Protein AF-A0A956XTR1-F1 (afdb_monomer_lite)

Foldseek 3Di:
DDDPDFDKDKAWDQQDDDDFFAAVVVLVVLFCVNVLQCQSVQNLLVQKIKIWIAGPVPRHTDAQVVLVVVVVVVVVVCPVVVPPPLVQQQQKEKEWEFDPPDDDDPPDPPDTDSNRTGSMIMIGGFDHDDDQKWKKKKKKFFAAFFKKKKWKALAPWKKWKAKPVCLVVFIDIDDNVDGTDIDIDTQHNRRMIMMMMMGRFDEDELDPDDPRHMYIKMKGFAPDAWDPDDDPVCVVFWDWDPPPGTIIIGNDFLVPCPPVLVVRVVGGDPVRNRVSRMGIDDIDIDDCPDPVVVRDDDDLCLVVCLDPDDNVVVLVVVQCSQQVSDDPDDPRGYGRDNHSVSCSVCVVSVCSRSVSSVVQHDDDQDPDPDDPDRPSPRRDHYHYDDPDPDDDDDFDADPVRDTDDDDDDPDQWKDKDFDDDDDDDPCNVVVVVCCVPCPNVVDDDPDDDDDPDPDPPPGTDIDIDHGPDAFAFWAWPDWDFLWDDDDPVGDTATHQKIKIKTFARPLNVVCVVDVVCVNGRQWDDKDKDKDKDQPVVLVVVLCCLQAVDQADADEPPPDDPPDPPDDDPDDPPDDVPDDDDPSSVSVPPVCVVQPPRPPRMDMDMDGQDQLSMKMKMWIWTDGPPHIHDIDIDIDRDHRWAQADWDWDWDWDADPLRFIWIKIKTQAQFSLRGGDPVNCVVPVVQQLVPDPQPQRYAYNRQHGDQAHKDWDWDQDPNDTDTQKIKGFDPDRDDPPNDARIDIDGDHQQKDKDWDPHWADDPGSSGTIITIMTIWGFDWDQQPDDFDQDPVCCSQWDDDNSTIGGRHQDDPVSVVRVLVRLDDPDDDDPSSVVSSVVVVVVVVVSVPDDD

pLDDT: mean 74.66, std 13.95, range [27.33, 95.81]

Secondary structure (DSSP, 8-state):
----PPPEEEEEPPPPPPPP--HHHHHHHT-TTT-TT-HHHHHHTT-EEEEEEEETTT-PBPPHHHHHHHHHHHHHHHHHHSTT-GGGGGTEEEEEEEPTT-----SSSPPP-GGGEEEEEEEEE-PPP---SEEEEEEEE-STT-EEEEEEE---S-EEEEETT-GGG--EEEPTTSSSEEEEEE--TTSEEEEEEEESS-EEESS-S-TTSEEEEEEEE-SSPPPS---TTHHHHEEEE-SSS-EEEESS-GGG-GGGHHHHHTTS-TTTGGGGG-EEPPPEE--TTSGGGGGSPPP--HHHHHSSSHHHHHHHHHHHHHHTT--TT-SS------SHHHHHHHHHHHHHHHHHHHHTSPPPPP--TT-SS-------EEEEE------PPP----TTS---------S-S-EEEEE------TTHHHHHHHHH-TTT-TT---PPPPPSSPPTTS--EEEEE---SPPPPPPEEEEEE-PPPPBTTBPPPPPSEEEEEEPPPHHHHHHHH-HHHHHHH-EEEEEEEEEEE---HHHHHHHHHHH----EE--S-S-PPPPPSS--SS-TT--TTSPPPHHHHHHH--HHHHGGGGTT-EEEEEES--TTSEEEEEEEEEESS-BPPPEEEEE------PPPP--EEEEEE-TTS-EEEEEEEEPPBTTTTS-HHHHHH-GGG-GGGS-S-TTEE-GGGSB-TT--EEEEEEETTEEEEEEEEEE--S---TTT--SEEEEE--SSEEEEEEEEEEPPSSTTSPPEEEEEEEE--EEE-SSPPPPPGGGTTTEEEETTEEEE-BPPPHHHHHHHHHHHPPSS---HHHHHHHHHHHHHHHHHT----

Radius of gyration: 54.74 Å; chains: 1; bounding box: 142×69×147 Å

Structure (mmCIF, N/CA/C/O backbone):
data_AF-A0A956XTR1-F1
#
_entry.id   AF-A0A956XTR1-F1
#
loop_
_atom_site.group_PDB
_atom_site.id
_atom_site.type_symbol
_atom_site.label_atom_id
_atom_site.label_alt_id
_atom_site.label_comp_id
_atom_site.label_asym_id
_atom_site.label_entity_id
_atom_site.label_seq_id
_atom_site.pdbx_PDB_ins_code
_atom_site.Cartn_x
_atom_site.Cartn_y
_atom_site.Cartn_z
_atom_site.occupancy
_atom_site.B_iso_or_equiv
_atom_site.auth_seq_id
_atom_site.auth_comp_id
_atom_site.auth_asym_id
_atom_site.auth_atom_id
_atom_site.pdbx_PDB_model_num
ATOM 1 N N . GLN A 1 1 ? 3.628 -43.828 22.578 1.00 33.91 1 GLN A N 1
ATOM 2 C CA . GLN A 1 1 ? 2.651 -44.347 21.595 1.00 33.91 1 GLN A CA 1
ATOM 3 C C . GLN A 1 1 ? 2.052 -43.148 20.879 1.00 33.91 1 GLN A C 1
ATOM 5 O O . GLN A 1 1 ? 1.825 -42.143 21.535 1.00 33.91 1 GLN A O 1
ATOM 10 N N . ALA A 1 2 ? 1.985 -43.224 19.550 1.00 42.81 2 ALA A N 1
ATOM 11 C CA . ALA A 1 2 ? 1.982 -42.105 18.609 1.00 42.81 2 ALA A CA 1
ATOM 12 C C . ALA A 1 2 ? 0.939 -41.005 18.867 1.00 42.81 2 ALA A C 1
ATOM 14 O O . ALA A 1 2 ? -0.236 -41.290 19.067 1.00 42.81 2 ALA A O 1
ATOM 15 N N . SER A 1 3 ? 1.358 -39.753 18.706 1.00 37.66 3 SER A N 1
ATOM 16 C CA . SER A 1 3 ? 0.465 -38.677 18.276 1.00 37.66 3 SER A CA 1
ATOM 17 C C . SER A 1 3 ? 1.192 -37.892 17.191 1.00 37.66 3 SER A C 1
ATOM 19 O O . SER A 1 3 ? 2.025 -37.040 17.492 1.00 37.66 3 SER A O 1
ATOM 21 N N . GLY A 1 4 ? 0.920 -38.263 15.939 1.00 43.53 4 GLY A N 1
ATOM 22 C CA . GLY A 1 4 ? 1.381 -37.584 14.733 1.00 43.53 4 GLY A CA 1
ATOM 23 C C . GLY A 1 4 ? 0.676 -36.244 14.576 1.00 43.53 4 GLY A C 1
ATOM 24 O O . GLY A 1 4 ? -0.272 -36.124 13.809 1.00 43.53 4 GLY A O 1
ATOM 25 N N . LEU A 1 5 ? 1.105 -35.261 15.360 1.00 46.19 5 LEU A N 1
ATOM 26 C CA . LEU A 1 5 ? 0.818 -33.863 15.083 1.00 46.19 5 LEU A CA 1
ATOM 27 C C . LEU A 1 5 ? 2.065 -33.271 14.417 1.00 46.19 5 LEU A C 1
ATOM 29 O O . LEU A 1 5 ? 3.159 -33.524 14.933 1.00 46.19 5 LEU A O 1
ATOM 33 N N . PRO A 1 6 ? 1.927 -32.535 13.300 1.00 55.34 6 PRO A N 1
ATOM 34 C CA . PRO A 1 6 ? 3.061 -31.857 12.686 1.00 55.34 6 PRO A CA 1
ATOM 35 C C . PRO A 1 6 ? 3.721 -30.947 13.727 1.00 55.34 6 PRO A C 1
ATOM 37 O O . PRO A 1 6 ? 3.043 -30.336 14.563 1.00 55.34 6 PRO A O 1
ATOM 40 N N . ALA A 1 7 ? 5.053 -30.921 13.740 1.00 73.50 7 ALA A N 1
ATOM 41 C CA . ALA A 1 7 ? 5.779 -29.951 14.546 1.00 73.50 7 ALA A CA 1
ATOM 42 C C . ALA A 1 7 ? 5.450 -28.546 14.013 1.00 73.50 7 ALA A C 1
ATOM 44 O O . ALA A 1 7 ? 5.291 -28.370 12.810 1.00 73.50 7 ALA A O 1
ATOM 45 N N . PHE A 1 8 ? 5.321 -27.555 14.896 1.00 81.00 8 PHE A N 1
ATOM 46 C CA . PHE A 1 8 ? 5.095 -26.165 14.496 1.00 81.00 8 PHE A CA 1
ATOM 47 C C . PHE A 1 8 ? 6.263 -25.293 14.950 1.00 81.00 8 PHE A C 1
ATOM 49 O O . PHE A 1 8 ? 6.745 -25.434 16.077 1.00 81.00 8 PHE A O 1
ATOM 56 N N . HIS A 1 9 ? 6.674 -24.357 14.099 1.00 79.56 9 HIS A N 1
ATOM 57 C CA . HIS A 1 9 ? 7.508 -23.229 14.495 1.00 79.56 9 HIS A CA 1
ATOM 58 C C . HIS A 1 9 ? 6.617 -22.086 14.991 1.00 79.56 9 HIS A C 1
ATOM 60 O O . HIS A 1 9 ? 5.608 -21.755 14.366 1.00 79.56 9 HIS A O 1
ATOM 66 N N . VAL A 1 10 ? 6.969 -21.506 16.141 1.00 81.50 10 VAL A N 1
ATOM 67 C CA . VAL A 1 10 ? 6.244 -20.379 16.741 1.00 81.50 10 VAL A CA 1
ATOM 68 C C . VAL A 1 10 ? 7.021 -19.102 16.459 1.00 81.50 10 VAL A C 1
ATOM 70 O O . VAL A 1 10 ? 8.075 -18.875 17.054 1.00 81.50 10 VAL A O 1
ATOM 73 N N . ASP A 1 11 ? 6.481 -18.257 15.589 1.00 72.69 11 ASP A N 1
ATOM 74 C CA . ASP A 1 11 ? 7.054 -16.944 15.308 1.00 72.69 11 ASP A CA 1
ATOM 75 C C . ASP A 1 11 ? 6.421 -15.921 16.248 1.00 72.69 11 ASP A C 1
ATOM 77 O O . ASP A 1 11 ? 5.260 -15.539 16.078 1.00 72.69 11 ASP A O 1
ATOM 81 N N . ILE A 1 12 ? 7.180 -15.490 17.254 1.00 75.94 12 ILE A N 1
ATOM 82 C CA . ILE A 1 12 ? 6.739 -14.505 18.245 1.00 75.94 12 ILE A CA 1
ATOM 83 C C . ILE A 1 12 ? 7.006 -13.099 17.707 1.00 75.94 12 ILE A C 1
ATOM 85 O O . ILE A 1 12 ? 8.131 -12.762 17.335 1.00 75.94 12 ILE A O 1
ATOM 89 N N . GLN A 1 13 ? 5.982 -12.251 17.714 1.00 73.25 13 GLN A N 1
ATOM 90 C CA . GLN A 1 13 ? 6.128 -10.845 17.374 1.00 73.25 13 GLN A CA 1
ATOM 91 C C . GLN A 1 13 ? 6.900 -10.118 18.490 1.00 73.25 13 GLN A C 1
ATOM 93 O O . GLN A 1 13 ? 6.468 -10.134 19.649 1.00 73.25 13 GLN A O 1
ATOM 98 N N . PRO A 1 14 ? 8.020 -9.445 18.171 1.00 60.47 14 PRO A N 1
ATOM 99 C CA . PRO A 1 14 ? 8.789 -8.718 19.169 1.00 60.47 14 PRO A CA 1
ATOM 100 C C . PRO A 1 14 ? 7.990 -7.532 19.721 1.00 60.47 14 PRO A C 1
ATOM 102 O O . PRO A 1 14 ? 7.211 -6.894 19.006 1.00 60.47 14 PRO A O 1
ATOM 105 N N . SER A 1 15 ? 8.209 -7.226 21.001 1.00 62.97 15 SER A N 1
ATOM 106 C CA . SER A 1 15 ? 7.629 -6.044 21.643 1.00 62.97 15 SER A CA 1
ATOM 107 C C . SER A 1 15 ? 8.173 -4.760 20.999 1.00 62.97 15 SER A C 1
ATOM 109 O O . SER A 1 15 ? 9.366 -4.706 20.680 1.00 62.97 15 SER A O 1
ATOM 111 N N . PRO A 1 16 ? 7.342 -3.721 20.787 1.00 62.16 16 PRO A N 1
ATOM 112 C CA . PRO A 1 16 ? 7.801 -2.442 20.266 1.00 62.16 16 PRO A CA 1
ATOM 113 C C . PRO A 1 16 ? 8.944 -1.868 21.117 1.00 62.16 16 PRO A C 1
ATOM 115 O O . PRO A 1 16 ? 8.869 -1.929 22.348 1.00 62.16 16 PRO A O 1
ATOM 118 N N . PRO A 1 17 ? 9.975 -1.260 20.502 1.00 62.81 17 PRO A N 1
ATOM 119 C CA . PRO A 1 17 ? 11.095 -0.697 21.244 1.00 62.81 17 PRO A CA 1
ATOM 120 C C . PRO A 1 17 ? 10.611 0.377 22.228 1.00 62.81 17 PRO A C 1
ATOM 122 O O . PRO A 1 17 ? 9.826 1.264 21.878 1.00 62.81 17 PRO A O 1
ATOM 125 N N . TYR A 1 18 ? 11.078 0.286 23.473 1.00 68.19 18 TYR A N 1
ATOM 126 C CA . TYR A 1 18 ? 10.764 1.245 24.526 1.00 68.19 18 TYR A CA 1
ATOM 127 C C . TYR A 1 18 ? 11.758 2.413 24.510 1.00 68.19 18 TYR A C 1
ATOM 129 O O . TYR A 1 18 ? 12.971 2.208 24.448 1.00 68.19 18 TYR A O 1
ATOM 137 N N . MET A 1 19 ? 11.242 3.641 24.592 1.00 67.31 19 MET A N 1
ATOM 138 C CA . MET A 1 19 ? 12.048 4.845 24.799 1.00 67.31 19 MET A CA 1
ATOM 139 C C . MET A 1 19 ? 11.924 5.293 26.257 1.00 67.31 19 MET A C 1
ATOM 141 O O . MET A 1 19 ? 10.798 5.364 26.754 1.00 67.31 19 MET A O 1
ATOM 145 N N . PRO A 1 20 ? 13.031 5.636 26.939 1.00 71.69 20 PRO A N 1
ATOM 146 C CA . PRO A 1 20 ? 12.961 6.126 28.308 1.00 71.69 20 PRO A CA 1
ATOM 147 C C . PRO A 1 20 ? 12.135 7.409 28.436 1.00 71.69 20 PRO A C 1
ATOM 149 O O . PRO A 1 20 ? 12.340 8.361 27.682 1.00 71.69 20 PRO A O 1
ATOM 152 N N . MET A 1 21 ? 11.225 7.446 29.407 1.00 85.94 21 MET A N 1
ATOM 153 C CA . MET A 1 21 ? 10.311 8.565 29.644 1.00 85.94 21 MET A CA 1
ATOM 154 C C . MET A 1 21 ? 9.853 8.623 31.106 1.00 85.94 21 MET A C 1
ATOM 156 O O . MET A 1 21 ? 10.062 7.674 31.859 1.00 85.94 21 MET A O 1
ATOM 160 N N . ASP A 1 22 ? 9.267 9.752 31.508 1.00 89.56 22 ASP A N 1
ATOM 161 C CA . ASP A 1 22 ? 8.606 9.911 32.808 1.00 89.56 22 ASP A CA 1
ATOM 162 C C . ASP A 1 22 ? 7.163 9.363 32.790 1.00 89.56 22 ASP A C 1
ATOM 164 O O . ASP A 1 22 ? 6.641 8.968 31.744 1.00 89.56 22 ASP A O 1
ATOM 168 N N . LEU A 1 23 ? 6.514 9.315 33.959 1.00 89.88 23 LEU A N 1
ATOM 169 C CA . LEU A 1 23 ? 5.171 8.740 34.113 1.00 89.88 23 LEU A CA 1
ATOM 170 C C . LEU A 1 23 ? 4.089 9.511 33.327 1.00 89.88 23 LEU A C 1
ATOM 172 O O . LEU A 1 23 ? 3.211 8.899 32.721 1.00 89.88 23 LEU A O 1
ATOM 176 N N . VAL A 1 24 ? 4.166 10.843 33.280 1.00 88.56 24 VAL A N 1
ATOM 177 C CA . VAL A 1 24 ? 3.186 11.685 32.563 1.00 88.56 24 VAL A CA 1
ATOM 178 C C . VAL A 1 24 ? 3.297 11.473 31.050 1.00 88.56 24 VAL A C 1
ATOM 180 O O . VAL A 1 24 ? 2.300 11.284 30.341 1.00 88.56 24 VAL A O 1
ATOM 183 N N . THR A 1 25 ? 4.527 11.431 30.539 1.00 87.19 25 THR A N 1
ATOM 184 C CA . THR A 1 25 ? 4.815 11.112 29.140 1.00 87.19 25 THR A CA 1
ATOM 185 C C . THR A 1 25 ? 4.410 9.675 28.822 1.00 87.19 25 THR A C 1
ATOM 187 O O . THR A 1 25 ? 3.876 9.419 27.739 1.00 87.19 25 THR A O 1
ATOM 190 N N . PHE A 1 26 ? 4.589 8.739 29.758 1.00 88.19 26 PHE A N 1
ATOM 191 C CA . PHE A 1 26 ? 4.113 7.365 29.614 1.00 88.19 26 PHE A CA 1
ATOM 192 C C . PHE A 1 26 ? 2.596 7.319 29.403 1.00 88.19 26 PHE A C 1
ATOM 194 O O . PHE A 1 26 ? 2.155 6.772 28.389 1.00 88.19 26 PHE A O 1
ATOM 201 N N . PHE A 1 27 ? 1.796 7.970 30.254 1.00 89.25 27 PHE A N 1
ATOM 202 C CA . PHE A 1 27 ? 0.340 8.031 30.069 1.00 89.25 27 PHE A CA 1
ATOM 203 C C . PHE A 1 27 ? -0.063 8.700 28.750 1.00 89.25 27 PHE A C 1
ATOM 205 O O . PHE A 1 27 ? -0.927 8.193 28.037 1.00 89.25 27 PHE A O 1
ATOM 212 N N . THR A 1 28 ? 0.613 9.779 28.355 1.00 84.50 28 THR A N 1
ATOM 213 C CA . THR A 1 28 ? 0.287 10.534 27.131 1.00 84.50 28 THR A CA 1
ATOM 214 C C . THR A 1 28 ? 0.649 9.779 25.845 1.00 84.50 28 THR A C 1
ATOM 216 O O . THR A 1 28 ? -0.070 9.808 24.838 1.00 84.50 28 THR A O 1
ATOM 219 N N . THR A 1 29 ? 1.794 9.097 25.831 1.00 83.38 29 THR A N 1
ATOM 220 C CA . THR A 1 29 ? 2.248 8.323 24.664 1.00 83.38 29 THR A CA 1
ATOM 221 C C . THR A 1 29 ? 1.486 7.014 24.508 1.00 83.38 29 THR A C 1
ATOM 223 O O . THR A 1 29 ? 1.363 6.532 23.383 1.00 83.38 29 THR A O 1
ATOM 226 N N . THR A 1 30 ? 0.916 6.503 25.601 1.00 84.75 30 THR A N 1
ATOM 227 C CA . THR A 1 30 ? 0.128 5.265 25.653 1.00 84.75 30 THR A CA 1
ATOM 228 C C . THR A 1 30 ? -1.361 5.507 25.945 1.00 84.75 30 THR A C 1
ATOM 230 O O . THR A 1 30 ? -2.078 4.620 26.401 1.00 84.75 30 THR A O 1
ATOM 233 N N . ALA A 1 31 ? -1.854 6.718 25.676 1.00 82.00 31 ALA A N 1
ATOM 234 C CA . ALA A 1 31 ? -3.251 7.076 25.900 1.00 82.00 31 ALA A CA 1
ATOM 235 C C . ALA A 1 31 ? -4.206 6.175 25.096 1.00 82.00 31 ALA A C 1
ATOM 237 O O . ALA A 1 31 ? -3.874 5.751 23.986 1.00 82.00 31 ALA A O 1
ATOM 238 N N . ALA A 1 32 ? -5.427 5.959 25.600 1.00 74.94 32 ALA A N 1
ATOM 239 C CA . ALA A 1 32 ? -6.434 5.096 24.969 1.00 74.94 32 ALA A CA 1
ATOM 240 C C . ALA A 1 32 ? -6.716 5.451 23.494 1.00 74.94 32 ALA A C 1
ATOM 242 O O . ALA A 1 32 ? -6.960 4.579 22.673 1.00 74.94 32 ALA A O 1
ATOM 243 N N . LYS A 1 33 ? -6.587 6.722 23.090 1.00 71.50 33 LYS A N 1
ATOM 244 C CA . LYS A 1 33 ? -6.719 7.120 21.674 1.00 71.50 33 LYS A CA 1
ATOM 245 C C . LYS A 1 33 ? -5.673 6.470 20.750 1.00 71.50 33 LYS A C 1
ATOM 247 O O . LYS A 1 33 ? -5.945 6.276 19.569 1.00 71.50 33 LYS A O 1
ATOM 252 N N . LYS A 1 34 ? -4.469 6.196 21.262 1.00 71.81 34 LYS A N 1
ATOM 253 C CA . LYS A 1 34 ? -3.354 5.575 20.524 1.00 71.81 34 LYS A CA 1
ATOM 254 C C . LYS A 1 34 ? -3.324 4.058 20.695 1.00 71.81 34 LYS A C 1
ATOM 256 O O . LYS A 1 34 ? -2.944 3.364 19.760 1.00 71.81 34 LYS A O 1
ATOM 261 N N . ASP A 1 35 ? -3.723 3.569 21.865 1.00 73.69 35 ASP A N 1
ATOM 262 C CA . ASP A 1 35 ? -3.798 2.146 22.197 1.00 73.69 35 ASP A CA 1
ATOM 263 C C . ASP A 1 35 ? -5.158 1.824 22.849 1.00 73.69 35 ASP A C 1
ATOM 265 O O . ASP A 1 35 ? -5.244 1.697 24.071 1.00 73.69 35 ASP A O 1
ATOM 269 N N . PRO A 1 36 ? -6.248 1.753 22.061 1.00 71.69 36 PRO A N 1
ATOM 270 C CA . PRO A 1 36 ? -7.612 1.659 22.593 1.00 71.69 36 PRO A CA 1
ATOM 271 C C . PRO A 1 36 ? -7.920 0.319 23.251 1.00 71.69 36 PRO A C 1
ATOM 273 O O . PRO A 1 36 ? -8.807 0.253 24.089 1.00 71.69 36 PRO A O 1
ATOM 276 N N . TYR A 1 37 ? -7.190 -0.737 22.893 1.00 75.31 37 TYR A N 1
ATOM 277 C CA . TYR A 1 37 ? -7.360 -2.072 23.471 1.00 75.31 37 TYR A CA 1
ATOM 278 C C . TYR A 1 37 ? -6.277 -2.410 24.504 1.00 75.31 37 TYR A C 1
ATOM 280 O O . TYR A 1 37 ? -6.326 -3.485 25.104 1.00 75.31 37 TYR A O 1
ATOM 288 N N . GLY A 1 38 ? -5.301 -1.513 24.701 1.00 76.94 38 GLY A N 1
ATOM 289 C CA . GLY A 1 38 ? -4.197 -1.669 25.646 1.00 76.94 38 GLY A CA 1
ATOM 290 C C . GLY A 1 38 ? -3.119 -2.673 25.226 1.00 76.94 38 GLY A C 1
ATOM 291 O O . GLY A 1 38 ? -2.321 -3.090 26.062 1.00 76.94 38 GLY A O 1
ATOM 292 N N . TRP A 1 39 ? -3.086 -3.087 23.960 1.00 80.25 39 TRP A N 1
ATOM 293 C CA . TRP A 1 39 ? -2.198 -4.140 23.463 1.00 80.25 39 TRP A CA 1
ATOM 294 C C . TRP A 1 39 ? -0.728 -3.782 23.563 1.00 80.25 39 TRP A C 1
ATOM 296 O O . TRP A 1 39 ? 0.074 -4.578 24.048 1.00 80.25 39 TRP A O 1
ATOM 306 N N . GLY A 1 40 ? -0.371 -2.576 23.125 1.00 77.88 40 GLY A N 1
ATOM 307 C CA . GLY A 1 40 ? 1.016 -2.131 23.142 1.00 77.88 40 GLY A CA 1
ATOM 308 C C . GLY A 1 40 ? 1.552 -2.062 24.568 1.00 77.88 40 GLY A C 1
ATOM 309 O O . GLY A 1 40 ? 2.710 -2.388 24.819 1.00 77.88 40 GLY A O 1
ATOM 310 N N . ILE A 1 41 ? 0.702 -1.682 25.520 1.00 86.00 41 ILE A N 1
ATOM 311 C CA . ILE A 1 41 ? 1.061 -1.611 26.938 1.00 86.00 41 ILE A CA 1
ATOM 312 C C . ILE A 1 41 ? 1.187 -3.002 27.549 1.00 86.00 41 ILE A C 1
ATOM 314 O O . ILE A 1 41 ? 2.184 -3.269 28.216 1.00 86.00 41 ILE A O 1
ATOM 318 N N . LEU A 1 42 ? 0.230 -3.901 27.306 1.00 85.50 42 LEU A N 1
ATOM 319 C CA . LEU A 1 42 ? 0.306 -5.267 27.827 1.00 85.50 42 LEU A CA 1
ATOM 320 C C . LEU A 1 42 ? 1.528 -6.004 27.264 1.00 85.50 42 LEU A C 1
ATOM 322 O O . LEU A 1 42 ? 2.227 -6.688 28.009 1.00 85.50 42 LEU A O 1
ATOM 326 N N . GLN A 1 43 ? 1.860 -5.794 25.988 1.00 82.69 43 GLN A N 1
ATOM 327 C CA . GLN A 1 43 ? 3.067 -6.348 25.373 1.00 82.69 43 GLN A CA 1
ATOM 328 C C . GLN A 1 43 ? 4.354 -5.767 25.983 1.00 82.69 43 GLN A C 1
ATOM 330 O O . GLN A 1 43 ? 5.345 -6.481 26.134 1.00 82.69 43 GLN A O 1
ATOM 335 N N . ARG A 1 44 ? 4.357 -4.488 26.383 1.00 82.69 44 ARG A N 1
ATOM 336 C CA . ARG A 1 44 ? 5.479 -3.875 27.121 1.00 82.69 44 ARG A CA 1
ATOM 337 C C . ARG A 1 44 ? 5.605 -4.424 28.538 1.00 82.69 44 ARG A C 1
ATOM 339 O O . ARG A 1 44 ? 6.718 -4.663 28.988 1.00 82.69 44 ARG A O 1
ATOM 346 N N . PHE A 1 45 ? 4.489 -4.668 29.219 1.00 85.75 45 PHE A N 1
ATOM 347 C CA . PHE A 1 45 ? 4.471 -5.289 30.546 1.00 85.75 45 PHE A CA 1
ATOM 348 C C . PHE A 1 45 ? 4.787 -6.791 30.529 1.00 85.75 45 PHE A C 1
ATOM 350 O O . PHE A 1 45 ? 4.885 -7.397 31.592 1.00 85.75 45 PHE A O 1
ATOM 357 N N . GLY A 1 46 ? 4.953 -7.403 29.351 1.00 83.19 46 GLY A N 1
ATOM 358 C CA . GLY A 1 46 ? 5.153 -8.848 29.228 1.00 83.19 46 GLY A CA 1
ATOM 359 C C . GLY A 1 46 ? 3.894 -9.660 29.550 1.00 83.19 46 GLY A C 1
ATOM 360 O O . GLY A 1 46 ? 3.978 -10.858 29.794 1.00 83.19 46 GLY A O 1
ATOM 361 N N . LEU A 1 47 ? 2.727 -9.015 29.538 1.00 87.00 47 LEU A N 1
ATOM 362 C CA . LEU A 1 47 ? 1.413 -9.610 29.781 1.00 87.00 47 LEU A CA 1
ATOM 363 C C . LEU A 1 47 ? 0.732 -10.052 28.484 1.00 87.00 47 LEU A C 1
ATOM 365 O O . LEU A 1 47 ? -0.460 -10.341 28.466 1.00 87.00 47 LEU A O 1
ATOM 369 N N . THR A 1 48 ? 1.442 -10.034 27.360 1.00 86.25 48 THR A N 1
ATOM 370 C CA . THR A 1 48 ? 0.886 -10.391 26.059 1.00 86.25 48 THR A CA 1
ATOM 371 C C . THR A 1 48 ? 1.933 -11.042 25.180 1.00 86.25 48 THR A C 1
ATOM 373 O O . THR A 1 48 ? 3.083 -10.604 25.137 1.00 86.25 48 THR A O 1
ATOM 376 N N . LEU A 1 49 ? 1.503 -12.069 24.455 1.00 80.69 49 LEU A N 1
ATOM 377 C CA . LEU A 1 49 ? 2.283 -12.776 23.456 1.00 80.69 49 LEU A CA 1
ATOM 378 C C . LEU A 1 49 ? 1.489 -12.822 22.152 1.00 80.69 49 LEU A C 1
ATOM 380 O O . LEU A 1 49 ? 0.435 -13.452 22.084 1.00 80.69 49 LEU A O 1
ATOM 384 N N . THR A 1 50 ? 2.025 -12.200 21.110 1.00 82.88 50 THR A N 1
ATOM 385 C CA . THR A 1 50 ? 1.459 -12.261 19.759 1.00 82.88 50 THR A CA 1
ATOM 386 C C . THR A 1 50 ? 2.321 -13.176 18.919 1.00 82.88 50 THR A C 1
ATOM 388 O O . THR A 1 50 ? 3.542 -13.018 18.899 1.00 82.88 50 THR A O 1
ATOM 391 N N . PHE A 1 51 ? 1.713 -14.154 18.256 1.00 78.38 51 PHE A N 1
ATOM 392 C CA . PHE A 1 51 ? 2.463 -15.143 17.494 1.00 78.38 51 PHE A CA 1
ATOM 393 C C . PHE A 1 51 ? 1.706 -15.650 16.270 1.00 78.38 51 PHE A C 1
ATOM 395 O O . PHE A 1 51 ? 0.478 -15.562 16.172 1.00 78.38 51 PHE A O 1
ATOM 402 N N . THR A 1 52 ? 2.475 -16.214 15.342 1.00 81.56 52 THR A N 1
ATOM 403 C CA . THR A 1 52 ? 1.968 -17.065 14.261 1.00 81.56 52 THR A CA 1
ATOM 404 C C . THR A 1 52 ? 2.526 -18.470 14.420 1.00 81.56 52 THR A C 1
ATOM 406 O O . THR A 1 52 ? 3.600 -18.660 14.997 1.00 81.56 52 THR A O 1
ATOM 409 N N . LEU A 1 53 ? 1.781 -19.460 13.937 1.00 82.19 53 LEU A N 1
ATOM 410 C CA . LEU A 1 53 ? 2.270 -20.829 13.834 1.00 82.19 53 LEU A CA 1
ATOM 411 C C . LEU A 1 53 ? 2.627 -21.105 12.379 1.00 82.19 53 LEU A C 1
ATOM 413 O O . LEU A 1 53 ? 1.843 -20.787 11.484 1.00 82.19 53 LEU A O 1
ATOM 417 N N . ARG A 1 54 ? 3.787 -21.716 12.157 1.00 79.50 54 ARG A N 1
ATOM 418 C CA . ARG A 1 54 ? 4.188 -22.275 10.868 1.00 79.50 54 ARG A CA 1
ATOM 419 C C . ARG A 1 54 ? 4.304 -23.776 10.970 1.00 79.50 54 ARG A C 1
ATOM 421 O O . ARG A 1 54 ? 4.822 -24.275 11.966 1.00 79.50 54 ARG A O 1
ATOM 428 N N . ASP A 1 55 ? 3.837 -24.481 9.959 1.00 78.94 55 ASP A N 1
ATOM 429 C CA . ASP A 1 55 ? 4.071 -25.914 9.837 1.00 78.94 55 ASP A CA 1
ATOM 430 C C . ASP A 1 55 ? 5.581 -26.160 9.641 1.00 78.94 55 ASP A C 1
ATOM 432 O O . ASP A 1 55 ? 6.240 -25.478 8.855 1.00 78.94 55 ASP A O 1
ATOM 436 N N . ALA A 1 56 ? 6.168 -27.057 10.436 1.00 77.00 56 ALA A N 1
ATOM 437 C CA . ALA A 1 56 ? 7.609 -27.303 10.427 1.00 77.00 56 ALA A CA 1
ATOM 438 C C . ALA A 1 56 ? 8.088 -28.150 9.242 1.00 77.00 56 ALA A C 1
ATOM 440 O O . ALA A 1 56 ? 9.293 -28.202 9.003 1.00 77.00 56 ALA A O 1
ATOM 441 N N . GLU A 1 57 ? 7.192 -28.821 8.515 1.00 76.19 57 GLU A N 1
ATOM 442 C CA . GLU A 1 57 ? 7.567 -29.605 7.337 1.00 76.19 57 GLU A CA 1
ATOM 443 C C . GLU A 1 57 ? 7.704 -28.723 6.091 1.00 76.19 57 GLU A C 1
ATOM 445 O O . GLU A 1 57 ? 8.658 -28.892 5.331 1.00 76.19 57 GLU A O 1
ATOM 450 N N . ASN A 1 58 ? 6.788 -27.769 5.884 1.00 76.50 58 ASN A N 1
ATOM 451 C CA . ASN A 1 58 ? 6.755 -26.926 4.678 1.00 76.50 58 ASN A CA 1
ATOM 452 C C . ASN A 1 58 ? 7.023 -25.426 4.930 1.00 76.50 58 ASN A C 1
ATOM 454 O O . ASN A 1 58 ? 7.268 -24.691 3.977 1.00 76.50 58 ASN A O 1
ATOM 458 N N . GLY A 1 59 ? 7.022 -24.960 6.184 1.00 69.44 59 GLY A N 1
ATOM 459 C CA . GLY A 1 59 ? 7.241 -23.555 6.547 1.00 69.44 59 GLY A CA 1
ATOM 460 C C . GLY A 1 59 ? 6.030 -22.633 6.341 1.00 69.44 59 GLY A C 1
ATOM 461 O O . GLY A 1 59 ? 6.136 -21.421 6.589 1.00 69.44 59 GLY A O 1
ATOM 462 N N . ASP A 1 60 ? 4.886 -23.175 5.917 1.00 69.25 60 ASP A N 1
ATOM 463 C CA . ASP A 1 60 ? 3.673 -22.409 5.633 1.00 69.25 60 ASP A CA 1
ATOM 464 C C . ASP A 1 60 ? 3.005 -21.916 6.916 1.00 69.25 60 ASP A C 1
ATOM 466 O O . ASP A 1 60 ? 2.994 -22.591 7.945 1.00 69.25 60 ASP A O 1
ATOM 470 N N . VAL A 1 61 ? 2.410 -20.722 6.858 1.00 73.69 61 VAL A N 1
ATOM 471 C CA . VAL A 1 61 ? 1.674 -20.160 7.997 1.00 73.69 61 VAL A CA 1
ATOM 472 C C . VAL A 1 61 ? 0.337 -20.885 8.154 1.00 73.69 61 VAL A C 1
ATOM 474 O O . VAL A 1 61 ? -0.488 -20.912 7.239 1.00 73.69 61 VAL A O 1
ATOM 477 N N . VAL A 1 62 ? 0.090 -21.407 9.351 1.00 78.88 62 VAL A N 1
ATOM 478 C CA . VAL A 1 62 ? -1.153 -22.085 9.726 1.00 78.88 62 VAL A CA 1
ATOM 479 C C . VAL A 1 62 ? -2.325 -21.105 9.634 1.00 78.88 62 VAL A C 1
ATOM 481 O O . VAL A 1 62 ? -2.270 -19.995 10.160 1.00 78.88 62 VAL A O 1
ATOM 484 N N . ASN A 1 63 ? -3.407 -21.498 8.961 1.00 77.50 63 ASN A N 1
ATOM 485 C CA . ASN A 1 63 ? -4.587 -20.642 8.815 1.00 77.50 63 ASN A CA 1
ATOM 486 C C . ASN A 1 63 ? -5.286 -20.382 10.168 1.00 77.50 63 ASN A C 1
ATOM 488 O O . ASN A 1 63 ? -5.147 -21.153 11.116 1.00 77.50 63 ASN A O 1
ATOM 492 N N . GLY A 1 64 ? -6.090 -19.316 10.254 1.00 74.62 64 GLY A N 1
ATOM 493 C CA . GLY A 1 64 ? -6.720 -18.896 11.513 1.00 74.62 64 GLY A CA 1
ATOM 494 C C . GLY A 1 64 ? -7.613 -19.953 12.187 1.00 74.62 64 GLY A C 1
ATOM 495 O O . GLY A 1 64 ? -7.676 -20.006 13.414 1.00 74.62 64 GLY A O 1
ATOM 496 N N . SER A 1 65 ? -8.262 -20.835 11.416 1.00 77.62 65 SER A N 1
ATOM 497 C CA . SER A 1 65 ? -9.106 -21.905 11.970 1.00 77.62 65 SER A CA 1
ATOM 498 C C . SER A 1 65 ? -8.293 -23.005 12.651 1.00 77.62 65 SER A C 1
ATOM 500 O O . SER A 1 65 ? -8.631 -23.450 13.750 1.00 77.62 65 SER A O 1
ATOM 502 N N . GLU A 1 66 ? -7.190 -23.417 12.028 1.00 81.75 66 GLU A N 1
ATOM 503 C CA . GLU A 1 66 ? -6.292 -24.404 12.606 1.00 81.75 66 GLU A CA 1
ATOM 504 C C . GLU A 1 66 ? -5.509 -23.799 13.773 1.00 81.75 66 GLU A C 1
ATOM 506 O O . GLU A 1 66 ? -5.424 -24.430 14.824 1.00 81.75 66 GLU A O 1
ATOM 511 N N . LEU A 1 67 ? -5.039 -22.555 13.644 1.00 80.81 67 LEU A N 1
ATOM 512 C CA . LEU A 1 67 ? -4.379 -21.808 14.715 1.00 80.81 67 LEU A CA 1
ATOM 513 C C . LEU A 1 67 ? -5.232 -21.786 15.991 1.00 80.81 67 LEU A C 1
ATOM 515 O O . LEU A 1 67 ? -4.751 -22.178 17.054 1.00 80.81 67 LEU A O 1
ATOM 519 N N . LEU A 1 68 ? -6.513 -21.416 15.884 1.00 81.25 68 LEU A N 1
ATOM 520 C CA . LEU A 1 68 ? -7.436 -21.395 17.021 1.00 81.25 68 LEU A CA 1
ATOM 521 C C . LEU A 1 68 ? -7.613 -22.784 17.652 1.00 81.25 68 LEU A C 1
ATOM 523 O O . LEU A 1 68 ? -7.541 -22.922 18.874 1.00 81.25 68 LEU A O 1
ATOM 527 N N . ASN A 1 69 ? -7.773 -23.829 16.834 1.00 83.00 69 ASN A N 1
ATOM 528 C CA . ASN A 1 69 ? -7.861 -25.204 17.328 1.00 83.00 69 ASN A CA 1
ATOM 529 C C . ASN A 1 69 ? -6.597 -25.620 18.101 1.00 83.00 69 ASN A C 1
ATOM 531 O O . ASN A 1 69 ? -6.700 -26.284 19.135 1.00 83.00 69 ASN A O 1
ATOM 535 N N . ARG A 1 70 ? -5.404 -25.219 17.639 1.00 85.50 70 ARG A N 1
ATOM 536 C CA . ARG A 1 70 ? -4.137 -25.489 18.341 1.00 85.50 70 ARG A CA 1
ATOM 537 C C . ARG A 1 70 ? -4.036 -24.730 19.657 1.00 85.50 70 ARG A C 1
ATOM 539 O O . ARG A 1 70 ? -3.640 -25.324 20.658 1.00 85.50 70 ARG A O 1
ATOM 546 N N . VAL A 1 71 ? -4.432 -23.458 19.677 1.00 84.44 71 VAL A N 1
ATOM 547 C CA . VAL A 1 71 ? -4.467 -22.651 20.905 1.00 84.44 71 VAL A CA 1
ATOM 548 C C . VAL A 1 71 ? -5.418 -23.271 21.928 1.00 84.44 71 VAL A C 1
ATOM 550 O O . VAL A 1 71 ? -5.028 -23.461 23.077 1.00 84.44 71 VAL A O 1
ATOM 553 N N . GLN A 1 72 ? -6.614 -23.700 21.514 1.00 84.00 72 GLN A N 1
ATOM 554 C CA . GLN A 1 72 ? -7.566 -24.365 22.407 1.00 84.00 72 GLN A CA 1
ATOM 555 C C . GLN A 1 72 ? -7.006 -25.674 22.984 1.00 84.00 72 GLN A C 1
ATOM 557 O O . GLN A 1 72 ? -7.127 -25.935 24.181 1.00 84.00 72 GLN A O 1
ATOM 562 N N . GLN A 1 73 ? -6.355 -26.497 22.154 1.00 84.31 73 GLN A N 1
ATOM 563 C CA . GLN A 1 73 ? -5.692 -27.723 22.614 1.00 84.31 73 GLN A CA 1
ATOM 564 C C . GLN A 1 73 ? -4.582 -27.422 23.628 1.00 84.31 73 GLN A C 1
ATOM 566 O O . GLN A 1 73 ? -4.452 -28.139 24.623 1.00 84.31 73 GLN A O 1
ATOM 571 N N . ALA A 1 74 ? -3.802 -26.361 23.401 1.00 85.31 74 ALA A N 1
ATOM 572 C CA . ALA A 1 74 ? -2.754 -25.928 24.316 1.00 85.31 74 ALA A CA 1
ATOM 573 C C . ALA A 1 74 ? -3.332 -25.458 25.660 1.00 85.31 74 ALA A C 1
ATOM 575 O O . ALA A 1 74 ? -2.859 -25.909 26.701 1.00 85.31 74 ALA A O 1
ATOM 576 N N . ILE A 1 75 ? -4.392 -24.642 25.651 1.00 83.75 75 ILE A N 1
ATOM 577 C CA . ILE A 1 75 ? -5.076 -24.180 26.870 1.00 83.75 75 ILE A CA 1
ATOM 578 C C . ILE A 1 75 ? -5.617 -25.371 27.669 1.00 83.75 75 ILE A C 1
ATOM 580 O O . ILE A 1 75 ? -5.307 -25.497 28.853 1.00 83.75 75 ILE A O 1
ATOM 584 N N . ASN A 1 76 ? -6.332 -26.297 27.022 1.00 83.19 76 ASN A N 1
ATOM 585 C CA . ASN A 1 76 ? -6.879 -27.489 27.680 1.00 83.19 76 ASN A CA 1
ATOM 586 C C . ASN A 1 76 ? -5.767 -28.360 28.296 1.00 83.19 76 ASN A C 1
ATOM 588 O O . ASN A 1 76 ? -5.909 -28.912 29.391 1.00 83.19 76 ASN A O 1
ATOM 592 N N . ARG A 1 77 ? -4.619 -28.471 27.612 1.00 83.38 77 ARG A N 1
ATOM 593 C CA . ARG A 1 77 ? -3.447 -29.183 28.134 1.00 83.38 77 ARG A CA 1
ATOM 594 C C . ARG A 1 77 ? -2.852 -28.467 29.346 1.00 83.38 77 ARG A C 1
ATOM 596 O O . ARG A 1 77 ? -2.546 -29.138 30.334 1.00 83.38 77 ARG A O 1
ATOM 603 N N . CYS A 1 78 ? -2.718 -27.143 29.301 1.00 80.38 78 CYS A N 1
ATOM 604 C CA . CYS A 1 78 ? -2.248 -26.340 30.430 1.00 80.38 78 CYS A CA 1
ATOM 605 C C . CYS A 1 78 ? -3.162 -26.501 31.650 1.00 80.38 78 CYS A C 1
ATOM 607 O O . CYS A 1 78 ? -2.658 -26.834 32.718 1.00 80.38 78 CYS A O 1
ATOM 609 N N . GLN A 1 79 ? -4.485 -26.404 31.478 1.00 77.62 79 GLN A N 1
ATOM 610 C CA . GLN A 1 79 ? -5.471 -26.651 32.542 1.00 77.62 79 GLN A CA 1
ATOM 611 C C . GLN A 1 79 ? -5.288 -28.034 33.182 1.00 77.62 79 GLN A C 1
ATOM 613 O O . GLN A 1 79 ? -5.199 -28.168 34.399 1.00 77.62 79 GLN A O 1
ATOM 618 N N . SER A 1 80 ? -5.133 -29.082 32.366 1.00 76.62 80 SER A N 1
ATOM 619 C CA . SER A 1 80 ? -4.927 -30.442 32.886 1.00 76.62 80 SER A CA 1
ATOM 620 C C . SER A 1 80 ? -3.603 -30.631 33.646 1.00 76.62 80 SER A C 1
ATOM 622 O O . SER A 1 80 ? -3.493 -31.546 34.468 1.00 76.62 80 SER A O 1
ATOM 624 N N . THR A 1 81 ? -2.608 -29.779 33.373 1.00 77.06 81 THR A N 1
ATOM 625 C CA . THR A 1 81 ? -1.252 -29.846 33.942 1.00 77.06 81 THR A CA 1
ATOM 626 C C . THR A 1 81 ? -1.124 -29.002 35.213 1.00 77.06 81 THR A C 1
ATOM 628 O O . THR A 1 81 ? -0.462 -29.427 36.155 1.00 77.06 81 THR A O 1
ATOM 631 N N . LEU A 1 82 ? -1.786 -27.843 35.271 1.00 71.69 82 LEU A N 1
ATOM 632 C CA . LEU A 1 82 ? -1.695 -26.846 36.348 1.00 71.69 82 LEU A CA 1
ATOM 633 C C . LEU A 1 82 ? -2.714 -27.064 37.488 1.00 71.69 82 LEU A C 1
ATOM 635 O O . LEU A 1 82 ? -3.094 -26.116 38.168 1.00 71.69 82 LEU A O 1
ATOM 639 N N . LYS A 1 83 ? -3.160 -28.310 37.704 1.00 55.28 83 LYS A N 1
ATOM 640 C CA . LYS A 1 83 ? -4.230 -28.683 38.651 1.00 55.28 83 LYS A CA 1
ATOM 641 C C . LYS A 1 83 ? -4.173 -27.906 39.978 1.00 55.28 83 LYS A C 1
ATOM 643 O O . LYS A 1 83 ? -3.273 -28.140 40.781 1.00 55.28 83 LYS A O 1
ATOM 648 N N . GLY A 1 84 ? -5.195 -27.086 40.234 1.00 60.09 84 GLY A N 1
ATOM 649 C CA . GLY A 1 84 ? -5.416 -26.400 41.514 1.00 60.09 84 GLY A CA 1
ATOM 650 C C . GLY A 1 84 ? -5.208 -24.884 41.497 1.00 60.09 84 GLY A C 1
ATOM 651 O O . GLY A 1 84 ? -5.543 -24.241 42.486 1.00 60.09 84 GLY A O 1
ATOM 652 N N . ASP A 1 85 ? -4.714 -24.319 40.394 1.00 63.47 85 ASP A N 1
ATOM 653 C CA . ASP A 1 85 ? -4.534 -22.875 40.219 1.00 63.47 85 ASP A CA 1
ATOM 654 C C . ASP A 1 85 ? -5.214 -22.419 38.923 1.00 63.47 85 ASP A C 1
ATOM 656 O O . ASP A 1 85 ? -4.563 -22.030 37.966 1.00 63.47 85 ASP A O 1
ATOM 660 N N . ASP A 1 86 ? -6.541 -22.538 38.840 1.00 66.44 86 ASP A N 1
ATOM 661 C CA . ASP A 1 86 ? -7.309 -22.109 37.658 1.00 66.44 86 ASP A CA 1
ATOM 662 C C . ASP A 1 86 ? -7.539 -20.581 37.623 1.00 66.44 86 ASP A C 1
ATOM 664 O O . ASP A 1 86 ? -8.188 -20.065 36.713 1.00 66.44 86 ASP A O 1
ATOM 668 N N . GLN A 1 87 ? -6.973 -19.830 38.579 1.00 72.31 87 GLN A N 1
ATOM 669 C CA . GLN A 1 87 ? -7.169 -18.380 38.716 1.00 72.31 87 GLN A CA 1
ATOM 670 C C . GLN A 1 87 ? -6.624 -17.593 37.513 1.00 72.31 87 GLN A C 1
ATOM 672 O O . GLN A 1 87 ? -7.154 -16.541 37.165 1.00 72.31 87 GLN A O 1
ATOM 677 N N . TRP A 1 88 ? -5.610 -18.113 36.812 1.00 76.31 88 TRP A N 1
ATOM 678 C CA . TRP A 1 88 ? -5.073 -17.462 35.608 1.00 76.31 88 TRP A CA 1
ATOM 679 C C . TRP A 1 88 ? -6.063 -17.447 34.436 1.00 76.31 88 TRP A C 1
ATOM 681 O O . TRP A 1 88 ? -5.960 -16.568 33.580 1.00 76.31 88 TRP A O 1
ATOM 691 N N . LEU A 1 89 ? -7.031 -18.373 34.384 1.00 76.69 89 LEU A N 1
ATOM 692 C CA . LEU A 1 89 ? -8.037 -18.408 33.316 1.00 76.69 89 LEU A CA 1
ATOM 693 C C . LEU A 1 89 ? -8.956 -17.191 33.355 1.00 76.69 89 LEU A C 1
ATOM 695 O O . LEU A 1 89 ? -9.405 -16.736 32.307 1.00 76.69 89 LEU A O 1
ATOM 699 N N . GLU A 1 90 ? -9.202 -16.641 34.544 1.00 77.56 90 GLU A N 1
ATOM 700 C CA . GLU A 1 90 ? -10.014 -15.435 34.725 1.00 77.56 90 GLU A CA 1
ATOM 701 C C . GLU A 1 90 ? -9.372 -14.206 34.067 1.00 77.56 90 GLU A C 1
ATOM 703 O O . GLU A 1 90 ? -10.071 -13.283 33.653 1.00 77.56 90 GLU A O 1
ATOM 708 N N . HIS A 1 91 ? -8.043 -14.222 33.945 1.00 80.62 91 HIS A N 1
ATOM 709 C CA . HIS A 1 91 ? -7.238 -13.170 33.337 1.00 80.62 91 HIS A CA 1
ATOM 710 C C . HIS A 1 91 ? -6.899 -13.443 31.869 1.00 80.62 91 HIS A C 1
ATOM 712 O O . HIS A 1 91 ? -6.452 -12.526 31.183 1.00 80.62 91 HIS A O 1
ATOM 718 N N . LEU A 1 92 ? -7.075 -14.675 31.381 1.00 84.69 92 LEU A N 1
ATOM 719 C CA . LEU A 1 92 ? -6.637 -15.089 30.050 1.00 84.69 92 LEU A CA 1
ATOM 720 C C . LEU A 1 92 ? -7.610 -14.637 28.961 1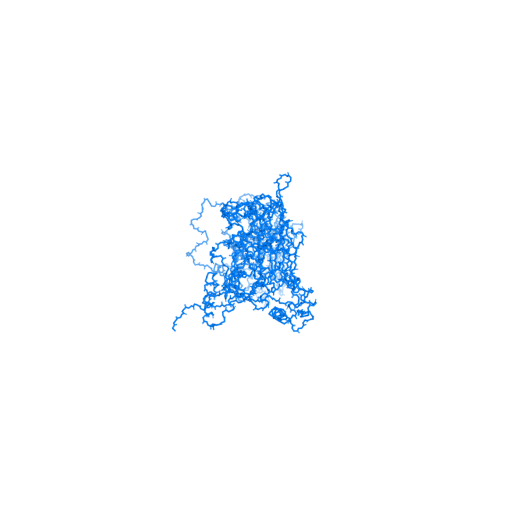.00 84.69 92 LEU A C 1
ATOM 722 O O . LEU A 1 92 ? -8.778 -15.025 28.945 1.00 84.69 92 LEU A O 1
ATOM 726 N N . PHE A 1 93 ? -7.080 -13.906 27.990 1.00 83.88 93 PHE A N 1
ATOM 727 C CA . PHE A 1 93 ? -7.766 -13.512 26.770 1.00 83.88 93 PHE A CA 1
ATOM 728 C C . PHE A 1 93 ? -7.081 -14.138 25.559 1.00 83.88 93 PHE A C 1
ATOM 730 O O . PHE A 1 93 ? -5.869 -14.013 25.372 1.00 83.88 93 PHE A O 1
ATOM 737 N N . VAL A 1 94 ? -7.875 -14.793 24.716 1.00 81.56 94 VAL A N 1
ATOM 738 C CA . VAL A 1 94 ? -7.485 -15.204 23.368 1.00 81.56 94 VAL A CA 1
ATOM 739 C C . VAL A 1 94 ? -8.018 -14.158 22.408 1.00 81.56 94 VAL A C 1
ATOM 741 O O . VAL A 1 94 ? -9.224 -14.016 22.198 1.00 81.56 94 VAL A O 1
ATOM 744 N N . GLU A 1 95 ? -7.102 -13.394 21.841 1.00 78.06 95 GLU A N 1
ATOM 745 C CA . GLU A 1 95 ? -7.421 -12.266 20.996 1.00 78.06 95 GLU A CA 1
ATOM 746 C C . GLU A 1 95 ? -7.321 -12.649 19.523 1.00 78.06 95 GLU A C 1
ATOM 748 O O . GLU A 1 95 ? -6.251 -12.950 18.979 1.00 78.06 95 GLU A O 1
ATOM 753 N N . LEU A 1 96 ? -8.485 -12.645 18.887 1.00 73.62 96 LEU A N 1
ATOM 754 C CA . LEU A 1 96 ? -8.684 -13.062 17.516 1.00 73.62 96 LEU A CA 1
ATOM 755 C C . LEU A 1 96 ? -8.644 -11.844 16.595 1.00 73.62 96 LEU A C 1
ATOM 757 O O . LEU A 1 96 ? -9.520 -10.975 16.631 1.00 73.62 96 LEU A O 1
ATOM 761 N N . LEU A 1 97 ? -7.617 -11.784 15.749 1.00 68.94 97 LEU A N 1
ATOM 762 C CA . LEU A 1 97 ? -7.468 -10.714 14.770 1.00 68.94 97 LEU A CA 1
ATOM 763 C C . LEU A 1 97 ? -8.227 -11.074 13.492 1.00 68.94 97 LEU A C 1
ATOM 765 O O . LEU A 1 97 ? -8.017 -12.139 12.916 1.00 68.94 97 LEU A O 1
ATOM 769 N N . VAL A 1 98 ? -9.111 -10.186 13.041 1.00 64.88 98 VAL A N 1
ATOM 770 C CA . VAL A 1 98 ? -9.960 -10.408 11.860 1.00 64.88 98 VAL A CA 1
ATOM 771 C C . VAL A 1 98 ? -9.334 -9.747 10.629 1.00 64.88 98 VAL A C 1
ATOM 773 O O . VAL A 1 98 ? -8.716 -8.684 10.720 1.00 64.88 98 VAL A O 1
ATOM 776 N N . GLN A 1 99 ? -9.488 -10.371 9.460 1.00 55.56 99 GLN A N 1
ATOM 777 C CA . GLN A 1 99 ? -9.018 -9.828 8.187 1.00 55.56 99 GLN A CA 1
ATOM 778 C C . GLN A 1 99 ? -9.674 -8.467 7.877 1.00 55.56 99 GLN A C 1
ATOM 780 O O . GLN A 1 99 ? -10.903 -8.350 7.941 1.00 55.56 99 GLN A O 1
ATOM 785 N N . PRO A 1 100 ? -8.898 -7.442 7.474 1.00 44.19 100 PRO A N 1
ATOM 786 C CA . PRO A 1 100 ? -9.458 -6.164 7.048 1.00 44.19 100 PRO A CA 1
ATOM 787 C C . PRO A 1 100 ? -10.426 -6.348 5.868 1.00 44.19 100 PRO A C 1
ATOM 789 O O . PRO A 1 100 ? -10.049 -6.895 4.835 1.00 44.19 100 PRO A O 1
ATOM 792 N N . GLY A 1 101 ? -11.665 -5.862 6.000 1.00 41.66 101 GLY A N 1
ATOM 793 C CA . GLY A 1 101 ? -12.659 -5.857 4.916 1.00 41.66 101 GLY A CA 1
ATOM 794 C C . GLY A 1 101 ? -13.716 -6.965 4.965 1.00 41.66 101 GLY A C 1
ATOM 795 O O . GLY A 1 101 ? -14.646 -6.923 4.163 1.00 41.66 101 GLY A O 1
ATOM 796 N N . LYS A 1 102 ? -13.639 -7.907 5.913 1.00 43.34 102 LYS A N 1
ATOM 797 C CA . LYS A 1 102 ? -14.787 -8.760 6.252 1.00 43.34 102 LYS A CA 1
ATOM 798 C C . LYS A 1 102 ? -15.595 -8.105 7.368 1.00 43.34 102 LYS A C 1
ATOM 800 O O . LYS A 1 102 ? -15.016 -7.656 8.347 1.00 43.34 102 LYS A O 1
ATOM 805 N N . SER A 1 103 ? -16.915 -8.022 7.197 1.00 42.34 103 SER A N 1
ATOM 806 C CA . SER A 1 103 ? -17.831 -7.629 8.272 1.00 42.34 103 SER A CA 1
ATOM 807 C C . SER A 1 103 ? -18.120 -8.859 9.129 1.00 42.34 103 SER A C 1
ATOM 809 O O . SER A 1 103 ? -18.559 -9.883 8.612 1.00 42.34 103 SER A O 1
ATOM 811 N N . VAL A 1 104 ? -17.841 -8.776 10.423 1.00 46.22 104 VAL A N 1
ATOM 812 C CA . VAL A 1 104 ? -18.128 -9.809 11.423 1.00 46.22 104 VAL A CA 1
ATOM 813 C C . VAL A 1 104 ? -18.913 -9.105 12.514 1.00 46.22 104 VAL A C 1
ATOM 815 O O . VAL A 1 104 ? -18.368 -8.234 13.191 1.00 46.22 104 VAL A O 1
ATOM 818 N N . SER A 1 105 ? -20.193 -9.452 12.630 1.00 41.41 105 SER A N 1
ATOM 819 C CA . SER A 1 105 ? -21.028 -9.037 13.752 1.00 41.41 105 SER A CA 1
ATOM 820 C C . SER A 1 105 ? -20.750 -9.958 14.932 1.00 41.41 105 SER A C 1
ATOM 822 O O . SER A 1 105 ? -20.680 -11.175 14.765 1.00 41.41 105 SER A O 1
ATOM 824 N N . LEU A 1 106 ? -20.561 -9.363 16.105 1.00 46.25 106 LEU A N 1
ATOM 825 C CA . LEU A 1 106 ? -20.413 -10.073 17.380 1.00 46.25 106 LEU A CA 1
ATOM 826 C C . LEU A 1 106 ? -21.648 -9.883 18.266 1.00 46.25 106 LEU A C 1
ATOM 828 O O . LEU A 1 106 ? -21.691 -10.413 19.372 1.00 46.25 106 LEU A O 1
ATOM 832 N N . GLU A 1 107 ? -22.626 -9.106 17.795 1.00 38.38 107 GLU A N 1
ATOM 833 C CA . GLU A 1 107 ? -23.919 -8.972 18.455 1.00 38.38 107 GLU A CA 1
ATOM 834 C C . GLU A 1 107 ? -24.704 -10.278 18.231 1.00 38.38 107 GLU A C 1
ATOM 836 O O . GLU A 1 107 ? -24.775 -10.768 17.105 1.00 38.38 107 GLU A O 1
ATOM 841 N N . ASP A 1 108 ? -25.236 -10.838 19.323 1.00 38.03 108 ASP A N 1
ATOM 842 C CA . ASP A 1 108 ? -26.063 -12.054 19.416 1.00 38.03 108 ASP A CA 1
ATOM 843 C C . ASP A 1 108 ? -25.402 -13.415 19.164 1.00 38.03 108 ASP A C 1
ATOM 845 O O . ASP A 1 108 ? -25.782 -14.111 18.233 1.00 38.03 108 ASP A O 1
ATOM 849 N N . GLN A 1 109 ? -24.489 -13.868 20.038 1.00 42.62 109 GLN A N 1
ATOM 850 C CA . GLN A 1 109 ? -24.053 -15.284 20.163 1.00 42.62 109 GLN A CA 1
ATOM 851 C C . GLN A 1 109 ? -23.664 -16.014 18.849 1.00 42.62 109 GLN A C 1
ATOM 853 O O . GLN A 1 109 ? -23.455 -17.230 18.845 1.00 42.62 109 GLN A O 1
ATOM 858 N N . THR A 1 110 ? -23.537 -15.313 17.721 1.00 43.19 110 THR A N 1
ATOM 859 C CA . THR A 1 110 ? -23.235 -15.904 16.426 1.00 43.19 110 THR A CA 1
ATOM 860 C C . THR A 1 110 ? -21.759 -16.234 16.405 1.00 43.19 110 THR A C 1
ATOM 862 O O . THR A 1 110 ? -20.906 -15.352 16.511 1.00 43.19 110 THR A O 1
ATOM 865 N N . ALA A 1 111 ? -21.457 -17.526 16.293 1.00 54.25 111 ALA A N 1
ATOM 866 C CA . ALA A 1 111 ? -20.093 -18.023 16.275 1.00 54.25 111 ALA A CA 1
ATOM 867 C C . ALA A 1 111 ? -19.275 -17.336 15.170 1.00 54.25 111 ALA A C 1
ATOM 869 O O . ALA A 1 111 ? -19.670 -17.298 14.001 1.00 54.25 111 ALA A O 1
ATOM 870 N N . LEU A 1 112 ? -18.112 -16.809 15.551 1.00 58.38 112 LEU A N 1
ATOM 871 C CA . LEU A 1 112 ? -17.194 -16.140 14.643 1.00 58.38 112 LEU A CA 1
ATOM 872 C C . LEU A 1 112 ? -16.756 -17.105 13.529 1.00 58.38 112 LEU A C 1
ATOM 874 O O . LEU A 1 112 ? -16.215 -18.178 13.802 1.00 58.38 112 LEU A O 1
ATOM 878 N N . GLN A 1 113 ? -16.969 -16.737 12.261 1.00 60.78 113 GLN A N 1
ATOM 879 C CA . GLN A 1 113 ? -16.523 -17.575 11.147 1.00 60.78 113 GLN A CA 1
ATOM 880 C C . GLN A 1 113 ? -14.993 -17.596 11.084 1.00 60.78 113 GLN A C 1
ATOM 882 O O . GLN A 1 113 ? -14.353 -16.596 10.754 1.00 60.78 113 GLN A O 1
ATOM 887 N N . THR A 1 114 ? -14.407 -18.762 11.350 1.00 63.81 114 THR A N 1
ATOM 888 C CA . THR A 1 114 ? -12.953 -18.973 11.437 1.00 63.81 114 THR A CA 1
ATOM 889 C C . THR A 1 114 ? -12.198 -18.654 10.140 1.00 63.81 114 THR A C 1
ATOM 891 O O . THR A 1 114 ? -11.013 -18.337 10.182 1.00 63.81 114 THR A O 1
ATOM 894 N N . SER A 1 115 ? -12.884 -18.639 8.991 1.00 61.53 115 SER A N 1
ATOM 895 C CA . SER A 1 115 ? -12.360 -18.199 7.684 1.00 61.53 115 SER A CA 1
ATOM 896 C C . SER A 1 115 ? -12.133 -16.682 7.571 1.00 61.53 115 SER A C 1
ATOM 898 O O . SER A 1 115 ? -11.653 -16.194 6.544 1.00 61.53 115 SER A O 1
ATOM 900 N N . SER A 1 116 ? -12.529 -15.915 8.587 1.00 61.00 116 SER A N 1
ATOM 901 C CA . SER A 1 116 ? -12.344 -14.461 8.659 1.00 61.00 116 SER A CA 1
ATOM 902 C C . SER A 1 116 ? -11.170 -14.059 9.549 1.00 61.00 116 SER A C 1
ATOM 904 O O . SER A 1 116 ? -10.840 -12.879 9.623 1.00 61.00 116 SER A O 1
ATOM 906 N N . LEU A 1 117 ? -10.524 -15.026 10.202 1.00 65.00 117 LEU A N 1
ATOM 907 C CA . LEU A 1 117 ? -9.375 -14.803 11.068 1.00 65.00 117 LEU A CA 1
ATOM 908 C C . LEU A 1 117 ? -8.093 -14.593 10.257 1.00 65.00 117 LEU A C 1
ATOM 910 O O . LEU A 1 117 ? -7.860 -15.236 9.230 1.00 65.00 117 LEU A O 1
ATOM 914 N N . LEU A 1 118 ? -7.241 -13.696 10.740 1.00 65.44 118 LEU A N 1
ATOM 915 C CA . LEU A 1 118 ? -5.838 -13.653 10.358 1.00 65.44 118 LEU A CA 1
ATOM 916 C C . LEU A 1 118 ? -5.121 -14.872 10.943 1.00 65.44 118 LEU A C 1
ATOM 918 O O . LEU A 1 118 ? -5.499 -15.404 11.984 1.00 65.44 118 LEU A O 1
ATOM 922 N N . SER A 1 119 ? -4.029 -15.278 10.304 1.00 72.94 119 SER A N 1
ATOM 923 C CA . SER A 1 119 ? -3.135 -16.325 10.813 1.00 72.94 119 SER A CA 1
ATOM 924 C C . SER A 1 119 ? -2.240 -15.859 11.976 1.00 72.94 119 SER A C 1
ATOM 926 O O . SER A 1 119 ? -1.151 -16.385 12.183 1.00 72.94 119 SER A O 1
ATOM 928 N N . VAL A 1 120 ? -2.684 -14.841 12.716 1.00 74.75 120 VAL A N 1
ATOM 929 C CA . VAL A 1 120 ? -2.035 -14.272 13.900 1.00 74.75 120 VAL A CA 1
ATOM 930 C C . VAL A 1 120 ? -3.027 -14.370 15.046 1.00 74.75 120 VAL A C 1
ATOM 932 O O . VAL A 1 120 ? -4.203 -14.039 14.892 1.00 74.75 120 VAL A O 1
ATOM 935 N N . THR A 1 121 ? -2.551 -14.790 16.210 1.00 77.94 121 THR A N 1
ATOM 936 C CA . THR A 1 121 ? -3.315 -14.741 17.457 1.00 77.94 121 THR A CA 1
ATOM 937 C C . THR A 1 121 ? -2.475 -14.059 18.517 1.00 77.94 121 THR A C 1
ATOM 939 O O . THR A 1 121 ? -1.249 -14.191 18.550 1.00 77.94 121 THR A O 1
ATOM 942 N N . GLN A 1 122 ? -3.149 -13.308 19.376 1.00 82.19 122 GLN A N 1
ATOM 943 C CA . GLN A 1 122 ? -2.543 -12.705 20.544 1.00 82.19 122 GLN A CA 1
ATOM 944 C C . GLN A 1 122 ? -3.155 -13.344 21.789 1.00 82.19 122 GLN A C 1
ATOM 946 O O . GLN A 1 122 ? -4.365 -13.497 21.884 1.00 82.19 122 GLN A O 1
ATOM 951 N N . ILE A 1 123 ? -2.322 -13.761 22.733 1.00 86.12 123 ILE A N 1
ATOM 952 C CA . ILE A 1 123 ? -2.764 -14.201 24.055 1.00 86.12 123 ILE A CA 1
ATOM 953 C C . ILE A 1 123 ? -2.380 -13.103 25.030 1.00 86.12 123 ILE A C 1
ATOM 955 O O . ILE A 1 123 ? -1.214 -12.708 25.068 1.00 86.12 123 ILE A O 1
ATOM 959 N N . SER A 1 124 ? -3.337 -12.608 25.804 1.00 87.00 124 SER A N 1
ATOM 960 C CA . SER A 1 124 ? -3.101 -11.549 26.780 1.00 87.00 124 SER A CA 1
ATOM 961 C C . SER A 1 124 ? -3.619 -11.922 28.165 1.00 87.00 124 SER A C 1
ATOM 963 O O . SER A 1 124 ? -4.552 -12.709 28.317 1.00 87.00 124 SER A O 1
ATOM 965 N N . LEU A 1 125 ? -2.971 -11.372 29.187 1.00 85.75 125 LEU A N 1
ATOM 966 C CA . LEU A 1 125 ? -3.424 -11.398 30.569 1.00 85.75 125 LEU A CA 1
ATOM 967 C C . LEU A 1 125 ? -3.953 -10.011 30.913 1.00 85.75 125 LEU A C 1
ATOM 969 O O . LEU A 1 125 ? -3.202 -9.033 30.892 1.00 85.75 125 LEU A O 1
ATOM 973 N N . ARG A 1 126 ? -5.250 -9.920 31.203 1.00 83.38 126 ARG A N 1
ATOM 974 C CA . ARG A 1 126 ? -5.931 -8.654 31.481 1.00 83.38 126 ARG A CA 1
ATOM 975 C C . ARG A 1 126 ? -6.371 -8.556 32.945 1.00 83.38 126 ARG A C 1
ATOM 977 O O . ARG A 1 126 ? -6.574 -9.581 33.602 1.00 83.38 126 ARG A O 1
ATOM 984 N N . PRO A 1 127 ? -6.528 -7.332 33.481 1.00 78.56 127 PRO A N 1
ATOM 985 C CA . PRO A 1 127 ? -7.117 -7.134 34.800 1.00 78.56 127 PRO A CA 1
ATOM 986 C C . PRO A 1 127 ? -8.523 -7.743 34.887 1.00 78.56 127 PRO A C 1
ATOM 988 O O . PRO A 1 127 ? -9.315 -7.630 33.953 1.00 78.56 127 PRO A O 1
ATOM 991 N N . LYS A 1 128 ? -8.833 -8.365 36.028 1.00 77.25 128 LYS A N 1
ATOM 992 C CA . LYS A 1 128 ? -10.191 -8.808 36.364 1.00 77.25 128 LYS A CA 1
ATOM 993 C C . LYS A 1 128 ? -10.969 -7.623 36.925 1.00 77.25 128 LYS A C 1
ATOM 995 O O . LYS A 1 128 ? -10.450 -6.896 37.773 1.00 77.25 128 LYS A O 1
ATOM 1000 N N . ILE A 1 129 ? -12.210 -7.449 36.480 1.00 75.62 129 ILE A N 1
ATOM 1001 C CA . ILE A 1 129 ? -13.102 -6.433 37.040 1.00 75.62 129 ILE A CA 1
ATOM 1002 C C . ILE A 1 129 ? -13.696 -6.980 38.339 1.00 75.62 129 ILE A C 1
ATOM 1004 O O . ILE A 1 129 ? -14.272 -8.067 38.354 1.00 75.62 129 ILE A O 1
ATOM 1008 N N . ILE A 1 130 ? -13.528 -6.237 39.432 1.00 73.56 130 ILE A N 1
ATOM 1009 C CA . ILE A 1 130 ? -14.105 -6.553 40.741 1.00 73.56 130 ILE A CA 1
ATOM 1010 C C . ILE A 1 130 ? -15.022 -5.397 41.120 1.00 73.56 130 ILE A C 1
ATOM 1012 O O . ILE A 1 130 ? -14.569 -4.260 41.262 1.00 73.56 130 ILE A O 1
ATOM 1016 N N . GLN A 1 131 ? -16.310 -5.689 41.268 1.00 74.31 131 GLN A N 1
ATOM 1017 C CA . GLN A 1 131 ? -17.284 -4.718 41.744 1.00 74.31 131 GLN A CA 1
ATOM 1018 C C . GLN A 1 131 ? -17.200 -4.626 43.273 1.00 74.31 131 GLN A C 1
ATOM 1020 O O . GLN A 1 131 ? -17.350 -5.627 43.966 1.00 74.31 131 GLN A O 1
ATOM 1025 N N . TYR A 1 132 ? -16.935 -3.422 43.785 1.00 73.94 132 TYR A N 1
ATOM 1026 C CA . TYR A 1 132 ? -16.859 -3.143 45.227 1.00 73.94 132 TYR A CA 1
ATOM 1027 C C . TYR A 1 132 ? -18.144 -2.541 45.799 1.00 73.94 132 TYR A C 1
ATOM 1029 O O . TYR A 1 132 ? -18.370 -2.625 47.001 1.00 73.94 132 TYR A O 1
ATOM 1037 N N . LEU A 1 133 ? -18.951 -1.894 44.956 1.00 78.00 133 LEU A N 1
ATOM 1038 C CA . LEU A 1 133 ? -20.174 -1.211 45.359 1.00 78.00 133 LEU A CA 1
ATOM 1039 C C . LEU A 1 133 ? -21.356 -1.804 44.604 1.00 78.00 133 LEU A C 1
ATOM 1041 O O . LEU A 1 133 ? -21.297 -1.973 43.386 1.00 78.00 133 LEU A O 1
ATOM 1045 N N . GLU A 1 134 ? -22.424 -2.091 45.326 1.00 79.81 134 GLU A N 1
ATOM 1046 C CA . GLU A 1 134 ? -23.703 -2.536 44.797 1.00 79.81 134 GLU A CA 1
ATOM 1047 C C . GLU A 1 134 ? -24.574 -1.334 44.452 1.00 79.81 134 GLU A C 1
ATOM 1049 O O . GLU A 1 134 ? -24.537 -0.301 45.127 1.00 79.81 134 GLU A O 1
ATOM 1054 N N . TYR A 1 135 ? -25.354 -1.483 43.386 1.00 83.19 135 TYR A N 1
ATOM 1055 C CA . TYR A 1 135 ? -26.270 -0.466 42.904 1.00 83.19 135 TYR A CA 1
ATOM 1056 C C . TYR A 1 135 ? -27.694 -0.998 42.973 1.00 83.19 135 TYR A C 1
ATOM 1058 O O . TYR A 1 135 ? -27.981 -2.107 42.518 1.00 83.19 135 TYR A O 1
ATOM 1066 N N . SER A 1 136 ? -28.592 -0.219 43.563 1.00 85.81 136 SER A N 1
ATOM 1067 C CA . SER A 1 136 ? -29.985 -0.620 43.750 1.00 85.81 136 SER A CA 1
ATOM 1068 C C . SER A 1 136 ? -30.932 0.536 43.486 1.00 85.81 136 SER A C 1
ATOM 1070 O O . SER A 1 136 ? -30.627 1.691 43.779 1.00 85.81 136 SER A O 1
ATOM 1072 N N . LEU A 1 137 ? -32.102 0.223 42.948 1.00 85.69 137 LEU A N 1
ATOM 1073 C CA . LEU A 1 137 ? -33.146 1.178 42.627 1.00 85.69 137 LEU A CA 1
ATOM 1074 C C . LEU A 1 137 ? -34.415 0.846 43.412 1.00 85.69 137 LEU A C 1
ATOM 1076 O O . LEU A 1 137 ? -34.932 -0.268 43.331 1.00 85.69 137 LEU A O 1
ATOM 1080 N N . LEU A 1 138 ? -34.949 1.840 44.122 1.00 86.94 138 LEU A N 1
ATOM 1081 C CA . LEU A 1 138 ? -36.254 1.771 44.773 1.00 86.94 138 LEU A CA 1
ATOM 1082 C C . LEU A 1 138 ? -37.226 2.721 44.082 1.00 86.94 138 LEU A C 1
ATOM 1084 O O . LEU A 1 138 ? -37.019 3.934 44.066 1.00 86.94 138 LEU A O 1
ATOM 1088 N N . LYS A 1 139 ? -38.317 2.173 43.545 1.00 88.69 139 LYS A N 1
ATOM 1089 C CA . LYS A 1 139 ? -39.393 2.960 42.936 1.00 88.69 139 LYS A CA 1
ATOM 1090 C C . LYS A 1 139 ? -40.560 3.111 43.907 1.00 88.69 139 LYS A C 1
ATOM 1092 O O . LYS A 1 139 ? -41.082 2.121 44.417 1.00 88.69 139 LYS A O 1
ATOM 1097 N N . ILE A 1 140 ? -40.991 4.347 44.124 1.00 87.69 140 ILE A N 1
ATOM 1098 C CA . ILE A 1 140 ? -42.121 4.710 44.978 1.00 87.69 140 ILE A CA 1
ATOM 1099 C C . ILE A 1 140 ? -43.115 5.496 44.124 1.00 87.69 140 ILE A C 1
ATOM 1101 O O . ILE A 1 140 ? -42.755 6.480 43.488 1.00 87.69 140 ILE A O 1
ATOM 1105 N N . THR A 1 141 ? -44.370 5.069 44.101 1.00 87.19 141 THR A N 1
ATOM 1106 C CA . THR A 1 141 ? -45.444 5.696 43.318 1.00 87.19 141 THR A CA 1
ATOM 1107 C C . THR A 1 141 ? -46.646 5.967 44.207 1.00 87.19 141 THR A C 1
ATOM 1109 O O . THR A 1 141 ? -46.957 5.147 45.054 1.00 87.19 141 THR A O 1
ATOM 1112 N N . GLY A 1 142 ? -47.326 7.093 44.048 1.00 87.12 142 GLY A N 1
ATOM 1113 C CA . GLY A 1 142 ? -48.455 7.484 44.883 1.00 87.12 142 GLY A CA 1
ATOM 1114 C C . GLY A 1 142 ? -49.102 8.775 44.400 1.00 87.12 142 GLY A C 1
ATOM 1115 O O . GLY A 1 142 ? -48.915 9.195 43.259 1.00 87.12 142 GLY A O 1
ATOM 1116 N N . LYS A 1 143 ? -49.881 9.427 45.264 1.00 86.75 143 LYS A N 1
ATOM 1117 C CA . LYS A 1 143 ? -50.531 10.694 44.916 1.00 86.75 143 LYS A CA 1
ATOM 1118 C C . LYS A 1 143 ? -49.489 11.814 44.717 1.00 86.75 143 LYS A C 1
ATOM 1120 O O . LYS A 1 143 ? -48.626 11.981 45.581 1.00 86.75 143 LYS A O 1
ATOM 1125 N N . PRO A 1 144 ? -49.590 12.631 43.652 1.00 86.94 144 PRO A N 1
ATOM 1126 C CA . PRO A 1 144 ? -48.733 13.801 43.474 1.00 86.94 144 PRO A CA 1
ATOM 1127 C C . PRO A 1 144 ? -48.735 14.724 44.700 1.00 86.94 144 PRO A C 1
ATOM 1129 O O . PRO A 1 144 ? -49.798 15.052 45.234 1.00 86.94 144 PRO A O 1
ATOM 1132 N N . GLY A 1 145 ? -47.549 15.135 45.152 1.00 84.81 145 GLY A N 1
ATOM 1133 C CA . GLY A 1 145 ? -47.362 15.971 46.340 1.00 84.81 145 GLY A CA 1
ATOM 1134 C C . GLY A 1 145 ? -47.466 15.242 47.686 1.00 84.81 145 GLY A C 1
ATOM 1135 O O . GLY A 1 145 ? -47.403 15.904 48.723 1.00 84.81 145 GLY A O 1
ATOM 1136 N N . ALA A 1 146 ? -47.626 13.913 47.705 1.00 86.19 146 ALA A N 1
ATOM 1137 C CA . ALA A 1 146 ? -47.602 13.137 48.946 1.00 86.19 146 ALA A CA 1
ATOM 1138 C C . ALA A 1 146 ? -46.245 13.264 49.654 1.00 86.19 146 ALA A C 1
ATOM 1140 O O . ALA A 1 146 ? -45.197 13.201 49.009 1.00 86.19 146 ALA A O 1
ATOM 1141 N N . GLN A 1 147 ? -46.277 13.422 50.978 1.00 88.88 147 GLN A N 1
ATOM 1142 C CA . GLN A 1 147 ? -45.083 13.455 51.822 1.00 88.88 147 GLN A CA 1
ATOM 1143 C C . GLN A 1 147 ? -44.806 12.061 52.373 1.00 88.88 147 GLN A C 1
ATOM 1145 O O . GLN A 1 147 ? -45.711 11.394 52.872 1.00 88.88 147 GLN A O 1
ATOM 1150 N N . ILE A 1 148 ? -43.561 11.617 52.253 1.00 89.88 148 ILE A N 1
ATOM 1151 C CA . ILE A 1 148 ? -43.120 10.280 52.635 1.00 89.88 148 ILE A CA 1
ATOM 1152 C C . ILE A 1 148 ? -41.731 10.407 53.251 1.00 89.88 148 ILE A C 1
ATOM 1154 O O . ILE A 1 148 ? -40.873 11.081 52.698 1.00 89.88 148 ILE A O 1
ATOM 1158 N N . ASP A 1 149 ? -41.483 9.715 54.351 1.00 89.25 149 ASP A N 1
ATOM 1159 C CA . ASP A 1 149 ? -40.162 9.595 54.952 1.00 89.25 149 ASP A CA 1
ATOM 1160 C C . ASP A 1 149 ? -39.571 8.224 54.607 1.00 89.25 149 ASP A C 1
ATOM 1162 O O . ASP A 1 149 ? -40.098 7.181 55.009 1.00 89.25 149 ASP A O 1
ATOM 1166 N N . VAL A 1 150 ? -38.459 8.213 53.873 1.00 88.62 150 VAL A N 1
ATOM 1167 C CA . VAL A 1 150 ? -37.675 6.997 53.627 1.00 88.62 150 VAL A CA 1
ATOM 1168 C C . VAL A 1 150 ? -36.621 6.891 54.721 1.00 88.62 150 VAL A C 1
ATOM 1170 O O . VAL A 1 150 ? -35.743 7.742 54.847 1.00 88.62 150 VAL A O 1
ATOM 1173 N N . VAL A 1 151 ? -36.740 5.864 55.555 1.00 87.44 151 VAL A N 1
ATOM 1174 C CA . VAL A 1 151 ? -35.919 5.673 56.748 1.00 87.44 151 VAL A CA 1
ATOM 1175 C C . VAL A 1 151 ? -34.917 4.557 56.506 1.00 87.44 151 VAL A C 1
ATOM 1177 O O . VAL A 1 151 ? -35.293 3.400 56.318 1.00 87.44 151 VAL A O 1
ATOM 1180 N N . PHE A 1 152 ? -33.639 4.907 56.561 1.00 85.88 152 PHE A N 1
ATOM 1181 C CA . PHE A 1 152 ? -32.518 3.984 56.450 1.00 85.88 152 PHE A CA 1
ATOM 1182 C C . PHE A 1 152 ? -32.017 3.647 57.850 1.00 85.88 152 PHE A C 1
ATOM 1184 O O . PHE A 1 152 ? -31.793 4.542 58.665 1.00 85.88 152 PHE A O 1
ATOM 1191 N N . SER A 1 153 ? -31.856 2.360 58.144 1.00 82.19 153 SER A N 1
ATOM 1192 C CA . SER A 1 153 ? -31.362 1.892 59.441 1.00 82.19 153 SER A CA 1
ATOM 1193 C C . SER A 1 153 ? -30.383 0.734 59.297 1.00 82.19 153 SER A C 1
ATOM 1195 O O . SER A 1 153 ? -30.412 0.025 58.289 1.00 82.19 153 SER A O 1
ATOM 1197 N N . ARG A 1 154 ? -29.529 0.514 60.306 1.00 76.25 154 ARG A N 1
ATOM 1198 C CA . ARG A 1 154 ? -28.490 -0.537 60.305 1.00 76.25 154 ARG A CA 1
ATOM 1199 C C . ARG A 1 154 ? -27.495 -0.419 59.144 1.00 76.25 154 ARG A C 1
ATOM 1201 O O . ARG A 1 154 ? -27.128 -1.418 58.523 1.00 76.25 154 ARG A O 1
ATOM 1208 N N . LEU A 1 155 ? -27.073 0.802 58.830 1.00 74.75 155 LEU A N 1
ATOM 1209 C CA . LEU A 1 155 ? -26.059 1.045 57.806 1.00 74.75 155 LEU A CA 1
ATOM 1210 C C . LEU A 1 155 ? -24.706 0.511 58.301 1.00 74.75 155 LEU A C 1
ATOM 1212 O O . LEU A 1 155 ? -24.252 0.877 59.378 1.00 74.75 155 LEU A O 1
ATOM 1216 N N . SER A 1 156 ? -24.077 -0.396 57.546 1.00 65.62 156 SER A N 1
ATOM 1217 C CA . SER A 1 156 ? -22.781 -1.001 57.918 1.00 65.62 156 SER A CA 1
ATOM 1218 C C . SER A 1 156 ? -21.582 -0.409 57.170 1.00 65.62 156 SER A C 1
ATOM 1220 O O . SER A 1 156 ? -20.460 -0.874 57.353 1.00 65.62 156 SER A O 1
ATOM 1222 N N . GLY A 1 157 ? -21.821 0.627 56.363 1.00 72.12 157 GLY A N 1
ATOM 1223 C CA . GLY A 1 157 ? -20.830 1.348 55.571 1.00 72.12 157 GLY A CA 1
ATOM 1224 C C . GLY A 1 157 ? -21.446 2.592 54.929 1.00 72.12 157 GLY A C 1
ATOM 1225 O O . GLY A 1 157 ? -22.634 2.871 55.110 1.00 72.12 157 GLY A O 1
ATOM 1226 N N . SER A 1 158 ? -20.636 3.337 54.180 1.00 74.69 158 SER A N 1
ATOM 1227 C CA . SER A 1 158 ? -21.071 4.555 53.490 1.00 74.69 158 SER A CA 1
ATOM 1228 C C . SER A 1 158 ? -22.135 4.245 52.436 1.00 74.69 158 SER A C 1
ATOM 1230 O O . SER A 1 158 ? -21.948 3.372 51.587 1.00 74.69 158 SER A O 1
ATOM 1232 N N . VAL A 1 159 ? -23.238 4.993 52.465 1.00 84.31 159 VAL A N 1
ATOM 1233 C CA . VAL A 1 159 ? -24.326 4.881 51.485 1.00 84.31 159 VAL A CA 1
ATOM 1234 C C . VAL A 1 159 ? -24.444 6.180 50.712 1.00 84.31 159 VAL A C 1
ATOM 1236 O O . VAL A 1 159 ? -24.553 7.253 51.301 1.00 84.31 159 VAL A O 1
ATOM 1239 N N . SER A 1 160 ? -24.462 6.088 49.387 1.00 88.75 160 SER A N 1
ATOM 1240 C CA . SER A 1 160 ? -24.780 7.213 48.513 1.00 88.75 160 SER A CA 1
ATOM 1241 C C . SER A 1 160 ? -26.204 7.076 47.982 1.00 88.75 160 SER A C 1
ATOM 1243 O O . SER A 1 160 ? -26.619 5.994 47.569 1.00 88.75 160 SER A O 1
ATOM 1245 N N . LEU A 1 161 ? -26.931 8.187 47.954 1.00 89.81 161 LEU A N 1
ATOM 1246 C CA . LEU A 1 161 ? -28.311 8.287 47.498 1.00 89.81 161 LEU A CA 1
ATOM 1247 C C . LEU A 1 161 ? -28.433 9.327 46.387 1.00 89.81 161 LEU A C 1
ATOM 1249 O O . LEU A 1 161 ? -27.835 10.402 46.472 1.00 89.81 161 LEU A O 1
ATOM 1253 N N . VAL A 1 162 ? -29.264 9.039 45.390 1.00 89.12 162 VAL A N 1
ATOM 1254 C CA . VAL A 1 162 ? -29.678 9.996 44.361 1.00 89.12 162 VAL A CA 1
ATOM 1255 C C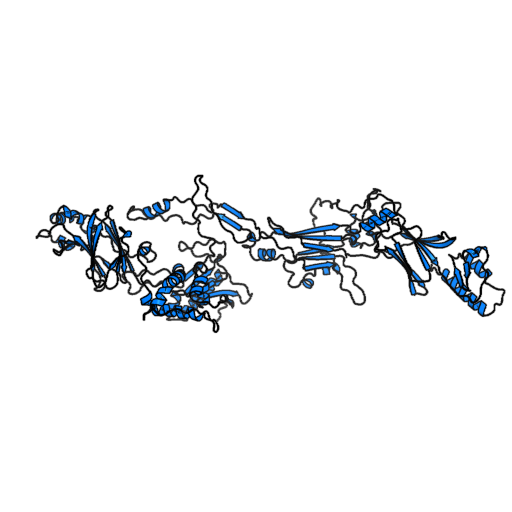 . VAL A 1 162 ? -31.188 9.899 44.177 1.00 89.12 162 VAL A C 1
ATOM 1257 O O . VAL A 1 162 ? -31.730 8.818 43.944 1.00 89.12 162 VAL A O 1
ATOM 1260 N N . ASN A 1 163 ? -31.874 11.039 44.254 1.00 87.81 163 ASN A N 1
ATOM 1261 C CA . ASN A 1 163 ? -33.270 11.135 43.842 1.00 87.81 163 ASN A CA 1
ATOM 1262 C C . ASN A 1 163 ? -33.321 11.418 42.337 1.00 87.81 163 ASN A C 1
ATOM 1264 O O . ASN A 1 163 ? -33.019 12.529 41.906 1.00 87.81 163 ASN A O 1
ATOM 1268 N N . LEU A 1 164 ? -33.730 10.435 41.537 1.00 84.06 164 LEU A N 1
ATOM 1269 C CA . LEU A 1 164 ? -33.795 10.583 40.080 1.00 84.06 164 LEU A CA 1
ATOM 1270 C C . LEU A 1 164 ? -34.901 11.549 39.626 1.00 84.06 164 LEU A C 1
ATOM 1272 O O . LEU A 1 164 ? -34.882 11.992 38.481 1.00 84.06 164 LEU A O 1
ATOM 1276 N N . ALA A 1 165 ? -35.846 11.897 40.507 1.00 78.75 165 ALA A N 1
ATOM 1277 C CA . ALA A 1 165 ? -36.852 12.923 40.231 1.00 78.75 165 ALA A CA 1
ATOM 1278 C C . ALA A 1 165 ? -36.330 14.362 40.417 1.00 78.75 165 ALA A C 1
ATOM 1280 O O . ALA A 1 165 ? -36.954 15.296 39.924 1.00 78.75 165 ALA A O 1
ATOM 1281 N N . GLU A 1 166 ? -35.204 14.543 41.115 1.00 79.50 166 GLU A N 1
ATOM 1282 C CA . GLU A 1 166 ? -34.577 15.845 41.392 1.00 79.50 166 GLU A CA 1
ATOM 1283 C C . GLU A 1 166 ? -33.049 15.748 41.194 1.00 79.50 166 GLU A C 1
ATOM 1285 O O . GLU A 1 166 ? -32.277 15.940 42.145 1.00 79.50 166 GLU A O 1
ATOM 1290 N N . PRO A 1 167 ? -32.570 15.407 39.982 1.00 69.06 167 PRO A N 1
ATOM 1291 C CA . PRO A 1 167 ? -31.151 15.152 39.738 1.00 69.06 167 PRO A CA 1
ATOM 1292 C C . PRO A 1 167 ? -30.266 16.372 40.039 1.00 69.06 167 PRO A C 1
ATOM 1294 O O . PRO A 1 167 ? -29.095 16.211 40.380 1.00 69.06 167 PRO A O 1
ATOM 1297 N N . GLU A 1 168 ? -30.809 17.594 39.987 1.00 74.25 168 GLU A N 1
ATOM 1298 C CA . GLU A 1 168 ? -30.102 18.826 40.354 1.00 74.25 168 GLU A CA 1
ATOM 1299 C C . GLU A 1 168 ? -29.676 18.905 41.827 1.00 74.25 168 GLU A C 1
ATOM 1301 O O . GLU A 1 168 ? -28.757 19.662 42.147 1.00 74.25 168 GLU A O 1
ATOM 1306 N N . ARG A 1 169 ? -30.294 18.128 42.730 1.00 77.69 169 ARG A N 1
ATOM 1307 C CA . ARG A 1 169 ? -29.838 18.029 44.128 1.00 77.69 169 ARG A CA 1
ATOM 1308 C C . ARG A 1 169 ? -28.547 17.221 44.270 1.00 77.69 169 ARG A C 1
ATOM 1310 O O . ARG A 1 169 ? -27.880 17.339 45.295 1.00 77.69 169 ARG A O 1
ATOM 1317 N N . GLY A 1 170 ? -28.173 16.465 43.238 1.00 81.06 170 GLY A N 1
ATOM 1318 C CA . GLY A 1 170 ? -26.959 15.659 43.204 1.00 81.06 170 GLY A CA 1
ATOM 1319 C C . GLY A 1 170 ? -26.969 14.490 44.191 1.00 81.06 170 GLY A C 1
ATOM 1320 O O . GLY A 1 170 ? -28.003 14.099 44.734 1.00 81.06 170 GLY A O 1
ATOM 1321 N N . GLN A 1 171 ? -25.786 13.913 44.401 1.00 88.19 171 GLN A N 1
ATOM 1322 C CA . GLN A 1 171 ? -25.572 12.808 45.331 1.00 88.19 171 GLN A CA 1
ATOM 1323 C C . GLN A 1 171 ? -25.587 13.286 46.787 1.00 88.19 171 GLN A C 1
ATOM 1325 O O . GLN A 1 171 ? -24.896 14.239 47.148 1.00 88.19 171 GLN A O 1
ATOM 1330 N N . ILE A 1 172 ? -26.285 12.539 47.640 1.00 87.88 172 ILE A N 1
ATOM 1331 C CA . ILE A 1 172 ? -26.235 12.668 49.098 1.00 87.88 172 ILE A CA 1
ATOM 1332 C C . ILE A 1 172 ? -25.455 11.476 49.653 1.00 87.88 172 ILE A C 1
ATOM 1334 O O . ILE A 1 172 ? -25.731 10.336 49.292 1.00 87.88 172 ILE A O 1
ATOM 1338 N N . ASN A 1 173 ? -24.486 11.724 50.533 1.00 85.94 173 ASN A N 1
ATOM 1339 C CA . ASN A 1 173 ? -23.794 10.668 51.271 1.00 85.94 173 ASN A CA 1
ATOM 1340 C C . ASN A 1 173 ? -24.357 10.590 52.686 1.00 85.94 173 ASN A C 1
ATOM 1342 O O . ASN A 1 173 ? -24.371 11.597 53.395 1.00 85.94 173 ASN A O 1
ATOM 1346 N N . ILE A 1 174 ? -24.821 9.408 53.082 1.00 84.62 174 ILE A N 1
ATOM 1347 C CA . ILE A 1 174 ? -25.257 9.134 54.446 1.00 84.62 174 ILE A CA 1
ATOM 1348 C C . ILE A 1 174 ? -24.032 8.769 55.276 1.00 84.62 174 ILE A C 1
ATOM 1350 O O . ILE A 1 174 ? -23.274 7.866 54.911 1.00 84.62 174 ILE A O 1
ATOM 1354 N N . ASP A 1 175 ? -23.869 9.464 56.396 1.00 78.12 175 ASP A N 1
ATOM 1355 C CA . ASP A 1 175 ? -22.911 9.086 57.425 1.00 78.12 175 ASP A CA 1
ATOM 1356 C C . ASP A 1 175 ? -23.434 7.834 58.159 1.00 78.12 175 ASP A C 1
ATOM 1358 O O . ASP A 1 175 ? -24.540 7.888 58.711 1.00 78.12 175 ASP A O 1
ATOM 1362 N N . PRO A 1 176 ? -22.696 6.707 58.159 1.00 73.31 176 PRO A N 1
ATOM 1363 C CA . PRO A 1 176 ? -23.125 5.486 58.838 1.00 73.31 176 PRO A CA 1
ATOM 1364 C C . PRO A 1 176 ? -23.318 5.662 60.354 1.00 73.31 176 PRO A C 1
ATOM 1366 O O . PRO A 1 176 ? -24.044 4.869 60.951 1.00 73.31 176 PRO A O 1
ATOM 1369 N N . ASP A 1 177 ? -22.743 6.702 60.972 1.00 77.69 177 ASP A N 1
ATOM 1370 C CA . ASP A 1 177 ? -22.941 7.006 62.396 1.00 77.69 177 ASP A CA 1
ATOM 1371 C C . ASP A 1 177 ? -24.345 7.578 62.703 1.00 77.69 177 ASP A C 1
ATOM 1373 O O . ASP A 1 177 ? -24.754 7.660 63.867 1.00 77.69 177 ASP A O 1
ATOM 1377 N N . ILE A 1 178 ? -25.116 7.958 61.675 1.00 77.88 178 ILE A N 1
ATOM 1378 C CA . ILE A 1 178 ? -26.484 8.475 61.804 1.00 77.88 178 ILE A CA 1
ATOM 1379 C C . ILE A 1 178 ? -27.491 7.340 61.542 1.00 77.88 178 ILE A C 1
ATOM 1381 O O . ILE A 1 178 ? -27.927 7.124 60.412 1.00 77.88 178 ILE A O 1
ATOM 1385 N N . ASP A 1 179 ? -27.901 6.638 62.606 1.00 79.06 179 ASP A N 1
ATOM 1386 C CA . ASP A 1 179 ? -28.901 5.555 62.561 1.00 79.06 179 ASP A CA 1
ATOM 1387 C C . ASP A 1 179 ? -30.067 5.813 63.550 1.00 79.06 179 ASP A C 1
ATOM 1389 O O . ASP A 1 179 ? -29.836 5.885 64.763 1.00 79.06 179 ASP A O 1
ATOM 1393 N N . PRO A 1 180 ? -31.330 5.937 63.092 1.00 83.56 180 PRO A N 1
ATOM 1394 C CA . PRO A 1 180 ? -31.776 5.893 61.700 1.00 83.56 180 PRO A CA 1
ATOM 1395 C C . PRO A 1 180 ? -31.609 7.237 60.976 1.00 83.56 180 PRO A C 1
ATOM 1397 O O . PRO A 1 180 ? -31.891 8.299 61.537 1.00 83.56 180 PRO A O 1
ATOM 1400 N N . TYR A 1 181 ? -31.251 7.188 59.693 1.00 86.56 181 TYR A N 1
ATOM 1401 C CA . TYR A 1 181 ? -31.281 8.350 58.805 1.00 86.56 181 TYR A CA 1
ATOM 1402 C C . TYR A 1 181 ? -32.667 8.483 58.167 1.00 86.56 181 TYR A C 1
ATOM 1404 O O . TYR A 1 181 ? -33.175 7.540 57.560 1.00 86.56 181 TYR A O 1
ATOM 1412 N N . VAL A 1 182 ? -33.290 9.655 58.301 1.00 87.50 182 VAL A N 1
ATOM 1413 C CA . VAL A 1 182 ? -34.628 9.937 57.762 1.00 87.50 182 VAL A CA 1
ATOM 1414 C C . VAL A 1 182 ? -34.504 10.876 56.571 1.00 87.50 182 VAL A C 1
ATOM 1416 O O . VAL A 1 182 ? -34.052 12.010 56.725 1.00 87.50 182 VAL A O 1
ATOM 1419 N N . TRP A 1 183 ? -34.941 10.418 55.398 1.00 88.19 183 TRP A N 1
ATOM 1420 C CA . TRP A 1 183 ? -34.977 11.227 54.187 1.00 88.19 183 TRP A CA 1
ATOM 1421 C C . TRP A 1 183 ? -36.417 11.621 53.830 1.00 88.19 183 TRP A C 1
ATOM 1423 O O . TRP A 1 183 ? -37.174 10.772 53.347 1.00 88.19 183 TRP A O 1
ATOM 1433 N N . PRO A 1 184 ? -36.812 12.891 54.043 1.00 88.31 184 PRO A N 1
ATOM 1434 C CA . PRO A 1 184 ? -38.118 13.371 53.615 1.00 88.31 184 PRO A CA 1
ATOM 1435 C C . PRO A 1 184 ? -38.169 13.494 52.088 1.00 88.31 184 PRO A C 1
ATOM 1437 O O . PRO A 1 184 ? -37.362 14.194 51.471 1.00 88.31 184 PRO A O 1
ATOM 1440 N N . LEU A 1 185 ? -39.153 12.836 51.487 1.00 88.44 185 LEU A N 1
ATOM 1441 C CA . LEU A 1 185 ? -39.427 12.786 50.058 1.00 88.44 185 LEU A CA 1
ATOM 1442 C C . LEU A 1 185 ? -40.827 13.345 49.787 1.00 88.44 185 LEU A C 1
ATOM 1444 O O . LEU A 1 185 ? -41.812 12.940 50.404 1.00 88.44 185 LEU A O 1
ATOM 1448 N N . VAL A 1 186 ? -40.925 14.264 48.828 1.00 88.25 186 VAL A N 1
ATOM 1449 C CA . VAL A 1 186 ? -42.210 14.738 48.301 1.00 88.25 186 VAL A CA 1
ATOM 1450 C C . VAL A 1 186 ? -42.382 14.146 46.914 1.00 88.25 186 VAL A C 1
ATOM 1452 O O . VAL A 1 186 ? -41.509 14.323 46.065 1.00 88.25 186 VAL A O 1
ATOM 1455 N N . LEU A 1 187 ? -43.489 13.439 46.675 1.00 85.56 187 LEU A N 1
ATOM 1456 C CA . LEU A 1 187 ? -43.732 12.868 45.355 1.00 85.56 187 LEU A CA 1
ATOM 1457 C C . LEU A 1 187 ? -43.943 13.985 44.315 1.00 85.56 187 LEU A C 1
ATOM 1459 O O . LEU A 1 187 ? -44.751 14.890 44.555 1.00 85.56 187 LEU A O 1
ATOM 1463 N N . PRO A 1 188 ? -43.255 13.926 43.161 1.00 84.62 188 PRO A N 1
ATOM 1464 C CA . PRO A 1 188 ? -43.399 14.899 42.077 1.00 84.62 188 PRO A CA 1
ATOM 1465 C C . PRO A 1 188 ? -44.806 14.891 41.449 1.00 84.62 188 PRO A C 1
ATOM 1467 O O . PRO A 1 188 ? -45.684 14.111 41.822 1.00 84.62 188 PRO A O 1
ATOM 1470 N N . ASN A 1 189 ? -45.049 15.795 40.493 1.00 83.25 189 ASN A N 1
ATOM 1471 C CA . ASN A 1 189 ? -46.376 16.013 39.891 1.00 83.25 189 ASN A CA 1
ATOM 1472 C C . ASN A 1 189 ? -46.959 14.787 39.163 1.00 83.25 189 ASN A C 1
ATOM 1474 O O . ASN A 1 189 ? -48.173 14.708 38.989 1.00 83.25 189 ASN A O 1
ATOM 1478 N N . ASP A 1 190 ? -46.118 13.852 38.728 1.00 83.00 190 ASP A N 1
ATOM 1479 C CA . ASP A 1 190 ? -46.516 12.579 38.116 1.00 83.00 190 ASP A CA 1
ATOM 1480 C C . ASP A 1 190 ? -46.773 11.471 39.156 1.00 83.00 190 ASP A C 1
ATOM 1482 O O . ASP A 1 190 ? -47.217 10.380 38.801 1.00 83.00 190 ASP A O 1
ATOM 1486 N N . GLY A 1 191 ? -46.521 11.752 40.438 1.00 83.25 191 GLY A N 1
ATOM 1487 C CA . GLY A 1 191 ? -46.720 10.822 41.538 1.00 83.25 191 GLY A CA 1
ATOM 1488 C C . GLY A 1 191 ? -45.668 9.717 41.623 1.00 83.25 191 GLY A C 1
ATOM 1489 O O . GLY A 1 191 ? -45.904 8.750 42.336 1.00 83.25 191 GLY A O 1
ATOM 1490 N N . SER A 1 192 ? -44.528 9.808 40.928 1.00 87.75 192 SER A N 1
ATOM 1491 C CA . SER A 1 192 ? -43.511 8.746 40.902 1.00 87.75 192 SER A CA 1
ATOM 1492 C C . SER A 1 192 ? -42.125 9.269 41.272 1.00 87.75 192 SER A C 1
ATOM 1494 O O . SER A 1 192 ? -41.591 10.153 40.619 1.00 87.75 192 SER A O 1
ATOM 1496 N N . ALA A 1 193 ? -41.484 8.654 42.260 1.00 87.19 193 ALA A N 1
ATOM 1497 C CA . ALA A 1 193 ? -40.092 8.904 42.613 1.00 87.19 193 ALA A CA 1
ATOM 1498 C C . ALA A 1 193 ? -39.269 7.618 42.478 1.00 87.19 193 ALA A C 1
ATOM 1500 O O . ALA A 1 193 ? -39.732 6.523 42.805 1.00 87.19 193 ALA A O 1
ATOM 1501 N N . ALA A 1 194 ? -38.037 7.750 41.996 1.00 89.00 194 ALA A N 1
ATOM 1502 C CA . ALA A 1 194 ? -37.088 6.650 41.909 1.00 89.00 194 ALA A CA 1
ATOM 1503 C C . ALA A 1 194 ? -35.802 7.048 42.631 1.00 89.00 194 ALA A C 1
ATOM 1505 O O . ALA A 1 194 ? -35.221 8.099 42.360 1.00 89.00 194 ALA A O 1
ATOM 1506 N N . ILE A 1 195 ? -35.392 6.213 43.578 1.00 89.31 195 ILE A N 1
ATOM 1507 C CA . ILE A 1 195 ? -34.231 6.441 44.425 1.00 89.31 195 ILE A CA 1
ATOM 1508 C C . ILE A 1 195 ? -33.156 5.455 44.000 1.00 89.31 195 ILE A C 1
ATOM 1510 O O . ILE A 1 195 ? -33.319 4.249 44.191 1.00 89.31 195 ILE A O 1
ATOM 1514 N N . ALA A 1 196 ? -32.072 5.968 43.428 1.00 89.06 196 ALA A N 1
ATOM 1515 C CA . ALA A 1 196 ? -30.882 5.180 43.158 1.00 89.06 196 ALA A CA 1
ATOM 1516 C C . ALA A 1 196 ? -29.982 5.190 44.397 1.00 89.06 196 ALA A C 1
ATOM 1518 O O . ALA A 1 196 ? -29.757 6.230 45.022 1.00 89.06 196 ALA A O 1
ATOM 1519 N N . MET A 1 197 ? -29.465 4.021 44.748 1.00 87.38 197 MET A N 1
ATOM 1520 C CA . MET A 1 197 ? -28.637 3.785 45.924 1.00 87.38 197 MET A CA 1
ATOM 1521 C C . MET A 1 197 ? -27.347 3.094 45.519 1.00 87.38 197 MET A C 1
ATOM 1523 O O . MET A 1 197 ? -27.350 2.245 44.629 1.00 87.38 197 MET A O 1
ATOM 1527 N N . ARG A 1 198 ? -26.260 3.456 46.201 1.00 88.06 198 ARG A N 1
ATOM 1528 C CA . ARG A 1 198 ? -24.951 2.822 46.064 1.00 88.06 198 ARG A CA 1
ATOM 1529 C C . ARG A 1 198 ? -24.359 2.545 47.442 1.00 88.06 198 ARG A C 1
ATOM 1531 O O . ARG A 1 198 ? -24.254 3.470 48.249 1.00 88.06 198 ARG A O 1
ATOM 1538 N N . SER A 1 199 ? -23.960 1.306 47.704 1.00 82.44 199 SER A N 1
ATOM 1539 C CA . SER A 1 199 ? -23.459 0.856 49.014 1.00 82.44 199 SER A CA 1
ATOM 1540 C C . SER A 1 199 ? -22.452 -0.290 48.883 1.00 82.44 199 SER A C 1
ATOM 1542 O O . SER A 1 199 ? -22.356 -0.927 47.844 1.00 82.44 199 SER A O 1
ATOM 1544 N N . GLU A 1 200 ? -21.696 -0.573 49.946 1.00 73.50 200 GLU A N 1
ATOM 1545 C CA . GLU A 1 200 ? -20.780 -1.732 50.001 1.00 73.50 200 GLU A CA 1
ATOM 1546 C C . GLU A 1 200 ? -21.502 -3.077 50.207 1.00 73.50 200 GLU A C 1
ATOM 1548 O O . GLU A 1 200 ? -20.913 -4.134 49.999 1.00 73.50 200 GLU A O 1
ATOM 1553 N N . LYS A 1 201 ? -22.762 -3.043 50.660 1.00 68.75 201 LYS A N 1
ATOM 1554 C CA . LYS A 1 201 ? -23.624 -4.213 50.877 1.00 68.75 201 LYS A CA 1
ATOM 1555 C C . LYS A 1 201 ? -25.061 -3.900 50.478 1.00 68.75 201 LYS A C 1
ATOM 1557 O O . LYS A 1 201 ? -25.499 -2.762 50.667 1.00 68.75 201 LYS A O 1
ATOM 1562 N N . GLY A 1 202 ? -25.792 -4.916 50.035 1.00 63.97 202 GLY A N 1
ATOM 1563 C CA . GLY A 1 202 ? -27.194 -4.809 49.642 1.00 63.97 202 GLY A CA 1
ATOM 1564 C C . GLY A 1 202 ? -28.143 -4.359 50.755 1.00 63.97 202 GLY A C 1
ATOM 1565 O O . GLY A 1 202 ? -27.826 -4.379 51.952 1.00 63.97 202 GLY A O 1
ATOM 1566 N N . PHE A 1 203 ? -29.337 -3.945 50.336 1.00 66.06 203 PHE A N 1
ATOM 1567 C CA . PHE A 1 203 ? -30.406 -3.449 51.200 1.00 66.06 203 PHE A CA 1
ATOM 1568 C C . PHE A 1 203 ? -31.609 -4.386 51.178 1.00 66.06 203 PHE A C 1
ATOM 1570 O O . PHE A 1 203 ? -32.056 -4.794 50.111 1.00 66.06 203 PHE A O 1
ATOM 1577 N N . ASP A 1 204 ? -32.220 -4.593 52.343 1.00 64.94 204 ASP A N 1
ATOM 1578 C CA . ASP A 1 204 ? -33.481 -5.321 52.455 1.00 64.94 204 ASP A CA 1
ATOM 1579 C C . ASP A 1 204 ? -34.674 -4.371 52.622 1.00 64.94 204 ASP A C 1
ATOM 1581 O O . ASP A 1 204 ? -34.714 -3.521 53.524 1.00 64.94 204 ASP A O 1
ATOM 1585 N N . LEU A 1 205 ? -35.708 -4.585 51.803 1.00 57.22 205 LEU A N 1
ATOM 1586 C CA . LEU A 1 205 ? -37.010 -3.927 51.923 1.00 57.22 205 LEU A CA 1
ATOM 1587 C C . LEU A 1 205 ? -37.933 -4.731 52.865 1.00 57.22 205 LEU A C 1
ATOM 1589 O O . LEU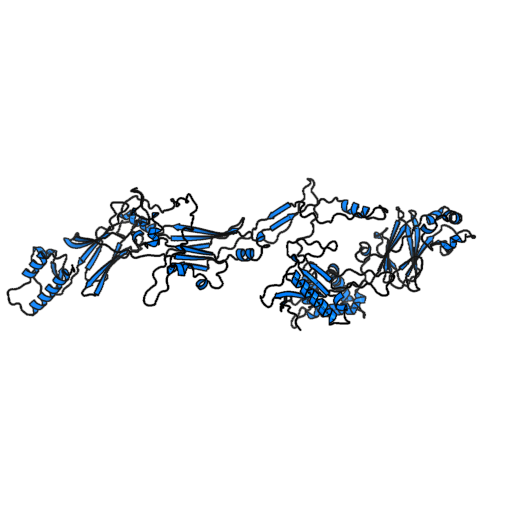 A 1 205 ? -38.103 -5.937 52.699 1.00 57.22 205 LEU A O 1
ATOM 1593 N N . PHE A 1 206 ? -38.558 -4.083 53.856 1.00 54.31 206 PHE A N 1
ATOM 1594 C CA . PHE A 1 206 ? -39.620 -4.644 54.728 1.00 54.31 206 PHE A CA 1
ATOM 1595 C C . PHE A 1 206 ? -39.299 -5.906 55.575 1.00 54.31 206 PHE A C 1
ATOM 1597 O O . PHE A 1 206 ? -40.150 -6.393 56.319 1.00 54.31 206 PHE A O 1
ATOM 1604 N N . THR A 1 207 ? -38.038 -6.343 55.627 1.00 52.41 207 THR A N 1
ATOM 1605 C CA . THR A 1 207 ? -37.476 -7.472 56.407 1.00 52.41 207 THR A CA 1
ATOM 1606 C C . THR A 1 207 ? -37.987 -8.887 56.087 1.00 52.41 207 THR A C 1
ATOM 1608 O O . THR A 1 207 ? -39.063 -9.302 56.515 1.00 52.41 207 THR A O 1
ATOM 1611 N N . LYS A 1 208 ? -37.062 -9.701 55.555 1.00 42.44 208 LYS A N 1
ATOM 1612 C CA . LYS A 1 208 ? -36.841 -11.109 55.944 1.00 42.44 208 LYS A CA 1
ATOM 1613 C C . LYS A 1 208 ? -35.346 -11.501 56.022 1.00 42.44 208 LYS A C 1
ATOM 1615 O O . LYS A 1 208 ? -35.042 -12.688 56.042 1.00 42.44 208 LYS A O 1
ATOM 1620 N N . GLY A 1 209 ? -34.427 -10.534 56.090 1.00 43.50 209 GLY A N 1
ATOM 1621 C CA . GLY A 1 209 ? -32.983 -10.784 56.140 1.00 43.50 209 GLY A CA 1
ATOM 1622 C C . GLY A 1 209 ? -32.401 -11.010 57.537 1.00 43.50 209 GLY A C 1
ATOM 1623 O O . GLY A 1 209 ? -33.002 -10.682 58.566 1.00 43.50 209 GLY A O 1
ATOM 1624 N N . THR A 1 210 ? -31.205 -11.599 57.550 1.00 47.75 210 THR A N 1
ATOM 1625 C CA . THR A 1 210 ? -30.375 -11.866 58.735 1.00 47.75 210 THR A CA 1
ATOM 1626 C C . THR A 1 210 ? -29.875 -10.563 59.384 1.00 47.75 210 THR A C 1
ATOM 1628 O O . THR A 1 210 ? -30.038 -9.473 58.849 1.00 47.75 210 THR A O 1
ATOM 1631 N N . SER A 1 211 ? -29.282 -10.628 60.581 1.00 49.88 211 SER A N 1
ATOM 1632 C CA . SER A 1 211 ? -28.967 -9.452 61.418 1.00 49.88 211 SER A CA 1
ATOM 1633 C C . SER A 1 211 ? -27.899 -8.479 60.870 1.00 49.88 211 SER A C 1
ATOM 1635 O O . SER A 1 211 ? -27.405 -7.667 61.649 1.00 49.88 211 SER A O 1
ATOM 1637 N N . GLN A 1 212 ? -27.496 -8.572 59.598 1.00 52.94 212 GLN A N 1
ATOM 1638 C CA . GLN A 1 212 ? -26.341 -7.858 59.028 1.00 52.94 212 GLN A CA 1
ATOM 1639 C C . GLN A 1 212 ? -26.634 -6.985 57.788 1.00 52.94 212 GLN A C 1
ATOM 1641 O O . GLN A 1 212 ? -25.714 -6.306 57.333 1.00 52.94 212 GLN A O 1
ATOM 1646 N N . THR A 1 213 ? -27.858 -6.967 57.250 1.00 60.84 213 THR A N 1
ATOM 1647 C CA . THR A 1 213 ? -28.236 -6.164 56.068 1.00 60.84 213 THR A CA 1
ATOM 1648 C C . THR A 1 213 ? -28.821 -4.799 56.453 1.00 60.84 213 THR A C 1
ATOM 1650 O O . THR A 1 213 ? -29.497 -4.657 57.480 1.00 60.84 213 THR A O 1
ATOM 1653 N N . ALA A 1 214 ? -28.545 -3.781 55.630 1.00 67.44 214 ALA A N 1
ATOM 1654 C CA . ALA A 1 214 ? -29.100 -2.440 55.792 1.00 67.44 214 ALA A CA 1
ATOM 1655 C C . ALA A 1 214 ? -30.611 -2.461 55.508 1.00 67.44 214 ALA A C 1
ATOM 1657 O O . ALA A 1 214 ? -31.062 -3.095 54.555 1.00 67.44 214 ALA A O 1
ATOM 1658 N N . LYS A 1 215 ? -31.406 -1.782 56.340 1.00 77.88 215 LYS A N 1
ATOM 1659 C CA . LYS A 1 215 ? -32.873 -1.844 56.303 1.00 77.88 215 LYS A CA 1
ATOM 1660 C C . LYS A 1 215 ? -33.478 -0.530 55.826 1.00 77.88 215 LYS A C 1
ATOM 1662 O O . LYS A 1 215 ? -33.165 0.524 56.381 1.00 77.88 215 LYS A O 1
ATOM 1667 N N . ILE A 1 216 ? -34.414 -0.625 54.882 1.00 80.94 216 ILE A N 1
ATOM 1668 C CA . ILE A 1 216 ? -35.205 0.510 54.397 1.00 80.94 216 ILE A CA 1
ATOM 1669 C C . ILE A 1 216 ? -36.660 0.352 54.840 1.00 80.94 216 ILE A C 1
ATOM 1671 O O . ILE A 1 216 ? -37.320 -0.641 54.530 1.00 80.94 216 ILE A O 1
ATOM 1675 N N . ASP A 1 217 ? -37.156 1.358 55.555 1.00 84.50 217 ASP A N 1
ATOM 1676 C CA . ASP A 1 217 ? -38.552 1.492 55.952 1.00 84.50 217 ASP A CA 1
ATOM 1677 C C . ASP A 1 217 ? -39.166 2.721 55.272 1.00 84.50 217 ASP A C 1
ATOM 1679 O O . ASP A 1 217 ? -38.563 3.790 55.245 1.00 84.50 217 ASP A O 1
ATOM 1683 N N . VAL A 1 218 ? -40.399 2.603 54.782 1.00 85.50 218 VAL A N 1
ATOM 1684 C CA . VAL A 1 218 ? -41.156 3.746 54.253 1.00 85.50 218 VAL A CA 1
ATOM 1685 C C . VAL A 1 218 ? -42.221 4.149 55.265 1.00 85.50 218 VAL A C 1
ATOM 1687 O O . VAL A 1 218 ? -43.064 3.332 55.653 1.00 85.50 218 VAL A O 1
ATOM 1690 N N . ARG A 1 219 ? -42.162 5.401 55.723 1.00 88.06 219 ARG A N 1
ATOM 1691 C CA . ARG A 1 219 ? -43.091 5.987 56.691 1.00 88.06 219 ARG A CA 1
ATOM 1692 C C . ARG A 1 219 ? -43.892 7.104 56.046 1.00 88.06 219 ARG A C 1
ATOM 1694 O O . ARG A 1 219 ? -43.359 7.908 55.295 1.00 88.06 219 ARG A O 1
ATOM 1701 N N . VAL A 1 220 ? -45.172 7.171 56.372 1.00 87.56 220 VAL A N 1
ATOM 1702 C CA . VAL A 1 220 ? -46.066 8.234 55.917 1.00 87.56 220 VAL A CA 1
ATOM 1703 C C . VAL A 1 220 ? -46.435 9.095 57.124 1.00 87.56 220 VAL A C 1
ATOM 1705 O O . VAL A 1 220 ? -47.072 8.576 58.051 1.00 87.56 220 VAL A O 1
ATOM 1708 N N . PRO A 1 221 ? -46.006 10.368 57.176 1.00 86.62 221 PRO A N 1
ATOM 1709 C CA . PRO A 1 221 ? -46.434 11.298 58.210 1.00 86.62 221 PRO A CA 1
ATOM 1710 C C . PRO A 1 221 ? -47.932 11.596 58.068 1.00 86.62 221 PRO A C 1
ATOM 1712 O O . PRO A 1 221 ? -48.440 11.849 56.976 1.00 86.62 221 PRO A O 1
ATOM 1715 N N . LEU A 1 222 ? -48.642 11.561 59.190 1.00 85.81 222 LEU A N 1
ATOM 1716 C CA . LEU A 1 222 ? -50.073 11.827 59.279 1.00 85.81 222 LEU A CA 1
ATOM 1717 C C . LEU A 1 222 ? -50.323 13.250 59.767 1.00 85.81 222 LEU A C 1
ATOM 1719 O O . LEU A 1 222 ? -49.581 13.780 60.598 1.00 85.81 222 LEU A O 1
ATOM 1723 N N . LYS A 1 223 ? -51.426 13.857 59.318 1.00 82.62 223 LYS A N 1
ATOM 1724 C CA . LYS A 1 223 ? -51.826 15.192 59.795 1.00 82.62 223 LYS A CA 1
ATOM 1725 C C . LYS A 1 223 ? -52.366 15.201 61.231 1.00 82.62 223 LYS A C 1
ATOM 1727 O O . LYS A 1 223 ? -52.459 16.268 61.837 1.00 82.62 223 LYS A O 1
ATOM 1732 N N . GLY A 1 224 ? -52.728 14.042 61.781 1.00 80.25 224 GLY A N 1
ATOM 1733 C CA . GLY A 1 224 ? -53.240 13.893 63.143 1.00 80.25 224 GLY A CA 1
ATOM 1734 C C . GLY A 1 224 ? -53.082 12.468 63.690 1.00 80.25 224 GLY A C 1
ATOM 1735 O O . GLY A 1 224 ? -52.710 11.560 62.948 1.00 80.25 224 GLY A O 1
ATOM 1736 N N . PRO A 1 225 ? -53.334 12.255 64.993 1.00 78.62 225 PRO A N 1
ATOM 1737 C CA . PRO A 1 225 ? -53.225 10.935 65.607 1.00 78.62 225 PRO A CA 1
ATOM 1738 C C . PRO A 1 225 ? -54.337 9.988 65.132 1.00 78.62 225 PRO A C 1
ATOM 1740 O O . PRO A 1 225 ? -55.476 10.408 64.924 1.00 78.62 225 PRO A O 1
ATOM 1743 N N . LEU A 1 226 ? -54.022 8.695 65.012 1.00 81.31 226 LEU A N 1
ATOM 1744 C CA . LEU A 1 226 ? -55.009 7.662 64.667 1.00 81.31 226 LEU A CA 1
ATOM 1745 C C . LEU A 1 226 ? -55.955 7.360 65.840 1.00 81.31 226 LEU A C 1
ATOM 1747 O O . LEU A 1 226 ? -55.585 7.487 67.009 1.00 81.31 226 LEU A O 1
ATOM 1751 N N . ALA A 1 227 ? -57.157 6.862 65.533 1.00 74.25 227 ALA A N 1
ATOM 1752 C CA . ALA A 1 227 ? -58.105 6.393 66.543 1.00 74.25 227 ALA A CA 1
ATOM 1753 C C . ALA A 1 227 ? -57.500 5.317 67.480 1.00 74.25 227 ALA A C 1
ATOM 1755 O O . ALA A 1 227 ? -56.695 4.467 67.082 1.00 74.25 227 ALA A O 1
ATOM 1756 N N . ASN A 1 228 ? -57.923 5.340 68.752 1.00 68.12 228 ASN A N 1
ATOM 1757 C CA . ASN A 1 228 ? -57.401 4.459 69.809 1.00 68.12 228 ASN A CA 1
ATOM 1758 C C . ASN A 1 228 ? -57.737 2.972 69.594 1.00 68.12 228 ASN A C 1
ATOM 1760 O O . ASN A 1 228 ? -56.996 2.103 70.052 1.00 68.12 228 ASN A O 1
ATOM 1764 N N . GLN A 1 229 ? -58.849 2.663 68.920 1.00 73.25 229 GLN A N 1
ATOM 1765 C CA . GLN A 1 229 ? -59.225 1.296 68.556 1.00 73.25 229 GLN A CA 1
ATOM 1766 C C . GLN A 1 229 ? -58.834 1.037 67.101 1.00 73.25 229 GLN A C 1
ATOM 1768 O O . GLN A 1 229 ? -59.353 1.683 66.197 1.00 73.25 229 GLN A O 1
ATOM 1773 N N . ARG A 1 230 ? -57.905 0.097 66.888 1.00 82.88 230 ARG A N 1
ATOM 1774 C CA . ARG A 1 230 ? -57.382 -0.273 65.565 1.00 82.88 230 ARG A CA 1
ATOM 1775 C C . ARG A 1 230 ? -57.748 -1.731 65.263 1.00 82.88 230 ARG A C 1
ATOM 1777 O O . ARG A 1 230 ? -57.501 -2.580 66.127 1.00 82.88 230 ARG A O 1
ATOM 1784 N N . PRO A 1 231 ? -58.303 -2.047 64.082 1.00 81.25 231 PRO A N 1
ATOM 1785 C CA . PRO A 1 231 ? -58.593 -3.411 63.662 1.00 81.25 231 PRO A CA 1
ATOM 1786 C C . PRO A 1 231 ? -57.344 -4.291 63.658 1.00 81.25 231 PRO A C 1
ATOM 1788 O O . PRO A 1 231 ? -56.223 -3.812 63.476 1.00 81.25 231 PRO A O 1
ATOM 1791 N N . ALA A 1 232 ? -57.529 -5.604 63.801 1.00 79.31 232 ALA A N 1
ATOM 1792 C CA . ALA A 1 232 ? -56.423 -6.564 63.770 1.00 79.31 232 ALA A CA 1
ATOM 1793 C C . ALA A 1 232 ? -55.641 -6.516 62.443 1.00 79.31 232 ALA A C 1
ATOM 1795 O O . ALA A 1 232 ? -54.424 -6.708 62.439 1.00 79.31 232 ALA A O 1
ATOM 1796 N N . VAL A 1 233 ? -56.332 -6.195 61.345 1.00 83.06 233 VAL A N 1
ATOM 1797 C CA . VAL A 1 233 ? -55.760 -6.032 60.003 1.00 83.06 233 VAL A CA 1
ATOM 1798 C C . VAL A 1 233 ? -54.744 -4.887 59.948 1.00 83.06 233 VAL A C 1
ATOM 1800 O O . VAL A 1 233 ? -53.742 -5.005 59.250 1.00 83.06 233 VAL A O 1
ATOM 1803 N N . PHE A 1 234 ? -54.908 -3.823 60.747 1.00 85.00 234 PHE A N 1
ATOM 1804 C CA . PHE A 1 234 ? -53.965 -2.697 60.774 1.00 85.00 234 PHE A CA 1
ATOM 1805 C C . PHE A 1 234 ? -52.530 -3.167 61.046 1.00 85.00 234 PHE A C 1
ATOM 1807 O O . PHE A 1 234 ? -51.616 -2.810 60.315 1.00 85.00 234 PHE A O 1
ATOM 1814 N N . LYS A 1 235 ? -52.337 -4.054 62.032 1.00 82.50 235 LYS A N 1
ATOM 1815 C CA . LYS A 1 235 ? -51.009 -4.575 62.408 1.00 82.50 235 LYS A CA 1
ATOM 1816 C C . LYS A 1 235 ? -50.363 -5.474 61.349 1.00 82.50 235 LYS A C 1
ATOM 1818 O O . LYS A 1 235 ? -49.199 -5.825 61.498 1.00 82.50 235 LYS A O 1
ATOM 1823 N N . GLN A 1 236 ? -51.105 -5.883 60.319 1.00 81.88 236 GLN A N 1
ATOM 1824 C CA . GLN A 1 236 ? -50.562 -6.665 59.207 1.00 81.88 236 GLN A CA 1
ATOM 1825 C C . GLN A 1 236 ? -49.871 -5.769 58.176 1.00 81.88 236 GLN A C 1
ATOM 1827 O O . GLN A 1 236 ? -48.911 -6.199 57.547 1.00 81.88 236 GLN A O 1
ATOM 1832 N N . PHE A 1 237 ? -50.341 -4.534 58.001 1.00 80.62 237 PHE A N 1
ATOM 1833 C CA . PHE A 1 237 ? -49.862 -3.624 56.955 1.00 80.62 237 PHE A CA 1
ATOM 1834 C C . PHE A 1 237 ? -49.102 -2.422 57.508 1.00 80.62 237 PHE A C 1
ATOM 1836 O O . PHE A 1 237 ? -48.284 -1.839 56.801 1.00 80.62 237 PHE A O 1
ATOM 1843 N N . PHE A 1 238 ? -49.342 -2.082 58.773 1.00 85.50 238 PHE A N 1
ATOM 1844 C CA . PHE A 1 238 ? -48.940 -0.818 59.352 1.00 85.50 238 PHE A CA 1
ATOM 1845 C C . PHE A 1 238 ? -48.382 -0.962 60.771 1.00 85.50 238 PHE A C 1
ATOM 1847 O O . PHE A 1 238 ? -48.934 -1.658 61.627 1.00 85.50 238 PHE A O 1
ATOM 1854 N N . GLU A 1 239 ? -47.322 -0.212 61.046 1.00 86.50 239 GLU A N 1
ATOM 1855 C CA . GLU A 1 239 ? -46.796 0.052 62.383 1.00 86.50 239 GLU A CA 1
ATOM 1856 C C . GLU A 1 239 ? -46.908 1.560 62.655 1.00 86.50 239 GLU A C 1
ATOM 1858 O O . GLU A 1 239 ? -46.452 2.375 61.862 1.00 86.50 239 GLU A O 1
ATOM 1863 N N . TYR A 1 240 ? -47.561 1.953 63.750 1.00 85.75 240 TYR A N 1
ATOM 1864 C CA . TYR A 1 240 ? -47.847 3.361 64.051 1.00 85.75 240 TYR A CA 1
ATOM 1865 C C . TYR A 1 240 ? -46.915 3.909 65.131 1.00 85.75 240 TYR A C 1
ATOM 1867 O O . TYR A 1 240 ? -46.744 3.262 66.167 1.00 85.75 240 TYR A O 1
ATOM 1875 N N . SER A 1 241 ? -46.400 5.122 64.922 1.00 83.56 241 SER A N 1
ATOM 1876 C CA . SER A 1 241 ? -45.615 5.878 65.901 1.00 83.56 241 SER A CA 1
ATOM 1877 C C . SER A 1 241 ? -46.255 7.238 66.181 1.00 83.56 241 SER A C 1
ATOM 1879 O O . SER A 1 241 ? -46.589 7.963 65.250 1.00 83.56 241 SER A O 1
ATOM 1881 N N . ASP A 1 242 ? -46.368 7.604 67.461 1.00 80.31 242 ASP A N 1
ATOM 1882 C CA . ASP A 1 242 ? -46.856 8.917 67.920 1.00 80.31 242 ASP A CA 1
ATOM 1883 C C . ASP A 1 242 ? -45.752 9.993 68.003 1.00 80.31 242 ASP A C 1
ATOM 1885 O O . ASP A 1 242 ? -46.042 11.153 68.283 1.00 80.31 242 ASP A O 1
ATOM 1889 N N . SER A 1 243 ? -44.480 9.630 67.808 1.00 68.50 243 SER A N 1
ATOM 1890 C CA . SER A 1 243 ? -43.334 10.527 68.020 1.00 68.50 243 SER A CA 1
ATOM 1891 C C . SER A 1 243 ? -42.257 10.334 66.946 1.00 68.50 243 SER A C 1
ATOM 1893 O O . SER A 1 243 ? -41.996 9.185 66.566 1.00 68.50 243 SER A O 1
ATOM 1895 N N . PRO A 1 244 ? -41.599 11.411 66.461 1.00 66.44 244 PRO A N 1
ATOM 1896 C CA . PRO A 1 244 ? -41.791 12.834 66.806 1.00 66.44 244 PRO A CA 1
ATOM 1897 C C . PRO A 1 244 ? -42.991 13.513 66.112 1.00 66.44 244 PRO A C 1
ATOM 1899 O O . PRO A 1 244 ? -43.434 14.570 66.553 1.00 66.44 244 PRO A O 1
ATOM 1902 N N . VAL A 1 245 ? -43.537 12.895 65.063 1.00 80.00 245 VAL A N 1
ATOM 1903 C CA . VAL A 1 245 ? -44.781 13.272 64.372 1.00 80.00 245 VAL A CA 1
ATOM 1904 C C . VAL A 1 245 ? -45.597 11.984 64.192 1.00 80.00 245 VAL A C 1
ATOM 1906 O O . VAL A 1 245 ? -44.982 10.948 63.902 1.00 80.00 245 VAL A O 1
ATOM 1909 N N . PRO A 1 246 ? -46.937 12.006 64.363 1.00 85.25 246 PRO A N 1
ATOM 1910 C CA . PRO A 1 246 ? -47.781 10.854 64.065 1.00 85.25 246 PRO A CA 1
ATOM 1911 C C . PRO A 1 246 ? -47.466 10.319 62.670 1.00 85.25 246 PRO A C 1
ATOM 1913 O O . PRO A 1 246 ? -47.541 11.054 61.692 1.00 85.25 246 PRO A O 1
ATOM 1916 N N . SER A 1 247 ? -47.054 9.062 62.570 1.00 86.50 247 SER A N 1
ATOM 1917 C CA . SER A 1 247 ? -46.665 8.460 61.295 1.00 86.50 247 SER A CA 1
ATOM 1918 C C . SER A 1 247 ? -46.988 6.979 61.265 1.00 86.50 247 SER A C 1
ATOM 1920 O O . SER A 1 247 ? -47.068 6.307 62.300 1.00 86.50 247 SER A O 1
ATOM 1922 N N . VAL A 1 248 ? -47.172 6.464 60.054 1.00 86.62 248 VAL A N 1
ATOM 1923 C CA . VAL A 1 248 ? -47.401 5.045 59.820 1.00 86.62 248 VAL A CA 1
ATOM 1924 C C . VAL A 1 248 ? -46.293 4.488 58.954 1.00 86.62 248 VAL A C 1
ATOM 1926 O O . VAL A 1 248 ? -46.071 4.935 57.834 1.00 86.62 248 VAL A O 1
ATOM 1929 N N . LYS A 1 249 ? -45.604 3.485 59.476 1.00 86.56 249 LYS A N 1
ATOM 1930 C CA . LYS A 1 249 ? -44.653 2.667 58.745 1.00 86.56 249 LYS A CA 1
ATOM 1931 C C . LYS A 1 249 ? -45.387 1.551 58.016 1.00 86.56 249 LYS A C 1
ATOM 1933 O O . LYS A 1 249 ? -46.187 0.838 58.619 1.00 86.56 249 LYS A O 1
ATOM 1938 N N . LEU A 1 250 ? -45.054 1.363 56.748 1.00 82.94 250 LEU A N 1
ATOM 1939 C CA . LEU A 1 250 ? -45.527 0.234 55.957 1.00 82.94 250 LEU A CA 1
ATOM 1940 C C . LEU A 1 250 ? -44.750 -1.036 56.320 1.00 82.94 250 LEU A C 1
ATOM 1942 O O . LEU A 1 250 ? -43.530 -1.007 56.468 1.00 82.94 250 LEU A O 1
ATOM 1946 N N . LEU A 1 251 ? -45.462 -2.150 56.483 1.00 81.19 251 LEU A N 1
ATOM 1947 C CA . LEU A 1 251 ? -44.876 -3.469 56.756 1.00 81.19 251 LEU A CA 1
ATOM 1948 C C . LEU A 1 251 ? -44.826 -4.362 55.511 1.00 81.19 251 LEU A C 1
ATOM 1950 O O . LEU A 1 251 ? -44.120 -5.365 55.503 1.00 81.19 251 LEU A O 1
ATOM 1954 N N . GLN A 1 252 ? -45.580 -4.011 54.473 1.00 74.12 252 GLN A N 1
ATOM 1955 C CA . GLN A 1 252 ? -45.625 -4.700 53.186 1.00 74.12 252 GLN A CA 1
ATOM 1956 C C . GLN A 1 252 ? -46.199 -3.756 52.112 1.00 74.12 252 GLN A C 1
ATOM 1958 O O . GLN A 1 252 ? -46.829 -2.754 52.469 1.00 74.12 252 GLN A O 1
ATOM 1963 N N . PRO A 1 253 ? -46.013 -4.049 50.812 1.00 72.25 253 PRO A N 1
ATOM 1964 C CA . PRO A 1 253 ? -46.568 -3.235 49.734 1.00 72.25 253 PRO A CA 1
ATOM 1965 C C . PRO A 1 253 ? -48.096 -3.104 49.828 1.00 72.25 253 PRO A C 1
ATOM 1967 O O . PRO A 1 253 ? -48.799 -4.096 50.035 1.00 72.25 253 PRO A O 1
ATOM 1970 N N . MET A 1 254 ? -48.626 -1.895 49.613 1.00 73.88 254 MET A N 1
ATOM 1971 C CA . MET A 1 254 ? -50.076 -1.630 49.669 1.00 73.88 254 MET A CA 1
ATOM 1972 C C . MET A 1 254 ? -50.876 -2.396 48.607 1.00 73.88 254 MET A C 1
ATOM 1974 O O . MET A 1 254 ? -52.072 -2.620 48.788 1.00 73.88 254 MET A O 1
ATOM 1978 N N . SER A 1 255 ? -50.226 -2.874 47.539 1.00 70.06 255 SER A N 1
ATOM 1979 C CA . SER A 1 255 ? -50.828 -3.772 46.545 1.00 70.06 255 SER A CA 1
ATOM 1980 C C . SER A 1 255 ? -51.397 -5.062 47.156 1.00 70.06 255 SER A C 1
ATOM 1982 O O . SER A 1 255 ? -52.298 -5.662 46.572 1.00 70.06 255 SER A O 1
ATOM 1984 N N . ASN A 1 256 ? -50.939 -5.462 48.348 1.00 73.38 256 ASN A N 1
ATOM 1985 C CA . ASN A 1 256 ? -51.394 -6.668 49.041 1.00 73.38 256 ASN A CA 1
ATOM 1986 C C . ASN A 1 256 ? -52.665 -6.469 49.892 1.00 73.38 256 ASN A C 1
ATOM 1988 O O . ASN A 1 256 ? -53.202 -7.452 50.402 1.00 73.38 256 ASN A O 1
ATOM 1992 N N . ILE A 1 257 ? -53.164 -5.236 50.065 1.00 75.31 257 ILE A N 1
ATOM 1993 C CA . ILE A 1 257 ? -54.321 -4.948 50.939 1.00 75.31 257 ILE A CA 1
ATOM 1994 C C . ILE A 1 257 ? -55.652 -5.457 50.355 1.00 75.31 257 ILE A C 1
ATOM 1996 O O . ILE A 1 257 ? -56.566 -5.812 51.104 1.00 75.31 257 ILE A O 1
ATOM 2000 N N . GLY A 1 258 ? -55.786 -5.528 49.026 1.00 74.00 258 GLY A N 1
ATOM 2001 C CA . GLY A 1 258 ? -56.971 -6.079 48.355 1.00 74.00 258 GLY A CA 1
ATOM 2002 C C . GLY A 1 258 ? -58.300 -5.495 48.866 1.00 74.00 258 GLY A C 1
ATOM 2003 O O . GLY A 1 258 ? -58.485 -4.284 48.921 1.00 74.00 258 GLY A O 1
ATOM 2004 N N . ASN A 1 259 ? -59.239 -6.357 49.269 1.00 75.19 259 ASN A N 1
ATOM 2005 C CA . ASN A 1 259 ? -60.575 -5.943 49.727 1.00 75.19 259 ASN A CA 1
ATOM 2006 C C . ASN A 1 259 ? -60.598 -5.337 51.147 1.00 75.19 259 ASN A C 1
ATOM 2008 O O . ASN A 1 259 ? -61.654 -4.910 51.605 1.00 75.19 259 ASN A O 1
ATOM 2012 N N . GLN A 1 260 ? -59.466 -5.306 51.859 1.00 78.38 260 GLN A N 1
ATOM 2013 C CA . GLN A 1 260 ? -59.384 -4.826 53.245 1.00 78.38 260 GLN A CA 1
ATOM 2014 C C . GLN A 1 260 ? -59.214 -3.297 53.353 1.00 78.38 260 GLN A C 1
ATOM 2016 O O . GLN A 1 260 ? -59.232 -2.754 54.457 1.00 78.38 260 GLN A O 1
ATOM 2021 N N . VAL A 1 261 ? -59.098 -2.582 52.221 1.00 80.38 261 VAL A N 1
ATOM 2022 C CA . VAL A 1 261 ? -58.956 -1.111 52.176 1.00 80.38 261 VAL A CA 1
ATOM 2023 C C . VAL A 1 261 ? -60.095 -0.408 52.920 1.00 80.38 261 VAL A C 1
ATOM 2025 O O . VAL A 1 261 ? -59.851 0.564 53.630 1.00 80.38 261 VAL A O 1
ATOM 2028 N N . THR A 1 262 ? -61.337 -0.883 52.774 1.00 79.12 262 THR A N 1
ATOM 2029 C CA . THR A 1 262 ? -62.519 -0.214 53.342 1.00 79.12 262 THR A CA 1
ATOM 2030 C C . THR A 1 262 ? -62.486 -0.172 54.870 1.00 79.12 262 THR A C 1
ATOM 2032 O O . THR A 1 262 ? -62.779 0.871 55.439 1.00 79.12 262 THR A O 1
ATOM 2035 N N . GLU A 1 263 ? -62.062 -1.259 55.526 1.00 79.50 263 GLU A N 1
ATOM 2036 C CA . GLU A 1 263 ? -61.943 -1.338 56.993 1.00 79.50 263 GLU A CA 1
ATOM 2037 C C . GLU A 1 263 ? -60.791 -0.465 57.522 1.00 79.50 263 GLU A C 1
ATOM 2039 O O . GLU A 1 263 ? -60.870 0.095 58.613 1.00 79.50 263 GLU A O 1
ATOM 2044 N N . LEU A 1 264 ? -59.719 -0.312 56.738 1.00 80.56 264 LEU A N 1
ATOM 2045 C CA . LEU A 1 264 ? -58.577 0.522 57.109 1.00 80.56 264 LEU A CA 1
ATOM 2046 C C . LEU A 1 264 ? -58.880 2.019 56.945 1.00 80.56 264 LEU A C 1
ATOM 2048 O O . LEU A 1 264 ? -58.477 2.799 57.805 1.00 80.56 264 LEU A O 1
ATOM 2052 N N . LYS A 1 265 ? -59.622 2.421 55.901 1.00 82.00 265 LYS A N 1
ATOM 2053 C CA . LYS A 1 265 ? -59.991 3.827 55.635 1.00 82.00 265 LYS A CA 1
ATOM 2054 C C . LYS A 1 265 ? -60.785 4.486 56.762 1.00 82.00 265 LYS A C 1
ATOM 2056 O O . LYS A 1 265 ? -60.647 5.682 56.969 1.00 82.00 265 LYS A O 1
ATOM 2061 N N . GLU A 1 266 ? -61.563 3.727 57.533 1.00 80.19 266 GLU A N 1
ATOM 2062 C CA . GLU A 1 266 ? -62.345 4.269 58.658 1.00 80.19 266 GLU A CA 1
ATOM 2063 C C . GLU A 1 266 ? -61.480 4.821 59.810 1.00 80.19 266 GLU A C 1
ATOM 2065 O O . GLU A 1 266 ? -61.981 5.546 60.669 1.00 80.19 266 GLU A O 1
ATOM 2070 N N . ILE A 1 267 ? -60.184 4.491 59.841 1.00 82.75 267 ILE A N 1
ATOM 2071 C CA . ILE A 1 267 ? -59.243 4.870 60.909 1.00 82.75 267 ILE A CA 1
ATOM 2072 C C . ILE A 1 267 ? -58.410 6.101 60.517 1.00 82.75 267 ILE A C 1
ATOM 2074 O O . ILE A 1 267 ? -57.912 6.808 61.396 1.00 82.75 267 ILE A O 1
ATOM 2078 N N . PHE A 1 268 ? -58.229 6.338 59.216 1.00 82.44 268 PHE A N 1
ATOM 2079 C CA . PHE A 1 268 ? -57.455 7.459 58.685 1.00 82.44 268 PHE A CA 1
ATOM 2080 C C . PHE A 1 268 ? -58.355 8.682 58.460 1.00 82.44 268 PHE A C 1
ATOM 2082 O O . PHE A 1 268 ? -59.557 8.568 58.224 1.00 82.44 268 PHE A O 1
ATOM 2089 N N . SER A 1 269 ? -57.776 9.880 58.549 1.00 80.75 269 SER A N 1
ATOM 2090 C CA . SER A 1 269 ? -58.461 11.102 58.119 1.00 80.75 269 SER A CA 1
ATOM 2091 C C . SER A 1 269 ? -58.622 11.092 56.591 1.00 80.75 269 SER A C 1
ATOM 2093 O O . SER A 1 269 ? -57.707 10.623 55.915 1.00 80.75 269 SER A O 1
ATOM 2095 N N . PRO A 1 270 ? -59.685 11.689 56.011 1.00 79.38 270 PRO A N 1
ATOM 2096 C CA . PRO A 1 270 ? -59.807 11.847 54.555 1.00 79.38 270 PRO A CA 1
ATOM 2097 C C . PRO A 1 270 ? -58.595 12.534 53.903 1.00 79.38 270 PRO A C 1
ATOM 2099 O O . PRO A 1 270 ? -58.297 12.324 52.730 1.00 79.38 270 PRO A O 1
ATOM 2102 N N . ASP A 1 271 ? -57.882 13.358 54.672 1.00 78.44 271 ASP A N 1
ATOM 2103 C CA . ASP A 1 271 ? -56.655 14.026 54.238 1.00 78.44 271 ASP A CA 1
ATOM 2104 C C . ASP A 1 271 ? -55.437 13.090 54.143 1.00 78.44 271 ASP A C 1
ATOM 2106 O O . ASP A 1 271 ? -54.486 13.428 53.439 1.00 78.44 271 ASP A O 1
ATOM 2110 N N . ASP A 1 272 ? -55.468 11.944 54.828 1.00 82.94 272 ASP A N 1
ATOM 2111 C CA . ASP A 1 272 ? -54.405 10.932 54.879 1.00 82.94 272 ASP A CA 1
ATOM 2112 C C . ASP A 1 272 ? -54.714 9.712 53.981 1.00 82.94 272 ASP A C 1
ATOM 2114 O O . ASP A 1 272 ? -53.889 8.808 53.850 1.00 82.94 272 ASP A O 1
ATOM 2118 N N . ASP A 1 273 ? -55.864 9.702 53.288 1.00 80.88 273 ASP A N 1
ATOM 2119 C CA . ASP A 1 273 ? -56.292 8.623 52.377 1.00 80.88 273 ASP A CA 1
ATOM 2120 C C . ASP A 1 273 ? -55.299 8.352 51.232 1.00 80.88 273 ASP A C 1
ATOM 2122 O O . ASP A 1 273 ? -55.311 7.269 50.644 1.00 80.88 273 ASP A O 1
ATOM 2126 N N . TYR A 1 274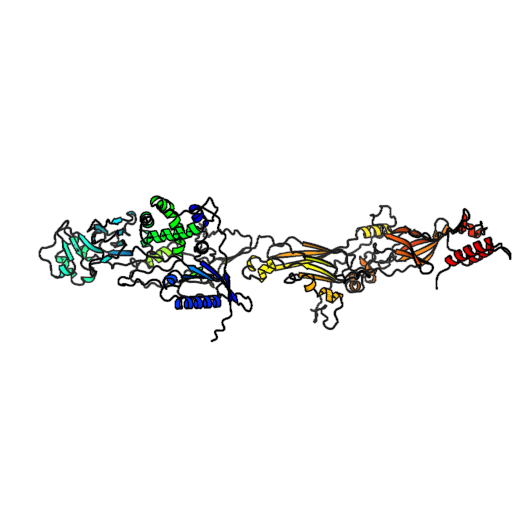 ? -54.409 9.305 50.933 1.00 82.00 274 TYR A N 1
ATOM 2127 C CA . TYR A 1 274 ? -53.362 9.143 49.921 1.00 82.00 274 TYR A CA 1
ATOM 2128 C C . TYR A 1 274 ? -52.380 8.008 50.247 1.00 82.00 274 TYR A C 1
ATOM 2130 O O . TYR A 1 274 ? -51.690 7.529 49.348 1.00 82.00 274 TYR A O 1
ATOM 2138 N N . ILE A 1 275 ? -52.330 7.542 51.503 1.00 83.25 275 ILE A N 1
ATOM 2139 C CA . ILE A 1 275 ? -51.539 6.372 51.899 1.00 83.25 275 ILE A CA 1
ATOM 2140 C C . ILE A 1 275 ? -51.957 5.113 51.131 1.00 83.25 275 ILE A C 1
ATOM 2142 O O . ILE A 1 275 ? -51.118 4.268 50.835 1.00 83.25 275 ILE A O 1
ATOM 2146 N N . PHE A 1 276 ? -53.238 4.997 50.761 1.00 82.56 276 PHE A N 1
ATOM 2147 C CA . PHE A 1 276 ? -53.765 3.845 50.024 1.00 82.56 276 PHE A CA 1
ATOM 2148 C C . PHE A 1 276 ? -53.414 3.861 48.536 1.00 82.56 276 PHE A C 1
ATOM 2150 O O . PHE A 1 276 ? -53.482 2.815 47.895 1.00 82.56 276 PHE A O 1
ATOM 2157 N N . ASP A 1 277 ? -52.989 5.012 48.014 1.00 81.75 277 ASP A N 1
ATOM 2158 C CA . ASP A 1 277 ? -52.498 5.150 46.643 1.00 81.75 277 ASP A CA 1
ATOM 2159 C C . ASP A 1 277 ? -50.992 4.831 46.541 1.00 81.75 277 ASP A C 1
ATOM 2161 O O . ASP A 1 277 ? -50.448 4.765 45.439 1.00 81.75 277 ASP A O 1
ATOM 2165 N N . LEU A 1 278 ? -50.305 4.638 47.676 1.00 82.56 278 LEU A N 1
ATOM 2166 C CA . LEU A 1 278 ? -48.857 4.460 47.743 1.00 82.56 278 LEU A CA 1
ATOM 2167 C C . LEU A 1 278 ? -48.430 3.028 47.379 1.00 82.56 278 LEU A C 1
ATOM 2169 O O . LEU A 1 278 ? -48.577 2.093 48.159 1.00 82.56 278 LEU A O 1
ATOM 2173 N N . LEU A 1 279 ? -47.823 2.860 46.213 1.00 82.00 279 LEU A N 1
ATOM 2174 C CA . LEU A 1 279 ? -47.238 1.622 45.713 1.00 82.00 279 LEU A CA 1
ATOM 2175 C C . LEU A 1 279 ? -45.709 1.688 45.779 1.00 82.00 279 LEU A C 1
ATOM 2177 O O . LEU A 1 279 ? -45.086 2.590 45.217 1.00 82.00 279 LEU A O 1
ATOM 2181 N N . ILE A 1 280 ? -45.108 0.698 46.435 1.00 80.25 280 ILE A N 1
ATOM 2182 C CA . ILE A 1 280 ? -43.657 0.567 46.583 1.00 80.25 280 ILE A CA 1
ATOM 2183 C C . ILE A 1 280 ? -43.216 -0.646 45.771 1.00 80.25 280 ILE A C 1
ATOM 2185 O O . ILE A 1 280 ? -43.678 -1.761 46.020 1.00 80.25 280 ILE A O 1
ATOM 2189 N N . GLY A 1 281 ? -42.373 -0.405 44.769 1.00 74.25 281 GLY A N 1
ATOM 2190 C CA . GLY A 1 281 ? -41.794 -1.451 43.934 1.00 74.25 281 GLY A CA 1
ATOM 2191 C C . GLY A 1 281 ? -40.761 -2.290 44.695 1.00 74.25 281 GLY A C 1
ATOM 2192 O O . GLY A 1 281 ? -40.282 -1.865 45.749 1.00 74.25 281 GLY A O 1
ATOM 2193 N N . PRO A 1 282 ? -40.406 -3.479 44.176 1.00 74.44 282 PRO A N 1
ATOM 2194 C CA . PRO A 1 282 ? -39.294 -4.244 44.724 1.00 74.44 282 PRO A CA 1
ATOM 2195 C C . PRO A 1 282 ? -37.992 -3.444 44.611 1.00 74.44 282 PRO A C 1
ATOM 2197 O O . PRO A 1 282 ? -37.862 -2.569 43.751 1.00 74.44 282 PRO A O 1
ATOM 2200 N N . MET A 1 283 ? -37.028 -3.772 45.468 1.00 77.62 283 MET A N 1
ATOM 2201 C CA . MET A 1 283 ? -35.660 -3.314 45.271 1.00 77.62 283 MET A CA 1
ATOM 2202 C C . MET A 1 283 ? -35.102 -3.996 44.022 1.00 77.62 283 MET A C 1
ATOM 2204 O O . MET A 1 283 ? -35.169 -5.218 43.915 1.00 77.62 283 MET A O 1
ATOM 2208 N N . VAL A 1 284 ? -34.593 -3.220 43.068 1.00 79.38 284 VAL A N 1
ATOM 2209 C CA . VAL A 1 284 ? -34.025 -3.760 41.826 1.00 79.38 284 VAL A CA 1
ATOM 2210 C C . VAL A 1 284 ? -32.534 -3.468 41.807 1.00 79.38 284 VAL A C 1
ATOM 2212 O O . VAL A 1 284 ? -32.140 -2.303 41.771 1.00 79.38 284 VAL A O 1
ATOM 2215 N N . ALA A 1 285 ? -31.706 -4.510 41.841 1.00 77.12 285 ALA A N 1
ATOM 2216 C CA . ALA A 1 285 ? -30.279 -4.371 41.579 1.00 77.12 285 ALA A CA 1
ATOM 2217 C C . ALA A 1 285 ? -30.051 -4.026 40.100 1.00 77.12 285 ALA A C 1
ATOM 2219 O O . ALA A 1 285 ? -30.749 -4.545 39.227 1.00 77.12 285 ALA A O 1
ATOM 2220 N N . PHE A 1 286 ? -29.085 -3.156 39.817 1.00 75.50 286 PHE A N 1
ATOM 2221 C CA . PHE A 1 286 ? -28.705 -2.804 38.449 1.00 75.50 286 PHE A CA 1
ATOM 2222 C C . PHE A 1 286 ? -27.182 -2.813 38.273 1.00 75.50 286 PHE A C 1
ATOM 2224 O O . PHE A 1 286 ? -26.426 -2.780 39.245 1.00 75.50 286 PHE A O 1
ATOM 2231 N N . GLU A 1 287 ? -26.723 -2.914 37.026 1.00 71.38 287 GLU A N 1
ATOM 2232 C CA . GLU A 1 287 ? -25.297 -3.038 36.712 1.00 71.38 287 GLU A CA 1
ATOM 2233 C C . GLU A 1 287 ? -24.544 -1.713 36.891 1.00 71.38 287 GLU A C 1
ATOM 2235 O O . GLU A 1 287 ? -25.081 -0.632 36.669 1.00 71.38 287 GLU A O 1
ATOM 2240 N N . ALA A 1 288 ? -23.245 -1.775 37.195 1.00 70.69 288 ALA A N 1
ATOM 2241 C CA . ALA A 1 288 ? -22.402 -0.576 37.209 1.00 70.69 288 ALA A CA 1
ATOM 2242 C C . ALA A 1 288 ? -22.316 0.118 35.827 1.00 70.69 288 ALA A C 1
ATOM 2244 O O . ALA A 1 288 ? -22.029 1.312 35.756 1.00 70.69 288 ALA A O 1
ATOM 2245 N N . SER A 1 289 ? -22.579 -0.616 34.741 1.00 68.69 289 SER A N 1
ATOM 2246 C CA . SER A 1 289 ? -22.700 -0.126 33.358 1.00 68.69 289 SER A CA 1
ATOM 2247 C C . SER A 1 289 ? -24.029 0.570 33.048 1.00 68.69 289 SER A C 1
ATOM 2249 O O . SER A 1 289 ? -24.146 1.176 31.983 1.00 68.69 289 SER A O 1
ATOM 2251 N N . ASP A 1 290 ? -25.024 0.477 33.932 1.00 76.75 290 ASP A N 1
ATOM 2252 C CA . ASP A 1 290 ? -26.334 1.095 33.738 1.00 76.75 290 ASP A CA 1
ATOM 2253 C C . ASP A 1 290 ? -26.237 2.631 33.764 1.00 76.75 290 ASP A C 1
ATOM 2255 O O . ASP A 1 290 ? -25.410 3.211 34.471 1.00 76.75 290 ASP A O 1
ATOM 2259 N N . GLU A 1 291 ? -27.112 3.313 33.024 1.00 77.25 291 GLU A N 1
ATOM 2260 C CA . GLU A 1 291 ? -27.155 4.776 32.975 1.00 77.25 291 GLU A CA 1
ATOM 2261 C C . GLU A 1 291 ? -27.362 5.413 34.357 1.00 77.25 291 GLU A C 1
ATOM 2263 O O . GLU A 1 291 ? -26.813 6.487 34.627 1.00 77.25 291 GLU A O 1
ATOM 2268 N N . PHE A 1 292 ? -28.074 4.741 35.271 1.00 76.94 292 PHE A N 1
ATOM 2269 C CA . PHE A 1 292 ? -28.302 5.245 36.625 1.00 76.94 292 PHE A CA 1
ATOM 2270 C C . PHE A 1 292 ? -27.019 5.349 37.460 1.00 76.94 292 PHE A C 1
ATOM 2272 O O . PHE A 1 292 ? -26.963 6.148 38.399 1.00 76.94 292 PHE A O 1
ATOM 2279 N N . SER A 1 293 ? -25.962 4.603 37.120 1.00 75.75 293 SER A N 1
ATOM 2280 C CA . SER A 1 293 ? -24.685 4.677 37.835 1.00 75.75 293 SER A CA 1
ATOM 2281 C C . SER A 1 293 ? -23.968 6.019 37.613 1.00 75.75 293 SER A C 1
ATOM 2283 O O . SER A 1 293 ? -23.216 6.471 38.479 1.00 75.75 293 SER A O 1
ATOM 2285 N N . THR A 1 294 ? -24.255 6.699 36.494 1.00 81.31 294 THR A N 1
ATOM 2286 C CA . THR A 1 294 ? -23.611 7.965 36.096 1.00 81.31 294 THR A CA 1
ATOM 2287 C C . THR A 1 294 ? -23.988 9.155 36.978 1.00 81.31 294 THR A C 1
ATOM 2289 O O . THR A 1 294 ? -23.270 10.154 37.005 1.00 81.31 294 THR A O 1
ATOM 2292 N N . TYR A 1 295 ? -25.082 9.053 37.740 1.00 80.94 295 TYR A N 1
ATOM 2293 C CA . TYR A 1 295 ? -25.498 10.087 38.688 1.00 80.94 295 TYR A CA 1
ATOM 2294 C C . TYR A 1 295 ? -24.665 10.100 39.977 1.00 80.94 295 TYR A C 1
ATOM 2296 O O . TYR A 1 295 ? -24.737 11.062 40.747 1.00 80.94 295 TYR A O 1
ATOM 2304 N N . PHE A 1 296 ? -23.876 9.053 40.230 1.00 83.94 296 PHE A N 1
ATOM 2305 C CA . PHE A 1 296 ? -23.001 8.991 41.392 1.00 83.94 296 PHE A CA 1
ATOM 2306 C C . PHE A 1 296 ? -21.631 9.608 41.095 1.00 83.94 296 PHE A C 1
ATOM 2308 O O . PHE A 1 296 ? -20.996 9.343 40.079 1.00 83.94 296 PHE A O 1
ATOM 2315 N N . GLN A 1 297 ? -21.128 10.387 42.045 1.00 83.12 297 GLN A N 1
ATOM 2316 C CA . GLN A 1 297 ? -19.764 10.892 42.069 1.00 83.12 297 GLN A CA 1
ATOM 2317 C C . GLN A 1 297 ? -18.770 9.751 42.309 1.00 83.12 297 GLN A C 1
ATOM 2319 O O . GLN A 1 297 ? -18.995 8.862 43.145 1.00 83.12 297 GLN A O 1
ATOM 2324 N N . THR A 1 298 ? -17.643 9.804 41.602 1.00 74.62 298 THR A N 1
ATOM 2325 C CA . THR A 1 298 ? -16.521 8.879 41.782 1.00 74.62 298 THR A CA 1
ATOM 2326 C C . THR A 1 298 ? -15.950 9.016 43.199 1.00 74.62 298 THR A C 1
ATOM 2328 O O . THR A 1 298 ? -15.642 10.136 43.610 1.00 74.62 298 THR A O 1
ATOM 2331 N N . PRO A 1 299 ? -15.812 7.920 43.968 1.00 73.44 299 PRO A N 1
ATOM 2332 C CA . PRO A 1 299 ? -15.192 7.972 45.289 1.00 73.44 299 PRO A CA 1
ATOM 2333 C C . PRO A 1 299 ? -13.703 8.346 45.190 1.00 73.44 299 PRO A C 1
ATOM 2335 O O . PRO A 1 299 ? -13.032 7.981 44.224 1.00 73.44 299 PRO A O 1
ATOM 2338 N N . ASP A 1 300 ? -13.174 9.047 46.198 1.00 78.94 300 ASP A N 1
ATOM 2339 C CA . ASP A 1 300 ? -11.733 9.304 46.306 1.00 78.94 300 ASP A CA 1
ATOM 2340 C C . ASP A 1 300 ? -10.998 8.003 46.665 1.00 78.94 300 ASP A C 1
ATOM 2342 O O . ASP A 1 300 ? -11.110 7.486 47.779 1.00 78.94 300 ASP A O 1
ATOM 2346 N N . LEU A 1 301 ? -10.254 7.460 45.699 1.00 84.81 301 LEU A N 1
ATOM 2347 C CA . LEU A 1 301 ? -9.501 6.211 45.844 1.00 84.81 301 LEU A CA 1
ATOM 2348 C C . LEU A 1 301 ? -8.078 6.428 46.379 1.00 84.81 301 LEU A C 1
ATOM 2350 O O . LEU A 1 301 ? -7.404 5.456 46.730 1.00 84.81 301 LEU A O 1
ATOM 2354 N N . SER A 1 302 ? -7.609 7.678 46.470 1.00 86.38 302 SER A N 1
ATOM 2355 C CA . SER A 1 302 ? -6.248 7.987 46.922 1.00 86.38 302 SER A CA 1
ATOM 2356 C C . SER A 1 302 ? -5.917 7.429 48.319 1.00 86.38 302 SER A C 1
ATOM 2358 O O . SER A 1 302 ? -4.819 6.881 48.477 1.00 86.38 302 SER A O 1
ATOM 2360 N N . PRO A 1 303 ? -6.826 7.437 49.327 1.00 86.31 303 PRO A N 1
ATOM 2361 C CA . PRO A 1 303 ? -6.523 6.870 50.638 1.00 86.31 303 PRO A CA 1
ATOM 2362 C C . PRO A 1 303 ? -6.399 5.347 50.579 1.00 86.31 303 PRO A C 1
ATOM 2364 O O . PRO A 1 303 ? -5.538 4.775 51.244 1.00 86.31 303 PRO A O 1
ATOM 2367 N N . ALA A 1 304 ? -7.226 4.687 49.763 1.00 84.81 304 ALA A N 1
ATOM 2368 C CA . ALA A 1 304 ? -7.230 3.235 49.641 1.00 84.81 304 ALA A CA 1
ATOM 2369 C C . ALA A 1 304 ? -5.936 2.724 48.986 1.00 84.81 304 ALA A C 1
ATOM 2371 O O . ALA A 1 304 ? -5.335 1.772 49.490 1.00 84.81 304 ALA A O 1
ATOM 2372 N N . PHE A 1 305 ? -5.448 3.395 47.937 1.00 89.31 305 PHE A N 1
ATOM 2373 C CA . PHE A 1 305 ? -4.182 3.047 47.278 1.00 89.31 305 PHE A CA 1
ATOM 2374 C C . PHE A 1 305 ? -2.938 3.354 48.120 1.00 89.31 305 PHE A C 1
ATOM 2376 O O . PHE A 1 305 ? -1.949 2.633 48.013 1.00 89.31 305 PHE A O 1
ATOM 2383 N N . ALA A 1 306 ? -2.985 4.371 48.985 1.00 89.56 306 ALA A N 1
ATOM 2384 C CA . ALA A 1 306 ? -1.888 4.697 49.902 1.00 89.56 306 ALA A CA 1
ATOM 2385 C C . ALA A 1 306 ? -1.859 3.828 51.181 1.00 89.56 306 ALA A C 1
ATOM 2387 O O . ALA A 1 306 ? -0.886 3.871 51.935 1.00 89.56 306 ALA A O 1
ATOM 2388 N N . SER A 1 307 ? -2.930 3.077 51.461 1.00 89.00 307 SER A N 1
ATOM 2389 C CA . SER A 1 307 ? -3.094 2.288 52.692 1.00 89.00 307 SER A CA 1
ATOM 2390 C C . SER A 1 307 ? -2.417 0.907 52.634 1.00 89.00 307 SER A C 1
ATOM 2392 O O . SER A 1 307 ? -1.657 0.602 51.718 1.00 89.00 307 SER A O 1
ATOM 2394 N N . THR A 1 308 ? -2.687 0.042 53.617 1.00 78.38 308 THR A N 1
ATOM 2395 C CA . THR A 1 308 ? -2.334 -1.386 53.583 1.00 78.38 308 THR A CA 1
ATOM 2396 C C . THR A 1 308 ? -3.593 -2.211 53.335 1.00 78.38 308 THR A C 1
ATOM 2398 O O . THR A 1 308 ? -4.490 -2.226 54.175 1.00 78.38 308 THR A O 1
ATOM 2401 N N . GLY A 1 309 ? -3.670 -2.892 52.193 1.00 82.12 309 GLY A N 1
ATOM 2402 C CA . GLY A 1 309 ? -4.841 -3.672 51.792 1.00 82.12 309 GLY A CA 1
ATOM 2403 C C . GLY A 1 309 ? -4.781 -4.096 50.325 1.00 82.12 309 GLY A C 1
ATOM 2404 O O . GLY A 1 309 ? -3.826 -3.776 49.619 1.00 82.12 309 GLY A O 1
ATOM 2405 N N . THR A 1 310 ? -5.821 -4.779 49.849 1.00 80.56 310 THR A N 1
ATOM 2406 C CA . THR A 1 310 ? -5.882 -5.347 48.487 1.00 80.56 310 THR A CA 1
ATOM 2407 C C . THR A 1 310 ? -5.758 -4.291 47.382 1.00 80.56 310 THR A C 1
ATOM 2409 O O . THR A 1 310 ? -5.044 -4.504 46.407 1.00 80.56 310 THR A O 1
ATOM 2412 N N . MET A 1 311 ? -6.380 -3.116 47.542 1.00 83.12 311 MET A N 1
ATOM 2413 C CA . MET A 1 311 ? -6.254 -2.009 46.578 1.00 83.12 311 MET A CA 1
ATOM 2414 C C . MET A 1 311 ? -4.823 -1.447 46.516 1.00 83.12 311 MET A C 1
ATOM 2416 O O . MET A 1 311 ? -4.321 -1.131 45.439 1.00 83.12 311 MET A O 1
ATOM 2420 N N . SER A 1 312 ? -4.131 -1.372 47.655 1.00 88.00 312 SER A N 1
ATOM 2421 C CA . SER A 1 312 ? -2.722 -0.958 47.714 1.00 88.00 312 SER A CA 1
ATOM 2422 C C . SER A 1 312 ? -1.800 -1.985 47.052 1.00 88.00 312 SER A C 1
ATOM 2424 O O . SER A 1 312 ? -0.907 -1.622 46.289 1.00 88.00 312 SER A O 1
ATOM 2426 N N . GLU A 1 313 ? -2.058 -3.283 47.237 1.00 88.00 313 GLU A N 1
ATOM 2427 C CA . GLU A 1 313 ? -1.321 -4.345 46.539 1.00 88.00 313 GLU A CA 1
ATOM 2428 C C . GLU A 1 313 ? -1.473 -4.250 45.013 1.00 88.00 313 GLU A C 1
ATOM 2430 O O . GLU A 1 313 ? -0.485 -4.402 44.290 1.00 88.00 313 GLU A O 1
ATOM 2435 N N . GLN A 1 314 ? -2.673 -3.930 44.516 1.00 86.31 314 GLN A N 1
ATOM 2436 C CA . GLN A 1 314 ? -2.925 -3.699 43.088 1.00 86.31 314 GLN A CA 1
ATOM 2437 C C . GLN A 1 314 ? -2.166 -2.472 42.561 1.00 86.31 314 GLN A C 1
ATOM 2439 O O . GLN A 1 314 ? -1.535 -2.540 41.502 1.00 86.31 314 GLN A O 1
ATOM 2444 N N . TRP A 1 315 ? -2.155 -1.370 43.317 1.00 91.31 315 TRP A N 1
ATOM 2445 C CA . TRP A 1 315 ? -1.380 -0.175 42.975 1.00 91.31 315 TRP A CA 1
ATOM 2446 C C . TRP A 1 315 ? 0.130 -0.461 42.929 1.00 91.31 315 TRP A C 1
ATOM 2448 O O . TRP A 1 315 ? 0.831 -0.072 41.991 1.00 91.31 315 TRP A O 1
ATOM 2458 N N . LEU A 1 316 ? 0.638 -1.229 43.897 1.00 91.50 316 LEU A N 1
ATOM 2459 C CA . LEU A 1 316 ? 2.031 -1.672 43.934 1.00 91.50 316 LEU A CA 1
ATOM 2460 C C . LEU A 1 316 ? 2.373 -2.643 42.794 1.00 91.50 316 LEU A C 1
ATOM 2462 O O . LEU A 1 316 ? 3.506 -2.633 42.308 1.00 91.50 316 LEU A O 1
ATOM 2466 N N . ALA A 1 317 ? 1.426 -3.463 42.336 1.00 88.75 317 ALA A N 1
ATOM 2467 C CA . ALA A 1 317 ? 1.613 -4.300 41.155 1.00 88.75 317 ALA A CA 1
ATOM 2468 C C . ALA A 1 317 ? 1.766 -3.443 39.889 1.00 88.75 317 ALA A C 1
ATOM 2470 O O . ALA A 1 317 ? 2.725 -3.641 39.139 1.00 88.75 317 ALA A O 1
ATOM 2471 N N . PHE A 1 318 ? 0.899 -2.440 39.693 1.00 90.94 318 PHE A N 1
ATOM 2472 C CA . PHE A 1 318 ? 1.050 -1.467 38.606 1.00 90.94 318 PHE A CA 1
ATOM 2473 C C . PHE A 1 318 ? 2.411 -0.762 38.670 1.00 90.94 318 PHE A C 1
ATOM 2475 O O . PHE A 1 318 ? 3.127 -0.730 37.668 1.00 90.94 318 PHE A O 1
ATOM 2482 N N . LYS A 1 319 ? 2.817 -0.293 39.858 1.00 93.75 319 LYS A N 1
ATOM 2483 C CA . LYS A 1 319 ? 4.145 0.289 40.089 1.00 93.75 319 LYS A CA 1
ATOM 2484 C C . LYS A 1 319 ? 5.269 -0.625 39.604 1.00 93.75 319 LYS A C 1
ATOM 2486 O O . LYS A 1 319 ? 6.132 -0.173 38.860 1.00 93.75 319 LYS A O 1
ATOM 2491 N N . ARG A 1 320 ? 5.251 -1.911 39.968 1.00 91.06 320 ARG A N 1
ATOM 2492 C CA . ARG A 1 320 ? 6.283 -2.874 39.541 1.00 91.06 320 ARG A CA 1
ATOM 2493 C C . ARG A 1 320 ? 6.344 -3.016 38.021 1.00 91.06 320 ARG A C 1
ATOM 2495 O O . ARG A 1 320 ? 7.438 -2.961 37.472 1.00 91.06 320 ARG A O 1
ATOM 2502 N N . TYR A 1 321 ? 5.203 -3.162 37.347 1.00 90.25 321 TYR A N 1
ATOM 2503 C CA . TYR A 1 321 ? 5.168 -3.287 35.884 1.00 90.25 321 TYR A CA 1
ATOM 2504 C C . TYR A 1 321 ? 5.628 -2.011 35.175 1.00 90.25 321 TYR A C 1
ATOM 2506 O O . TYR A 1 321 ? 6.413 -2.081 34.232 1.00 90.25 321 TYR A O 1
ATOM 2514 N N . ALA A 1 322 ? 5.177 -0.846 35.640 1.00 89.81 322 ALA A N 1
ATOM 2515 C CA . ALA A 1 322 ? 5.519 0.436 35.039 1.00 89.81 322 ALA A CA 1
ATOM 2516 C C . ALA A 1 322 ? 7.002 0.788 35.247 1.00 89.81 322 ALA A C 1
ATOM 2518 O O . ALA A 1 322 ? 7.688 1.175 34.302 1.00 89.81 322 ALA A O 1
ATOM 2519 N N . GLU A 1 323 ? 7.529 0.597 36.459 1.00 91.44 323 GLU A N 1
ATOM 2520 C CA . GLU A 1 323 ? 8.928 0.901 36.774 1.00 91.44 323 GLU A CA 1
ATOM 2521 C C . GLU A 1 323 ? 9.910 -0.135 36.202 1.00 91.44 323 GLU A C 1
ATOM 2523 O O . GLU A 1 323 ? 11.063 0.215 35.943 1.00 91.44 323 GLU A O 1
ATOM 2528 N N . ALA A 1 324 ? 9.474 -1.374 35.930 1.00 87.44 324 ALA A N 1
ATOM 2529 C CA . ALA A 1 324 ? 10.290 -2.392 35.256 1.00 87.44 324 ALA A CA 1
ATOM 2530 C C . ALA A 1 324 ? 10.662 -2.018 33.811 1.00 87.44 324 ALA A C 1
ATOM 2532 O O . ALA A 1 324 ? 11.636 -2.544 33.274 1.00 87.44 324 ALA A O 1
ATOM 2533 N N . LEU A 1 325 ? 9.933 -1.084 33.188 1.00 86.19 325 LEU A N 1
ATOM 2534 C CA . LEU A 1 325 ? 10.271 -0.557 31.863 1.00 86.19 325 LEU A CA 1
ATOM 2535 C C . LEU A 1 325 ? 11.493 0.373 31.887 1.00 86.19 325 LEU A C 1
ATOM 2537 O O . LEU A 1 325 ? 12.046 0.697 30.836 1.00 86.19 325 LEU A O 1
ATOM 2541 N N . ASN A 1 326 ? 11.932 0.829 33.062 1.00 85.75 326 ASN A N 1
ATOM 2542 C CA . ASN A 1 326 ? 13.066 1.735 33.161 1.00 85.75 326 ASN A CA 1
ATOM 2543 C C . ASN A 1 326 ? 14.376 1.048 32.752 1.00 85.75 326 ASN A C 1
ATOM 2545 O O . ASN A 1 326 ? 14.808 0.064 33.350 1.00 85.75 326 ASN A O 1
ATOM 2549 N N . GLY A 1 327 ? 15.058 1.628 31.763 1.00 74.75 327 GLY A N 1
ATOM 2550 C CA . GLY A 1 327 ? 16.410 1.225 31.392 1.00 74.75 327 GLY A CA 1
ATOM 2551 C C . GLY A 1 327 ? 17.446 1.613 32.455 1.00 74.75 327 GLY A C 1
ATOM 2552 O O . GLY A 1 327 ? 17.259 2.545 33.242 1.00 74.75 327 GLY A O 1
ATOM 2553 N N . SER A 1 328 ? 18.597 0.940 32.442 1.00 66.69 328 SER A N 1
ATOM 2554 C CA . SER A 1 328 ? 19.657 1.138 33.440 1.00 66.69 328 SER A CA 1
ATOM 2555 C C . SER A 1 328 ? 20.313 2.531 33.414 1.00 66.69 328 SER A C 1
ATOM 2557 O O . SER A 1 328 ? 20.917 2.913 34.414 1.00 66.69 328 SER A O 1
ATOM 2559 N N . GLN A 1 329 ? 20.165 3.320 32.336 1.00 59.88 329 GLN A N 1
ATOM 2560 C CA . GLN A 1 329 ? 20.931 4.564 32.115 1.00 59.88 329 GLN A CA 1
ATOM 2561 C C . GLN A 1 329 ? 20.125 5.839 31.779 1.00 59.88 329 GLN A C 1
ATOM 2563 O O . GLN A 1 329 ? 20.720 6.830 31.362 1.00 59.88 329 GLN A O 1
ATOM 2568 N N . SER A 1 330 ? 18.798 5.879 31.946 1.00 64.19 330 SER A N 1
ATOM 2569 C CA . SER A 1 330 ? 18.029 7.103 31.653 1.00 64.19 330 SER A CA 1
ATOM 2570 C C . SER A 1 330 ? 17.839 8.018 32.868 1.00 64.19 330 SER A C 1
ATOM 2572 O O . SER A 1 330 ? 17.527 7.546 33.962 1.00 64.19 330 SER A O 1
ATOM 2574 N N . ASN A 1 331 ? 17.967 9.335 32.648 1.00 70.00 331 ASN A N 1
ATOM 2575 C CA . ASN A 1 331 ? 17.586 10.372 33.620 1.00 70.00 331 ASN A CA 1
ATOM 2576 C C . ASN A 1 331 ? 16.060 10.549 33.712 1.00 70.00 331 ASN A C 1
ATOM 2578 O O . ASN A 1 331 ? 15.554 10.927 34.763 1.00 70.00 331 ASN A O 1
ATOM 2582 N N . ASN A 1 332 ? 15.329 10.226 32.640 1.00 79.19 332 ASN A N 1
ATOM 2583 C CA . ASN A 1 332 ? 13.868 10.181 32.639 1.00 79.19 332 ASN A CA 1
ATOM 2584 C C . ASN A 1 332 ? 13.430 8.750 32.950 1.00 79.19 332 ASN A C 1
ATOM 2586 O O . ASN A 1 332 ? 13.695 7.832 32.164 1.00 79.19 332 ASN A O 1
ATOM 2590 N N . ARG A 1 333 ? 12.824 8.566 34.123 1.00 87.44 333 ARG A N 1
ATOM 2591 C CA . ARG A 1 333 ? 12.333 7.281 34.618 1.00 87.44 333 ARG A CA 1
ATOM 2592 C C . ARG A 1 333 ? 10.875 7.410 35.012 1.00 87.44 333 ARG A C 1
ATOM 2594 O O . ARG A 1 333 ? 10.457 8.428 35.560 1.00 87.44 333 ARG A O 1
ATOM 2601 N N . ILE A 1 334 ? 10.128 6.345 34.781 1.00 90.44 334 ILE A N 1
ATOM 2602 C CA . ILE A 1 334 ? 8.800 6.172 35.343 1.00 90.44 334 ILE A CA 1
ATOM 2603 C C . ILE A 1 334 ? 8.978 5.965 36.847 1.00 90.44 334 ILE A C 1
ATOM 2605 O O . ILE A 1 334 ? 9.727 5.080 37.257 1.00 90.44 334 ILE A O 1
ATOM 2609 N N . VAL A 1 335 ? 8.314 6.789 37.652 1.00 92.44 335 VAL A N 1
ATOM 2610 C CA . VAL A 1 335 ? 8.247 6.645 39.108 1.00 92.44 335 VAL A CA 1
ATOM 2611 C C . VAL A 1 335 ? 6.779 6.716 39.483 1.00 92.44 335 VAL A C 1
ATOM 2613 O O . VAL A 1 335 ? 6.142 7.742 39.257 1.00 92.44 335 VAL A O 1
ATOM 2616 N N . VAL A 1 336 ? 6.236 5.622 40.014 1.00 93.81 336 VAL A N 1
ATOM 2617 C CA . VAL A 1 336 ? 4.838 5.575 40.452 1.00 93.81 336 VAL A CA 1
ATOM 2618 C C . VAL A 1 336 ? 4.782 5.956 41.936 1.00 93.81 336 VAL A C 1
ATOM 2620 O O . VAL A 1 336 ? 5.462 5.310 42.751 1.00 93.81 336 VAL A O 1
ATOM 2623 N N . PRO A 1 337 ? 4.018 7.002 42.306 1.00 94.56 337 PRO A N 1
ATOM 2624 C CA . PRO A 1 337 ? 3.957 7.495 43.676 1.00 94.56 337 PRO A CA 1
ATOM 2625 C C . PRO A 1 337 ? 3.276 6.491 44.606 1.00 94.56 337 PRO A C 1
ATOM 2627 O O . PRO A 1 337 ? 2.482 5.656 44.178 1.00 94.56 337 PRO A O 1
ATOM 2630 N N . THR A 1 338 ? 3.593 6.570 45.895 1.00 92.75 338 THR A N 1
ATOM 2631 C CA . THR A 1 338 ? 2.990 5.723 46.945 1.00 92.75 338 THR A CA 1
ATOM 2632 C C . THR A 1 338 ? 2.411 6.534 48.101 1.00 92.75 338 THR A C 1
ATOM 2634 O O . THR A 1 338 ? 1.774 5.967 48.982 1.00 92.75 338 THR A O 1
ATOM 2637 N N . LEU A 1 339 ? 2.648 7.848 48.129 1.00 93.12 339 LEU A N 1
ATOM 2638 C CA . LEU A 1 339 ? 2.084 8.754 49.126 1.00 93.12 339 LEU A CA 1
ATOM 2639 C C . LEU A 1 339 ? 0.710 9.242 48.664 1.00 93.12 339 LEU A C 1
ATOM 2641 O O . LEU A 1 339 ? 0.524 9.500 47.478 1.00 93.12 339 LEU A O 1
ATOM 2645 N N . LYS A 1 340 ? -0.233 9.398 49.603 1.00 93.19 340 LYS A N 1
ATOM 2646 C CA . LYS A 1 340 ? -1.627 9.772 49.313 1.00 93.19 340 LYS A CA 1
ATOM 2647 C C . LYS A 1 340 ? -1.730 10.999 48.399 1.00 93.19 340 LYS A C 1
ATOM 2649 O O . LYS A 1 340 ? -2.306 10.887 47.323 1.00 93.19 340 LYS A O 1
ATOM 2654 N N . ASP A 1 341 ? -1.135 12.119 48.802 1.00 92.38 341 ASP A N 1
ATOM 2655 C CA . ASP A 1 341 ? -1.260 13.397 48.084 1.00 92.38 341 ASP A CA 1
ATOM 2656 C C . ASP A 1 341 ? -0.651 13.329 46.668 1.00 92.38 341 ASP A C 1
ATOM 2658 O O . ASP A 1 341 ? -1.138 13.952 45.727 1.00 92.38 341 ASP A O 1
ATOM 2662 N N . GLU A 1 342 ? 0.403 12.526 46.488 1.00 91.81 342 GLU A N 1
ATOM 2663 C CA . GLU A 1 342 ? 1.035 12.311 45.183 1.00 91.81 342 GLU A CA 1
ATOM 2664 C C . GLU A 1 342 ? 0.205 11.383 44.282 1.00 91.81 342 GLU A C 1
ATOM 2666 O O . GLU A 1 342 ? 0.168 11.579 43.068 1.00 91.81 342 GLU A O 1
ATOM 2671 N N . ILE A 1 343 ? -0.464 10.377 44.861 1.00 92.50 343 ILE A N 1
ATOM 2672 C CA . ILE A 1 343 ? -1.410 9.514 44.141 1.00 92.50 343 ILE A CA 1
ATOM 2673 C C . ILE A 1 343 ? -2.614 10.340 43.694 1.00 92.50 343 ILE A C 1
ATOM 2675 O O . ILE A 1 343 ? -2.994 10.257 42.530 1.00 92.50 343 ILE A O 1
ATOM 2679 N N . GLU A 1 344 ? -3.181 11.158 44.584 1.00 91.75 344 GLU A N 1
ATOM 2680 C CA . GLU A 1 344 ? -4.321 12.034 44.292 1.00 91.75 344 GLU A CA 1
ATOM 2681 C C . GLU A 1 344 ? -4.048 12.928 43.072 1.00 91.75 344 GLU A C 1
ATOM 2683 O O . GLU A 1 344 ? -4.895 13.043 42.186 1.00 91.75 344 GLU A O 1
ATOM 2688 N N . ALA A 1 345 ? -2.828 13.466 42.957 1.00 89.81 345 ALA A N 1
ATOM 2689 C CA . ALA A 1 345 ? -2.424 14.314 41.838 1.00 89.81 345 ALA A CA 1
ATOM 2690 C C . ALA A 1 345 ? -2.422 13.607 40.468 1.00 89.81 345 ALA A C 1
ATOM 2692 O O . ALA A 1 345 ? -2.667 14.259 39.455 1.00 89.81 345 ALA A O 1
ATOM 2693 N N . ILE A 1 346 ? -2.147 12.297 40.413 1.00 91.19 346 ILE A N 1
ATOM 2694 C CA . ILE A 1 346 ? -2.067 11.534 39.150 1.00 91.19 346 ILE A CA 1
ATOM 2695 C C . ILE A 1 346 ? -3.270 10.619 38.907 1.00 91.19 346 ILE A C 1
ATOM 2697 O O . ILE A 1 346 ? -3.399 10.032 37.830 1.00 91.19 346 ILE A O 1
ATOM 2701 N N . LEU A 1 347 ? -4.133 10.451 39.908 1.00 89.31 347 LEU A N 1
ATOM 2702 C CA . LEU A 1 347 ? -5.244 9.510 39.876 1.00 89.31 347 LEU A CA 1
ATOM 2703 C C . LEU A 1 347 ? -6.202 9.754 38.694 1.00 89.31 347 LEU A C 1
ATOM 2705 O O . LEU A 1 347 ? -6.552 8.771 38.041 1.00 89.31 347 LEU A O 1
ATOM 2709 N N . PRO A 1 348 ? -6.583 11.000 38.334 1.00 87.62 348 PRO A N 1
ATOM 2710 C CA . PRO A 1 348 ? -7.435 11.239 37.167 1.00 87.62 348 PRO A CA 1
ATOM 2711 C C . PRO A 1 348 ? -6.812 10.744 35.854 1.00 87.62 348 PRO A C 1
ATOM 2713 O O . PRO A 1 348 ? -7.491 10.099 35.049 1.00 87.62 348 PRO A O 1
ATOM 2716 N N . ASP A 1 349 ? -5.513 10.989 35.661 1.00 87.44 349 ASP A N 1
ATOM 2717 C CA . ASP A 1 349 ? -4.777 10.542 34.476 1.00 87.44 349 ASP A CA 1
ATOM 2718 C C . ASP A 1 349 ? -4.664 9.016 34.445 1.00 87.44 349 ASP A C 1
ATOM 2720 O O . ASP A 1 349 ? -4.886 8.402 33.400 1.00 87.44 349 ASP A O 1
ATOM 2724 N N . TYR A 1 350 ? -4.383 8.392 35.595 1.00 89.56 350 TYR A N 1
ATOM 2725 C CA . TYR A 1 350 ? -4.338 6.938 35.722 1.00 89.56 350 TYR A CA 1
ATOM 2726 C C . TYR A 1 350 ? -5.695 6.292 35.429 1.00 89.56 350 TYR A C 1
ATOM 2728 O O . TYR A 1 350 ? -5.737 5.326 34.674 1.00 89.56 350 TYR A O 1
ATOM 2736 N N . LEU A 1 351 ? -6.797 6.808 35.985 1.00 87.12 351 LEU A N 1
ATOM 2737 C CA . LEU A 1 351 ? -8.138 6.253 35.772 1.00 87.12 351 LEU A CA 1
ATOM 2738 C C . LEU A 1 351 ? -8.547 6.359 34.300 1.00 87.12 351 LEU A C 1
ATOM 2740 O O . LEU A 1 351 ? -8.949 5.364 33.701 1.00 87.12 351 LEU A O 1
ATOM 2744 N N . SER A 1 352 ? -8.347 7.531 33.691 1.00 84.31 352 SER A N 1
ATOM 2745 C CA . SER A 1 352 ? -8.577 7.746 32.257 1.00 84.31 352 SER A CA 1
ATOM 2746 C C . SER A 1 352 ? -7.723 6.811 31.390 1.00 84.31 352 SER A C 1
ATOM 2748 O O . SER A 1 352 ? -8.190 6.237 30.405 1.00 84.31 352 SER A O 1
ATOM 2750 N N . TRP A 1 353 ? -6.464 6.599 31.780 1.00 88.31 353 TRP A N 1
ATOM 2751 C CA . TRP A 1 353 ? -5.557 5.676 31.108 1.00 88.31 353 TRP A CA 1
ATOM 2752 C C . TRP A 1 353 ? -5.976 4.208 31.295 1.00 88.31 353 TRP A C 1
ATOM 2754 O O . TRP A 1 353 ? -5.967 3.450 30.329 1.00 88.31 353 TRP A O 1
ATOM 2764 N N . ALA A 1 354 ? -6.361 3.781 32.496 1.00 86.56 354 ALA A N 1
ATOM 2765 C CA . ALA A 1 354 ? -6.693 2.392 32.809 1.00 86.56 354 ALA A CA 1
ATOM 2766 C C . ALA A 1 354 ? -8.067 1.959 32.271 1.00 86.56 354 ALA A C 1
ATOM 2768 O O . ALA A 1 354 ? -8.253 0.768 32.020 1.00 86.56 354 ALA A O 1
ATOM 2769 N N . GLN A 1 355 ? -8.987 2.904 32.033 1.00 82.00 355 GLN A N 1
ATOM 2770 C CA . GLN A 1 355 ? -10.360 2.658 31.572 1.00 82.00 355 GLN A CA 1
ATOM 2771 C C . GLN A 1 355 ? -10.445 1.686 30.383 1.00 82.00 355 GLN A C 1
ATOM 2773 O O . GLN A 1 355 ? -11.271 0.780 30.379 1.00 82.00 355 GLN A O 1
ATOM 2778 N N . ARG A 1 356 ? -9.518 1.778 29.422 1.00 79.44 356 ARG A N 1
ATOM 2779 C CA . ARG A 1 356 ? -9.473 0.898 28.237 1.00 79.44 356 ARG A CA 1
ATOM 2780 C C . ARG A 1 356 ? -9.395 -0.603 28.554 1.00 79.44 356 ARG A C 1
ATOM 2782 O O . ARG A 1 356 ? -9.796 -1.430 27.741 1.00 79.44 356 ARG A O 1
ATOM 2789 N N . PHE A 1 357 ? -8.824 -0.969 29.704 1.00 80.00 357 PHE A N 1
ATOM 2790 C CA . PHE A 1 357 ? -8.736 -2.367 30.126 1.00 80.00 357 PHE A CA 1
ATOM 2791 C C . PHE A 1 357 ? -10.073 -2.879 30.668 1.00 80.00 357 PHE A C 1
ATOM 2793 O O . PHE A 1 357 ? -10.313 -4.081 30.609 1.00 80.00 357 PHE A O 1
ATOM 2800 N N . PHE A 1 358 ? -10.934 -1.976 31.145 1.00 74.81 358 PHE A N 1
ATOM 2801 C CA . PHE A 1 358 ? -12.301 -2.267 31.570 1.00 74.81 358 PHE A CA 1
ATOM 2802 C C . PHE A 1 358 ? -13.259 -2.271 30.374 1.00 74.81 358 PHE A C 1
ATOM 2804 O O . PHE A 1 358 ? -14.040 -3.205 30.236 1.00 74.81 358 PHE A O 1
ATOM 2811 N N . ASP A 1 359 ? -13.127 -1.308 29.453 1.00 71.81 359 ASP A N 1
ATOM 2812 C CA . ASP A 1 359 ? -13.961 -1.217 28.239 1.00 71.81 359 ASP A CA 1
ATOM 2813 C C . ASP A 1 359 ? -13.834 -2.453 27.328 1.00 71.81 359 ASP A C 1
ATOM 2815 O O . ASP A 1 359 ? -14.757 -2.801 26.594 1.00 71.81 359 ASP A O 1
ATOM 2819 N N . ALA A 1 360 ? -12.670 -3.107 27.357 1.00 69.56 360 ALA A N 1
ATOM 2820 C CA . ALA A 1 360 ? -12.373 -4.341 26.631 1.00 69.56 360 ALA A CA 1
ATOM 2821 C C . ALA A 1 360 ? -12.061 -5.507 27.592 1.00 69.56 360 ALA A C 1
ATOM 2823 O O . ALA A 1 360 ? -11.216 -6.358 27.287 1.00 69.56 360 ALA A O 1
ATOM 2824 N N . GLY A 1 361 ? -12.668 -5.478 28.782 1.00 67.88 361 GLY A N 1
ATOM 2825 C CA . GLY A 1 361 ? -12.535 -6.482 29.833 1.00 67.88 361 GLY A CA 1
ATOM 2826 C C . GLY A 1 361 ? -13.651 -7.535 29.810 1.00 67.88 361 GLY A C 1
ATOM 2827 O O . GLY A 1 361 ? -14.521 -7.510 28.937 1.00 67.88 361 GLY A O 1
ATOM 2828 N N . PRO A 1 362 ? -13.622 -8.494 30.749 1.00 66.12 362 PRO A N 1
ATOM 2829 C CA . PRO A 1 362 ? -14.683 -9.485 30.890 1.00 66.12 362 PRO A CA 1
ATOM 2830 C C . PRO A 1 362 ? -15.969 -8.836 31.437 1.00 66.12 362 PRO A C 1
ATOM 2832 O O . PRO A 1 362 ? -15.881 -7.798 32.096 1.00 66.12 362 PRO A O 1
ATOM 2835 N N . PRO A 1 363 ? -17.157 -9.430 31.207 1.00 64.12 363 PRO A N 1
ATOM 2836 C CA . PRO A 1 363 ? -18.401 -8.921 31.779 1.00 64.12 363 PRO A CA 1
ATOM 2837 C C . PRO A 1 363 ? -18.331 -8.887 33.312 1.00 64.12 363 PRO A C 1
ATOM 2839 O O . PRO A 1 363 ? -17.729 -9.763 33.942 1.00 64.12 363 PRO A O 1
ATOM 2842 N N . VAL A 1 364 ? -18.958 -7.874 33.913 1.00 62.75 364 VAL A N 1
ATOM 2843 C CA . VAL A 1 364 ? -19.052 -7.743 35.371 1.00 62.75 364 VAL A CA 1
ATOM 2844 C C . VAL A 1 364 ? -20.074 -8.757 35.877 1.00 62.75 364 VAL A C 1
ATOM 2846 O O . VAL A 1 364 ? -21.232 -8.726 35.475 1.00 62.75 364 VAL A O 1
ATOM 2849 N N . ALA A 1 365 ? -19.652 -9.685 36.736 1.00 57.25 365 ALA A N 1
ATOM 2850 C CA . ALA A 1 365 ? -20.575 -10.616 37.374 1.00 57.25 365 ALA A CA 1
ATOM 2851 C C . ALA A 1 365 ? -21.455 -9.863 38.384 1.00 57.25 365 ALA A C 1
ATOM 2853 O O . ALA A 1 365 ? -20.925 -9.245 39.308 1.00 57.25 365 ALA A O 1
ATOM 2854 N N . LEU A 1 366 ? -22.779 -9.934 38.222 1.00 52.94 366 LEU A N 1
ATOM 2855 C CA . LEU A 1 366 ? -23.725 -9.451 39.227 1.00 52.94 366 LEU A CA 1
ATOM 2856 C C . LEU A 1 366 ? -23.549 -10.249 40.528 1.00 52.94 366 LEU A C 1
ATOM 2858 O O . LEU A 1 366 ? -23.385 -11.471 40.510 1.00 52.94 366 LEU A O 1
ATOM 2862 N N . ILE A 1 367 ? -23.584 -9.552 41.663 1.00 52.59 367 ILE A N 1
ATOM 2863 C CA . ILE A 1 367 ? -23.642 -10.178 42.985 1.00 52.59 367 ILE A CA 1
ATOM 2864 C C . ILE A 1 367 ? -25.096 -10.636 43.177 1.00 52.59 367 ILE A C 1
ATOM 2866 O O . ILE A 1 367 ? -25.963 -9.823 43.482 1.00 52.59 367 ILE A O 1
ATOM 2870 N N . GLU A 1 368 ? -25.398 -11.908 42.905 1.00 45.00 368 GLU A N 1
ATOM 2871 C CA . GLU A 1 368 ? -26.741 -12.457 43.146 1.00 45.00 368 GLU A CA 1
ATOM 2872 C C . GLU A 1 368 ? -27.036 -12.600 44.652 1.00 45.00 368 GLU A C 1
ATOM 2874 O O . GLU A 1 368 ? -26.161 -12.956 45.444 1.00 45.00 368 GLU A O 1
ATOM 2879 N N . GLU A 1 369 ? -28.303 -12.369 45.016 1.00 38.84 369 GLU A N 1
ATOM 2880 C CA . GLU A 1 369 ? -28.848 -12.231 46.381 1.00 38.84 369 GLU A CA 1
ATOM 2881 C C . GLU A 1 369 ? -28.665 -13.451 47.312 1.00 38.84 369 GLU A C 1
ATOM 2883 O O . GLU A 1 369 ? -28.904 -13.327 48.510 1.00 38.84 369 GLU A O 1
ATOM 2888 N N . ASP A 1 370 ? -28.225 -14.618 46.818 1.00 36.28 370 ASP A N 1
ATOM 2889 C CA . ASP A 1 370 ? -28.260 -15.873 47.595 1.00 36.28 370 ASP A CA 1
ATOM 2890 C C . ASP A 1 370 ? -27.011 -16.771 47.487 1.00 36.28 370 ASP A C 1
ATOM 2892 O O . ASP A 1 370 ? -27.036 -17.945 47.870 1.00 36.28 370 ASP A O 1
ATOM 2896 N N . ALA A 1 371 ? -25.877 -16.262 47.001 1.00 32.50 371 ALA A N 1
ATOM 2897 C CA . ALA A 1 371 ? -24.728 -17.119 46.733 1.00 32.50 371 ALA A CA 1
ATOM 2898 C C . ALA A 1 371 ? -23.538 -16.869 47.676 1.00 32.50 371 ALA A C 1
ATOM 2900 O O . ALA A 1 371 ? -22.740 -15.953 47.502 1.00 32.50 371 ALA A O 1
ATOM 2901 N N . THR A 1 372 ? -23.279 -17.837 48.560 1.00 32.16 372 THR A N 1
ATOM 2902 C CA . THR A 1 372 ? -21.937 -18.129 49.117 1.00 32.16 372 THR A CA 1
ATOM 2903 C C . THR A 1 372 ? -20.878 -18.442 48.041 1.00 32.16 372 THR A C 1
ATOM 2905 O O . THR A 1 372 ? -19.744 -18.797 48.355 1.00 32.16 372 THR A O 1
ATOM 2908 N N . SER A 1 373 ? -21.238 -18.321 46.766 1.00 33.88 373 SER A N 1
ATOM 2909 C CA . SER A 1 373 ? -20.375 -18.372 45.602 1.00 33.88 373 SER A CA 1
ATOM 2910 C C . SER A 1 373 ? -20.841 -17.295 44.626 1.00 33.88 373 SER A C 1
ATOM 2912 O O . SER A 1 373 ? -21.736 -17.548 43.824 1.00 33.88 373 SER A O 1
ATOM 2914 N N . SER A 1 374 ? -20.228 -16.108 44.666 1.00 36.81 374 SER A N 1
ATOM 2915 C CA . SER A 1 374 ? -20.236 -15.192 43.520 1.00 36.81 374 SER A CA 1
ATOM 2916 C C . SER A 1 374 ? -20.087 -16.034 42.252 1.00 36.81 374 SER A C 1
ATOM 2918 O O . SER A 1 374 ? -19.110 -16.786 42.162 1.00 36.81 374 SER A O 1
ATOM 2920 N N . THR A 1 375 ? -21.031 -15.981 41.315 1.00 40.72 375 THR A N 1
ATOM 2921 C CA . THR A 1 375 ? -20.878 -16.607 39.998 1.00 40.72 375 THR A CA 1
ATOM 2922 C C . THR A 1 375 ? -19.763 -15.869 39.270 1.00 40.72 375 THR A C 1
ATOM 2924 O O . THR A 1 375 ? -19.995 -14.942 38.502 1.00 40.72 375 THR A O 1
ATOM 2927 N N . GLN A 1 376 ? -18.519 -16.217 39.604 1.00 51.47 376 GLN A N 1
ATOM 2928 C CA . GLN A 1 376 ? -17.324 -15.654 39.006 1.00 51.47 376 GLN A CA 1
ATOM 2929 C C . GLN A 1 376 ? -17.395 -15.946 37.516 1.00 51.47 376 GLN A C 1
ATOM 2931 O O . GLN A 1 376 ? -17.567 -17.089 37.101 1.00 51.47 376 GLN A O 1
ATOM 2936 N N . ALA A 1 377 ? -17.295 -14.891 36.722 1.00 53.22 377 ALA A N 1
ATOM 2937 C CA . ALA A 1 377 ? -17.176 -14.979 35.284 1.00 53.22 377 ALA A CA 1
ATOM 2938 C C . ALA A 1 377 ? -15.977 -15.908 34.964 1.00 53.22 377 ALA A C 1
ATOM 2940 O O . ALA A 1 377 ? -14.830 -15.559 35.247 1.00 53.22 377 ALA A O 1
ATOM 2941 N N . THR A 1 378 ? -16.230 -17.125 34.468 1.00 59.22 378 THR A N 1
ATOM 2942 C CA . THR A 1 378 ? -15.177 -18.119 34.197 1.00 59.22 378 THR A CA 1
ATOM 2943 C C . THR A 1 378 ? -14.648 -17.944 32.774 1.00 59.22 378 THR A C 1
ATOM 2945 O O . THR A 1 378 ? -15.378 -18.203 31.817 1.00 59.22 378 THR A O 1
ATOM 2948 N N . GLY A 1 379 ? -13.389 -17.515 32.634 1.00 56.62 379 GLY A N 1
ATOM 2949 C CA . GLY A 1 379 ? -12.678 -17.475 31.349 1.00 56.62 379 GLY A CA 1
ATOM 2950 C C . GLY A 1 379 ? -12.319 -18.877 30.811 1.00 56.62 379 GLY A C 1
ATOM 2951 O O . GLY A 1 379 ? -12.697 -19.889 31.408 1.00 56.62 379 GLY A O 1
ATOM 2952 N N . PRO A 1 380 ? -11.564 -18.984 29.698 1.00 56.31 380 PRO A N 1
ATOM 2953 C CA . PRO A 1 380 ? -10.862 -17.911 28.996 1.00 56.31 380 PRO A CA 1
ATOM 2954 C C . PRO A 1 380 ? -11.785 -17.047 28.131 1.00 56.31 380 PRO A C 1
ATOM 2956 O O . PRO A 1 380 ? -12.784 -17.517 27.588 1.00 56.31 380 PRO A O 1
ATOM 2959 N N . TRP A 1 381 ? -11.415 -15.781 27.975 1.00 70.44 381 TRP A N 1
ATOM 2960 C CA . TRP A 1 381 ? -12.192 -14.790 27.236 1.00 70.44 381 TRP A CA 1
ATOM 2961 C C . TRP A 1 381 ? -11.764 -14.722 25.775 1.00 70.44 381 TRP A C 1
ATOM 2963 O O . TRP A 1 381 ? -10.580 -14.841 25.460 1.00 70.44 381 TRP A O 1
ATOM 2973 N N . ILE A 1 382 ? -12.715 -14.483 24.874 1.00 62.91 382 ILE A N 1
ATOM 2974 C CA . ILE A 1 382 ? -12.421 -14.190 23.470 1.00 62.91 382 ILE A CA 1
ATOM 2975 C C . ILE A 1 382 ? -12.624 -12.696 23.256 1.00 62.91 382 ILE A C 1
ATOM 2977 O O . ILE A 1 382 ? -13.727 -12.188 23.440 1.00 62.91 382 ILE A O 1
ATOM 2981 N N . ALA A 1 383 ? -11.568 -12.003 22.837 1.00 57.62 383 ALA A N 1
ATOM 2982 C CA . ALA A 1 383 ? -11.674 -10.634 22.353 1.00 57.62 383 ALA A CA 1
ATOM 2983 C C . ALA A 1 383 ? -11.377 -10.612 20.858 1.00 57.62 383 ALA A C 1
ATOM 2985 O O . ALA A 1 383 ? -10.411 -11.204 20.386 1.00 57.62 383 ALA A O 1
ATOM 2986 N N . SER A 1 384 ? -12.198 -9.915 20.091 1.00 55.53 384 SER A N 1
ATOM 2987 C CA . SER A 1 384 ? -11.936 -9.673 18.675 1.00 55.53 384 SER A CA 1
ATOM 2988 C C . SER A 1 384 ? -11.706 -8.194 18.465 1.00 55.53 384 SER A C 1
ATOM 2990 O O . SER A 1 384 ? -12.477 -7.365 18.950 1.00 55.53 384 SER A O 1
ATOM 2992 N N . ALA A 1 385 ? -10.678 -7.861 17.704 1.00 49.41 385 ALA A N 1
ATOM 2993 C CA . ALA A 1 385 ? -10.345 -6.479 17.439 1.00 49.41 385 ALA A CA 1
ATOM 2994 C C . ALA A 1 385 ? -10.397 -6.183 15.949 1.00 49.41 385 ALA A C 1
ATOM 2996 O O . ALA A 1 385 ? -9.771 -6.849 15.123 1.00 49.41 385 ALA A O 1
ATOM 2997 N N . TYR A 1 386 ? -11.134 -5.122 15.639 1.00 47.41 386 TYR A N 1
ATOM 2998 C CA . TYR A 1 386 ? -11.122 -4.482 14.339 1.00 47.41 386 TYR A CA 1
ATOM 2999 C C . TYR A 1 386 ? -10.150 -3.305 14.343 1.00 47.41 386 TYR A C 1
ATOM 3001 O O . TYR A 1 386 ? -10.225 -2.458 15.245 1.00 47.41 386 TYR A O 1
ATOM 3009 N N . PRO A 1 387 ? -9.336 -3.136 13.290 1.00 36.06 387 PRO A N 1
ATOM 3010 C CA . PRO A 1 387 ? -8.889 -1.806 12.918 1.00 36.06 387 PRO A CA 1
ATOM 3011 C C . PRO A 1 387 ? -10.128 -1.020 12.455 1.00 36.06 387 PRO A C 1
ATOM 3013 O O . PRO A 1 387 ? -10.632 -1.229 11.351 1.00 36.06 387 PRO A O 1
ATOM 3016 N N . ARG A 1 388 ? -10.689 -0.158 13.318 1.00 39.22 388 ARG A N 1
ATOM 3017 C CA . ARG A 1 388 ? -11.891 0.616 12.965 1.00 39.22 388 ARG A CA 1
ATOM 3018 C C . ARG A 1 388 ? -11.576 1.592 11.832 1.00 39.22 388 ARG A C 1
ATOM 3020 O O . ARG A 1 388 ? -10.890 2.591 12.034 1.00 39.22 388 ARG A O 1
ATOM 3027 N N . ALA A 1 389 ? -12.205 1.385 10.680 1.00 40.06 389 ALA A N 1
ATOM 3028 C CA . ALA A 1 389 ? -12.546 2.471 9.773 1.00 40.06 389 ALA A CA 1
ATOM 3029 C C . ALA A 1 389 ? -13.815 3.161 10.313 1.00 40.06 389 ALA A C 1
ATOM 3031 O O . ALA A 1 389 ? -14.898 2.907 9.816 1.00 40.06 389 ALA A O 1
ATOM 3032 N N . SER A 1 390 ? -13.660 3.960 11.379 1.00 38.97 390 SER A N 1
ATOM 3033 C CA . SER A 1 390 ? -14.620 4.943 11.929 1.00 38.97 390 SER A CA 1
ATOM 3034 C C . SER A 1 390 ? -16.120 4.564 11.963 1.00 38.97 390 SER A C 1
ATOM 3036 O O . SER A 1 390 ? -16.798 4.588 10.940 1.00 38.97 390 SER A O 1
ATOM 3038 N N . SER A 1 391 ? -16.630 4.339 13.182 1.00 43.53 391 SER A N 1
ATOM 3039 C CA . SER A 1 391 ? -18.049 4.340 13.600 1.00 43.53 391 SER A CA 1
ATOM 3040 C C . SER A 1 391 ? -18.949 5.370 12.886 1.00 43.53 391 SER A C 1
ATOM 3042 O O . SER A 1 391 ? -18.441 6.396 12.431 1.00 43.53 391 SER A O 1
ATOM 3044 N N . PRO A 1 392 ? -20.282 5.138 12.839 1.00 52.06 392 PRO A N 1
ATOM 3045 C CA . PRO A 1 392 ? -21.228 5.970 12.092 1.00 52.06 392 PRO A CA 1
ATOM 3046 C C . PRO A 1 392 ? -21.092 7.461 12.425 1.00 52.06 392 PRO A C 1
ATOM 3048 O O . PRO A 1 392 ? -21.075 7.852 13.592 1.00 52.06 392 PRO A O 1
ATOM 3051 N N . ALA A 1 393 ? -21.002 8.290 11.383 1.00 53.72 393 ALA A N 1
ATOM 3052 C CA . ALA A 1 393 ? -20.957 9.740 11.501 1.00 53.72 393 ALA A CA 1
ATOM 3053 C C . ALA A 1 393 ? -22.380 10.312 11.460 1.00 53.72 393 ALA A C 1
ATOM 3055 O O . ALA A 1 393 ? -23.098 10.139 10.476 1.00 53.72 393 ALA A O 1
ATOM 3056 N N . TYR A 1 394 ? -22.785 10.993 12.531 1.00 56.03 394 TYR A N 1
ATOM 3057 C CA . TYR A 1 394 ? -24.063 11.697 12.589 1.00 56.03 394 TYR A CA 1
ATOM 3058 C C . TYR A 1 394 ? -23.964 13.024 11.832 1.00 56.03 394 TYR A C 1
ATOM 3060 O O . TYR A 1 394 ? -23.075 13.829 12.108 1.00 56.03 394 TYR A O 1
ATOM 3068 N N . ALA A 1 395 ? -24.883 13.266 10.897 1.00 59.78 395 ALA A N 1
ATOM 3069 C CA . ALA A 1 395 ? -24.956 14.510 10.140 1.00 59.78 395 ALA A CA 1
ATOM 3070 C C . ALA A 1 395 ? -26.418 14.959 10.006 1.00 59.78 395 ALA A C 1
ATOM 3072 O O . ALA A 1 395 ? -27.312 14.139 9.800 1.00 59.78 395 ALA A O 1
ATOM 3073 N N . SER A 1 396 ? -26.661 16.262 10.166 1.00 61.16 396 SER A N 1
ATOM 3074 C CA . SER A 1 396 ? -27.989 16.869 10.008 1.00 61.16 396 SER A CA 1
ATOM 3075 C C . SER A 1 396 ? -28.080 17.579 8.656 1.00 61.16 396 SER A C 1
ATOM 3077 O O . SER A 1 396 ? -27.098 18.208 8.259 1.00 61.16 396 SER A O 1
ATOM 3079 N N . PRO A 1 397 ? -29.219 17.494 7.949 1.00 70.06 397 PRO A N 1
ATOM 3080 C CA . PRO A 1 397 ? -29.410 18.225 6.706 1.00 70.06 397 PRO A CA 1
ATOM 3081 C C . PRO A 1 397 ? -29.474 19.743 6.940 1.00 70.06 397 PRO A C 1
ATOM 3083 O O . PRO A 1 397 ? -29.954 20.194 7.982 1.00 70.06 397 PRO A O 1
ATOM 3086 N N . ASP A 1 398 ? -29.004 20.519 5.964 1.00 69.94 398 ASP A N 1
ATOM 3087 C CA . ASP A 1 398 ? -29.122 21.979 5.930 1.00 69.94 398 ASP A CA 1
ATOM 3088 C C . ASP A 1 398 ? -30.561 22.450 5.621 1.00 69.94 398 ASP A C 1
ATOM 3090 O O . ASP A 1 398 ? -31.485 21.651 5.446 1.00 69.94 398 ASP A O 1
ATOM 3094 N N . GLU A 1 399 ? -30.760 23.769 5.530 1.00 68.19 399 GLU A N 1
ATOM 3095 C CA . GLU A 1 399 ? -32.051 24.396 5.190 1.00 68.19 399 GLU A CA 1
ATOM 3096 C C . GLU A 1 399 ? -32.618 23.973 3.820 1.00 68.19 399 GLU A C 1
ATOM 3098 O O . GLU A 1 399 ? -33.815 24.117 3.575 1.00 68.19 399 GLU A O 1
ATOM 3103 N N . ASN A 1 400 ? -31.784 23.393 2.953 1.00 77.75 400 ASN A N 1
ATOM 3104 C CA . ASN A 1 400 ? -32.149 22.869 1.639 1.00 77.75 400 ASN A CA 1
ATOM 3105 C C . ASN A 1 400 ? -32.225 21.329 1.610 1.00 77.75 400 ASN A C 1
ATOM 3107 O O . ASN A 1 400 ? -32.386 20.747 0.534 1.00 77.75 400 ASN A O 1
ATOM 3111 N N . GLY A 1 401 ? -32.100 20.651 2.756 1.00 69.62 401 GLY A N 1
ATOM 3112 C CA . GLY A 1 401 ? -32.165 19.192 2.856 1.00 69.62 401 GLY A CA 1
ATOM 3113 C C . GLY A 1 401 ? -30.869 18.455 2.493 1.00 69.62 401 GLY A C 1
ATOM 3114 O O . GLY A 1 401 ? -30.904 17.242 2.286 1.00 69.62 401 GLY A O 1
ATOM 3115 N N . ARG A 1 402 ? -29.728 19.144 2.382 1.00 71.50 402 ARG A N 1
ATOM 3116 C CA . ARG A 1 402 ? -28.440 18.551 1.987 1.00 71.50 402 ARG A CA 1
ATOM 3117 C C . ARG A 1 402 ? -27.622 18.152 3.204 1.00 71.50 402 ARG A C 1
ATOM 3119 O O . ARG A 1 402 ? -27.508 18.912 4.157 1.00 71.50 402 ARG A O 1
ATOM 3126 N N . ILE A 1 403 ? -27.011 16.974 3.149 1.00 67.12 403 ILE A N 1
ATOM 3127 C CA . ILE A 1 403 ? -26.115 16.471 4.193 1.00 67.12 403 ILE A CA 1
ATOM 3128 C C . ILE A 1 403 ? -24.676 16.630 3.703 1.00 67.12 403 ILE A C 1
ATOM 3130 O O . ILE A 1 403 ? -24.327 16.104 2.647 1.00 67.12 403 ILE A O 1
ATOM 3134 N N . GLN A 1 404 ? -23.847 17.332 4.475 1.00 67.75 404 GLN A N 1
ATOM 3135 C CA . GLN A 1 404 ? -22.412 17.448 4.222 1.00 67.75 404 GLN A CA 1
ATOM 3136 C C . GLN A 1 404 ? -21.634 16.619 5.250 1.00 67.75 404 GLN A C 1
ATOM 3138 O O . GLN A 1 404 ? -21.877 16.715 6.452 1.00 67.75 404 GLN A O 1
ATOM 3143 N N . TYR A 1 405 ? -20.706 15.795 4.766 1.00 68.19 405 TYR A N 1
ATOM 3144 C CA . TYR A 1 405 ? -19.806 14.988 5.584 1.00 68.19 405 TYR A CA 1
ATOM 3145 C C . TYR A 1 405 ? -18.390 15.109 5.030 1.00 68.19 405 TYR A C 1
ATOM 3147 O O . TYR A 1 405 ? -18.111 14.655 3.920 1.00 68.19 405 TYR A O 1
ATOM 3155 N N . ASP A 1 406 ? -17.503 15.701 5.824 1.00 64.56 406 ASP A N 1
ATOM 3156 C CA . ASP A 1 406 ? -16.114 15.910 5.440 1.00 64.56 406 ASP A CA 1
ATOM 3157 C C . ASP A 1 406 ? -15.236 14.838 6.092 1.00 64.56 406 ASP A C 1
ATOM 3159 O O . ASP A 1 406 ? -15.106 14.758 7.317 1.00 64.56 406 ASP A O 1
ATOM 3163 N N . ARG A 1 407 ? -14.611 14.000 5.260 1.00 64.88 407 ARG A N 1
ATOM 3164 C CA . ARG A 1 407 ? -13.651 12.983 5.695 1.00 64.88 407 ARG A CA 1
ATOM 3165 C C . ARG A 1 407 ? -12.256 13.355 5.222 1.00 64.88 407 ARG A C 1
ATOM 3167 O O . ARG A 1 407 ? -11.970 13.331 4.029 1.00 64.88 407 ARG A O 1
ATOM 3174 N N . LEU A 1 408 ? -11.371 13.640 6.172 1.00 61.88 408 LEU A N 1
ATOM 3175 C CA . LEU A 1 408 ? -9.949 13.811 5.892 1.00 61.88 408 LEU A CA 1
ATOM 3176 C C . LEU A 1 408 ? -9.311 12.450 5.605 1.00 61.88 408 LEU A C 1
ATOM 3178 O O . LEU A 1 408 ? -9.332 11.549 6.445 1.00 61.88 408 LEU A O 1
ATOM 3182 N N . ILE A 1 409 ? -8.735 12.324 4.415 1.00 69.12 409 ILE A N 1
ATOM 3183 C CA . ILE A 1 409 ? -7.955 11.165 3.987 1.00 69.12 409 ILE A CA 1
ATOM 3184 C C . ILE A 1 409 ? -6.504 11.626 3.950 1.00 69.12 409 ILE A C 1
ATOM 3186 O O . ILE A 1 409 ? -6.157 12.553 3.221 1.00 69.12 409 ILE A O 1
ATOM 3190 N N . SER A 1 410 ? -5.681 11.052 4.823 1.00 67.00 410 SER A N 1
ATOM 3191 C CA . SER A 1 410 ? -4.288 11.466 4.995 1.00 67.00 410 SER A CA 1
ATOM 3192 C C . SER A 1 410 ? -3.336 10.793 4.011 1.00 67.00 410 SER A C 1
ATOM 3194 O O . SER A 1 410 ? -2.228 11.288 3.805 1.00 67.00 410 SER A O 1
ATOM 3196 N N . ASP A 1 411 ? -3.737 9.668 3.423 1.00 73.50 411 ASP A N 1
ATOM 3197 C CA . ASP A 1 411 ? -2.945 8.963 2.431 1.00 73.50 411 ASP A CA 1
ATOM 3198 C C . ASP A 1 411 ? -3.339 9.364 1.000 1.00 73.50 411 ASP A C 1
ATOM 3200 O O . ASP A 1 411 ? -4.344 10.022 0.742 1.00 73.50 411 ASP A O 1
ATOM 3204 N N . LYS A 1 412 ? -2.460 9.040 0.053 1.00 81.44 412 LYS A N 1
ATOM 3205 C CA . LYS A 1 412 ? -2.557 9.480 -1.346 1.00 81.44 412 LYS A CA 1
ATOM 3206 C C . LYS A 1 412 ? -2.986 8.348 -2.289 1.00 81.44 412 LYS A C 1
ATOM 3208 O O . LYS A 1 412 ? -2.836 8.461 -3.507 1.00 81.44 412 LYS A O 1
ATOM 3213 N N . TRP A 1 413 ? -3.473 7.245 -1.726 1.00 82.81 413 TRP A N 1
ATOM 3214 C CA . TRP A 1 413 ? -3.811 6.010 -2.437 1.00 82.81 413 TRP A CA 1
ATOM 3215 C C . TRP A 1 413 ? -5.286 5.972 -2.840 1.00 82.81 413 TRP A C 1
ATOM 3217 O O . TRP A 1 413 ? -6.100 6.725 -2.303 1.00 82.81 413 TRP A O 1
ATOM 3227 N N . ALA A 1 414 ? -5.640 5.087 -3.774 1.00 82.12 414 ALA A N 1
ATOM 3228 C CA . ALA A 1 414 ? -7.032 4.929 -4.173 1.00 82.12 414 ALA A CA 1
ATOM 3229 C C . ALA A 1 414 ? -7.855 4.338 -3.022 1.00 82.12 414 ALA A C 1
ATOM 3231 O O . ALA A 1 414 ? -7.397 3.456 -2.290 1.00 82.12 414 ALA A O 1
ATOM 3232 N N . HIS A 1 415 ? -9.085 4.816 -2.879 1.00 78.06 415 HIS A N 1
ATOM 3233 C CA . HIS A 1 415 ? -10.017 4.368 -1.857 1.00 78.06 415 HIS A CA 1
ATOM 3234 C C . HIS A 1 415 ? -11.376 4.080 -2.472 1.00 78.06 415 HIS A C 1
ATOM 3236 O O . HIS A 1 415 ? -11.868 4.814 -3.320 1.00 78.06 415 HIS A O 1
ATOM 3242 N N . THR A 1 416 ? -12.018 3.019 -2.002 1.00 75.94 416 THR A N 1
ATOM 3243 C CA . THR A 1 416 ? -13.425 2.761 -2.299 1.00 75.94 416 THR A CA 1
ATOM 3244 C C . THR A 1 416 ? -14.162 2.707 -0.979 1.00 75.94 416 THR A C 1
ATOM 3246 O O . THR A 1 416 ? -13.900 1.831 -0.152 1.00 75.94 416 THR A O 1
ATOM 3249 N N . TYR A 1 417 ? -15.054 3.666 -0.768 1.00 75.62 417 TYR A N 1
ATOM 3250 C CA . TYR A 1 417 ? -15.918 3.712 0.399 1.00 75.62 417 TYR A CA 1
ATOM 3251 C C . TYR A 1 417 ? -17.342 3.417 -0.033 1.00 75.62 417 TYR A C 1
ATOM 3253 O O . TYR A 1 417 ? -17.854 4.065 -0.938 1.00 75.62 417 TYR A O 1
ATOM 3261 N N . ARG A 1 418 ? -17.991 2.478 0.650 1.00 73.81 418 ARG A N 1
ATOM 3262 C CA . ARG A 1 418 ? -19.435 2.301 0.551 1.00 73.81 418 ARG A CA 1
ATOM 3263 C C . ARG A 1 418 ? -20.083 2.990 1.743 1.00 73.81 418 ARG A C 1
ATOM 3265 O O . ARG A 1 418 ? -19.851 2.589 2.883 1.00 73.81 418 ARG A O 1
ATOM 3272 N N . TYR A 1 419 ? -20.853 4.037 1.483 1.00 74.44 419 TYR A N 1
ATOM 3273 C CA . TYR A 1 419 ? -21.605 4.764 2.496 1.00 74.44 419 TYR A CA 1
ATOM 3274 C C . TYR A 1 419 ? -23.033 4.234 2.576 1.00 74.44 419 TYR A C 1
ATOM 3276 O O . TYR A 1 419 ? -23.718 4.089 1.565 1.00 74.44 419 TYR A O 1
ATOM 3284 N N . TYR A 1 420 ? -23.490 4.000 3.801 1.00 73.50 420 TYR A N 1
ATOM 3285 C CA . TYR A 1 420 ? -24.885 3.713 4.103 1.00 73.50 420 TYR A CA 1
ATOM 3286 C C . TYR A 1 420 ? -25.463 4.916 4.838 1.00 73.50 420 TYR A C 1
ATOM 3288 O O . TYR A 1 420 ? -24.913 5.350 5.852 1.00 73.50 420 TYR A O 1
ATOM 3296 N N . VAL A 1 421 ? -26.558 5.466 4.318 1.00 71.69 421 VAL A N 1
ATOM 3297 C CA . VAL A 1 421 ? -27.272 6.574 4.956 1.00 71.69 421 VAL A CA 1
ATOM 3298 C C . VAL A 1 421 ? -28.525 6.010 5.599 1.00 71.69 421 VAL A C 1
ATOM 3300 O O . VAL A 1 421 ? -29.420 5.528 4.911 1.00 71.69 421 VAL A O 1
ATOM 3303 N N . ARG A 1 422 ? -28.593 6.086 6.928 1.00 68.06 422 ARG A N 1
ATOM 3304 C CA . ARG A 1 422 ? -29.797 5.747 7.684 1.00 68.06 422 ARG A CA 1
ATOM 3305 C C . ARG A 1 422 ? -30.415 7.038 8.218 1.00 68.06 422 ARG A C 1
ATOM 3307 O O . ARG A 1 422 ? -29.817 7.649 9.105 1.00 68.06 422 ARG A O 1
ATOM 3314 N N . PRO A 1 423 ? -31.585 7.471 7.718 1.00 65.69 423 PRO A N 1
ATOM 3315 C CA . PRO A 1 423 ? -32.308 8.548 8.369 1.00 65.69 423 PRO A CA 1
ATOM 3316 C C . PRO A 1 423 ? -32.730 8.074 9.761 1.00 65.69 423 PRO A C 1
ATOM 3318 O O . PRO A 1 423 ? -33.230 6.961 9.930 1.00 65.69 423 PRO A O 1
ATOM 3321 N N . TYR A 1 424 ? -32.513 8.918 10.759 1.00 60.69 424 TYR A N 1
ATOM 3322 C CA . TYR A 1 424 ? -33.050 8.731 12.098 1.00 60.69 424 TYR A CA 1
ATOM 3323 C C . TYR A 1 424 ? -33.729 10.035 12.509 1.00 60.69 424 TYR A C 1
ATOM 3325 O O . TYR A 1 424 ? -33.192 11.128 12.317 1.00 60.69 424 TYR A O 1
ATOM 3333 N N . GLY A 1 425 ? -34.947 9.939 13.022 1.00 58.06 425 GLY A N 1
ATOM 3334 C CA . GLY A 1 425 ? -35.662 11.084 13.556 1.00 58.06 425 GLY A CA 1
ATOM 3335 C C . GLY A 1 425 ? -34.978 11.602 14.819 1.00 58.06 425 GLY A C 1
ATOM 3336 O O . GLY A 1 425 ? -34.516 10.824 15.654 1.00 58.06 425 GLY A O 1
ATOM 3337 N N . ARG A 1 426 ? -34.985 12.928 15.019 1.00 49.53 426 ARG A N 1
ATOM 3338 C CA . ARG A 1 426 ? -34.530 13.566 16.274 1.00 49.53 426 ARG A CA 1
ATOM 3339 C C . ARG A 1 426 ? -35.208 12.953 17.506 1.00 49.53 426 ARG A C 1
ATOM 3341 O O . ARG A 1 426 ? -34.609 12.882 18.572 1.00 49.53 426 ARG A O 1
ATOM 3348 N N . TYR A 1 427 ? -36.449 12.506 17.336 1.00 55.19 427 TYR A N 1
ATOM 3349 C CA . TYR A 1 427 ? -37.244 11.879 18.379 1.00 55.19 427 TYR A CA 1
ATOM 3350 C C . TYR A 1 427 ? -37.259 10.359 18.293 1.00 55.19 427 TYR A C 1
ATOM 3352 O O . TYR A 1 427 ? -37.936 9.763 19.107 1.00 55.19 427 TYR A O 1
ATOM 3360 N N . ASP A 1 428 ? -36.555 9.703 17.370 1.00 57.66 428 ASP A N 1
ATOM 3361 C CA . ASP A 1 428 ? -36.600 8.237 17.286 1.00 57.66 428 ASP A CA 1
ATOM 3362 C C . ASP A 1 428 ? -35.884 7.594 18.471 1.00 57.66 428 ASP A C 1
ATOM 3364 O O . ASP A 1 428 ? -36.370 6.608 19.010 1.00 57.66 428 ASP A O 1
ATOM 3368 N N . LEU A 1 429 ? -34.772 8.175 18.931 1.00 52.84 429 LEU A N 1
ATOM 3369 C CA . LEU A 1 429 ? -34.101 7.745 20.163 1.00 52.84 429 LEU A CA 1
ATOM 3370 C C . LEU A 1 429 ? -34.944 8.054 21.406 1.00 52.84 429 LEU A C 1
ATOM 3372 O O . LEU A 1 429 ? -35.016 7.226 22.305 1.00 52.84 429 LEU A O 1
ATOM 3376 N N . LEU A 1 430 ? -35.645 9.194 21.414 1.00 52.03 430 LEU A N 1
ATOM 3377 C CA . LEU A 1 430 ? -36.602 9.541 22.466 1.00 52.03 430 LEU A CA 1
ATOM 3378 C C . LEU A 1 430 ? -37.814 8.597 22.446 1.00 52.03 430 LEU A C 1
ATOM 3380 O O . LEU A 1 430 ? -38.250 8.134 23.480 1.00 52.03 430 LEU A O 1
ATOM 3384 N N . TRP A 1 431 ? -38.365 8.264 21.282 1.00 55.84 431 TRP A N 1
ATOM 3385 C CA . TRP A 1 431 ? -39.471 7.318 21.139 1.00 55.84 431 TRP A CA 1
ATOM 3386 C C . TRP A 1 431 ? -39.036 5.896 21.478 1.00 55.84 431 TRP A C 1
ATOM 3388 O O . TRP A 1 431 ? -39.843 5.146 22.020 1.00 55.84 431 TRP A O 1
ATOM 3398 N N . ARG A 1 432 ? -37.778 5.529 21.199 1.00 58.31 432 ARG A N 1
ATOM 3399 C CA . ARG A 1 432 ? -37.164 4.278 21.663 1.00 58.31 432 ARG A CA 1
ATOM 3400 C C . ARG A 1 432 ? -37.084 4.250 23.186 1.00 58.31 432 ARG A C 1
ATOM 3402 O O . ARG A 1 432 ? -37.621 3.315 23.767 1.00 58.31 432 ARG A O 1
ATOM 3409 N N . SER A 1 433 ? -36.526 5.283 23.820 1.00 51.12 433 SER A N 1
ATOM 3410 C CA . SER A 1 433 ? -36.433 5.346 25.284 1.00 51.12 433 SER A CA 1
ATOM 3411 C C . SER A 1 433 ? -37.810 5.444 25.947 1.00 51.12 433 SER A C 1
ATOM 3413 O O . SER A 1 433 ? -38.064 4.780 26.945 1.00 51.12 433 SER A O 1
ATOM 3415 N N . LEU A 1 434 ? -38.753 6.178 25.347 1.00 55.94 434 LEU A N 1
ATOM 3416 C CA . LEU A 1 434 ? -40.139 6.263 25.803 1.00 55.94 434 LEU A CA 1
ATOM 3417 C C . LEU A 1 434 ? -40.843 4.908 25.685 1.00 55.94 434 LEU A C 1
ATOM 3419 O O . LEU A 1 434 ? -41.494 4.522 26.639 1.00 55.94 434 LEU A O 1
ATOM 3423 N N . ARG A 1 435 ? -40.708 4.161 24.578 1.00 53.91 435 ARG A N 1
ATOM 3424 C CA . ARG A 1 435 ? -41.320 2.821 24.415 1.00 53.91 435 ARG A CA 1
ATOM 3425 C C . ARG A 1 435 ? -40.672 1.741 25.279 1.00 53.91 435 ARG A C 1
ATOM 3427 O O . ARG A 1 435 ? -41.339 0.772 25.619 1.00 53.91 435 ARG A O 1
ATOM 3434 N N . GLN A 1 436 ? -39.397 1.906 25.619 1.00 50.62 436 GLN A N 1
ATOM 3435 C CA . GLN A 1 436 ? -38.690 1.078 26.599 1.00 50.62 436 GLN A CA 1
ATOM 3436 C C . GLN A 1 436 ? -39.004 1.501 28.042 1.00 50.62 436 GLN A C 1
ATOM 3438 O O . GLN A 1 436 ? -38.776 0.729 28.971 1.00 50.62 436 GLN A O 1
ATOM 3443 N N . SER A 1 437 ? -39.570 2.698 28.239 1.00 47.06 437 SER A N 1
ATOM 3444 C CA . SER A 1 437 ? -40.020 3.168 29.542 1.00 47.06 437 SER A CA 1
ATOM 3445 C C . SER A 1 437 ? -41.210 2.340 30.011 1.00 47.06 437 SER A C 1
ATOM 3447 O O . SER A 1 437 ? -42.363 2.566 29.630 1.00 47.06 437 SER A O 1
ATOM 3449 N N . SER A 1 438 ? -40.925 1.422 30.930 1.00 47.47 438 SER A N 1
ATOM 3450 C CA . SER A 1 438 ? -41.928 0.657 31.673 1.00 47.47 438 SER A CA 1
ATOM 3451 C C . SER A 1 438 ? -42.896 1.555 32.456 1.00 47.47 438 SER A C 1
ATOM 3453 O O . SER A 1 438 ? -43.993 1.126 32.802 1.00 47.47 438 SER A O 1
ATOM 3455 N N . THR A 1 439 ? -42.521 2.817 32.704 1.00 47.72 439 THR A N 1
ATOM 3456 C CA . THR A 1 439 ? -43.357 3.816 33.382 1.00 47.72 439 THR A CA 1
ATOM 3457 C C . THR A 1 439 ? -44.451 4.387 32.475 1.00 47.72 439 THR A C 1
ATOM 3459 O O . THR A 1 439 ? -45.553 4.640 32.951 1.00 47.72 439 THR A O 1
ATOM 3462 N N . LEU A 1 440 ? -44.179 4.570 31.179 1.00 44.44 440 LEU A N 1
ATOM 3463 C CA . LEU A 1 440 ? -45.144 5.135 30.225 1.00 44.44 440 LEU A CA 1
ATOM 3464 C C . LEU A 1 440 ? -45.915 4.060 29.442 1.00 44.44 440 LEU A C 1
ATOM 3466 O O . LEU A 1 440 ? -47.058 4.302 29.056 1.00 44.44 440 LEU A O 1
ATOM 3470 N N . PHE A 1 441 ? -45.332 2.869 29.243 1.00 60.56 441 PHE A N 1
ATOM 3471 C CA . PHE A 1 441 ? -45.969 1.747 28.535 1.00 60.56 441 PHE A CA 1
ATOM 3472 C C . PHE A 1 441 ? -45.806 0.413 29.294 1.00 60.56 441 PHE A C 1
ATOM 3474 O O . PHE A 1 441 ? -45.083 -0.476 28.848 1.00 60.56 441 PHE A O 1
ATOM 3481 N N . PRO A 1 442 ? -46.512 0.220 30.422 1.00 48.47 442 PRO A N 1
ATOM 3482 C CA . PRO A 1 442 ? -46.282 -0.898 31.347 1.00 48.47 442 PRO A CA 1
ATOM 3483 C C . PRO A 1 442 ? -46.629 -2.308 30.822 1.00 48.47 442 PRO A C 1
ATOM 3485 O O . PRO A 1 442 ? -46.339 -3.280 31.508 1.00 48.47 442 PRO A O 1
ATOM 3488 N N . ASN A 1 443 ? -47.226 -2.451 29.628 1.00 46.84 443 ASN A N 1
ATOM 3489 C CA . ASN A 1 443 ? -47.777 -3.726 29.127 1.00 46.84 443 ASN A CA 1
ATOM 3490 C C . ASN A 1 443 ? -47.366 -4.103 27.685 1.00 46.84 443 ASN A C 1
ATOM 3492 O O . ASN A 1 443 ? -47.995 -4.978 27.087 1.00 46.84 443 ASN A O 1
ATOM 3496 N N . GLN A 1 444 ? -46.366 -3.454 27.077 1.00 48.16 444 GLN A N 1
ATOM 3497 C CA . GLN A 1 444 ? -45.909 -3.842 25.733 1.00 48.16 444 GLN A CA 1
ATOM 3498 C C . GLN A 1 444 ? -44.735 -4.825 25.798 1.00 48.16 444 GLN A C 1
ATOM 3500 O O . GLN A 1 444 ? -43.716 -4.559 26.424 1.00 48.16 444 GLN A O 1
ATOM 3505 N N . ILE A 1 445 ? -44.890 -5.964 25.114 1.00 46.34 445 ILE A N 1
ATOM 3506 C CA . ILE A 1 445 ? -43.818 -6.929 24.854 1.00 46.34 445 ILE A CA 1
ATOM 3507 C C . ILE A 1 445 ? -42.735 -6.200 24.052 1.00 46.34 445 ILE A C 1
ATOM 3509 O O . ILE A 1 445 ? -43.031 -5.642 22.993 1.00 46.34 445 ILE A O 1
ATOM 3513 N N . LEU A 1 446 ? -41.503 -6.197 24.564 1.00 45.62 446 LEU A N 1
ATOM 3514 C CA . LEU A 1 446 ? -40.320 -5.702 23.862 1.00 45.62 446 LEU A CA 1
ATOM 3515 C C . LEU A 1 446 ? -40.161 -6.500 22.560 1.00 45.62 446 LEU A C 1
ATOM 3517 O O . LEU A 1 446 ? -39.653 -7.618 22.567 1.00 45.62 446 LEU A O 1
ATOM 3521 N N . ILE A 1 447 ? -40.641 -5.955 21.443 1.00 44.38 447 ILE A N 1
ATOM 3522 C CA . ILE A 1 447 ? -40.317 -6.493 20.121 1.00 44.38 447 ILE A CA 1
ATOM 3523 C C . ILE A 1 447 ? -38.827 -6.182 19.905 1.00 44.38 447 ILE A C 1
ATOM 3525 O O . ILE A 1 447 ? -38.470 -4.999 19.963 1.00 44.38 447 ILE A O 1
ATOM 3529 N N . PRO A 1 448 ? -37.955 -7.188 19.690 1.00 42.31 448 PRO A N 1
ATOM 3530 C CA . PRO A 1 448 ? -36.558 -6.945 19.353 1.00 42.31 448 PRO A CA 1
ATOM 3531 C C . PRO A 1 448 ? -36.528 -6.090 18.088 1.00 42.31 448 PRO A C 1
ATOM 3533 O O . PRO A 1 448 ? -37.155 -6.438 17.087 1.00 42.31 448 PRO A O 1
ATOM 3536 N N . PHE A 1 449 ? -35.878 -4.930 18.148 1.00 52.28 449 PHE A N 1
ATOM 3537 C CA . PHE A 1 449 ? -35.705 -4.108 16.957 1.00 52.28 449 PHE A CA 1
ATOM 3538 C C . PHE A 1 449 ? -34.721 -4.786 16.007 1.00 52.28 449 PHE A C 1
ATOM 3540 O O . PHE A 1 449 ? -33.729 -5.356 16.458 1.00 52.28 449 PHE A O 1
ATOM 3547 N N . ASP A 1 450 ? -34.977 -4.653 14.702 1.00 47.72 450 ASP A N 1
ATOM 3548 C CA . ASP A 1 450 ? -34.015 -5.017 13.665 1.00 47.72 450 ASP A CA 1
ATOM 3549 C C . ASP A 1 450 ? -32.640 -4.400 13.977 1.00 47.72 450 ASP A C 1
ATOM 3551 O O . ASP A 1 450 ? -32.574 -3.213 14.347 1.00 47.72 450 ASP A O 1
ATOM 3555 N N . PRO A 1 451 ? -31.551 -5.177 13.833 1.00 46.91 451 PRO A N 1
ATOM 3556 C CA . PRO A 1 451 ? -30.209 -4.756 14.202 1.00 46.91 451 PRO A CA 1
ATOM 3557 C C . PRO A 1 451 ? -29.840 -3.396 13.593 1.00 46.91 451 PRO A C 1
ATOM 3559 O O . PRO A 1 451 ? -30.263 -3.003 12.502 1.00 46.91 451 PRO A O 1
ATOM 3562 N N . LEU A 1 452 ? -29.027 -2.628 14.325 1.00 51.09 452 LEU A N 1
ATOM 3563 C CA . LEU A 1 452 ? -28.563 -1.300 13.903 1.00 51.09 452 LEU A CA 1
ATOM 3564 C C . LEU A 1 452 ? -27.720 -1.335 12.617 1.00 51.09 452 LEU A C 1
ATOM 3566 O O . LEU A 1 452 ? -27.556 -0.296 11.969 1.00 51.09 452 LEU A O 1
ATOM 3570 N N . SER A 1 453 ? -27.232 -2.516 12.244 1.00 52.81 453 SER A N 1
ATOM 3571 C CA . SER A 1 453 ? -26.453 -2.762 11.038 1.00 52.81 453 SER A CA 1
ATOM 3572 C C . SER A 1 453 ? -27.345 -2.730 9.790 1.00 52.81 453 SER A C 1
ATOM 3574 O O . SER A 1 453 ? -28.309 -3.490 9.721 1.00 52.81 453 SER A O 1
ATOM 3576 N N . PRO A 1 454 ? -27.059 -1.870 8.793 1.00 54.94 454 PRO A N 1
ATOM 3577 C CA . PRO A 1 454 ? -27.775 -1.912 7.522 1.00 54.94 454 PRO A CA 1
ATOM 3578 C C . PRO A 1 454 ? -27.588 -3.283 6.856 1.00 54.94 454 PRO A C 1
ATOM 3580 O O . PRO A 1 454 ? -26.493 -3.848 6.904 1.00 54.94 454 PRO A O 1
ATOM 3583 N N . GLU A 1 455 ? -28.638 -3.802 6.213 1.00 55.31 455 GLU A N 1
ATOM 3584 C CA . GLU A 1 455 ? -28.520 -4.989 5.362 1.00 55.31 455 GLU A CA 1
ATOM 3585 C C . GLU A 1 455 ? -27.478 -4.717 4.268 1.00 55.31 455 GLU A C 1
ATOM 3587 O O . GLU A 1 455 ? -27.598 -3.765 3.494 1.00 55.31 455 GLU A O 1
ATOM 3592 N N . ILE A 1 456 ? -26.435 -5.550 4.215 1.00 52.12 456 ILE A N 1
ATOM 3593 C CA . ILE A 1 456 ? -25.285 -5.396 3.303 1.00 52.12 456 ILE A CA 1
ATOM 3594 C C . ILE A 1 456 ? -25.738 -5.377 1.829 1.00 52.12 456 ILE A C 1
ATOM 3596 O O . ILE A 1 456 ? -25.106 -4.734 0.985 1.00 52.12 456 ILE A O 1
ATOM 3600 N N . ASP A 1 457 ? -26.876 -6.014 1.549 1.00 55.44 457 ASP A N 1
ATOM 3601 C CA . ASP A 1 457 ? -27.438 -6.200 0.214 1.00 55.44 457 ASP A CA 1
ATOM 3602 C C . ASP A 1 457 ? -28.447 -5.105 -0.182 1.00 55.44 457 ASP A C 1
ATOM 3604 O O . ASP A 1 457 ? -28.856 -5.042 -1.341 1.00 55.44 457 ASP A O 1
ATOM 3608 N N . ALA A 1 458 ? -28.807 -4.190 0.730 1.00 61.50 458 ALA A N 1
ATOM 3609 C CA . ALA A 1 458 ? -29.798 -3.133 0.478 1.00 61.50 458 ALA A CA 1
ATOM 3610 C C . ALA A 1 458 ? -29.308 -2.019 -0.474 1.00 61.50 458 ALA A C 1
ATOM 3612 O O . ALA A 1 458 ? -30.076 -1.128 -0.836 1.00 61.50 458 ALA A O 1
ATOM 3613 N N . GLY A 1 459 ? -28.041 -2.075 -0.901 1.00 59.62 459 GLY A N 1
ATOM 3614 C CA . GLY A 1 459 ? -27.417 -1.088 -1.781 1.00 59.62 459 GLY A CA 1
ATOM 3615 C C . GLY A 1 459 ? -26.902 0.130 -1.009 1.00 59.62 459 GLY A C 1
ATOM 3616 O O . GLY A 1 459 ? -27.659 0.872 -0.390 1.00 59.62 459 GLY A O 1
ATOM 3617 N N . GLY A 1 460 ? -25.585 0.342 -1.042 1.00 71.56 460 GLY A N 1
ATOM 3618 C CA . GLY A 1 460 ? -24.926 1.529 -0.488 1.00 71.56 460 GLY A CA 1
ATOM 3619 C C . GLY A 1 460 ? -24.437 2.468 -1.590 1.00 71.56 460 GLY A C 1
ATOM 3620 O O . GLY A 1 460 ? -24.299 2.066 -2.745 1.00 71.56 460 GLY A O 1
ATOM 3621 N N . LEU A 1 461 ? -24.149 3.720 -1.233 1.00 77.12 461 LEU A N 1
ATOM 3622 C CA . LEU A 1 461 ? -23.512 4.671 -2.139 1.00 77.12 461 LEU A CA 1
ATOM 3623 C C . LEU A 1 461 ? -22.014 4.376 -2.211 1.00 77.12 461 LEU A C 1
ATOM 3625 O O . LEU A 1 461 ? -21.292 4.580 -1.234 1.00 77.12 461 LEU A O 1
ATOM 3629 N N . ASP A 1 462 ? -21.545 3.943 -3.375 1.00 78.38 462 ASP A N 1
ATOM 3630 C CA . ASP A 1 462 ? -20.121 3.750 -3.624 1.00 78.38 462 ASP A CA 1
ATOM 3631 C C . ASP A 1 462 ? -19.462 5.066 -4.036 1.00 78.38 462 ASP A C 1
ATOM 3633 O O . ASP A 1 462 ? -19.786 5.662 -5.061 1.00 78.38 462 ASP A O 1
ATOM 3637 N N . VAL A 1 463 ? -18.503 5.506 -3.229 1.00 78.25 463 VAL A N 1
ATOM 3638 C CA . VAL A 1 463 ? -17.609 6.619 -3.531 1.00 78.25 463 VAL A CA 1
ATOM 3639 C C . VAL A 1 463 ? -16.239 6.034 -3.836 1.00 78.25 463 VAL A C 1
ATOM 3641 O O . VAL A 1 463 ? -15.558 5.495 -2.957 1.00 78.25 463 VAL A O 1
ATOM 3644 N N . VAL A 1 464 ? -15.848 6.136 -5.102 1.00 80.19 464 VAL A N 1
ATOM 3645 C CA . VAL A 1 464 ? -14.516 5.767 -5.575 1.00 80.19 464 VAL A CA 1
ATOM 3646 C C . VAL A 1 464 ? -13.672 7.031 -5.617 1.00 80.19 464 VAL A C 1
ATOM 3648 O O . VAL A 1 464 ? -14.036 8.012 -6.260 1.00 80.19 464 VAL A O 1
ATOM 3651 N N . LEU A 1 465 ? -12.560 7.008 -4.896 1.00 81.31 465 LEU A N 1
ATOM 3652 C CA . LEU A 1 465 ? -11.546 8.044 -4.916 1.00 81.31 465 LEU A CA 1
ATOM 3653 C C . LEU A 1 465 ? -10.313 7.481 -5.592 1.00 81.31 465 LEU A C 1
ATOM 3655 O O . LEU A 1 465 ? -9.749 6.475 -5.150 1.00 81.31 465 LEU A O 1
ATOM 3659 N N . ASP A 1 466 ? -9.897 8.151 -6.652 1.00 80.31 466 ASP A N 1
ATOM 3660 C CA . ASP A 1 466 ? -8.701 7.768 -7.367 1.00 80.31 466 ASP A CA 1
ATOM 3661 C C . ASP A 1 466 ? -7.447 8.153 -6.590 1.00 80.31 466 ASP A C 1
ATOM 3663 O O . ASP A 1 466 ? -7.398 9.095 -5.795 1.00 80.31 466 ASP A O 1
ATOM 3667 N N . ARG A 1 467 ? -6.398 7.383 -6.846 1.00 85.12 467 ARG A N 1
ATOM 3668 C CA . ARG A 1 467 ? -5.063 7.644 -6.334 1.00 85.12 467 ARG A CA 1
ATOM 3669 C C . ARG A 1 467 ? -4.548 8.990 -6.855 1.00 85.12 467 ARG A C 1
ATOM 3671 O O . ARG A 1 467 ? -4.626 9.273 -8.048 1.00 85.12 467 ARG A O 1
ATOM 3678 N N . ILE A 1 468 ? -3.898 9.750 -5.975 1.00 85.94 468 ILE A N 1
ATOM 3679 C CA . ILE A 1 468 ? -3.150 10.972 -6.326 1.00 85.94 468 ILE A CA 1
ATOM 3680 C C . ILE A 1 468 ? -1.634 10.808 -6.159 1.00 85.94 468 ILE A C 1
ATOM 3682 O O . ILE A 1 468 ? -0.863 11.650 -6.611 1.00 85.94 468 ILE A O 1
ATOM 3686 N N . GLN A 1 469 ? -1.188 9.734 -5.503 1.00 84.25 469 GLN A N 1
ATOM 3687 C CA . GLN A 1 469 ? 0.226 9.396 -5.400 1.00 84.25 469 GLN A CA 1
ATOM 3688 C C . GLN A 1 469 ? 0.791 9.122 -6.808 1.00 84.25 469 GLN A C 1
ATOM 3690 O O . GLN A 1 469 ? 0.192 8.336 -7.545 1.00 84.25 469 GLN A O 1
ATOM 3695 N N . PRO A 1 470 ? 1.935 9.706 -7.199 1.00 84.94 470 PRO A N 1
ATOM 3696 C CA . PRO A 1 470 ? 2.608 9.348 -8.446 1.00 84.94 470 PRO A CA 1
ATOM 3697 C C . PRO A 1 470 ? 3.028 7.879 -8.450 1.00 84.94 470 PRO A C 1
ATOM 3699 O O . PRO A 1 470 ? 3.338 7.325 -7.393 1.00 84.94 470 PRO A O 1
ATOM 3702 N N . VAL A 1 471 ? 3.014 7.254 -9.623 1.00 90.88 471 VAL A N 1
ATOM 3703 C CA . VAL A 1 471 ? 3.497 5.881 -9.823 1.00 90.88 471 VAL A CA 1
ATOM 3704 C C . VAL A 1 471 ? 5.000 5.926 -10.031 1.00 90.88 471 VAL A C 1
ATOM 3706 O O . VAL A 1 471 ? 5.500 6.813 -10.728 1.00 90.88 471 VAL A O 1
ATOM 3709 N N . GLU A 1 472 ? 5.719 4.989 -9.424 1.00 90.81 472 GLU A N 1
ATOM 3710 C CA . GLU A 1 472 ? 7.159 4.884 -9.632 1.00 90.81 472 GLU A CA 1
ATOM 3711 C C . GLU A 1 472 ? 7.481 4.541 -11.092 1.00 90.81 472 GLU A C 1
ATOM 3713 O O . GLU A 1 472 ? 6.699 3.919 -11.811 1.00 90.81 472 GLU A O 1
ATOM 3718 N N . LYS A 1 473 ? 8.631 5.017 -11.574 1.00 94.19 473 LYS A N 1
ATOM 3719 C CA . LYS A 1 473 ? 9.076 4.711 -12.936 1.00 94.19 473 LYS A CA 1
ATOM 3720 C C . LYS A 1 473 ? 9.543 3.250 -13.022 1.00 94.19 473 LYS A C 1
ATOM 3722 O O . LYS A 1 473 ? 10.213 2.789 -12.096 1.00 94.19 473 LYS A O 1
ATOM 3727 N N . PRO A 1 474 ? 9.282 2.533 -14.131 1.00 94.75 474 PRO A N 1
ATOM 3728 C CA . PRO A 1 474 ? 9.835 1.198 -14.346 1.00 94.75 474 PRO A CA 1
ATOM 3729 C C . PRO A 1 474 ? 11.362 1.201 -14.251 1.00 94.75 474 PRO A C 1
ATOM 3731 O O . PRO A 1 474 ? 12.014 2.112 -14.769 1.00 94.75 474 PRO A O 1
ATOM 3734 N N . PHE A 1 475 ? 11.943 0.182 -13.621 1.00 93.38 475 PHE A N 1
ATOM 3735 C CA . PHE A 1 475 ? 13.390 0.071 -13.453 1.00 93.38 475 PHE A CA 1
ATOM 3736 C C . PHE A 1 475 ? 13.988 -0.887 -14.485 1.00 93.38 475 PHE A C 1
ATOM 3738 O O . PHE A 1 475 ? 13.584 -2.043 -14.568 1.00 93.38 475 PHE A O 1
ATOM 3745 N N . VAL A 1 476 ? 14.950 -0.406 -15.272 1.00 93.50 476 VAL A N 1
ATOM 3746 C CA . VAL A 1 476 ? 15.684 -1.227 -16.245 1.00 93.50 476 VAL A CA 1
ATOM 3747 C C . VAL A 1 476 ? 16.902 -1.813 -15.544 1.00 93.50 476 VAL A C 1
ATOM 3749 O O . VAL A 1 476 ? 17.765 -1.063 -15.095 1.00 93.50 476 VAL A O 1
ATOM 3752 N N . LEU A 1 477 ? 16.959 -3.140 -15.452 1.00 90.12 477 LEU A N 1
ATOM 3753 C CA . LEU A 1 477 ? 18.087 -3.875 -14.876 1.00 90.12 477 LEU A CA 1
ATOM 3754 C C . LEU A 1 477 ? 19.251 -3.944 -15.856 1.00 90.12 477 LEU A C 1
ATOM 3756 O O . LEU A 1 477 ? 20.403 -3.738 -15.479 1.00 90.12 477 LEU A O 1
ATOM 3760 N N . SER A 1 478 ? 18.948 -4.230 -17.119 1.00 90.38 478 SER A N 1
ATOM 3761 C CA . SER A 1 478 ? 19.954 -4.352 -18.163 1.00 90.38 478 SER A CA 1
ATOM 3762 C C . SER A 1 478 ? 19.380 -3.983 -19.525 1.00 90.38 478 SER A C 1
ATOM 3764 O O . SER A 1 478 ? 18.197 -4.168 -19.804 1.00 90.38 478 SER A O 1
ATOM 3766 N N . SER A 1 479 ? 20.248 -3.446 -20.376 1.00 92.88 479 SER A N 1
ATOM 3767 C CA . SER A 1 479 ? 20.028 -3.318 -21.811 1.00 92.88 479 SER A CA 1
ATOM 3768 C C . SER A 1 479 ? 21.315 -3.717 -22.498 1.00 92.88 479 SER A C 1
ATOM 3770 O O . SER A 1 479 ? 22.350 -3.096 -22.249 1.00 92.88 479 SER A O 1
ATOM 3772 N N . ARG A 1 480 ? 21.271 -4.755 -23.328 1.00 89.06 480 ARG A N 1
ATOM 3773 C CA . ARG A 1 480 ? 22.451 -5.221 -24.053 1.00 89.06 480 ARG A CA 1
ATOM 3774 C C . ARG A 1 480 ? 22.093 -6.010 -25.297 1.00 89.06 480 ARG A C 1
ATOM 3776 O O . ARG A 1 480 ? 21.027 -6.613 -25.387 1.00 89.06 480 ARG A O 1
ATOM 3783 N N . ARG A 1 481 ? 23.035 -6.057 -26.230 1.00 88.94 481 ARG A N 1
ATOM 3784 C CA . ARG A 1 481 ? 23.040 -7.043 -27.308 1.00 88.94 481 ARG A CA 1
ATOM 3785 C C . ARG A 1 481 ? 23.501 -8.392 -26.744 1.00 88.94 481 ARG A C 1
ATOM 3787 O O . ARG A 1 481 ? 24.444 -8.442 -25.951 1.00 88.94 481 ARG A O 1
ATOM 3794 N N . LEU A 1 482 ? 22.803 -9.470 -27.087 1.00 87.12 482 LEU A N 1
ATOM 3795 C CA . LEU A 1 482 ? 23.139 -10.827 -26.652 1.00 87.12 482 LEU A CA 1
ATOM 3796 C C . LEU A 1 482 ? 24.205 -11.421 -27.570 1.00 87.12 482 LEU A C 1
ATOM 3798 O O . LEU A 1 482 ? 23.897 -12.132 -28.525 1.00 87.12 482 LEU A O 1
ATOM 3802 N N . ASP A 1 483 ? 25.459 -11.105 -27.267 1.00 83.69 483 ASP A N 1
ATOM 3803 C CA . ASP A 1 483 ? 26.622 -11.625 -27.983 1.00 83.69 483 ASP A CA 1
ATOM 3804 C C . ASP A 1 483 ? 26.972 -13.038 -27.485 1.00 83.69 483 ASP A C 1
ATOM 3806 O O . ASP A 1 483 ? 26.815 -13.359 -26.304 1.00 83.69 483 ASP A O 1
ATOM 3810 N N . GLN A 1 484 ? 27.457 -13.896 -28.386 1.00 77.31 484 GLN A N 1
ATOM 3811 C CA . GLN A 1 484 ? 27.928 -15.234 -28.015 1.00 77.31 484 GLN A CA 1
ATOM 3812 C C . GLN A 1 484 ? 29.185 -15.155 -27.129 1.00 77.31 484 GLN A C 1
ATOM 3814 O O . GLN A 1 484 ? 29.900 -14.152 -27.125 1.00 77.31 484 GLN A O 1
ATOM 3819 N N . GLY A 1 485 ? 29.488 -16.212 -26.372 1.00 66.38 485 GLY A N 1
ATOM 3820 C CA . GLY A 1 485 ? 30.706 -16.279 -25.559 1.00 66.38 485 GLY A CA 1
ATOM 3821 C C . GLY A 1 485 ? 31.972 -16.288 -26.423 1.00 66.38 485 GLY A C 1
ATOM 3822 O O . GLY A 1 485 ? 32.135 -17.153 -27.280 1.00 66.38 485 GLY A O 1
ATOM 3823 N N . GLY A 1 486 ? 32.867 -15.326 -26.200 1.00 65.50 486 GLY A N 1
ATOM 3824 C CA . GLY A 1 486 ? 34.116 -15.195 -26.955 1.00 65.50 486 GLY A CA 1
ATOM 3825 C C . GLY A 1 486 ? 35.242 -15.999 -26.326 1.00 65.50 486 GLY A C 1
ATOM 3826 O O . GLY A 1 486 ? 35.274 -16.201 -25.112 1.00 65.50 486 GLY A O 1
ATOM 3827 N N . THR A 1 487 ? 36.208 -16.426 -27.135 1.00 62.88 487 THR A N 1
ATOM 3828 C CA . THR A 1 487 ? 37.467 -16.992 -26.624 1.00 62.88 487 THR A CA 1
ATOM 3829 C C . THR A 1 487 ? 38.583 -15.967 -26.787 1.00 62.88 487 THR A C 1
ATOM 3831 O O . THR A 1 487 ? 38.503 -15.084 -27.634 1.00 62.88 487 THR A O 1
ATOM 3834 N N . SER A 1 488 ? 39.680 -16.082 -26.033 1.00 62.28 488 SER A N 1
ATOM 3835 C CA . SER A 1 488 ? 40.829 -15.168 -26.183 1.00 62.28 488 SER A CA 1
ATOM 3836 C C . SER A 1 488 ? 41.473 -15.184 -27.582 1.00 62.28 488 SER A C 1
ATOM 3838 O O . SER A 1 488 ? 42.330 -14.350 -27.852 1.00 62.28 488 SER A O 1
ATOM 3840 N N . GLN A 1 489 ? 41.100 -16.131 -28.452 1.00 62.34 489 GLN A N 1
ATOM 3841 C CA . GLN A 1 489 ? 41.620 -16.268 -29.815 1.00 62.34 489 GLN A CA 1
ATOM 3842 C C . GLN A 1 489 ? 40.662 -15.747 -30.895 1.00 62.34 489 GLN A C 1
ATOM 3844 O O . GLN A 1 489 ? 41.127 -15.433 -31.988 1.00 62.34 489 GLN A O 1
ATOM 3849 N N . LEU A 1 490 ? 39.360 -15.629 -30.608 1.00 66.88 490 LEU A N 1
ATOM 3850 C CA . LEU A 1 490 ? 38.367 -15.107 -31.547 1.00 66.88 490 LEU A CA 1
ATOM 3851 C C . LEU A 1 490 ? 37.374 -14.188 -30.814 1.00 66.88 490 LEU A C 1
ATOM 3853 O O . LEU A 1 490 ? 36.692 -14.664 -29.898 1.00 66.88 490 LEU A O 1
ATOM 3857 N N . PRO A 1 491 ? 37.257 -12.904 -31.207 1.00 68.75 491 PRO A N 1
ATOM 3858 C CA . PRO A 1 491 ? 36.198 -12.045 -30.696 1.00 68.75 491 PRO A CA 1
ATOM 3859 C C . PRO A 1 491 ? 34.835 -12.610 -31.104 1.00 68.75 491 PRO A C 1
ATOM 3861 O O . PRO A 1 491 ? 34.674 -13.132 -32.209 1.00 68.75 491 PRO A O 1
ATOM 3864 N N . SER A 1 492 ? 33.858 -12.517 -30.204 1.00 70.31 492 SER A N 1
ATOM 3865 C CA . SER A 1 492 ? 32.497 -12.963 -30.484 1.00 70.31 492 SER A CA 1
ATOM 3866 C C . SER A 1 492 ? 31.888 -12.168 -31.630 1.00 70.31 492 SER A C 1
ATOM 3868 O O . SER A 1 492 ? 32.018 -10.938 -31.639 1.00 70.31 492 SER A O 1
ATOM 3870 N N . PRO A 1 493 ? 31.178 -12.821 -32.563 1.00 72.75 493 PRO A N 1
ATOM 3871 C CA . PRO A 1 493 ? 30.367 -12.090 -33.516 1.00 72.75 493 PRO A CA 1
ATOM 3872 C C . PRO A 1 493 ? 29.280 -11.291 -32.772 1.00 72.75 493 PRO A C 1
ATOM 3874 O O . PRO A 1 493 ? 28.769 -11.759 -31.745 1.00 72.75 493 PRO A O 1
ATOM 3877 N N . PRO A 1 494 ? 28.914 -10.101 -33.281 1.00 81.00 494 PRO A N 1
ATOM 3878 C CA . PRO A 1 494 ? 27.752 -9.358 -32.817 1.00 81.00 494 PRO A CA 1
ATOM 3879 C C . PRO A 1 494 ? 26.507 -10.243 -32.743 1.00 81.00 494 PRO A C 1
ATOM 3881 O O . PRO A 1 494 ? 26.166 -10.935 -33.698 1.00 81.00 494 PRO A O 1
ATOM 3884 N N . GLY A 1 495 ? 25.811 -10.213 -31.615 1.00 82.12 495 GLY A N 1
ATOM 3885 C CA . GLY A 1 495 ? 24.550 -10.904 -31.430 1.00 82.12 495 GLY A CA 1
ATOM 3886 C C . GLY A 1 495 ? 23.415 -10.272 -32.226 1.00 82.12 495 GLY A C 1
ATOM 3887 O O . GLY A 1 495 ? 23.317 -9.053 -32.346 1.00 82.12 495 GLY A O 1
ATOM 3888 N N . ARG A 1 496 ? 22.486 -11.098 -32.707 1.00 86.88 496 ARG A N 1
ATOM 3889 C CA . ARG A 1 496 ? 21.307 -10.626 -33.454 1.00 86.88 496 ARG A CA 1
ATOM 3890 C C . ARG A 1 496 ? 20.172 -10.085 -32.579 1.00 86.88 496 ARG A C 1
ATOM 3892 O O . ARG A 1 496 ? 19.206 -9.541 -33.112 1.00 86.88 496 ARG A O 1
ATOM 3899 N N . ILE A 1 497 ? 20.243 -10.281 -31.258 1.00 89.62 497 ILE A N 1
ATOM 3900 C CA . ILE A 1 497 ? 19.161 -9.972 -30.311 1.00 89.62 497 ILE A CA 1
ATOM 3901 C C . ILE A 1 497 ? 19.571 -8.804 -29.421 1.00 89.62 497 ILE A C 1
ATOM 3903 O O . ILE A 1 497 ? 20.607 -8.855 -28.760 1.00 89.62 497 ILE A O 1
ATOM 3907 N N . TRP A 1 498 ? 18.730 -7.776 -29.361 1.00 92.50 498 TRP A N 1
ATOM 3908 C CA . TRP A 1 498 ? 18.778 -6.757 -28.321 1.00 92.50 498 TRP A CA 1
ATOM 3909 C C . TRP A 1 498 ? 17.802 -7.129 -27.206 1.00 92.50 498 TRP A C 1
ATOM 3911 O O . TRP A 1 498 ? 16.606 -7.286 -27.451 1.00 92.50 498 TRP A O 1
ATOM 3921 N N . GLU A 1 499 ? 18.327 -7.279 -25.993 1.00 91.94 499 GLU A N 1
ATOM 3922 C CA . GLU A 1 499 ? 17.581 -7.611 -24.785 1.00 91.94 499 GLU A CA 1
ATOM 3923 C C . GLU A 1 499 ? 17.536 -6.408 -23.841 1.00 91.94 499 GLU A C 1
ATOM 3925 O O . GLU A 1 499 ? 18.568 -5.814 -23.512 1.00 91.94 499 GLU A O 1
ATOM 3930 N N . VAL A 1 500 ? 16.334 -6.092 -23.362 1.00 93.75 500 VAL A N 1
ATOM 3931 C CA . VAL A 1 500 ? 16.114 -5.174 -22.246 1.00 93.75 500 VAL A CA 1
ATOM 3932 C C . VAL A 1 500 ? 15.352 -5.904 -21.151 1.00 93.75 500 VAL A C 1
ATOM 3934 O O . VAL A 1 500 ? 14.228 -6.362 -21.362 1.00 93.75 500 VAL A O 1
ATOM 3937 N N . ILE A 1 501 ? 15.954 -5.983 -19.967 1.00 92.19 501 ILE A N 1
ATOM 3938 C CA . ILE A 1 501 ? 15.338 -6.578 -18.784 1.00 92.19 501 ILE A CA 1
ATOM 3939 C C . ILE A 1 501 ? 14.825 -5.458 -17.889 1.00 92.19 501 ILE A C 1
ATOM 3941 O O . ILE A 1 501 ? 15.587 -4.616 -17.408 1.00 92.19 501 ILE A O 1
ATOM 3945 N N . VAL A 1 502 ? 13.522 -5.471 -17.637 1.00 92.69 502 VAL A N 1
ATOM 3946 C CA . VAL A 1 502 ? 12.840 -4.552 -16.729 1.00 92.69 502 VAL A CA 1
ATOM 3947 C C . VAL A 1 502 ? 12.488 -5.314 -15.455 1.00 92.69 502 VAL A C 1
ATOM 3949 O O . VAL A 1 502 ? 11.883 -6.384 -15.511 1.00 92.69 502 VAL A O 1
ATOM 3952 N N . ALA A 1 503 ? 12.880 -4.776 -14.300 1.00 91.25 503 ALA A N 1
ATOM 3953 C CA . ALA A 1 503 ? 12.557 -5.365 -13.006 1.00 91.25 503 ALA A CA 1
ATOM 3954 C C . ALA A 1 503 ? 11.041 -5.412 -12.784 1.00 91.25 503 ALA A C 1
ATOM 3956 O O . ALA A 1 503 ? 10.307 -4.550 -13.281 1.00 91.25 503 ALA A O 1
ATOM 3957 N N . GLN A 1 504 ? 10.588 -6.366 -11.965 1.00 90.69 504 GLN A N 1
ATOM 3958 C CA . GLN A 1 504 ? 9.212 -6.360 -11.484 1.00 90.69 504 GLN A CA 1
ATOM 3959 C C . GLN A 1 504 ? 8.920 -5.022 -10.798 1.00 90.69 504 GLN A C 1
ATOM 3961 O O . GLN A 1 504 ? 9.662 -4.578 -9.917 1.00 90.69 504 GLN A O 1
ATOM 3966 N N . HIS A 1 505 ? 7.831 -4.369 -11.199 1.00 91.94 505 HIS A N 1
ATOM 3967 C CA . HIS A 1 505 ? 7.453 -3.104 -10.589 1.00 91.94 505 HIS A CA 1
ATOM 3968 C C . HIS A 1 505 ? 7.071 -3.335 -9.112 1.00 91.94 505 HIS A C 1
ATOM 3970 O O . HIS A 1 505 ? 6.307 -4.263 -8.827 1.00 91.94 505 HIS A O 1
ATOM 3976 N N . PRO A 1 506 ? 7.529 -2.507 -8.155 1.00 88.44 506 PRO A N 1
ATOM 3977 C CA . PRO A 1 506 ? 7.290 -2.750 -6.729 1.00 88.44 506 PRO A CA 1
ATOM 3978 C C . PRO A 1 506 ? 5.796 -2.817 -6.388 1.00 88.44 506 PRO A C 1
ATOM 3980 O O . PRO A 1 506 ? 5.359 -3.658 -5.605 1.00 88.44 506 PRO A O 1
ATOM 3983 N N . GLU A 1 507 ? 4.978 -1.987 -7.034 1.00 88.94 507 GLU A N 1
ATOM 3984 C CA . GLU A 1 507 ? 3.523 -2.024 -6.846 1.00 88.94 507 GLU A CA 1
ATOM 3985 C C . GLU A 1 507 ? 2.855 -3.247 -7.482 1.00 88.94 507 GLU A C 1
ATOM 3987 O O . GLU A 1 507 ? 1.836 -3.704 -6.969 1.00 88.94 507 GLU A O 1
ATOM 3992 N N . GLN A 1 508 ? 3.436 -3.815 -8.545 1.00 87.56 508 GLN A N 1
ATOM 3993 C CA . GLN A 1 508 ? 2.958 -5.070 -9.125 1.00 87.56 508 GLN A CA 1
ATOM 3994 C C . GLN A 1 508 ? 3.165 -6.217 -8.129 1.00 87.56 508 GLN A C 1
ATOM 3996 O O . GLN A 1 508 ? 2.224 -6.948 -7.825 1.00 87.56 508 GLN A O 1
ATOM 4001 N N . ALA A 1 509 ? 4.365 -6.311 -7.547 1.00 85.00 509 ALA A N 1
ATOM 4002 C CA . ALA A 1 509 ? 4.687 -7.319 -6.538 1.00 85.00 509 ALA A CA 1
ATOM 4003 C C . ALA A 1 509 ? 3.766 -7.213 -5.307 1.00 85.00 509 ALA A C 1
ATOM 4005 O O . ALA A 1 509 ? 3.296 -8.217 -4.767 1.00 85.00 509 ALA A O 1
ATOM 4006 N N . LEU A 1 510 ? 3.471 -5.984 -4.869 1.00 85.00 510 LEU A N 1
ATOM 4007 C CA . LEU A 1 510 ? 2.553 -5.720 -3.760 1.00 85.00 510 LEU A CA 1
ATOM 4008 C C . LEU A 1 510 ? 1.096 -6.067 -4.098 1.00 85.00 510 LEU A C 1
ATOM 4010 O O . LEU A 1 510 ? 0.384 -6.599 -3.246 1.00 85.00 510 LEU A O 1
ATOM 4014 N N . GLN A 1 511 ? 0.651 -5.790 -5.324 1.00 84.56 511 GLN A N 1
ATOM 4015 C CA . GLN A 1 511 ? -0.689 -6.123 -5.803 1.00 84.56 511 GLN A CA 1
ATOM 4016 C C . GLN A 1 511 ? -0.913 -7.636 -5.890 1.00 84.56 511 GLN A C 1
ATOM 4018 O O . GLN A 1 511 ? -1.947 -8.124 -5.434 1.00 84.56 511 GLN A O 1
ATOM 4023 N N . GLU A 1 512 ? 0.048 -8.378 -6.442 1.00 81.44 512 GLU A N 1
ATOM 4024 C CA . GLU A 1 512 ? -0.028 -9.838 -6.588 1.00 81.44 512 GLU A CA 1
ATOM 4025 C C . GLU A 1 512 ? -0.071 -10.545 -5.225 1.00 81.44 512 GLU A C 1
ATOM 4027 O O . GLU A 1 512 ? -0.801 -11.520 -5.047 1.00 81.44 512 GLU A O 1
ATOM 4032 N N . ARG A 1 513 ? 0.657 -10.018 -4.232 1.00 81.06 513 ARG A N 1
ATOM 4033 C CA . ARG A 1 513 ? 0.731 -10.592 -2.878 1.00 81.06 513 ARG A CA 1
ATOM 4034 C C . ARG A 1 513 ? -0.390 -10.127 -1.945 1.00 81.06 513 ARG A C 1
ATOM 4036 O O . ARG A 1 513 ? -0.575 -10.720 -0.883 1.00 81.06 513 ARG A O 1
ATOM 4043 N N . ASN A 1 514 ? -1.137 -9.076 -2.298 1.00 78.56 514 ASN A N 1
ATOM 4044 C CA . ASN A 1 514 ? -2.181 -8.514 -1.441 1.00 78.56 514 ASN A CA 1
ATOM 4045 C C . ASN A 1 514 ? -3.385 -7.994 -2.247 1.00 78.56 514 ASN A C 1
ATOM 4047 O O . ASN A 1 514 ? -3.444 -6.831 -2.653 1.00 78.56 514 ASN A O 1
ATOM 4051 N N . GLN A 1 515 ? -4.412 -8.840 -2.387 1.00 70.00 515 GLN A N 1
ATOM 4052 C CA . GLN A 1 515 ? -5.661 -8.500 -3.085 1.00 70.00 515 GLN A CA 1
ATOM 4053 C C . GLN A 1 515 ? -6.395 -7.284 -2.490 1.00 70.00 515 GLN A C 1
ATOM 4055 O O . GLN A 1 515 ? -7.069 -6.553 -3.217 1.00 70.00 515 GLN A O 1
ATOM 4060 N N . GLY A 1 516 ? -6.269 -7.036 -1.181 1.00 69.12 516 GLY A N 1
ATOM 4061 C CA . GLY A 1 516 ? -6.857 -5.856 -0.539 1.00 69.12 516 GLY A CA 1
ATOM 4062 C C . GLY A 1 516 ? -6.145 -4.562 -0.941 1.00 69.12 516 GLY A C 1
ATOM 4063 O O . GLY A 1 516 ? -6.781 -3.523 -1.126 1.00 69.12 516 GLY A O 1
ATOM 4064 N N . LEU A 1 517 ? -4.827 -4.639 -1.129 1.00 74.69 517 LEU A N 1
ATOM 4065 C CA . LEU A 1 517 ? -3.983 -3.532 -1.567 1.00 74.69 517 LEU A CA 1
ATOM 4066 C C . LEU A 1 517 ? -4.071 -3.296 -3.082 1.00 74.69 517 LEU A C 1
ATOM 4068 O O . LEU A 1 517 ? -3.976 -2.149 -3.512 1.00 74.69 517 LEU A O 1
ATOM 4072 N N . ALA A 1 518 ? -4.344 -4.338 -3.874 1.00 75.94 518 ALA A N 1
ATOM 4073 C CA . ALA A 1 518 ? -4.538 -4.259 -5.325 1.00 75.94 518 ALA A CA 1
ATOM 4074 C C . ALA A 1 518 ? -5.498 -3.128 -5.733 1.00 75.94 518 ALA A C 1
ATOM 4076 O O . ALA A 1 518 ? -5.209 -2.332 -6.626 1.00 75.94 518 ALA A O 1
ATOM 4077 N N . ARG A 1 519 ? -6.623 -3.006 -5.016 1.00 74.38 519 ARG A N 1
ATOM 4078 C CA . ARG A 1 519 ? -7.623 -1.956 -5.262 1.00 74.38 519 ARG A CA 1
ATOM 4079 C C . ARG A 1 519 ? -7.118 -0.552 -4.918 1.00 74.38 519 ARG A C 1
ATOM 4081 O O . ARG A 1 519 ? -7.527 0.401 -5.569 1.00 74.38 519 ARG A O 1
ATOM 4088 N N . ARG A 1 520 ? -6.232 -0.420 -3.924 1.00 80.25 520 ARG A N 1
ATOM 4089 C CA . ARG A 1 520 ? -5.672 0.871 -3.483 1.00 80.25 520 ARG A CA 1
ATOM 4090 C C . ARG A 1 520 ? -4.520 1.360 -4.357 1.00 80.25 520 ARG A C 1
ATOM 4092 O O . ARG A 1 520 ? -4.359 2.565 -4.542 1.00 80.25 520 ARG A O 1
ATOM 4099 N N . LEU A 1 521 ? -3.714 0.434 -4.872 1.00 84.44 521 LEU A N 1
ATOM 4100 C CA . LEU A 1 521 ? -2.598 0.754 -5.764 1.00 84.44 521 LEU A CA 1
ATOM 4101 C C . LEU A 1 521 ? -3.085 1.162 -7.153 1.00 84.44 521 LEU A C 1
ATOM 4103 O O . LEU A 1 521 ? -2.439 2.000 -7.781 1.00 84.44 521 LEU A O 1
ATOM 4107 N N . SER A 1 522 ? -4.207 0.570 -7.596 1.00 84.44 522 SER A N 1
ATOM 4108 C CA . SER A 1 522 ? -4.808 0.740 -8.927 1.00 84.44 522 SER A CA 1
ATOM 4109 C C . SER A 1 522 ? -3.826 0.530 -10.087 1.00 84.44 522 SER A C 1
ATOM 4111 O O . SER A 1 522 ? -4.044 1.026 -11.196 1.00 84.44 522 SER A O 1
ATOM 4113 N N . PHE A 1 523 ? -2.752 -0.220 -9.825 1.00 87.62 523 PHE A N 1
ATOM 4114 C CA . PHE A 1 523 ? -1.721 -0.567 -10.787 1.00 87.62 523 PHE A CA 1
ATOM 4115 C C . PHE A 1 523 ? -2.298 -1.513 -11.846 1.00 87.62 523 PHE A C 1
ATOM 4117 O O . PHE A 1 523 ? -3.091 -2.412 -11.548 1.00 87.62 523 PHE A O 1
ATOM 4124 N N . ARG A 1 524 ? -1.962 -1.250 -13.112 1.00 87.50 524 ARG A N 1
ATOM 4125 C CA . ARG A 1 524 ? -2.441 -2.036 -14.253 1.00 87.50 524 ARG A CA 1
ATOM 4126 C C . ARG A 1 524 ? -1.314 -2.842 -14.861 1.00 87.50 524 ARG A C 1
ATOM 4128 O O . ARG A 1 524 ? -1.330 -4.065 -14.797 1.00 87.50 524 ARG A O 1
ATOM 4135 N N . ASN A 1 525 ? -0.363 -2.153 -15.472 1.00 90.00 525 ASN A N 1
ATOM 4136 C CA . ASN A 1 525 ? 0.731 -2.769 -16.199 1.00 90.00 525 ASN A CA 1
ATOM 4137 C C . ASN A 1 525 ? 1.868 -1.772 -16.431 1.00 90.00 525 ASN A C 1
ATOM 4139 O O . ASN A 1 525 ? 1.710 -0.554 -16.319 1.00 90.00 525 ASN A O 1
ATOM 4143 N N . VAL A 1 526 ? 3.021 -2.320 -16.807 1.00 92.25 526 VAL A N 1
ATOM 4144 C CA . VAL A 1 526 ? 4.077 -1.566 -17.476 1.00 92.25 526 VAL A CA 1
ATOM 4145 C C . VAL A 1 526 ? 3.764 -1.573 -18.969 1.00 92.25 526 VAL A C 1
ATOM 4147 O O . VAL A 1 526 ? 3.666 -2.635 -19.582 1.00 92.25 526 VAL A O 1
ATOM 4150 N N . ALA A 1 527 ? 3.574 -0.392 -19.545 1.00 91.81 527 ALA A N 1
ATOM 4151 C CA . ALA A 1 527 ? 3.429 -0.216 -20.979 1.00 91.81 527 ALA A CA 1
ATOM 4152 C C . ALA A 1 527 ? 4.770 0.203 -21.579 1.00 91.81 527 ALA A C 1
ATOM 4154 O O . ALA A 1 527 ? 5.540 0.958 -20.977 1.00 91.81 527 ALA A O 1
ATOM 4155 N N . PHE A 1 528 ? 5.033 -0.277 -22.787 1.00 93.69 528 PHE A N 1
ATOM 4156 C CA . PHE A 1 528 ? 6.249 0.035 -23.510 1.00 93.69 528 PHE A CA 1
ATOM 4157 C C . PHE A 1 528 ? 5.945 0.389 -24.958 1.00 93.69 528 PHE A C 1
ATOM 4159 O O . PHE A 1 528 ? 4.951 -0.053 -25.532 1.00 93.69 528 PHE A O 1
ATOM 4166 N N . SER A 1 529 ? 6.806 1.210 -25.545 1.00 91.75 529 SER A N 1
ATOM 4167 C CA . SER A 1 529 ? 6.757 1.539 -26.964 1.00 91.75 529 SER A CA 1
ATOM 4168 C C . SER A 1 529 ? 8.171 1.635 -27.502 1.00 91.75 529 SER A C 1
ATOM 4170 O O . SER A 1 529 ? 9.053 2.183 -26.839 1.00 91.75 529 SER A O 1
ATOM 4172 N N . LEU A 1 530 ? 8.383 1.097 -28.699 1.00 90.38 530 LEU A N 1
ATOM 4173 C CA . LEU A 1 530 ? 9.660 1.174 -29.382 1.00 90.38 530 LEU A CA 1
ATOM 4174 C C . LEU A 1 530 ? 9.582 2.233 -30.477 1.00 90.38 530 LEU A C 1
ATOM 4176 O O . LEU A 1 530 ? 8.820 2.100 -31.433 1.00 90.38 530 LEU A O 1
ATOM 4180 N N . LEU A 1 531 ? 10.392 3.275 -30.339 1.00 89.38 531 LEU A N 1
ATOM 4181 C CA . LEU A 1 531 ? 10.578 4.285 -31.368 1.00 89.38 531 LEU A CA 1
ATOM 4182 C C . LEU A 1 531 ? 11.846 3.971 -32.156 1.00 89.38 531 LEU A C 1
ATOM 4184 O O . LEU A 1 531 ? 12.846 3.540 -31.587 1.00 89.38 531 LEU A O 1
ATOM 4188 N N . ARG A 1 532 ? 11.810 4.231 -33.460 1.00 87.25 532 ARG A N 1
ATOM 4189 C CA . ARG A 1 532 ? 12.990 4.204 -34.328 1.00 87.25 532 ARG A CA 1
ATOM 4190 C C . ARG A 1 532 ? 13.198 5.577 -34.946 1.00 87.25 532 ARG A C 1
ATOM 4192 O O . ARG A 1 532 ? 12.222 6.222 -35.334 1.00 87.25 532 ARG A O 1
ATOM 4199 N N . ARG A 1 533 ? 14.450 6.005 -35.069 1.00 87.38 533 ARG A N 1
ATOM 4200 C CA . ARG A 1 533 ? 14.840 7.172 -35.870 1.00 87.38 533 ARG A CA 1
ATOM 4201 C C . ARG A 1 533 ? 16.058 6.844 -36.714 1.00 87.38 533 ARG A C 1
ATOM 4203 O O . ARG A 1 533 ? 16.884 6.034 -36.305 1.00 87.38 533 ARG A O 1
ATOM 4210 N N . PHE A 1 534 ? 16.172 7.482 -37.871 1.00 87.44 534 PHE A N 1
ATOM 4211 C CA . PHE A 1 534 ? 17.374 7.413 -38.692 1.00 87.44 534 PHE A CA 1
ATOM 4212 C C . PHE A 1 534 ? 18.377 8.460 -38.178 1.00 87.44 534 PHE A C 1
ATOM 4214 O O . PHE A 1 534 ? 18.074 9.646 -38.270 1.00 87.44 534 PHE A O 1
ATOM 4221 N N . PRO A 1 535 ? 19.519 8.072 -37.580 1.00 84.62 535 PRO A N 1
ATOM 4222 C CA . PRO A 1 535 ? 20.431 9.016 -36.935 1.00 84.62 535 PRO A CA 1
ATOM 4223 C C . PRO A 1 535 ? 21.354 9.744 -37.930 1.00 84.62 535 PRO A C 1
ATOM 4225 O O . PRO A 1 535 ? 21.945 10.764 -37.583 1.00 84.62 535 PRO A O 1
ATOM 4228 N N . CYS A 1 536 ? 21.473 9.260 -39.170 1.00 80.25 536 CYS A N 1
ATOM 4229 C CA . CYS A 1 536 ? 22.432 9.751 -40.165 1.00 80.25 536 CYS A CA 1
ATOM 4230 C C . CYS A 1 536 ? 21.888 10.909 -41.034 1.00 80.25 536 CYS A C 1
ATOM 4232 O O . CYS A 1 536 ? 22.137 10.957 -42.238 1.00 80.25 536 CYS A O 1
ATOM 4234 N N . GLU A 1 537 ? 21.158 11.863 -40.447 1.00 76.62 537 GLU A N 1
ATOM 4235 C CA . GLU A 1 537 ? 20.625 13.035 -41.175 1.00 76.62 537 GLU A CA 1
ATOM 4236 C C . GLU A 1 537 ? 21.741 13.920 -41.757 1.00 76.62 537 GLU A C 1
ATOM 4238 O O . GLU A 1 537 ? 21.631 14.434 -42.869 1.00 76.62 537 GLU A O 1
ATOM 4243 N N . SER A 1 538 ? 22.859 14.063 -41.040 1.00 79.12 538 SER A N 1
ATOM 4244 C CA . SER A 1 538 ? 24.032 14.797 -41.533 1.00 79.12 538 SER A CA 1
ATOM 4245 C C . SER A 1 538 ? 24.636 14.150 -42.779 1.00 79.12 538 SER A C 1
ATOM 4247 O O . SER A 1 538 ? 25.047 14.858 -43.695 1.00 79.12 538 SER A O 1
ATOM 4249 N N . TRP A 1 539 ? 24.646 12.817 -42.844 1.00 83.44 539 TRP A N 1
ATOM 4250 C CA . TRP A 1 539 ? 25.141 12.073 -44.000 1.00 83.44 539 TRP A CA 1
ATOM 4251 C C . TRP A 1 539 ? 24.242 12.258 -45.221 1.00 83.44 539 TRP A C 1
ATOM 4253 O O . TRP A 1 539 ? 24.736 12.492 -46.321 1.00 83.44 539 TRP A O 1
ATOM 4263 N N . GLN A 1 540 ? 22.923 12.263 -45.014 1.00 80.38 540 GLN A N 1
ATOM 4264 C CA . GLN A 1 540 ? 21.966 12.613 -46.060 1.00 80.38 540 GLN A CA 1
ATOM 4265 C C . GLN A 1 540 ? 22.250 14.009 -46.641 1.00 80.38 540 GLN A C 1
ATOM 4267 O O . GLN A 1 540 ? 22.285 14.169 -47.859 1.00 80.38 540 GLN A O 1
ATOM 4272 N N . ILE A 1 541 ? 22.475 15.016 -45.789 1.00 79.06 541 ILE A N 1
ATOM 4273 C CA . ILE A 1 541 ? 22.784 16.384 -46.240 1.00 79.06 541 ILE A CA 1
ATOM 4274 C C . ILE A 1 541 ? 24.070 16.406 -47.077 1.00 79.06 541 ILE A C 1
ATOM 4276 O O . ILE A 1 541 ? 24.097 17.046 -48.128 1.00 79.06 541 ILE A O 1
ATOM 4280 N N . THR A 1 542 ? 25.112 15.686 -46.651 1.00 79.56 542 THR A N 1
ATOM 4281 C CA . THR A 1 542 ? 26.371 15.566 -47.401 1.00 79.56 542 THR A CA 1
ATOM 4282 C C . THR A 1 542 ? 26.150 14.950 -48.783 1.00 79.56 542 THR A C 1
ATOM 4284 O O . THR A 1 542 ? 26.647 15.480 -49.773 1.00 79.56 542 THR A O 1
ATOM 4287 N N . LEU A 1 543 ? 25.366 13.873 -48.880 1.00 80.31 543 LEU A N 1
ATOM 4288 C CA . LEU A 1 543 ? 25.062 13.237 -50.164 1.00 80.31 543 LEU A CA 1
ATOM 4289 C C . LEU A 1 543 ? 24.271 14.168 -51.092 1.00 80.31 543 LEU A C 1
ATOM 4291 O O . LEU A 1 543 ? 24.617 14.266 -52.265 1.00 80.31 543 LEU A O 1
ATOM 4295 N N . HIS A 1 544 ? 23.291 14.920 -50.576 1.00 78.81 544 HIS A N 1
ATOM 4296 C CA . HIS A 1 544 ? 22.556 15.915 -51.372 1.00 78.81 544 HIS A CA 1
ATOM 4297 C C . HIS A 1 544 ? 23.456 17.009 -51.948 1.00 78.81 544 HIS A C 1
ATOM 4299 O O . HIS A 1 544 ? 23.250 17.439 -53.081 1.00 78.81 544 HIS A O 1
ATOM 4305 N N . GLN A 1 545 ? 24.455 17.462 -51.188 1.00 76.69 545 GLN A N 1
ATOM 4306 C CA . GLN A 1 545 ? 25.398 18.480 -51.658 1.00 76.69 545 GLN A CA 1
ATOM 4307 C C . GLN A 1 545 ? 26.291 17.976 -52.797 1.00 76.69 545 GLN A C 1
ATOM 4309 O O . GLN A 1 545 ? 26.687 18.775 -53.642 1.00 76.69 545 GLN A O 1
ATOM 4314 N N . VAL A 1 546 ? 26.602 16.677 -52.821 1.00 74.56 546 VAL A N 1
ATOM 4315 C CA . VAL A 1 546 ? 27.468 16.068 -53.841 1.00 74.56 546 VAL A CA 1
ATOM 4316 C C . VAL A 1 546 ? 26.686 15.636 -55.084 1.00 74.56 546 VAL A C 1
ATOM 4318 O O . VAL A 1 546 ? 27.144 15.833 -56.204 1.00 74.56 546 VAL A O 1
ATOM 4321 N N . ASP A 1 547 ? 25.503 15.061 -54.892 1.00 73.75 547 ASP A N 1
ATOM 4322 C CA . ASP A 1 547 ? 24.633 14.541 -55.952 1.00 73.75 547 ASP A CA 1
ATOM 4323 C C . ASP A 1 547 ? 23.879 15.665 -56.690 1.00 73.75 547 ASP A C 1
ATOM 4325 O O . ASP A 1 547 ? 23.635 15.601 -57.893 1.00 73.75 547 ASP A O 1
ATOM 4329 N N . GLY A 1 548 ? 23.521 16.741 -55.977 1.00 68.12 548 GLY A N 1
ATOM 4330 C CA . GLY A 1 548 ? 22.696 17.829 -56.514 1.00 68.12 548 GLY A CA 1
ATOM 4331 C C . GLY A 1 548 ? 21.226 17.447 -56.740 1.00 68.12 548 GLY A C 1
ATOM 4332 O O . GLY A 1 548 ? 20.470 18.225 -57.324 1.00 68.12 548 GLY A O 1
ATOM 4333 N N . SER A 1 549 ? 20.812 16.264 -56.283 1.00 67.06 549 SER A N 1
ATOM 4334 C CA . SER A 1 549 ? 19.467 15.711 -56.432 1.00 67.06 549 SER A CA 1
ATOM 4335 C C . SER A 1 549 ? 18.521 16.123 -55.284 1.00 67.06 549 SER A C 1
ATOM 4337 O O . SER A 1 549 ? 18.910 16.175 -54.115 1.00 67.06 549 SER A O 1
ATOM 4339 N N . GLU A 1 550 ? 17.244 16.388 -55.605 1.00 65.50 550 GLU A N 1
ATOM 4340 C CA . GLU A 1 550 ? 16.167 16.741 -54.651 1.00 65.50 550 GLU A CA 1
ATOM 4341 C C . GLU A 1 550 ? 15.410 15.512 -54.098 1.00 65.50 550 GLU A C 1
ATOM 4343 O O . GLU A 1 550 ? 14.203 15.556 -53.851 1.00 65.50 550 GLU A O 1
ATOM 4348 N N . TRP A 1 551 ? 16.068 14.363 -53.950 1.00 69.88 551 TRP A N 1
ATOM 4349 C CA . TRP A 1 551 ? 15.374 13.164 -53.469 1.00 69.88 551 TRP A CA 1
ATOM 4350 C C . TRP A 1 551 ? 15.074 13.255 -51.970 1.00 69.88 551 TRP A C 1
ATOM 4352 O O . TRP A 1 551 ? 15.839 13.823 -51.202 1.00 69.88 551 TRP A O 1
ATOM 4362 N N . THR A 1 552 ? 13.965 12.679 -51.511 1.00 71.88 552 THR A N 1
ATOM 4363 C CA . THR A 1 552 ? 13.617 12.686 -50.082 1.00 71.88 552 THR A CA 1
ATOM 4364 C C . THR A 1 552 ? 13.812 11.297 -49.491 1.00 71.88 552 THR A C 1
ATOM 4366 O O . THR A 1 552 ? 13.170 10.336 -49.929 1.00 71.88 552 THR A O 1
ATOM 4369 N N . ILE A 1 553 ? 14.658 11.176 -48.463 1.00 75.38 553 ILE A N 1
ATOM 4370 C CA . ILE A 1 553 ? 14.729 9.942 -47.677 1.00 75.38 553 ILE A CA 1
ATOM 4371 C C . ILE A 1 553 ? 13.451 9.837 -46.862 1.00 75.38 553 ILE A C 1
ATOM 4373 O O . ILE A 1 553 ? 13.166 10.684 -46.018 1.00 75.38 553 ILE A O 1
ATOM 4377 N N . THR A 1 554 ? 12.667 8.799 -47.131 1.00 73.75 554 THR A N 1
ATOM 4378 C CA . THR A 1 554 ? 11.421 8.553 -46.405 1.00 73.75 554 THR A CA 1
ATOM 4379 C C . THR A 1 554 ? 11.645 7.355 -45.495 1.00 73.75 554 THR A C 1
ATOM 4381 O O . THR A 1 554 ? 11.689 6.229 -45.993 1.00 73.75 554 THR A O 1
ATOM 4384 N N . PRO A 1 555 ? 11.814 7.557 -44.173 1.00 68.62 555 PRO A N 1
ATOM 4385 C CA . PRO A 1 555 ? 11.875 6.443 -43.243 1.00 68.62 555 PRO A CA 1
ATOM 4386 C C . PRO A 1 555 ? 10.613 5.605 -43.394 1.00 68.62 555 PRO A C 1
ATOM 4388 O O . PRO A 1 555 ? 9.517 6.151 -43.557 1.00 68.62 555 PRO A O 1
ATOM 4391 N N . VAL A 1 556 ? 10.739 4.284 -43.294 1.00 68.19 556 VAL A N 1
ATOM 4392 C CA . VAL A 1 556 ? 9.573 3.410 -43.248 1.00 68.19 556 VAL A CA 1
ATOM 4393 C C . VAL A 1 556 ? 8.849 3.724 -41.938 1.00 68.19 556 VAL A C 1
ATOM 4395 O O . VAL A 1 556 ? 9.204 3.224 -40.883 1.00 68.19 556 VAL A O 1
ATOM 4398 N N . SER A 1 557 ? 7.888 4.639 -41.930 1.00 57.94 557 SER A N 1
ATOM 4399 C CA . SER A 1 557 ? 7.086 4.985 -40.741 1.00 57.94 557 SER A CA 1
ATOM 4400 C C . SER A 1 557 ? 5.585 4.914 -41.021 1.00 57.94 557 SER A C 1
ATOM 4402 O O . SER A 1 557 ? 4.789 4.871 -40.090 1.00 57.94 557 SER A O 1
ATOM 4404 N N . THR A 1 558 ? 5.196 4.821 -42.296 1.00 49.56 558 THR A N 1
ATOM 4405 C CA . THR A 1 558 ? 3.804 4.919 -42.764 1.00 49.56 558 THR A CA 1
ATOM 4406 C C . THR A 1 558 ? 3.210 3.614 -43.297 1.00 49.56 558 THR A C 1
ATOM 4408 O O . THR A 1 558 ? 2.011 3.566 -43.564 1.00 49.56 558 THR A O 1
ATOM 4411 N N . LYS A 1 559 ? 3.997 2.536 -43.422 1.00 53.25 559 LYS A N 1
ATOM 4412 C CA . LYS A 1 559 ? 3.496 1.201 -43.791 1.00 53.25 559 LYS A CA 1
ATOM 4413 C C . LYS A 1 559 ? 3.475 0.294 -42.567 1.00 53.25 559 LYS A C 1
ATOM 4415 O O . LYS A 1 559 ? 4.482 -0.322 -42.224 1.00 53.25 559 LYS A O 1
ATOM 4420 N N . TYR A 1 560 ? 2.324 0.227 -41.906 1.00 48.75 560 TYR A N 1
ATOM 4421 C CA . TYR A 1 560 ? 2.051 -0.860 -40.972 1.00 48.75 560 TYR A CA 1
ATOM 4422 C C . TYR A 1 560 ? 1.910 -2.160 -41.774 1.00 48.75 560 TYR A C 1
ATOM 4424 O O . TYR A 1 560 ? 1.308 -2.120 -42.852 1.00 48.75 560 TYR A O 1
ATOM 4432 N N . PRO A 1 561 ? 2.456 -3.296 -41.302 1.00 54.22 561 PRO A N 1
ATOM 4433 C CA . PRO A 1 561 ? 2.090 -4.581 -41.881 1.00 54.22 561 PRO A CA 1
ATOM 4434 C C . PRO A 1 561 ? 0.565 -4.704 -41.827 1.00 54.22 561 PRO A C 1
ATOM 4436 O O . PRO A 1 561 ? -0.054 -4.321 -40.829 1.00 54.22 561 PRO A O 1
ATOM 4439 N N . GLU A 1 562 ? -0.047 -5.173 -42.914 1.00 55.78 562 GLU A N 1
ATOM 4440 C CA . GLU A 1 562 ? -1.485 -5.426 -42.920 1.00 55.78 562 GLU A CA 1
ATOM 4441 C C . GLU A 1 562 ? -1.813 -6.366 -41.758 1.00 55.78 562 GLU A C 1
ATOM 4443 O O . GLU A 1 562 ? -1.161 -7.398 -41.581 1.00 55.78 562 GLU A O 1
ATOM 4448 N N . ILE A 1 563 ? -2.791 -5.984 -40.929 1.00 55.22 563 ILE A N 1
ATOM 4449 C CA . ILE A 1 563 ? -3.263 -6.853 -39.853 1.00 55.22 563 ILE A CA 1
ATOM 4450 C C . ILE A 1 563 ? -3.763 -8.132 -40.534 1.00 55.22 563 ILE A C 1
ATOM 4452 O O . ILE A 1 563 ? -4.631 -8.028 -41.407 1.00 55.22 563 ILE A O 1
ATOM 4456 N N . PRO A 1 564 ? -3.239 -9.319 -40.175 1.00 57.28 564 PRO A N 1
ATOM 4457 C CA . PRO A 1 564 ? -3.675 -10.564 -40.781 1.00 57.28 564 PRO A CA 1
ATOM 4458 C C . PRO A 1 564 ? -5.200 -10.671 -40.705 1.00 57.28 564 PRO A C 1
ATOM 4460 O O . PRO A 1 564 ? -5.782 -10.551 -39.627 1.00 57.28 564 PRO A O 1
ATOM 4463 N N . ALA A 1 565 ? -5.858 -10.898 -41.845 1.00 65.12 565 ALA A N 1
ATOM 4464 C CA . ALA A 1 565 ? -7.319 -11.017 -41.908 1.00 65.12 565 ALA A CA 1
ATOM 4465 C C . ALA A 1 565 ? -7.857 -12.188 -41.059 1.00 65.12 565 ALA A C 1
ATOM 4467 O O . ALA A 1 565 ? -9.042 -12.239 -40.730 1.00 65.12 565 ALA A O 1
ATOM 4468 N N . THR A 1 566 ? -6.981 -13.123 -40.694 1.00 65.69 566 THR A N 1
ATOM 4469 C CA . THR A 1 566 ? -7.254 -14.267 -39.830 1.00 65.69 566 THR A CA 1
ATOM 4470 C C . THR A 1 566 ? -6.139 -14.421 -38.810 1.00 65.69 566 THR A C 1
ATOM 4472 O O . THR A 1 566 ? -4.963 -14.336 -39.165 1.00 65.69 566 THR A O 1
ATOM 4475 N N . VAL A 1 567 ? -6.511 -14.708 -37.562 1.00 62.56 567 VAL A N 1
ATOM 4476 C CA . VAL A 1 567 ? -5.559 -15.120 -36.524 1.00 62.56 567 VAL A CA 1
ATOM 4477 C C . VAL A 1 567 ? -4.836 -16.384 -37.018 1.00 62.56 567 VAL A C 1
ATOM 4479 O O . VAL A 1 567 ? -5.522 -17.335 -37.407 1.00 62.56 567 VAL A O 1
ATOM 4482 N N . PRO A 1 568 ? -3.491 -16.408 -37.049 1.00 62.47 568 PRO A N 1
ATOM 4483 C CA . PRO A 1 568 ? -2.732 -17.591 -37.439 1.00 62.47 568 PRO A CA 1
ATOM 4484 C C . PRO A 1 568 ? -3.156 -18.814 -36.615 1.00 62.47 568 PRO A C 1
ATOM 4486 O O . PRO A 1 568 ? -3.340 -18.722 -35.402 1.00 62.47 568 PRO A O 1
ATOM 4489 N N . ALA A 1 569 ? -3.317 -19.970 -37.265 1.00 65.31 569 ALA A N 1
ATOM 4490 C CA . ALA A 1 569 ? -3.702 -21.216 -36.589 1.00 65.31 569 ALA A CA 1
ATOM 4491 C C . ALA A 1 569 ? -2.597 -21.764 -35.661 1.00 65.31 569 ALA A C 1
ATOM 4493 O O . ALA A 1 569 ? -2.865 -22.603 -34.803 1.00 65.31 569 ALA A O 1
ATOM 4494 N N . LEU A 1 570 ? -1.366 -21.286 -35.841 1.00 56.69 570 LEU A N 1
ATOM 4495 C CA . LEU A 1 570 ? -0.183 -21.587 -35.046 1.00 56.69 570 LEU A CA 1
ATOM 4496 C C . LEU A 1 570 ? 0.529 -20.261 -34.741 1.00 56.69 570 LEU A C 1
ATOM 4498 O O . LEU A 1 570 ? 0.538 -19.391 -35.610 1.00 56.69 570 LEU A O 1
ATOM 4502 N N . PRO A 1 571 ? 1.123 -20.075 -33.551 1.00 58.09 571 PRO A N 1
ATOM 4503 C CA . PRO A 1 571 ? 1.917 -18.884 -33.265 1.00 58.09 571 PRO A CA 1
ATOM 4504 C C . PRO A 1 571 ? 3.091 -18.776 -34.251 1.00 58.09 571 PRO A C 1
ATOM 4506 O O . PRO A 1 571 ? 3.909 -19.690 -34.320 1.00 58.09 571 PRO A O 1
ATOM 4509 N N . ASP A 1 572 ? 3.206 -17.655 -34.972 1.00 56.38 572 ASP A N 1
ATOM 4510 C CA . ASP A 1 572 ? 4.169 -17.449 -36.077 1.00 56.38 572 ASP A CA 1
ATOM 4511 C C . ASP A 1 572 ? 5.659 -17.645 -35.707 1.00 56.38 572 ASP A C 1
ATOM 4513 O O . ASP A 1 572 ? 6.518 -17.704 -36.583 1.00 56.38 572 ASP A O 1
ATOM 4517 N N . HIS A 1 573 ? 5.984 -17.727 -34.414 1.00 55.59 573 HIS A N 1
ATOM 4518 C CA . HIS A 1 573 ? 7.347 -17.742 -33.876 1.00 55.59 573 HIS A CA 1
ATOM 4519 C C . HIS A 1 573 ? 7.692 -19.000 -33.061 1.00 55.59 573 HIS A C 1
ATOM 4521 O O . HIS A 1 573 ? 8.816 -19.103 -32.577 1.00 55.59 573 HIS A O 1
ATOM 4527 N N . LEU A 1 574 ? 6.763 -19.950 -32.888 1.00 52.41 574 LEU A N 1
ATOM 4528 C CA . LEU A 1 574 ? 6.982 -21.136 -32.051 1.00 52.41 574 LEU A CA 1
ATOM 4529 C C . LEU A 1 574 ? 7.012 -22.408 -32.913 1.00 52.41 574 LEU A C 1
ATOM 4531 O O . LEU A 1 574 ? 6.019 -23.122 -33.039 1.00 52.41 574 LEU A O 1
ATOM 4535 N N . ASN A 1 575 ? 8.163 -22.682 -33.532 1.00 63.03 575 ASN A N 1
ATOM 4536 C CA . ASN A 1 575 ? 8.419 -23.948 -34.218 1.00 63.03 575 ASN A CA 1
ATOM 4537 C C . ASN A 1 575 ? 9.140 -24.912 -33.264 1.00 63.03 575 ASN A C 1
ATOM 4539 O O . ASN A 1 575 ? 10.358 -24.853 -33.126 1.00 63.03 575 ASN A O 1
ATOM 4543 N N . LEU A 1 576 ? 8.379 -25.779 -32.590 1.00 65.44 576 LEU A N 1
ATOM 4544 C CA . LEU A 1 576 ? 8.907 -26.741 -31.611 1.00 65.44 576 LEU A CA 1
ATOM 4545 C C . LEU A 1 576 ? 9.632 -27.940 -32.252 1.00 65.44 576 LEU A C 1
ATOM 4547 O O . LEU A 1 576 ? 10.212 -28.748 -31.531 1.00 65.44 576 LEU A O 1
ATOM 4551 N N . ASP A 1 577 ? 9.605 -28.053 -33.584 1.00 68.31 577 ASP A N 1
ATOM 4552 C CA . ASP A 1 577 ? 10.172 -29.182 -34.331 1.00 68.31 577 ASP A CA 1
ATOM 4553 C C . ASP A 1 577 ? 11.612 -28.925 -34.825 1.00 68.31 577 ASP A C 1
ATOM 4555 O O . ASP A 1 577 ? 12.231 -29.810 -35.418 1.00 68.31 577 ASP A O 1
ATOM 4559 N N . GLN A 1 578 ? 12.159 -27.721 -34.611 1.00 68.00 578 GLN A N 1
ATOM 4560 C CA . GLN A 1 578 ? 13.549 -27.380 -34.936 1.00 68.00 578 GLN A CA 1
ATOM 4561 C C . GLN A 1 578 ? 14.431 -27.382 -33.685 1.00 68.00 578 GLN A C 1
ATOM 4563 O O . GLN A 1 578 ? 14.037 -26.867 -32.640 1.00 68.00 578 GLN A O 1
ATOM 4568 N N . GLU A 1 579 ? 15.652 -27.916 -33.807 1.00 69.69 579 GLU A N 1
ATOM 4569 C CA . GLU A 1 579 ? 16.688 -27.685 -32.796 1.00 69.69 579 GLU A CA 1
ATOM 4570 C C . GLU A 1 579 ? 16.948 -26.177 -32.675 1.00 69.69 579 GLU A C 1
ATOM 4572 O O . GLU A 1 579 ? 17.117 -25.479 -33.679 1.00 69.69 579 GLU A O 1
ATOM 4577 N N . LEU A 1 580 ? 16.939 -25.679 -31.437 1.00 68.38 580 LEU A N 1
ATOM 4578 C CA . LEU A 1 580 ? 17.233 -24.284 -31.128 1.00 68.38 580 LEU A CA 1
ATOM 4579 C C . LEU A 1 580 ? 18.688 -23.991 -31.497 1.00 68.38 580 LEU A C 1
ATOM 4581 O O . LEU A 1 580 ? 19.591 -24.710 -31.074 1.00 68.38 580 LEU A O 1
ATOM 4585 N N . ASP A 1 581 ? 18.916 -22.927 -32.265 1.00 74.81 581 ASP A N 1
ATOM 4586 C CA . ASP A 1 581 ? 20.273 -22.444 -32.501 1.00 74.81 581 ASP A CA 1
ATOM 4587 C C . ASP A 1 581 ? 20.863 -21.816 -31.226 1.00 74.81 581 ASP A C 1
ATOM 4589 O O . ASP A 1 581 ? 20.132 -21.392 -30.327 1.00 74.81 581 ASP A O 1
ATOM 4593 N N . ASP A 1 582 ? 22.194 -21.736 -31.144 1.00 73.19 582 ASP A N 1
ATOM 4594 C CA . ASP A 1 582 ? 22.898 -21.235 -29.953 1.00 73.19 582 ASP A CA 1
ATOM 4595 C C . ASP A 1 582 ? 22.404 -19.848 -29.509 1.00 73.19 582 ASP A C 1
ATOM 4597 O O . ASP A 1 582 ? 22.359 -19.532 -28.322 1.00 73.19 582 ASP A O 1
ATOM 4601 N N . THR A 1 583 ? 21.987 -19.006 -30.458 1.00 71.56 583 THR A N 1
ATOM 4602 C CA . THR A 1 583 ? 21.453 -17.673 -30.170 1.00 71.56 583 THR A CA 1
ATOM 4603 C C . THR A 1 583 ? 20.038 -17.709 -29.584 1.00 71.56 583 THR A C 1
ATOM 4605 O O . THR A 1 583 ? 19.721 -16.890 -28.722 1.00 71.56 583 THR A O 1
ATOM 4608 N N . SER A 1 584 ? 19.197 -18.658 -30.000 1.00 74.19 584 SER A N 1
ATOM 4609 C CA . SER A 1 584 ? 17.880 -18.888 -29.393 1.00 74.19 584 SER A CA 1
ATOM 4610 C C . SER A 1 584 ? 17.989 -19.587 -28.039 1.00 74.19 584 SER A C 1
ATOM 4612 O O . SER A 1 584 ? 17.186 -19.323 -27.153 1.00 74.19 584 SER A O 1
ATOM 4614 N N . LEU A 1 585 ? 19.003 -20.431 -27.824 1.00 76.81 585 LEU A N 1
ATOM 4615 C CA . LEU A 1 585 ? 19.303 -20.966 -26.490 1.00 76.81 585 LEU A CA 1
ATOM 4616 C C . LEU A 1 585 ? 19.679 -19.835 -25.527 1.00 76.81 585 LEU A C 1
ATOM 4618 O O . LEU A 1 585 ? 19.109 -19.731 -24.441 1.00 76.81 585 LEU A O 1
ATOM 4622 N N . LEU A 1 586 ? 20.554 -18.922 -25.965 1.00 76.25 586 LEU A N 1
ATOM 4623 C CA . LEU A 1 586 ? 20.911 -17.730 -25.196 1.00 76.25 586 LEU A CA 1
ATOM 4624 C C . LEU A 1 586 ? 19.698 -16.843 -24.896 1.00 76.25 586 LEU A C 1
ATOM 4626 O O . LEU A 1 586 ? 19.635 -16.269 -23.816 1.00 76.25 586 LEU A O 1
ATOM 4630 N N . SER A 1 587 ? 18.716 -16.714 -25.789 1.00 78.12 587 SER A N 1
ATOM 4631 C CA . SER A 1 587 ? 17.540 -15.878 -25.509 1.00 78.12 587 SER A CA 1
ATOM 4632 C C . SER A 1 587 ? 16.655 -16.452 -24.394 1.00 78.12 587 SER A C 1
ATOM 4634 O O . SER A 1 587 ? 16.106 -15.679 -23.605 1.00 78.12 587 SER A O 1
ATOM 4636 N N . ILE A 1 588 ? 16.594 -17.781 -24.272 1.00 78.88 588 ILE A N 1
ATOM 4637 C CA . ILE A 1 588 ? 15.757 -18.516 -23.310 1.00 78.88 588 ILE A CA 1
ATOM 4638 C C . ILE A 1 588 ? 16.422 -18.649 -21.932 1.00 78.88 588 ILE A C 1
ATOM 4640 O O . ILE A 1 588 ? 15.715 -18.718 -20.926 1.00 78.88 588 ILE A O 1
ATOM 4644 N N . ASP A 1 589 ? 17.756 -18.642 -21.867 1.00 78.12 589 ASP A N 1
ATOM 4645 C CA . ASP A 1 589 ? 18.540 -18.890 -20.645 1.00 78.12 589 ASP A CA 1
ATOM 4646 C C . ASP A 1 589 ? 18.576 -17.699 -19.660 1.00 78.12 589 ASP A C 1
ATOM 4648 O O . ASP A 1 589 ? 19.616 -17.170 -19.259 1.00 78.12 589 ASP A O 1
ATOM 4652 N N . ILE A 1 590 ? 17.391 -17.184 -19.345 1.00 78.69 590 ILE A N 1
ATOM 4653 C CA . ILE A 1 590 ? 17.162 -16.043 -18.462 1.00 78.69 590 ILE A CA 1
ATOM 4654 C C . ILE A 1 590 ? 17.643 -16.320 -17.023 1.00 78.69 590 ILE A C 1
ATOM 4656 O O . ILE A 1 590 ? 18.274 -15.418 -16.466 1.00 78.69 590 ILE A O 1
ATOM 4660 N N . PRO A 1 591 ? 17.406 -17.502 -16.409 1.00 77.50 591 PRO A N 1
ATOM 4661 C CA . PRO A 1 591 ? 17.793 -17.758 -15.018 1.00 77.50 591 PRO A CA 1
ATOM 4662 C C . PRO A 1 591 ? 19.280 -17.507 -14.743 1.00 77.50 591 PRO A C 1
ATOM 4664 O O . PRO A 1 591 ? 19.607 -16.800 -13.792 1.00 77.50 591 PRO A O 1
ATOM 4667 N N . ASP A 1 592 ? 20.166 -17.952 -15.638 1.00 75.38 592 ASP A N 1
ATOM 4668 C CA . ASP A 1 592 ? 21.618 -17.776 -15.506 1.00 75.38 592 ASP A CA 1
ATOM 4669 C C . ASP A 1 592 ? 22.061 -16.300 -15.582 1.00 75.38 592 ASP A C 1
ATOM 4671 O O . ASP A 1 592 ? 23.169 -15.945 -15.171 1.00 75.38 592 ASP A O 1
ATOM 4675 N N . ARG A 1 593 ? 21.199 -15.402 -16.087 1.00 78.62 593 ARG A N 1
ATOM 4676 C CA . ARG A 1 593 ? 21.492 -13.966 -16.233 1.00 78.62 593 ARG A CA 1
ATOM 4677 C C . ARG A 1 593 ? 20.985 -13.093 -15.094 1.00 78.62 593 ARG A C 1
ATOM 4679 O O . ARG A 1 593 ? 21.567 -12.031 -14.872 1.00 78.62 593 ARG A O 1
ATOM 4686 N N . ILE A 1 594 ? 19.879 -13.465 -14.449 1.00 76.88 594 ILE A N 1
ATOM 4687 C CA . ILE A 1 594 ? 19.197 -12.606 -13.464 1.00 76.88 594 ILE A CA 1
ATOM 4688 C C . ILE A 1 594 ? 18.930 -13.272 -12.113 1.00 76.88 594 ILE A C 1
ATOM 4690 O O . ILE A 1 594 ? 18.455 -12.582 -11.211 1.00 76.88 594 ILE A O 1
ATOM 4694 N N . ASP A 1 595 ? 19.287 -14.548 -11.951 1.00 76.94 595 ASP A N 1
ATOM 4695 C CA . ASP A 1 595 ? 19.259 -15.286 -10.682 1.00 76.94 595 ASP A CA 1
ATOM 4696 C C . ASP A 1 595 ? 17.918 -15.091 -9.934 1.00 76.94 595 ASP A C 1
ATOM 4698 O O . ASP A 1 595 ? 16.842 -15.326 -10.500 1.00 76.94 595 ASP A O 1
ATOM 4702 N N . ASP A 1 596 ? 17.941 -14.579 -8.700 1.00 70.06 596 ASP A N 1
ATOM 4703 C CA . ASP A 1 596 ? 16.755 -14.322 -7.872 1.00 70.06 596 ASP A CA 1
ATOM 4704 C C . ASP A 1 596 ? 15.780 -13.265 -8.441 1.00 70.06 596 ASP A C 1
ATOM 4706 O O . ASP A 1 596 ? 14.605 -13.235 -8.062 1.00 70.06 596 ASP A O 1
ATOM 4710 N N . PHE A 1 597 ? 16.211 -12.404 -9.375 1.00 68.12 597 PHE A N 1
ATOM 4711 C CA . PHE A 1 597 ? 15.368 -11.353 -9.972 1.00 68.12 597 PHE A CA 1
ATOM 4712 C C . PHE A 1 597 ? 14.473 -11.850 -11.116 1.00 68.12 597 PHE A C 1
ATOM 4714 O O . PHE A 1 597 ? 13.755 -11.055 -11.722 1.00 68.12 597 PHE A O 1
ATOM 4721 N N . GLN A 1 598 ? 14.480 -13.151 -11.413 1.00 73.31 598 GLN A N 1
ATOM 4722 C CA . GLN A 1 598 ? 13.656 -13.740 -12.473 1.00 73.31 598 GLN A CA 1
ATOM 4723 C C . GLN A 1 598 ? 12.145 -13.650 -12.225 1.00 73.31 598 GLN A C 1
ATOM 4725 O O . GLN A 1 598 ? 11.358 -13.618 -13.172 1.00 73.31 598 GLN A O 1
ATOM 4730 N N . GLN A 1 599 ? 11.711 -13.596 -10.964 1.00 76.25 599 GLN A N 1
ATOM 4731 C CA . GLN A 1 599 ? 10.287 -13.570 -10.644 1.00 76.25 599 GLN A CA 1
ATOM 4732 C C . GLN A 1 599 ? 9.672 -12.208 -10.985 1.00 76.25 599 GLN A C 1
ATOM 4734 O O . GLN A 1 599 ? 9.989 -11.191 -10.374 1.00 76.25 599 GLN A O 1
ATOM 4739 N N . GLY A 1 600 ? 8.766 -12.201 -11.966 1.00 77.06 600 GLY A N 1
ATOM 4740 C CA . GLY A 1 600 ? 8.006 -11.014 -12.360 1.00 77.06 600 GLY A CA 1
ATOM 4741 C C . GLY A 1 600 ? 8.781 -9.990 -13.196 1.00 77.06 600 GLY A C 1
ATOM 4742 O O . GLY A 1 600 ? 8.249 -8.908 -13.449 1.00 77.06 600 GLY A O 1
ATOM 4743 N N . ALA A 1 601 ? 10.007 -10.302 -13.632 1.00 86.75 601 ALA A N 1
ATOM 4744 C CA . ALA A 1 601 ? 10.745 -9.468 -14.575 1.00 86.75 601 ALA A CA 1
ATOM 4745 C C . ALA A 1 601 ? 10.081 -9.476 -15.961 1.00 86.75 601 ALA A C 1
ATOM 4747 O O . ALA A 1 601 ? 9.629 -10.511 -16.453 1.00 86.75 601 ALA A O 1
ATOM 4748 N N . LEU A 1 602 ? 10.055 -8.313 -16.610 1.00 89.81 602 LEU A N 1
ATOM 4749 C CA . LEU A 1 602 ? 9.622 -8.166 -17.995 1.00 89.81 602 LEU A CA 1
ATOM 4750 C C . LEU A 1 602 ? 10.864 -8.150 -18.890 1.00 89.81 602 LEU A C 1
ATOM 4752 O O . LEU A 1 602 ? 11.622 -7.180 -18.895 1.00 89.81 602 LEU A O 1
ATOM 4756 N N . VAL A 1 603 ? 11.062 -9.228 -19.646 1.00 90.44 603 VAL A N 1
ATOM 4757 C CA . VAL A 1 603 ? 12.162 -9.361 -20.608 1.00 90.44 603 VAL A CA 1
ATOM 4758 C C . VAL A 1 603 ? 11.635 -9.040 -22.000 1.00 90.44 603 VAL A C 1
ATOM 4760 O O . VAL A 1 603 ? 10.749 -9.720 -22.513 1.00 90.44 603 VAL A O 1
ATOM 4763 N N . LEU A 1 604 ? 12.166 -7.978 -22.600 1.00 91.75 604 LEU A N 1
ATOM 4764 C CA . LEU A 1 604 ? 11.832 -7.560 -23.955 1.00 91.75 604 LEU A CA 1
ATOM 4765 C C . LEU A 1 604 ? 13.015 -7.863 -24.866 1.00 91.75 604 LEU A C 1
ATOM 4767 O O . LEU A 1 604 ? 14.134 -7.422 -24.603 1.00 91.75 604 LEU A O 1
ATOM 4771 N N . GLN A 1 605 ? 12.762 -8.617 -25.930 1.0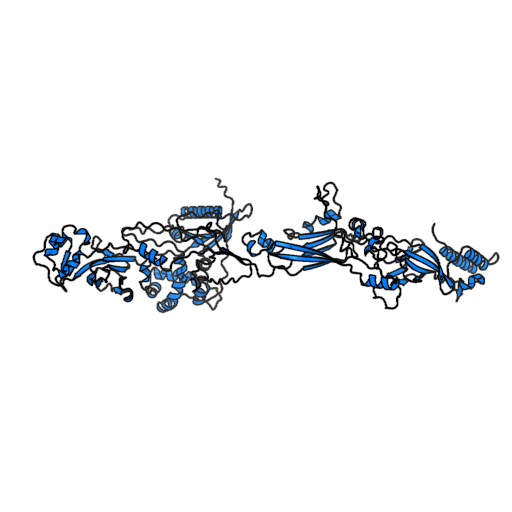0 91.00 605 GLN A N 1
ATOM 4772 C CA . GLN A 1 605 ? 13.779 -9.017 -26.894 1.00 91.00 605 GLN A CA 1
ATOM 4773 C C . GLN A 1 605 ? 13.330 -8.637 -28.302 1.00 91.00 605 GLN A C 1
ATOM 4775 O O . GLN A 1 605 ? 12.230 -8.984 -28.734 1.00 91.00 605 GLN A O 1
ATOM 4780 N N . TRP A 1 606 ? 14.201 -7.938 -29.022 1.00 90.50 606 TRP A N 1
ATOM 4781 C CA . TRP A 1 606 ? 14.026 -7.644 -30.439 1.00 90.50 606 TRP A CA 1
ATOM 4782 C C . TRP A 1 606 ? 15.161 -8.271 -31.222 1.00 90.50 606 TRP A C 1
ATOM 4784 O O . TRP A 1 606 ? 16.329 -8.131 -30.870 1.00 90.50 606 TRP A O 1
ATOM 4794 N N . GLU A 1 607 ? 14.815 -8.949 -32.304 1.00 87.69 607 GLU A N 1
ATOM 4795 C CA . GLU A 1 607 ? 15.766 -9.733 -33.074 1.00 87.69 607 GLU A CA 1
ATOM 4796 C C . GLU A 1 607 ? 15.866 -9.219 -34.510 1.00 87.69 607 GLU A C 1
ATOM 4798 O O . GLU A 1 607 ? 14.853 -8.974 -35.177 1.00 87.69 607 GLU A O 1
ATOM 4803 N N . SER A 1 608 ? 17.111 -9.122 -34.976 1.00 88.88 608 SER A N 1
ATOM 4804 C CA . SER A 1 608 ? 17.499 -8.700 -36.321 1.00 88.88 608 SER A CA 1
ATOM 4805 C C . SER A 1 608 ? 16.985 -7.302 -36.678 1.00 88.88 608 SER A C 1
ATOM 4807 O O . SER A 1 608 ? 16.367 -7.087 -37.724 1.00 88.88 608 SER A O 1
ATOM 4809 N N . LEU A 1 609 ? 17.226 -6.350 -35.776 1.00 91.06 609 LEU A N 1
ATOM 4810 C CA . LEU A 1 609 ? 16.998 -4.928 -36.010 1.00 91.06 609 LEU A CA 1
ATOM 4811 C C . LEU A 1 609 ? 18.110 -4.344 -36.912 1.00 91.06 609 LEU A C 1
ATOM 4813 O O . LEU A 1 609 ? 19.281 -4.635 -36.669 1.00 91.06 609 LEU A O 1
ATOM 4817 N N . PRO A 1 610 ? 17.783 -3.518 -37.926 1.00 91.69 610 PRO A N 1
ATOM 4818 C CA . PRO A 1 610 ? 18.784 -2.839 -38.745 1.00 91.69 610 PRO A CA 1
ATOM 4819 C C . PRO A 1 610 ? 19.692 -1.897 -37.949 1.00 91.69 610 PRO A C 1
ATOM 4821 O O . PRO A 1 610 ? 19.176 -1.034 -37.243 1.00 91.69 610 PRO A O 1
ATOM 4824 N N . PHE A 1 611 ? 21.015 -2.012 -38.111 1.00 91.06 611 PHE A N 1
ATOM 4825 C CA . PHE A 1 611 ? 22.016 -1.225 -37.364 1.00 91.06 611 PHE A CA 1
ATOM 4826 C C . PHE A 1 611 ? 21.993 0.278 -37.661 1.00 91.06 611 PHE A C 1
ATOM 4828 O O . PHE A 1 611 ? 22.333 1.089 -36.807 1.00 91.06 611 PHE A O 1
ATOM 4835 N N . PHE A 1 612 ? 21.556 0.668 -38.856 1.00 89.88 612 PHE A N 1
ATOM 4836 C CA . PHE A 1 612 ? 21.503 2.068 -39.277 1.00 89.88 612 PHE A CA 1
ATOM 4837 C C . PHE A 1 612 ? 20.309 2.845 -38.708 1.00 89.88 612 PHE A C 1
ATOM 4839 O O . PHE A 1 612 ? 20.072 3.992 -39.084 1.00 89.88 612 PHE A O 1
ATOM 4846 N N . TYR A 1 613 ? 19.534 2.234 -37.814 1.00 90.50 613 TYR A N 1
ATOM 4847 C CA . TYR A 1 613 ? 18.511 2.910 -37.033 1.00 90.50 613 TYR A CA 1
ATOM 4848 C C . TYR A 1 613 ? 18.940 3.020 -35.577 1.00 90.50 613 TYR A C 1
ATOM 4850 O O . TYR A 1 613 ? 19.488 2.091 -34.993 1.00 90.50 613 TYR A O 1
ATOM 4858 N N . GLU A 1 614 ? 18.599 4.148 -34.968 1.00 92.00 614 GLU A N 1
ATOM 4859 C CA . GLU A 1 614 ? 18.638 4.288 -33.523 1.00 92.00 614 GLU A CA 1
ATOM 4860 C C . GLU A 1 614 ? 17.273 3.905 -32.955 1.00 92.00 614 GLU A C 1
ATOM 4862 O O . GLU A 1 614 ? 16.233 4.462 -33.335 1.00 92.00 614 GLU A O 1
ATOM 4867 N N . TYR A 1 615 ? 17.287 2.965 -32.017 1.00 92.88 615 TYR A N 1
ATOM 4868 C CA . TYR A 1 615 ? 16.100 2.455 -31.356 1.00 92.88 615 TYR A CA 1
ATOM 4869 C C . TYR A 1 615 ? 16.000 3.032 -29.958 1.00 92.88 615 TYR A C 1
ATOM 4871 O O . TYR A 1 615 ? 16.920 2.906 -29.156 1.00 92.88 615 TYR A O 1
ATOM 4879 N N . LYS A 1 616 ? 14.859 3.639 -29.645 1.00 94.44 616 LYS A N 1
ATOM 4880 C CA . LYS A 1 616 ? 14.552 4.170 -28.323 1.00 94.44 616 LYS A CA 1
ATOM 4881 C C . LYS A 1 616 ? 13.346 3.447 -27.748 1.00 94.44 616 LYS A C 1
ATOM 4883 O O . LYS A 1 616 ? 12.213 3.673 -28.171 1.00 94.44 616 LYS A O 1
ATOM 4888 N N . LEU A 1 617 ? 13.591 2.602 -26.757 1.00 95.38 617 LEU A N 1
ATOM 4889 C CA . LEU A 1 617 ? 12.547 1.988 -25.953 1.00 95.38 617 LEU A CA 1
ATOM 4890 C C . LEU A 1 617 ? 12.069 2.993 -24.906 1.00 95.38 617 LEU A C 1
ATOM 4892 O O . LEU A 1 617 ? 12.876 3.547 -24.164 1.00 95.38 617 LEU A O 1
ATOM 4896 N N . LEU A 1 618 ? 10.760 3.215 -24.841 1.00 95.75 618 LEU A N 1
ATOM 4897 C CA . LEU A 1 618 ? 10.091 3.994 -23.806 1.00 95.75 618 LEU A CA 1
ATOM 4898 C C . LEU A 1 618 ? 9.303 3.051 -22.901 1.00 95.75 618 LEU A C 1
ATOM 4900 O O . LEU A 1 618 ? 8.570 2.199 -23.396 1.00 95.75 618 LEU A O 1
ATOM 4904 N N . LEU A 1 619 ? 9.430 3.234 -21.591 1.00 95.69 619 LEU A N 1
ATOM 4905 C CA . LEU A 1 619 ? 8.785 2.439 -20.553 1.00 95.69 619 LEU A CA 1
ATOM 4906 C C . LEU A 1 619 ? 8.023 3.367 -19.608 1.00 95.69 619 LEU A C 1
ATOM 4908 O O . LEU A 1 619 ? 8.591 4.330 -19.089 1.00 95.69 619 LEU A O 1
ATOM 4912 N N . ILE A 1 620 ? 6.756 3.051 -19.355 1.00 95.44 620 ILE A N 1
ATOM 4913 C CA . ILE A 1 620 ? 5.913 3.742 -18.374 1.00 95.44 620 ILE A CA 1
ATOM 4914 C C . ILE A 1 620 ? 5.136 2.727 -17.541 1.00 95.44 620 ILE A C 1
ATOM 4916 O O . ILE A 1 620 ? 4.683 1.707 -18.053 1.00 95.44 620 ILE A O 1
ATOM 4920 N N . ALA A 1 621 ? 4.944 3.012 -16.260 1.00 94.00 621 ALA A N 1
ATOM 4921 C CA . ALA A 1 621 ? 3.995 2.294 -15.424 1.00 94.00 621 ALA A CA 1
ATOM 4922 C C . ALA A 1 621 ? 2.644 3.015 -15.460 1.00 94.00 621 ALA A C 1
ATOM 4924 O O . ALA A 1 621 ? 2.576 4.245 -15.370 1.00 94.00 621 ALA A O 1
ATOM 4925 N N . GLN A 1 622 ? 1.566 2.248 -15.614 1.00 91.31 622 GLN A N 1
ATOM 4926 C CA . GLN A 1 622 ? 0.212 2.770 -15.743 1.00 91.31 622 GLN A CA 1
ATOM 4927 C C . GLN A 1 622 ? -0.654 2.352 -14.554 1.00 91.31 622 GLN A C 1
ATOM 4929 O O . GLN A 1 622 ? -0.689 1.187 -14.148 1.00 91.31 622 GLN A O 1
ATOM 4934 N N . THR A 1 623 ? -1.409 3.317 -14.038 1.00 87.50 623 THR A N 1
ATOM 4935 C CA . THR A 1 623 ? -2.568 3.078 -13.169 1.00 87.50 623 THR A CA 1
ATOM 4936 C C . THR A 1 623 ? -3.846 3.477 -13.901 1.00 87.50 623 THR A C 1
ATOM 4938 O O . THR A 1 623 ? -3.813 3.866 -15.066 1.00 87.50 623 THR A O 1
ATOM 4941 N N . THR A 1 624 ? -4.996 3.387 -13.234 1.00 80.44 624 THR A N 1
ATOM 4942 C CA . THR A 1 624 ? -6.278 3.809 -13.821 1.00 80.44 624 THR A CA 1
ATOM 4943 C C . THR A 1 624 ? -6.319 5.294 -14.215 1.00 80.44 624 THR A C 1
ATOM 4945 O O . THR A 1 624 ? -6.953 5.613 -15.216 1.00 80.44 624 THR A O 1
ATOM 4948 N N . THR A 1 625 ? -5.653 6.187 -13.476 1.00 81.12 625 THR A N 1
ATOM 4949 C CA . THR A 1 625 ? -5.725 7.648 -13.698 1.00 81.12 625 THR A CA 1
ATOM 4950 C C . THR A 1 625 ? -4.373 8.329 -13.892 1.00 81.12 625 THR A C 1
ATOM 4952 O O . THR A 1 625 ? -4.314 9.366 -14.547 1.00 81.12 625 THR A O 1
ATOM 4955 N N . ASN A 1 626 ? -3.288 7.750 -13.370 1.00 84.62 626 ASN A N 1
ATOM 4956 C CA . ASN A 1 626 ? -1.948 8.336 -13.417 1.00 84.62 626 ASN A CA 1
ATOM 4957 C C . ASN A 1 626 ? -0.972 7.447 -14.195 1.00 84.62 626 ASN A C 1
ATOM 4959 O O . ASN A 1 626 ? -1.114 6.221 -14.253 1.00 84.62 626 ASN A O 1
ATOM 4963 N N . VAL A 1 627 ? 0.074 8.077 -14.723 1.00 91.06 627 VAL A N 1
ATOM 4964 C CA . VAL A 1 627 ? 1.220 7.414 -15.351 1.00 91.06 627 VAL A CA 1
ATOM 4965 C C . VAL A 1 627 ? 2.504 7.821 -14.640 1.00 91.06 627 VAL A C 1
ATOM 4967 O O . VAL A 1 627 ? 2.584 8.913 -14.073 1.00 91.06 627 VAL A O 1
ATOM 4970 N N . SER A 1 628 ? 3.495 6.937 -14.640 1.00 93.69 628 SER A N 1
ATOM 4971 C CA . SER A 1 628 ? 4.824 7.258 -14.126 1.00 93.69 628 SER A CA 1
ATOM 4972 C C . SER A 1 628 ? 5.574 8.228 -15.040 1.00 93.69 628 SER A C 1
ATOM 4974 O O . SER A 1 628 ? 5.198 8.458 -16.192 1.00 93.69 628 SER A O 1
ATOM 4976 N N . GLU A 1 629 ? 6.718 8.715 -14.562 1.00 94.25 629 GLU A N 1
ATOM 4977 C CA . GLU A 1 629 ? 7.742 9.265 -15.451 1.00 94.25 629 GLU A CA 1
ATOM 4978 C C . GLU A 1 629 ? 8.198 8.214 -16.477 1.00 94.25 629 GLU A C 1
ATOM 4980 O O . GLU A 1 629 ? 8.174 7.006 -16.211 1.00 94.25 629 GLU A O 1
ATOM 4985 N N . ILE A 1 630 ? 8.621 8.687 -17.650 1.00 93.62 630 ILE A N 1
ATOM 4986 C CA . ILE A 1 630 ? 9.130 7.838 -18.728 1.00 93.62 630 ILE A CA 1
ATOM 4987 C C . ILE A 1 630 ? 10.553 7.404 -18.381 1.00 93.62 630 ILE A C 1
ATOM 4989 O O . ILE A 1 630 ? 11.432 8.246 -18.198 1.00 93.62 630 ILE A O 1
ATOM 4993 N N . ASN A 1 631 ? 10.796 6.095 -18.353 1.00 95.81 631 ASN A N 1
ATOM 4994 C CA . ASN A 1 631 ? 12.148 5.556 -18.443 1.00 95.81 631 ASN A CA 1
ATOM 4995 C C . ASN A 1 631 ? 12.447 5.212 -19.907 1.00 95.81 631 ASN A C 1
ATOM 4997 O O . ASN A 1 631 ? 11.554 4.781 -20.636 1.00 95.81 631 ASN A O 1
ATOM 5001 N N . SER A 1 632 ? 13.677 5.430 -20.367 1.00 94.75 632 SER A N 1
ATOM 5002 C CA . SER A 1 632 ? 14.030 5.144 -21.755 1.00 94.75 632 SER A CA 1
ATOM 5003 C C . SER A 1 632 ? 15.422 4.577 -21.912 1.00 94.75 632 SER A C 1
ATOM 5005 O O . SER A 1 632 ? 16.350 5.011 -21.234 1.00 94.75 632 SER A O 1
ATOM 5007 N N . VAL A 1 633 ? 15.556 3.680 -22.879 1.00 95.50 633 VAL A N 1
ATOM 5008 C CA . VAL A 1 633 ? 16.808 3.033 -23.259 1.00 95.50 633 VAL A CA 1
ATOM 5009 C C . VAL A 1 633 ? 17.021 3.264 -24.744 1.00 95.50 633 VAL A C 1
ATOM 5011 O O . VAL A 1 633 ? 16.080 3.125 -25.524 1.00 95.50 633 VAL A O 1
ATOM 5014 N N . VAL A 1 634 ? 18.240 3.630 -25.126 1.00 94.19 634 VAL A N 1
ATOM 5015 C CA . VAL A 1 634 ? 18.629 3.818 -26.524 1.00 94.19 634 VAL A CA 1
ATOM 5016 C C . VAL A 1 634 ? 19.625 2.729 -26.908 1.00 94.19 634 VAL A C 1
ATOM 5018 O O . VAL A 1 634 ? 20.561 2.482 -26.153 1.00 94.19 634 VAL A O 1
ATOM 5021 N N . GLN A 1 635 ? 19.419 2.103 -28.065 1.00 92.62 635 GLN A N 1
ATOM 5022 C CA . GLN A 1 635 ? 20.320 1.119 -28.656 1.00 92.62 635 GLN A CA 1
ATOM 5023 C C . GLN A 1 635 ? 20.601 1.485 -30.114 1.00 92.62 635 GLN A C 1
ATOM 5025 O O . GLN A 1 635 ? 19.676 1.733 -30.891 1.00 92.62 635 GLN A O 1
ATOM 5030 N N . GLN A 1 636 ? 21.883 1.491 -30.472 1.00 87.75 636 GLN A N 1
ATOM 5031 C CA . GLN A 1 636 ? 22.368 1.735 -31.834 1.00 87.75 636 GLN A CA 1
ATOM 5032 C C . GLN A 1 636 ? 23.337 0.631 -32.288 1.00 87.75 636 GLN A C 1
ATOM 5034 O O . GLN A 1 636 ? 23.340 0.251 -33.453 1.00 87.75 636 GLN A O 1
ATOM 5039 N N . ASP A 1 637 ? 24.084 0.038 -31.352 1.00 85.81 637 ASP A N 1
ATOM 5040 C CA . ASP A 1 637 ? 25.024 -1.043 -31.648 1.00 85.81 637 ASP A CA 1
ATOM 5041 C C . ASP A 1 637 ? 24.281 -2.368 -31.859 1.00 85.81 637 ASP A C 1
ATOM 5043 O O . ASP A 1 637 ? 23.924 -3.073 -30.911 1.00 85.81 637 ASP A O 1
ATOM 5047 N N . LEU A 1 638 ? 24.014 -2.707 -33.116 1.00 89.75 638 LEU A N 1
ATOM 5048 C CA . LEU A 1 638 ? 23.310 -3.928 -33.512 1.00 89.75 638 LEU A CA 1
ATOM 5049 C C . LEU A 1 638 ? 24.221 -4.833 -34.342 1.00 89.75 638 LEU A C 1
ATOM 5051 O O . LEU A 1 638 ? 25.428 -4.612 -34.425 1.00 89.75 638 LEU A O 1
ATOM 5055 N N . GLU A 1 639 ? 23.670 -5.923 -34.862 1.00 89.69 639 GLU A N 1
ATOM 5056 C CA . GLU A 1 639 ? 24.420 -6.848 -35.703 1.00 89.69 639 GLU A CA 1
ATOM 5057 C C . GLU A 1 639 ? 24.793 -6.170 -37.030 1.00 89.69 639 GLU A C 1
ATOM 5059 O O . GLU A 1 639 ? 23.930 -5.672 -37.756 1.00 89.69 639 GLU A O 1
ATOM 5064 N N . TYR A 1 640 ? 26.090 -6.158 -37.325 1.00 88.81 640 TYR A N 1
ATOM 5065 C CA . TYR A 1 640 ? 26.677 -5.560 -38.517 1.00 88.81 640 TYR A CA 1
ATOM 5066 C C . TYR A 1 640 ? 27.590 -6.585 -39.184 1.00 88.81 640 TYR A C 1
ATOM 5068 O O . TYR A 1 640 ? 28.380 -7.246 -38.503 1.00 88.81 640 TYR A O 1
ATOM 5076 N N . ILE A 1 641 ? 27.502 -6.705 -40.508 1.00 88.06 641 ILE A N 1
ATOM 5077 C CA . ILE A 1 641 ? 28.386 -7.561 -41.299 1.00 88.06 641 ILE A CA 1
ATOM 5078 C C . ILE A 1 641 ? 29.121 -6.690 -42.305 1.00 88.06 641 ILE A C 1
ATOM 5080 O O . ILE A 1 641 ? 28.508 -5.916 -43.030 1.00 88.06 641 ILE A O 1
ATOM 5084 N N . SER A 1 642 ? 30.444 -6.849 -42.376 1.00 84.69 642 SER A N 1
ATOM 5085 C CA . SER A 1 642 ? 31.233 -6.191 -43.415 1.00 84.69 642 SER A CA 1
ATOM 5086 C C . SER A 1 642 ? 30.803 -6.715 -44.796 1.00 84.69 642 SER A C 1
ATOM 5088 O O . SER A 1 642 ? 30.878 -7.928 -45.033 1.00 84.69 642 SER A O 1
ATOM 5090 N N . PRO A 1 643 ? 30.332 -5.843 -45.703 1.00 86.62 643 PRO A N 1
ATOM 5091 C CA . PRO A 1 643 ? 29.829 -6.272 -46.997 1.00 86.62 643 PRO A CA 1
ATOM 5092 C C . PRO A 1 643 ? 30.978 -6.738 -47.910 1.00 86.62 643 PRO A C 1
ATOM 5094 O O . PRO A 1 643 ? 32.075 -6.175 -47.877 1.00 86.62 643 PRO A O 1
ATOM 5097 N N . PRO A 1 644 ? 30.754 -7.737 -48.785 1.00 81.94 644 PRO A N 1
ATOM 5098 C CA . PRO A 1 644 ? 31.782 -8.190 -49.719 1.00 81.94 644 PRO A CA 1
ATOM 5099 C C . PRO A 1 644 ? 32.130 -7.070 -50.705 1.00 81.94 644 PRO A C 1
ATOM 5101 O O . PRO A 1 644 ? 31.237 -6.490 -51.308 1.00 81.94 644 PRO A O 1
ATOM 5104 N N . VAL A 1 645 ? 33.404 -6.754 -50.931 1.00 80.06 645 VAL A N 1
ATOM 5105 C CA . VAL A 1 645 ? 33.798 -5.643 -51.822 1.00 80.06 645 VAL A CA 1
ATOM 5106 C C . VAL A 1 645 ? 33.898 -6.106 -53.280 1.00 80.06 645 VAL A C 1
ATOM 5108 O O . VAL A 1 645 ? 34.401 -7.187 -53.573 1.00 80.06 645 VAL A O 1
ATOM 5111 N N . THR A 1 646 ? 33.439 -5.271 -54.213 1.00 84.00 646 THR A N 1
ATOM 5112 C CA . THR A 1 646 ? 33.698 -5.414 -55.656 1.00 84.00 646 THR A CA 1
ATOM 5113 C C . THR A 1 646 ? 34.277 -4.109 -56.175 1.00 84.00 646 THR A C 1
ATOM 5115 O O . THR A 1 646 ? 33.787 -3.052 -55.797 1.00 84.00 646 THR A O 1
ATOM 5118 N N . ALA A 1 647 ? 35.280 -4.168 -57.047 1.00 84.88 647 ALA A N 1
ATOM 5119 C CA . ALA A 1 647 ? 35.855 -2.996 -57.700 1.00 84.88 647 ALA A CA 1
ATOM 5120 C C . ALA A 1 647 ? 36.156 -3.320 -59.165 1.00 84.88 647 ALA A C 1
ATOM 5122 O O . ALA A 1 647 ? 36.510 -4.454 -59.494 1.00 84.88 647 ALA A O 1
ATOM 5123 N N . SER A 1 648 ? 36.026 -2.327 -60.040 1.00 84.81 648 SER A N 1
ATOM 5124 C CA . SER A 1 648 ? 36.475 -2.421 -61.431 1.00 84.81 648 SER A CA 1
ATOM 5125 C C . SER A 1 648 ? 37.682 -1.516 -61.651 1.00 84.81 648 SER A C 1
ATOM 5127 O O . SER A 1 648 ? 37.845 -0.507 -60.967 1.00 84.81 648 SER A O 1
ATOM 5129 N N . ILE A 1 649 ? 38.567 -1.915 -62.564 1.00 82.00 649 ILE A N 1
ATOM 5130 C CA . ILE A 1 649 ? 39.835 -1.226 -62.808 1.00 82.00 649 ILE A CA 1
ATOM 5131 C C . ILE A 1 649 ? 39.897 -0.828 -64.274 1.00 82.00 649 ILE A C 1
ATOM 5133 O O . ILE A 1 649 ? 39.760 -1.681 -65.152 1.00 82.00 649 ILE A O 1
ATOM 5137 N N . GLN A 1 650 ? 40.180 0.443 -64.537 1.00 81.50 650 GLN A N 1
ATOM 5138 C CA . GLN A 1 650 ? 40.471 0.932 -65.879 1.00 81.50 650 GLN A CA 1
ATOM 5139 C C . GLN A 1 650 ? 41.725 1.808 -65.907 1.00 81.50 650 GLN A C 1
ATOM 5141 O O . GLN A 1 650 ? 42.206 2.290 -64.884 1.00 81.50 650 GLN A O 1
ATOM 5146 N N . GLY A 1 651 ? 42.321 1.965 -67.089 1.00 75.69 651 GLY A N 1
ATOM 5147 C CA . GLY A 1 651 ? 43.445 2.880 -67.271 1.00 75.69 651 GLY A CA 1
ATOM 5148 C C . GLY A 1 651 ? 42.938 4.314 -67.373 1.00 75.69 651 GLY A C 1
ATOM 5149 O O . GLY A 1 651 ? 42.076 4.583 -68.205 1.00 75.69 651 GLY A O 1
ATOM 5150 N N . ALA A 1 652 ? 43.501 5.223 -66.582 1.00 71.50 652 ALA A N 1
ATOM 5151 C CA . ALA A 1 652 ? 43.164 6.643 -66.615 1.00 71.50 652 ALA A CA 1
ATOM 5152 C C . ALA A 1 652 ? 44.413 7.500 -66.837 1.00 71.50 652 ALA A C 1
ATOM 5154 O O . ALA A 1 652 ? 45.545 7.049 -66.644 1.00 71.50 652 ALA A O 1
ATOM 5155 N N . VAL A 1 653 ? 44.200 8.735 -67.278 1.00 67.31 653 VAL A N 1
ATOM 5156 C CA . VAL A 1 653 ? 45.238 9.758 -67.414 1.00 67.31 653 VAL A CA 1
ATOM 5157 C C . VAL A 1 653 ? 44.798 10.937 -66.558 1.00 67.31 653 VAL A C 1
ATOM 5159 O O . VAL A 1 653 ? 43.653 11.356 -66.688 1.00 67.31 653 VAL A O 1
ATOM 5162 N N . ASP A 1 654 ? 45.657 11.414 -65.662 1.00 67.00 654 ASP A N 1
ATOM 5163 C CA . ASP A 1 654 ? 45.343 12.576 -64.826 1.00 67.00 654 ASP A CA 1
ATOM 5164 C C . ASP A 1 654 ? 45.504 13.900 -65.599 1.00 67.00 654 ASP A C 1
ATOM 5166 O O . ASP A 1 654 ? 46.004 13.921 -66.729 1.00 67.00 654 ASP A O 1
ATOM 5170 N N . ASP A 1 655 ? 45.135 15.019 -64.971 1.00 64.19 655 ASP A N 1
ATOM 5171 C CA . ASP A 1 655 ? 45.235 16.366 -65.559 1.00 64.19 655 ASP A CA 1
ATOM 5172 C C . ASP A 1 655 ? 46.669 16.773 -65.951 1.00 64.19 655 ASP A C 1
ATOM 5174 O O . ASP A 1 655 ? 46.866 17.659 -66.785 1.00 64.19 655 ASP A O 1
ATOM 5178 N N . ASN A 1 656 ? 47.684 16.111 -65.385 1.00 65.94 656 ASN A N 1
ATOM 5179 C CA . ASN A 1 656 ? 49.097 16.337 -65.688 1.00 65.94 656 ASN A CA 1
ATOM 5180 C C . ASN A 1 656 ? 49.628 15.423 -66.811 1.00 65.94 656 ASN A C 1
ATOM 5182 O O . ASN A 1 656 ? 50.782 15.564 -67.222 1.00 65.94 656 ASN A O 1
ATOM 5186 N N . GLY A 1 657 ? 48.805 14.510 -67.338 1.00 63.12 657 GLY A N 1
ATOM 5187 C CA . GLY A 1 657 ? 49.183 13.554 -68.380 1.00 63.12 657 GLY A CA 1
ATOM 5188 C C . GLY A 1 657 ? 49.811 12.249 -67.866 1.00 63.12 657 GLY A C 1
ATOM 5189 O O . GLY A 1 657 ? 50.218 11.412 -68.682 1.00 63.12 657 GLY A O 1
ATOM 5190 N N . ASP A 1 658 ? 49.877 12.047 -66.549 1.00 64.38 658 ASP A N 1
ATOM 5191 C CA . ASP A 1 658 ? 50.371 10.827 -65.910 1.00 64.38 658 ASP A CA 1
ATOM 5192 C C . ASP A 1 658 ? 49.341 9.700 -66.051 1.00 64.38 658 ASP A C 1
ATOM 5194 O O . ASP A 1 658 ? 48.140 9.902 -65.874 1.00 64.38 658 ASP A O 1
ATOM 5198 N N . ARG A 1 659 ? 49.792 8.468 -66.320 1.00 64.81 659 ARG A N 1
ATOM 5199 C CA . ARG A 1 659 ? 48.873 7.326 -66.487 1.00 64.81 659 ARG A CA 1
ATOM 5200 C C . ARG A 1 659 ? 48.661 6.568 -65.183 1.00 64.81 659 ARG A C 1
ATOM 5202 O O . ARG A 1 659 ? 49.556 5.860 -64.744 1.00 64.81 659 ARG A O 1
ATOM 5209 N N . GLY A 1 660 ? 47.471 6.613 -64.605 1.00 73.12 660 GLY A N 1
ATOM 5210 C CA . GLY A 1 660 ? 47.119 5.835 -63.415 1.00 73.12 660 GLY A CA 1
ATOM 5211 C C . GLY A 1 660 ? 46.229 4.629 -63.711 1.00 73.12 660 GLY A C 1
ATOM 5212 O O . GLY A 1 660 ? 45.796 4.395 -64.844 1.00 73.12 660 GLY A O 1
ATOM 5213 N N . ARG A 1 661 ? 45.943 3.860 -62.659 1.00 79.12 661 ARG A N 1
ATOM 5214 C CA . ARG A 1 661 ? 44.804 2.940 -62.625 1.00 79.12 661 ARG A CA 1
ATOM 5215 C C . ARG A 1 661 ? 43.675 3.633 -61.886 1.00 79.12 661 ARG A C 1
ATOM 5217 O O . ARG A 1 661 ? 43.848 4.013 -60.733 1.00 79.12 661 ARG A O 1
ATOM 5224 N N . GLU A 1 662 ? 42.546 3.796 -62.545 1.00 84.31 662 GLU A N 1
ATOM 5225 C CA . GLU A 1 662 ? 41.323 4.235 -61.898 1.00 84.31 662 GLU A CA 1
ATOM 5226 C C . GLU A 1 662 ? 40.581 3.009 -61.375 1.00 84.31 662 GLU A C 1
ATOM 5228 O O . GLU A 1 662 ? 40.245 2.091 -62.126 1.00 84.31 662 GLU A O 1
ATOM 5233 N N . LEU A 1 663 ? 40.390 2.984 -60.063 1.00 85.88 663 LEU A N 1
ATOM 5234 C CA . LEU A 1 663 ? 39.581 2.020 -59.343 1.00 85.88 663 LEU A CA 1
ATOM 5235 C C . LEU A 1 663 ? 38.189 2.632 -59.190 1.00 85.88 663 LEU A C 1
ATOM 5237 O O . LEU A 1 663 ? 38.038 3.667 -58.542 1.00 85.88 663 LEU A O 1
ATOM 5241 N N . ILE A 1 664 ? 37.184 2.000 -59.786 1.00 87.94 664 ILE A N 1
ATOM 5242 C CA . ILE A 1 664 ? 35.780 2.371 -59.617 1.00 87.94 664 ILE A CA 1
ATOM 5243 C C . ILE A 1 664 ? 35.176 1.387 -58.622 1.00 87.94 664 ILE A C 1
ATOM 5245 O O . ILE A 1 664 ? 35.015 0.197 -58.925 1.00 87.94 664 ILE A O 1
ATOM 5249 N N . ILE A 1 665 ? 34.865 1.888 -57.432 1.00 88.81 665 ILE A N 1
ATOM 5250 C CA . ILE A 1 665 ? 34.301 1.110 -56.333 1.00 88.81 665 ILE A CA 1
ATOM 5251 C C . ILE A 1 665 ? 32.814 1.464 -56.202 1.00 88.81 665 ILE A C 1
ATOM 5253 O O . ILE A 1 665 ? 32.509 2.587 -55.803 1.00 88.81 665 ILE A O 1
ATOM 5257 N N . PRO A 1 666 ? 31.871 0.557 -56.517 1.00 90.50 666 PRO A N 1
ATOM 5258 C CA . PRO A 1 666 ? 30.488 0.709 -56.078 1.00 90.50 666 PRO A CA 1
ATOM 5259 C C . PRO A 1 666 ? 30.446 0.698 -54.547 1.00 90.50 666 PRO A C 1
ATOM 5261 O O . PRO A 1 666 ? 30.791 -0.301 -53.911 1.00 90.50 666 PRO A O 1
ATOM 5264 N N . LEU A 1 667 ? 30.050 1.825 -53.963 1.00 89.56 667 LEU A N 1
ATOM 5265 C CA . LEU A 1 667 ? 29.933 1.984 -52.525 1.00 89.56 667 LEU A CA 1
ATOM 5266 C C . LEU A 1 667 ? 28.815 1.105 -52.002 1.00 89.56 667 LEU A C 1
ATOM 5268 O O . LEU A 1 667 ? 27.688 1.165 -52.491 1.00 89.56 667 LEU A O 1
ATOM 5272 N 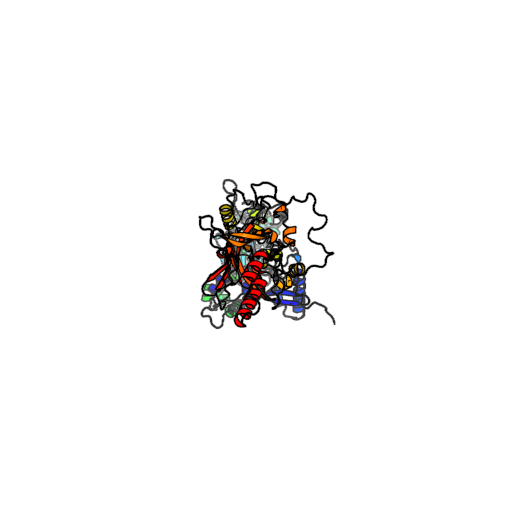N . ARG A 1 668 ? 29.136 0.305 -50.991 1.00 90.88 668 ARG A N 1
ATOM 5273 C CA . ARG A 1 668 ? 28.179 -0.599 -50.368 1.00 90.88 668 ARG A CA 1
ATOM 5274 C C . ARG A 1 668 ? 27.102 0.170 -49.635 1.00 90.88 668 ARG A C 1
ATOM 5276 O O . ARG A 1 668 ? 27.383 1.152 -48.953 1.00 90.88 668 ARG A O 1
ATOM 5283 N N . GLN A 1 669 ? 25.868 -0.268 -49.848 1.00 90.75 669 GLN A N 1
ATOM 5284 C CA . GLN A 1 669 ? 24.703 0.346 -49.241 1.00 90.75 669 GLN A CA 1
ATOM 5285 C C . GLN A 1 669 ? 24.555 -0.138 -47.794 1.00 90.75 669 GLN A C 1
ATOM 5287 O O . GLN A 1 669 ? 24.989 -1.239 -47.459 1.00 90.75 669 GLN A O 1
ATOM 5292 N N . LEU A 1 670 ? 23.863 0.630 -46.955 1.00 90.56 670 LEU A N 1
ATOM 5293 C CA . LEU A 1 670 ? 23.505 0.223 -45.593 1.00 90.56 670 LEU A CA 1
ATOM 5294 C C . LEU A 1 670 ? 22.758 -1.127 -45.565 1.00 90.56 670 LEU A C 1
ATOM 5296 O O . LEU A 1 670 ? 22.900 -1.903 -44.622 1.00 90.56 670 LEU A O 1
ATOM 5300 N N . TRP A 1 671 ? 21.994 -1.436 -46.619 1.00 91.31 671 TRP A N 1
ATOM 5301 C CA . TRP A 1 671 ? 21.352 -2.737 -46.822 1.00 91.31 671 TRP A CA 1
ATOM 5302 C C . TRP A 1 671 ? 22.341 -3.896 -47.017 1.00 91.31 671 TRP A C 1
ATOM 5304 O O . TRP A 1 671 ? 22.097 -5.000 -46.524 1.00 91.31 671 TRP A O 1
ATOM 5314 N N . ASP A 1 672 ? 23.456 -3.659 -47.712 1.00 90.62 672 ASP A N 1
ATOM 5315 C CA . ASP A 1 672 ? 24.471 -4.681 -47.995 1.00 90.62 672 ASP A CA 1
ATOM 5316 C C . ASP A 1 672 ? 25.211 -5.103 -46.716 1.00 90.62 672 ASP A C 1
ATOM 5318 O O . ASP A 1 672 ? 25.632 -6.254 -46.600 1.00 90.62 672 ASP A O 1
ATOM 5322 N N . SER A 1 673 ? 25.327 -4.189 -45.748 1.00 90.62 673 SER A N 1
ATOM 5323 C CA . SER A 1 673 ? 25.930 -4.430 -44.432 1.00 90.62 673 SER A CA 1
ATOM 5324 C C . SER A 1 673 ? 24.976 -5.113 -43.431 1.00 90.62 673 SER A C 1
ATOM 5326 O O . SER A 1 673 ? 25.371 -5.445 -42.307 1.00 90.62 673 SER A O 1
ATOM 5328 N N . LEU A 1 674 ? 23.704 -5.339 -43.804 1.00 91.62 674 LEU A N 1
ATOM 5329 C CA . LEU A 1 674 ? 22.746 -6.054 -42.958 1.00 91.62 674 LEU A CA 1
ATOM 5330 C C . LEU A 1 674 ? 22.944 -7.577 -43.014 1.00 91.62 674 LEU A C 1
ATOM 5332 O O . LEU A 1 674 ? 23.036 -8.156 -44.097 1.00 91.62 674 LEU A O 1
ATOM 5336 N N . PRO A 1 675 ? 22.858 -8.269 -41.865 1.00 90.25 675 PRO A N 1
ATOM 5337 C CA . PRO A 1 675 ? 22.795 -9.724 -41.830 1.00 90.25 675 PRO A CA 1
ATOM 5338 C C . PRO A 1 675 ? 21.626 -10.297 -42.648 1.00 90.25 675 PRO A C 1
ATOM 5340 O O . PRO A 1 675 ? 20.529 -9.726 -42.632 1.00 90.25 675 PRO A O 1
ATOM 5343 N N . PRO A 1 676 ? 21.765 -11.494 -43.255 1.00 89.38 676 PRO A N 1
ATOM 5344 C CA . PRO A 1 676 ? 20.676 -12.144 -43.995 1.00 89.38 676 PRO A CA 1
ATOM 5345 C C . PRO A 1 676 ? 19.395 -12.360 -43.171 1.00 89.38 676 PRO A C 1
ATOM 5347 O O . PRO A 1 676 ? 18.290 -12.427 -43.712 1.00 89.38 676 PRO A O 1
ATOM 5350 N N . ALA A 1 677 ? 19.513 -12.493 -41.845 1.00 84.81 677 ALA A N 1
ATOM 5351 C CA . ALA A 1 677 ? 18.364 -12.566 -40.944 1.00 84.81 677 ALA A CA 1
ATOM 5352 C C . ALA A 1 677 ? 17.596 -11.231 -40.874 1.00 84.81 677 ALA A C 1
ATOM 5354 O O . ALA A 1 677 ? 16.369 -11.229 -40.999 1.00 84.81 677 ALA A O 1
ATOM 5355 N N . ALA A 1 678 ? 18.307 -10.104 -40.766 1.00 88.31 678 ALA A N 1
ATOM 5356 C CA . ALA A 1 678 ? 17.717 -8.765 -40.770 1.00 88.31 678 ALA A CA 1
ATOM 5357 C C . ALA A 1 678 ? 17.103 -8.426 -42.131 1.00 88.31 678 ALA A C 1
ATOM 5359 O O . ALA A 1 678 ? 15.954 -7.992 -42.185 1.00 88.31 678 ALA A O 1
ATOM 5360 N N . GLN A 1 679 ? 17.793 -8.738 -43.232 1.00 90.00 679 GLN A N 1
ATOM 5361 C CA . GLN A 1 679 ? 17.268 -8.535 -44.587 1.00 90.00 679 GLN A CA 1
ATOM 5362 C C . GLN A 1 679 ? 15.931 -9.267 -44.813 1.00 90.00 679 GLN A C 1
ATOM 5364 O O . GLN A 1 679 ? 14.998 -8.706 -45.386 1.00 90.00 679 GLN A O 1
ATOM 5369 N N . ARG A 1 680 ? 15.787 -10.504 -44.309 1.00 86.50 680 ARG A N 1
ATOM 5370 C CA . ARG A 1 680 ? 14.526 -11.265 -44.410 1.00 86.50 680 ARG A CA 1
ATOM 5371 C C . ARG A 1 680 ? 13.376 -10.651 -43.611 1.00 86.50 680 ARG A C 1
ATOM 5373 O O . ARG A 1 680 ? 12.233 -10.744 -44.047 1.00 86.50 680 ARG A O 1
ATOM 5380 N N . ARG A 1 681 ? 13.658 -10.049 -42.450 1.00 84.44 681 ARG A N 1
ATOM 5381 C CA . ARG A 1 681 ? 12.639 -9.424 -41.584 1.00 84.44 681 ARG A CA 1
ATOM 5382 C C . ARG A 1 681 ? 12.276 -8.003 -41.995 1.00 84.44 681 ARG A C 1
ATOM 5384 O O . ARG A 1 681 ? 11.193 -7.535 -41.653 1.00 84.44 681 ARG A O 1
ATOM 5391 N N . TRP A 1 682 ? 13.147 -7.346 -42.753 1.00 85.62 682 TRP A N 1
ATOM 5392 C CA . TRP A 1 682 ? 12.985 -5.959 -43.174 1.00 85.62 682 TRP A CA 1
ATOM 5393 C C . TRP A 1 682 ? 12.945 -5.801 -44.699 1.00 85.62 682 TRP A C 1
ATOM 5395 O O . TRP A 1 682 ? 13.626 -4.932 -45.235 1.00 85.62 682 TRP A O 1
ATOM 5405 N N . PRO A 1 683 ? 12.107 -6.560 -45.436 1.00 84.44 683 PRO A N 1
ATOM 5406 C CA . PRO A 1 683 ? 12.034 -6.444 -46.896 1.00 84.44 683 PRO A CA 1
ATOM 5407 C C . PRO A 1 683 ? 11.581 -5.050 -47.357 1.00 84.44 683 PRO A C 1
ATOM 5409 O O . PRO A 1 683 ? 11.836 -4.662 -48.491 1.00 84.44 683 PRO A O 1
ATOM 5412 N N . VAL A 1 684 ? 10.931 -4.287 -46.474 1.00 81.19 684 VAL A N 1
ATOM 5413 C CA . VAL A 1 684 ? 10.511 -2.896 -46.697 1.00 81.19 684 VAL A CA 1
ATOM 5414 C C . VAL A 1 684 ? 11.672 -1.903 -46.791 1.00 81.19 684 VAL A C 1
ATOM 5416 O O . VAL A 1 684 ? 11.467 -0.819 -47.323 1.00 81.19 684 VAL A O 1
ATOM 5419 N N . GLU A 1 685 ? 12.860 -2.263 -46.296 1.00 85.56 685 GLU A N 1
ATOM 5420 C CA . GLU A 1 685 ? 14.094 -1.472 -46.421 1.00 85.56 685 GLU A CA 1
ATOM 5421 C C . GLU A 1 685 ? 14.936 -1.896 -47.632 1.00 85.56 685 GLU A C 1
ATOM 5423 O O . GLU A 1 685 ? 15.975 -1.293 -47.889 1.00 85.56 685 GLU A O 1
ATOM 5428 N N . ASN A 1 686 ? 14.508 -2.926 -48.375 1.00 87.12 686 ASN A N 1
ATOM 5429 C CA . ASN A 1 686 ? 15.263 -3.455 -49.502 1.00 87.12 686 ASN A CA 1
ATOM 5430 C C . ASN A 1 686 ? 15.282 -2.441 -50.664 1.00 87.12 686 ASN A C 1
ATOM 5432 O O . ASN A 1 686 ? 14.232 -2.203 -51.276 1.00 87.12 686 ASN A O 1
ATOM 5436 N N . PRO A 1 687 ? 16.458 -1.909 -51.044 1.00 84.06 687 PRO A N 1
ATOM 5437 C CA . PRO A 1 687 ? 16.590 -0.927 -52.122 1.00 84.06 687 PRO A CA 1
ATOM 5438 C C . PRO A 1 687 ? 16.084 -1.431 -53.478 1.00 84.06 687 PRO A C 1
ATOM 5440 O O . PRO A 1 687 ? 15.586 -0.649 -54.280 1.00 84.06 687 PRO A O 1
ATOM 5443 N N . THR A 1 688 ? 16.145 -2.745 -53.721 1.00 80.44 688 THR A N 1
ATOM 5444 C CA . THR A 1 688 ? 15.693 -3.368 -54.981 1.00 80.44 688 THR A CA 1
ATOM 5445 C C . THR A 1 688 ? 14.171 -3.491 -55.099 1.00 80.44 688 THR A C 1
ATOM 5447 O O . THR A 1 688 ? 13.656 -3.705 -56.194 1.00 80.44 688 THR A O 1
ATOM 5450 N N . LEU A 1 689 ? 13.447 -3.366 -53.981 1.00 71.12 689 LEU A N 1
ATOM 5451 C CA . LEU A 1 689 ? 11.983 -3.448 -53.913 1.00 71.12 689 LEU A CA 1
ATOM 5452 C C . LEU A 1 689 ? 11.327 -2.069 -53.746 1.00 71.12 689 LEU A C 1
ATOM 5454 O O . LEU A 1 689 ? 10.101 -1.984 -53.617 1.00 71.12 689 LEU A O 1
ATOM 5458 N N . ALA A 1 690 ? 12.122 -0.994 -53.725 1.00 63.84 690 ALA A N 1
ATOM 5459 C CA . ALA A 1 690 ? 11.615 0.366 -53.647 1.00 63.84 690 ALA A CA 1
ATOM 5460 C C . ALA A 1 690 ? 10.714 0.672 -54.865 1.00 63.84 690 ALA A C 1
ATOM 5462 O O . ALA A 1 690 ? 11.006 0.225 -55.976 1.00 63.84 690 ALA A O 1
ATOM 5463 N N . PRO A 1 691 ? 9.603 1.417 -54.693 1.00 58.25 691 PRO A N 1
ATOM 5464 C CA . PRO A 1 691 ? 8.824 1.885 -55.833 1.00 58.25 691 PRO A CA 1
ATOM 5465 C C . PRO A 1 691 ? 9.731 2.694 -56.770 1.00 58.25 691 PRO A C 1
ATOM 5467 O O . PRO A 1 691 ? 10.542 3.476 -56.287 1.00 58.25 691 PRO A O 1
ATOM 5470 N N . ASN A 1 692 ? 9.552 2.561 -58.090 1.00 55.91 692 ASN A N 1
ATOM 5471 C CA . ASN A 1 692 ? 10.284 3.310 -59.132 1.00 55.91 692 ASN A CA 1
ATOM 5472 C C . ASN A 1 692 ? 10.016 4.837 -59.119 1.00 55.91 692 ASN A C 1
ATOM 5474 O O . ASN A 1 692 ? 10.111 5.498 -60.153 1.00 55.91 692 ASN A O 1
ATOM 5478 N N . ASP A 1 693 ? 9.618 5.402 -57.981 1.00 63.53 693 ASP A N 1
ATOM 5479 C CA . ASP A 1 693 ? 9.438 6.832 -57.810 1.00 63.53 693 ASP A CA 1
ATOM 5480 C C . ASP A 1 693 ? 10.811 7.488 -57.645 1.00 63.53 693 ASP A C 1
ATOM 5482 O O . ASP A 1 693 ? 11.458 7.383 -56.602 1.00 63.53 693 ASP A O 1
ATOM 5486 N N . ALA A 1 694 ? 11.265 8.157 -58.705 1.00 60.66 694 ALA A N 1
ATOM 5487 C CA . ALA A 1 694 ? 12.570 8.802 -58.765 1.00 60.66 694 ALA A CA 1
ATOM 5488 C C . ALA A 1 694 ? 12.778 9.884 -57.689 1.00 60.66 694 ALA A C 1
ATOM 5490 O O . ALA A 1 694 ? 13.910 10.313 -57.501 1.00 60.66 694 ALA A O 1
ATOM 5491 N N . ALA A 1 695 ? 11.727 10.324 -56.985 1.00 66.06 695 ALA A N 1
ATOM 5492 C CA . ALA A 1 695 ? 11.812 11.344 -55.942 1.00 66.06 695 ALA A CA 1
ATOM 5493 C C . ALA A 1 695 ? 12.090 10.796 -54.526 1.00 66.06 695 ALA A C 1
ATOM 5495 O O . ALA A 1 695 ? 12.400 11.585 -53.630 1.00 66.06 695 ALA A O 1
ATOM 5496 N N . HIS A 1 696 ? 12.002 9.479 -54.291 1.00 73.75 696 HIS A N 1
ATOM 5497 C CA . HIS A 1 696 ? 12.076 8.903 -52.942 1.00 73.75 696 HIS A CA 1
ATOM 5498 C C . HIS A 1 696 ? 13.081 7.750 -52.834 1.00 73.75 696 HIS A C 1
ATOM 5500 O O . HIS A 1 696 ? 13.025 6.781 -53.586 1.00 73.75 696 HIS A O 1
ATOM 5506 N N . ARG A 1 697 ? 13.966 7.823 -51.831 1.00 80.12 697 ARG A N 1
ATOM 5507 C CA . ARG A 1 697 ? 14.914 6.750 -51.483 1.00 80.12 697 ARG A CA 1
ATOM 5508 C C . ARG A 1 697 ? 14.621 6.174 -50.102 1.00 80.12 697 ARG A C 1
ATOM 5510 O O . ARG A 1 697 ? 14.184 6.885 -49.194 1.00 80.12 697 ARG A O 1
ATOM 5517 N N . LEU A 1 698 ? 14.896 4.880 -49.947 1.00 84.62 698 LEU A N 1
ATOM 5518 C CA . LEU A 1 698 ? 14.871 4.202 -48.651 1.00 84.62 698 LEU A CA 1
ATOM 5519 C C . LEU A 1 698 ? 16.208 4.406 -47.925 1.00 84.62 698 LEU A C 1
ATOM 5521 O O . LEU A 1 698 ? 17.248 4.429 -48.591 1.00 84.62 698 LEU A O 1
ATOM 5525 N N . PRO A 1 699 ? 16.224 4.487 -46.584 1.00 86.56 699 PRO A N 1
ATOM 5526 C CA . PRO A 1 699 ? 17.462 4.553 -45.807 1.00 86.56 699 PRO A CA 1
ATOM 5527 C C . PRO A 1 699 ? 18.457 3.442 -46.154 1.00 86.56 699 PRO A C 1
ATOM 5529 O O . PRO A 1 699 ? 19.636 3.725 -46.339 1.00 86.56 699 PRO A O 1
ATOM 5532 N N . GLY A 1 700 ? 17.979 2.210 -46.363 1.00 87.69 700 GLY A N 1
ATOM 5533 C CA . GLY A 1 700 ? 18.824 1.080 -46.759 1.00 87.69 700 GLY A CA 1
ATOM 5534 C C . GLY A 1 700 ? 19.611 1.273 -48.065 1.00 87.69 700 GLY A C 1
ATOM 5535 O O . GLY A 1 700 ? 20.600 0.580 -48.260 1.00 87.69 700 GLY A O 1
ATOM 5536 N N . SER A 1 701 ? 19.213 2.205 -48.943 1.00 86.81 701 SER A N 1
ATOM 5537 C CA . SER A 1 701 ? 19.867 2.461 -50.243 1.00 86.81 701 SER A CA 1
ATOM 5538 C C . SER A 1 701 ? 21.063 3.415 -50.175 1.00 86.81 701 SER A C 1
ATOM 5540 O O . SER A 1 701 ? 21.759 3.605 -51.174 1.00 86.81 701 SER A O 1
ATOM 5542 N N . LEU A 1 702 ? 21.290 4.055 -49.025 1.00 87.56 702 LEU A N 1
ATOM 5543 C CA . LEU A 1 702 ? 22.395 4.995 -48.867 1.00 87.56 702 LEU A CA 1
ATOM 5544 C C . LEU A 1 702 ? 23.733 4.264 -48.744 1.00 87.56 702 LEU A C 1
ATOM 5546 O O . LEU A 1 702 ? 23.764 3.185 -48.153 1.00 87.56 702 LEU A O 1
ATOM 5550 N N . PRO A 1 703 ? 24.836 4.853 -49.239 1.00 89.12 703 PRO A N 1
ATOM 5551 C CA . PRO A 1 703 ? 26.171 4.324 -49.009 1.00 89.12 703 PRO A CA 1
ATOM 5552 C C . PRO A 1 703 ? 26.485 4.333 -47.512 1.00 89.12 703 PRO A C 1
ATOM 5554 O O . PRO A 1 703 ? 26.181 5.302 -46.814 1.00 89.12 703 PRO A O 1
ATOM 5557 N N . ASP A 1 704 ? 27.087 3.254 -47.033 1.00 89.88 704 ASP A N 1
ATOM 5558 C CA . ASP A 1 704 ? 27.472 3.085 -45.639 1.00 89.88 704 ASP A CA 1
ATOM 5559 C C . ASP A 1 704 ? 28.742 3.906 -45.331 1.00 89.88 704 ASP A C 1
ATOM 5561 O O . ASP A 1 704 ? 29.794 3.643 -45.930 1.00 89.88 704 ASP A O 1
ATOM 5565 N N . PRO A 1 705 ? 28.670 4.925 -44.449 1.00 87.06 705 PRO A N 1
ATOM 5566 C CA . PRO A 1 705 ? 29.823 5.761 -44.130 1.00 87.06 705 PRO A CA 1
ATOM 5567 C C . PRO A 1 705 ? 30.869 5.044 -43.261 1.00 87.06 705 PRO A C 1
ATOM 5569 O O . PRO A 1 705 ? 32.020 5.483 -43.244 1.00 87.06 705 PRO A O 1
ATOM 5572 N N . ASP A 1 706 ? 30.499 3.951 -42.584 1.00 86.56 706 ASP A N 1
ATOM 5573 C CA . ASP A 1 706 ? 31.386 3.208 -41.681 1.00 86.56 706 ASP A CA 1
ATOM 5574 C C . ASP A 1 706 ? 32.218 2.141 -42.421 1.00 86.56 706 ASP A C 1
ATOM 5576 O O . ASP A 1 706 ? 33.148 1.556 -41.857 1.00 86.56 706 ASP A O 1
ATOM 5580 N N . VAL A 1 707 ? 31.939 1.900 -43.710 1.00 88.69 707 VAL A N 1
ATOM 5581 C CA . VAL A 1 707 ? 32.741 0.999 -44.549 1.00 88.69 707 VAL A CA 1
ATOM 5582 C C . VAL A 1 707 ? 34.062 1.667 -44.933 1.00 88.69 707 VAL A C 1
ATOM 5584 O O . VAL A 1 707 ? 34.104 2.647 -45.680 1.00 88.69 707 VAL A O 1
ATOM 5587 N N . ILE A 1 708 ? 35.163 1.072 -44.470 1.00 89.81 708 ILE A N 1
ATOM 5588 C CA . ILE A 1 708 ? 36.529 1.445 -44.849 1.00 89.81 708 ILE A CA 1
ATOM 5589 C C . ILE A 1 708 ? 36.973 0.569 -46.022 1.00 89.81 708 ILE A C 1
ATOM 5591 O O . ILE A 1 708 ? 36.962 -0.659 -45.940 1.00 89.81 708 ILE A O 1
ATOM 5595 N N . TYR A 1 709 ? 37.398 1.202 -47.113 1.00 89.12 709 TYR A N 1
ATOM 5596 C CA . TYR A 1 709 ? 37.936 0.507 -48.278 1.00 89.12 709 TYR A CA 1
ATOM 5597 C C . TYR A 1 709 ? 39.458 0.442 -48.181 1.00 89.12 709 TYR A C 1
ATOM 5599 O O . TYR A 1 709 ? 40.145 1.457 -48.304 1.00 89.12 709 TYR A O 1
ATOM 5607 N N . GLU A 1 710 ? 39.991 -0.760 -47.983 1.00 89.19 710 GLU A N 1
ATOM 5608 C CA . GLU A 1 710 ? 41.432 -0.998 -47.928 1.00 89.19 710 GLU A CA 1
ATOM 5609 C C . GLU A 1 710 ? 41.977 -1.446 -49.285 1.00 89.19 710 GLU A C 1
ATOM 5611 O O . GLU A 1 710 ? 41.515 -2.417 -49.887 1.00 89.19 710 GLU A O 1
ATOM 5616 N N . ILE A 1 711 ? 43.012 -0.756 -49.760 1.00 86.44 711 ILE A N 1
ATOM 5617 C CA . ILE A 1 711 ? 43.785 -1.167 -50.929 1.00 86.44 711 ILE A CA 1
ATOM 5618 C C . ILE A 1 711 ? 45.007 -1.916 -50.420 1.00 86.44 711 ILE A C 1
ATOM 5620 O O . ILE A 1 711 ? 45.952 -1.315 -49.906 1.00 86.44 711 ILE A O 1
ATOM 5624 N N . VAL A 1 712 ? 44.991 -3.235 -50.579 1.00 86.06 712 VAL A N 1
ATOM 5625 C CA . VAL A 1 712 ? 46.068 -4.126 -50.141 1.00 86.06 712 VAL A CA 1
ATOM 5626 C C . VAL A 1 712 ? 46.882 -4.635 -51.324 1.00 86.06 712 VAL A C 1
ATOM 5628 O O . VAL A 1 712 ? 46.360 -4.900 -52.407 1.00 86.06 712 VAL A O 1
ATOM 5631 N N . THR A 1 713 ? 48.180 -4.808 -51.108 1.00 80.88 713 THR A N 1
ATOM 5632 C CA . THR A 1 713 ? 49.080 -5.479 -52.049 1.00 80.88 713 THR A CA 1
ATOM 5633 C C . THR A 1 713 ? 49.499 -6.818 -51.483 1.00 80.88 713 THR A C 1
ATOM 5635 O O . THR A 1 713 ? 50.028 -6.878 -50.374 1.00 80.88 713 THR A O 1
ATOM 5638 N N . ASN A 1 714 ? 49.324 -7.878 -52.265 1.00 79.44 714 ASN A N 1
ATOM 5639 C CA . ASN A 1 714 ? 49.913 -9.175 -51.972 1.00 79.44 714 ASN A CA 1
ATOM 5640 C C . ASN A 1 714 ? 51.292 -9.252 -52.636 1.00 79.44 714 ASN A C 1
ATOM 5642 O O . ASN A 1 714 ? 51.396 -9.354 -53.857 1.00 79.44 714 ASN A O 1
ATOM 5646 N N . SER A 1 715 ? 52.356 -9.190 -51.836 1.00 67.12 715 SER A N 1
ATOM 5647 C CA . SER A 1 715 ? 53.727 -9.358 -52.318 1.00 67.12 715 SER A CA 1
ATOM 5648 C C . SER A 1 715 ? 54.359 -10.584 -51.661 1.00 67.12 715 SER A C 1
ATOM 5650 O O . SER A 1 715 ? 54.609 -10.613 -50.458 1.00 67.12 715 SER A O 1
ATOM 5652 N N . ARG A 1 716 ? 54.608 -11.633 -52.459 1.00 65.31 716 ARG A N 1
ATOM 5653 C CA . ARG A 1 716 ? 55.257 -12.885 -52.015 1.00 65.31 716 ARG A CA 1
ATOM 5654 C C . ARG A 1 716 ? 54.596 -13.532 -50.780 1.00 65.31 716 ARG A C 1
ATOM 5656 O O . ARG A 1 716 ? 55.293 -14.096 -49.941 1.00 65.31 716 ARG A O 1
ATOM 5663 N N . GLY A 1 717 ? 53.269 -13.448 -50.666 1.00 66.88 717 GLY A N 1
ATOM 5664 C CA . GLY A 1 717 ? 52.506 -14.019 -49.550 1.00 66.88 717 GLY A CA 1
ATOM 5665 C C . GLY A 1 717 ? 52.335 -13.092 -48.342 1.00 66.88 717 GLY A C 1
ATOM 5666 O O . GLY A 1 717 ? 51.628 -13.463 -47.410 1.00 66.88 717 GLY A O 1
ATOM 5667 N N . ASN A 1 718 ? 52.921 -11.890 -48.362 1.00 70.88 718 ASN A N 1
ATOM 5668 C CA . ASN A 1 718 ? 52.654 -10.852 -47.369 1.00 70.88 718 ASN A CA 1
ATOM 5669 C C . ASN A 1 718 ? 51.607 -9.871 -47.906 1.00 70.88 718 ASN A C 1
ATOM 5671 O O . ASN A 1 718 ? 51.788 -9.283 -48.977 1.00 70.88 718 ASN A O 1
ATOM 5675 N N . LEU A 1 719 ? 50.538 -9.676 -47.133 1.00 79.69 719 LEU A N 1
ATOM 5676 C CA . LEU A 1 719 ? 49.551 -8.624 -47.356 1.00 79.69 719 LEU A CA 1
ATOM 5677 C C . LEU A 1 719 ? 50.038 -7.340 -46.681 1.00 79.69 719 LEU A C 1
ATOM 5679 O O . LEU A 1 719 ? 50.274 -7.318 -45.476 1.00 79.69 719 LEU A O 1
ATOM 5683 N N . GLU A 1 720 ? 50.202 -6.280 -47.466 1.00 81.56 720 GLU A N 1
ATOM 5684 C CA . GLU A 1 720 ? 50.531 -4.940 -46.975 1.00 81.56 720 GLU A CA 1
ATOM 5685 C C . GLU A 1 720 ? 49.415 -3.972 -47.384 1.00 81.56 720 GLU A C 1
ATOM 5687 O O . GLU A 1 720 ? 49.115 -3.841 -48.574 1.00 81.56 720 GLU A O 1
ATOM 5692 N N . THR A 1 721 ? 48.803 -3.289 -46.414 1.00 86.25 721 THR A N 1
ATOM 5693 C CA . THR A 1 721 ? 47.810 -2.237 -46.671 1.00 86.25 721 THR A CA 1
ATOM 5694 C C . THR A 1 721 ? 48.513 -0.989 -47.195 1.00 86.25 721 THR A C 1
ATOM 5696 O O . THR A 1 721 ? 49.334 -0.381 -46.510 1.00 86.25 721 THR A O 1
ATOM 5699 N N . GLN A 1 722 ? 48.206 -0.602 -48.431 1.00 85.44 722 GLN A N 1
ATOM 5700 C CA . GLN A 1 722 ? 48.811 0.558 -49.082 1.00 85.44 722 GLN A CA 1
ATOM 5701 C C . GLN A 1 722 ? 48.053 1.841 -48.762 1.00 85.44 722 GLN A C 1
ATOM 5703 O O . GLN A 1 722 ? 48.674 2.855 -48.447 1.00 85.44 722 GLN A O 1
ATOM 5708 N N . ALA A 1 723 ? 46.727 1.804 -48.808 1.00 88.19 723 ALA A N 1
ATOM 5709 C CA . ALA A 1 723 ? 45.898 2.950 -48.472 1.00 88.19 723 ALA A CA 1
ATOM 5710 C C . ALA A 1 723 ? 44.550 2.506 -47.905 1.00 88.19 723 ALA A C 1
ATOM 5712 O O . ALA A 1 723 ? 44.024 1.464 -48.292 1.00 88.19 723 ALA A O 1
ATOM 5713 N N . GLU A 1 724 ? 43.994 3.335 -47.031 1.00 91.25 724 GLU A N 1
ATOM 5714 C CA . GLU A 1 724 ? 42.625 3.235 -46.527 1.00 91.25 724 GLU A CA 1
ATOM 5715 C C . GLU A 1 724 ? 41.823 4.410 -47.086 1.00 91.25 724 GLU A C 1
ATOM 5717 O O . GLU A 1 724 ? 42.303 5.548 -47.079 1.00 91.25 724 GLU A O 1
ATOM 5722 N N . VAL A 1 725 ? 40.604 4.153 -47.551 1.00 88.69 725 VAL A N 1
ATOM 5723 C CA . VAL A 1 725 ? 39.666 5.194 -47.981 1.00 88.69 725 VAL A CA 1
ATOM 5724 C C . VAL A 1 725 ? 38.410 5.108 -47.130 1.00 88.69 725 VAL A C 1
ATOM 5726 O O . VAL A 1 725 ? 37.758 4.067 -47.088 1.00 88.69 725 VAL A O 1
ATOM 5729 N N . TYR A 1 726 ? 38.094 6.192 -46.427 1.00 89.19 726 TYR A N 1
ATOM 5730 C CA . TYR A 1 726 ? 37.018 6.250 -45.433 1.00 89.19 726 TYR A CA 1
ATOM 5731 C C . TYR A 1 726 ? 36.362 7.633 -45.415 1.00 89.19 726 TYR A C 1
ATOM 5733 O O . TYR A 1 726 ? 36.917 8.605 -45.936 1.00 89.19 726 TYR A O 1
ATOM 5741 N N . VAL A 1 727 ? 35.179 7.728 -44.811 1.00 86.19 727 VAL A N 1
ATOM 5742 C CA . VAL A 1 727 ? 34.477 9.003 -44.628 1.00 86.19 727 VAL A CA 1
ATOM 5743 C C . VAL A 1 727 ? 35.070 9.747 -43.433 1.00 86.19 727 VAL A C 1
ATOM 5745 O O . VAL A 1 727 ? 35.138 9.223 -42.322 1.00 86.19 727 VAL A O 1
ATOM 5748 N N . SER A 1 728 ? 35.503 10.991 -43.637 1.00 76.56 728 SER A N 1
ATOM 5749 C CA . SER A 1 728 ? 35.966 11.833 -42.531 1.00 76.56 728 SER A CA 1
ATOM 5750 C C . SER A 1 728 ? 34.758 12.390 -41.777 1.00 76.56 728 SER A C 1
ATOM 5752 O O . SER A 1 728 ? 33.957 13.117 -42.355 1.00 76.56 728 SER A O 1
ATOM 5754 N N . GLY A 1 729 ? 34.627 12.090 -40.479 1.00 62.47 729 GLY A N 1
ATOM 5755 C CA . GLY A 1 729 ? 33.520 12.544 -39.616 1.00 62.47 729 GLY A CA 1
ATOM 5756 C C . GLY A 1 729 ? 33.433 14.063 -39.370 1.00 62.47 729 GLY A C 1
ATOM 5757 O O . GLY A 1 729 ? 32.776 14.499 -38.425 1.00 62.47 729 GLY A O 1
ATOM 5758 N N . VAL A 1 730 ? 34.107 14.883 -40.179 1.00 54.31 730 VAL A N 1
ATOM 5759 C CA . VAL A 1 730 ? 34.026 16.345 -40.146 1.00 54.31 730 VAL A CA 1
ATOM 5760 C C . VAL A 1 730 ? 32.865 16.766 -41.049 1.00 54.31 730 VAL A C 1
ATOM 5762 O O . VAL A 1 730 ? 32.875 16.483 -42.242 1.00 54.31 730 VAL A O 1
ATOM 5765 N N . VAL A 1 731 ? 31.860 17.425 -40.461 1.00 55.41 731 VAL A N 1
ATOM 5766 C CA . VAL A 1 731 ? 30.734 18.085 -41.157 1.00 55.41 731 VAL A CA 1
ATOM 5767 C C . VAL A 1 731 ? 31.235 18.758 -42.446 1.00 55.41 731 VAL A C 1
ATOM 5769 O O . VAL A 1 731 ? 32.273 19.422 -42.384 1.00 55.41 731 VAL A O 1
ATOM 5772 N N . PRO A 1 732 ? 30.541 18.619 -43.592 1.00 51.06 732 PRO A N 1
ATOM 5773 C CA . PRO A 1 732 ? 31.052 19.106 -44.866 1.00 51.06 732 PRO A CA 1
ATOM 5774 C C . PRO A 1 732 ? 31.380 20.600 -44.801 1.00 51.06 732 PRO A C 1
ATOM 5776 O O . PRO A 1 732 ? 30.568 21.424 -44.365 1.00 51.06 732 PRO A O 1
ATOM 5779 N N . ASN A 1 733 ? 32.574 20.958 -45.282 1.00 50.59 733 ASN A N 1
ATOM 5780 C CA . ASN A 1 733 ? 32.830 22.312 -45.751 1.00 50.59 733 ASN A CA 1
ATOM 5781 C C . ASN A 1 733 ? 31.748 22.649 -46.789 1.00 50.59 733 ASN A C 1
ATOM 5783 O O . ASN A 1 733 ? 31.447 21.832 -47.655 1.00 50.59 733 ASN A O 1
ATOM 5787 N N . GLN A 1 734 ? 31.189 23.859 -46.732 1.00 53.56 734 GLN A N 1
ATOM 5788 C CA . GLN A 1 734 ? 30.077 24.342 -47.573 1.00 53.56 734 GLN A CA 1
ATOM 5789 C C . GLN A 1 734 ? 30.377 24.391 -49.095 1.00 53.56 734 GLN A C 1
ATOM 5791 O O . GLN A 1 734 ? 29.618 24.988 -49.852 1.00 53.56 734 GLN A O 1
ATOM 5796 N N . ASN A 1 735 ? 31.475 23.782 -49.550 1.00 57.34 735 ASN A N 1
ATOM 5797 C CA . ASN A 1 735 ? 32.068 23.951 -50.873 1.00 57.34 735 ASN A CA 1
ATOM 5798 C C . ASN A 1 735 ? 31.896 22.735 -51.808 1.00 57.34 735 ASN A C 1
ATOM 5800 O O . ASN A 1 735 ? 32.494 22.734 -52.880 1.00 57.34 735 ASN A O 1
ATOM 5804 N N . GLY A 1 736 ? 31.117 21.708 -51.437 1.00 59.44 736 GLY A N 1
ATOM 5805 C CA . GLY A 1 736 ? 30.916 20.521 -52.290 1.00 59.44 736 GLY A CA 1
ATOM 5806 C C . GLY A 1 736 ? 32.166 19.640 -52.440 1.00 59.44 736 GLY A C 1
ATOM 5807 O O . GLY A 1 736 ? 32.345 18.980 -53.460 1.00 59.44 736 GLY A O 1
ATOM 5808 N N . GLU A 1 737 ? 33.059 19.657 -51.445 1.00 67.38 737 GLU A N 1
ATOM 5809 C CA . GLU A 1 737 ? 34.246 18.793 -51.404 1.00 67.38 737 GLU A CA 1
ATOM 5810 C C . GLU A 1 737 ? 33.850 17.324 -51.163 1.00 67.38 737 GLU A C 1
ATOM 5812 O O . GLU A 1 737 ? 32.854 17.030 -50.502 1.00 67.38 737 GLU A O 1
ATOM 5817 N N . ASN A 1 738 ? 34.641 16.386 -51.692 1.00 73.50 738 ASN A N 1
ATOM 5818 C CA . ASN A 1 738 ? 34.382 14.955 -51.539 1.00 73.50 738 ASN A CA 1
ATOM 5819 C C . ASN A 1 738 ? 34.493 14.516 -50.059 1.00 73.50 738 ASN A C 1
ATOM 5821 O O . ASN A 1 738 ? 35.536 14.763 -49.448 1.00 73.50 738 ASN A O 1
ATOM 5825 N N . PRO A 1 739 ? 33.485 13.822 -49.489 1.00 79.75 739 PRO A N 1
ATOM 5826 C CA . PRO A 1 739 ? 33.531 13.353 -48.100 1.00 79.75 739 PRO A CA 1
ATOM 5827 C C . PRO A 1 739 ? 34.552 12.235 -47.826 1.00 79.75 739 PRO A C 1
ATOM 5829 O O . PRO A 1 739 ? 34.888 11.982 -46.665 1.00 79.75 739 PRO A O 1
ATOM 5832 N N . TYR A 1 740 ? 35.044 11.554 -48.865 1.00 85.50 740 TYR A N 1
ATOM 5833 C CA . TYR A 1 740 ? 36.015 10.469 -48.727 1.00 85.50 740 TYR A CA 1
ATOM 5834 C C . TYR A 1 740 ? 37.451 10.989 -48.665 1.00 85.50 740 TYR A C 1
ATOM 5836 O O . TYR A 1 740 ? 37.923 11.691 -49.561 1.00 85.50 740 TYR A O 1
ATOM 5844 N N . VAL A 1 741 ? 38.171 10.568 -47.626 1.00 87.06 741 VAL A N 1
ATOM 5845 C CA . VAL A 1 741 ? 39.579 10.897 -47.399 1.00 87.06 741 VAL A CA 1
ATOM 5846 C C . VAL A 1 741 ? 40.428 9.642 -47.547 1.00 87.06 741 VAL A C 1
ATOM 5848 O O . VAL A 1 741 ? 40.043 8.547 -47.139 1.00 87.06 741 VAL A O 1
ATOM 5851 N N . VAL A 1 742 ? 41.612 9.813 -48.132 1.00 88.12 742 VAL A N 1
ATOM 5852 C CA . VAL A 1 742 ? 42.608 8.750 -48.275 1.00 88.12 742 VAL A CA 1
ATOM 5853 C C . VAL A 1 742 ? 43.639 8.879 -47.164 1.00 88.12 742 VAL A C 1
ATOM 5855 O O . VAL A 1 742 ? 44.292 9.916 -47.024 1.00 88.12 742 VAL A O 1
ATOM 5858 N N . ARG A 1 743 ? 43.846 7.803 -46.409 1.00 89.56 743 ARG A N 1
ATOM 5859 C CA . ARG A 1 743 ? 45.009 7.644 -45.537 1.00 89.56 743 ARG A CA 1
ATOM 5860 C C . ARG A 1 743 ? 46.024 6.743 -46.219 1.00 89.56 743 ARG A C 1
ATOM 5862 O O . ARG A 1 743 ? 45.814 5.547 -46.392 1.00 89.56 743 ARG A O 1
ATOM 5869 N N . GLN A 1 744 ? 47.150 7.341 -46.582 1.00 89.38 744 GLN A N 1
ATOM 5870 C CA . GLN A 1 744 ? 48.277 6.643 -47.186 1.00 89.38 744 GLN A CA 1
ATOM 5871 C C . GLN A 1 744 ? 49.102 5.935 -46.099 1.00 89.38 744 GLN A C 1
ATOM 5873 O O . GLN A 1 744 ? 49.618 6.596 -45.196 1.00 89.38 744 GLN A O 1
ATOM 5878 N N . LEU A 1 745 ? 49.237 4.609 -46.188 1.00 86.25 745 LEU A N 1
ATOM 5879 C CA . LEU A 1 745 ? 49.980 3.786 -45.221 1.00 86.25 745 LEU A CA 1
ATOM 5880 C C . LEU A 1 745 ? 51.244 3.177 -45.836 1.00 86.25 745 LEU A C 1
ATOM 5882 O O . LEU A 1 745 ? 52.332 3.281 -45.268 1.00 86.25 745 LEU A O 1
ATOM 5886 N N . GLY A 1 746 ? 51.107 2.587 -47.020 1.00 79.88 746 GLY A N 1
ATOM 5887 C CA . GLY A 1 746 ? 52.206 2.018 -47.788 1.00 79.88 746 GLY A CA 1
ATOM 5888 C C . GLY A 1 746 ? 52.852 3.034 -48.729 1.00 79.88 746 GLY A C 1
ATOM 5889 O O . GLY A 1 746 ? 52.375 4.156 -48.909 1.00 79.88 746 GLY A O 1
ATOM 5890 N N . LYS A 1 747 ? 53.977 2.643 -49.330 1.00 76.12 747 LYS A N 1
ATOM 5891 C CA . LYS A 1 747 ? 54.768 3.504 -50.232 1.00 76.12 747 LYS A CA 1
ATOM 5892 C C . LYS A 1 747 ? 54.706 3.080 -51.698 1.00 76.12 747 LYS A C 1
ATOM 5894 O O . LYS A 1 747 ? 55.226 3.804 -52.540 1.00 76.12 747 LYS A O 1
ATOM 5899 N N . GLN A 1 748 ? 54.109 1.924 -52.003 1.00 70.31 748 GLN A N 1
ATOM 5900 C CA . GLN A 1 748 ? 54.159 1.336 -53.346 1.00 70.31 748 GLN A CA 1
ATOM 5901 C C . GLN A 1 748 ? 53.200 2.041 -54.315 1.00 70.31 748 GLN A C 1
ATOM 5903 O O . GLN A 1 748 ? 53.521 2.235 -55.488 1.00 70.31 748 GLN A O 1
ATOM 5908 N N . PHE A 1 749 ? 52.039 2.469 -53.820 1.00 72.75 749 PHE A N 1
ATOM 5909 C CA . PHE A 1 749 ? 51.027 3.183 -54.594 1.00 72.75 749 PHE A CA 1
ATOM 5910 C C . PHE A 1 749 ? 50.664 4.485 -53.896 1.00 72.75 749 PHE A C 1
ATOM 5912 O O . PHE A 1 749 ? 50.339 4.464 -52.719 1.00 72.75 749 PHE A O 1
ATOM 5919 N N . LEU A 1 750 ? 50.688 5.598 -54.619 1.00 79.50 750 LEU A N 1
ATOM 5920 C CA . LEU A 1 750 ? 50.043 6.843 -54.232 1.00 79.50 750 LEU A CA 1
ATOM 5921 C C . LEU A 1 750 ? 48.580 6.786 -54.651 1.00 79.50 750 LEU A C 1
ATOM 5923 O O . LEU A 1 750 ? 48.272 6.590 -55.828 1.00 79.50 750 LEU A O 1
ATOM 5927 N N . VAL A 1 751 ? 47.691 6.959 -53.685 1.00 82.75 751 VAL A N 1
ATOM 5928 C CA . VAL A 1 751 ? 46.249 6.896 -53.899 1.00 82.75 751 VAL A CA 1
ATOM 5929 C C . VAL A 1 751 ? 45.651 8.288 -53.711 1.00 82.75 751 VAL A C 1
ATOM 5931 O O . VAL A 1 751 ? 45.918 8.958 -52.717 1.00 82.75 751 VAL A O 1
ATOM 5934 N N . SER A 1 752 ? 44.843 8.733 -54.670 1.00 84.06 752 SER A N 1
ATOM 5935 C CA . SER A 1 752 ? 44.102 9.997 -54.609 1.00 84.06 752 SER A CA 1
ATOM 5936 C C . SER A 1 752 ? 42.686 9.800 -55.133 1.00 84.06 752 SER A C 1
ATOM 5938 O O . SER A 1 752 ? 42.482 9.034 -56.071 1.00 84.06 752 SER A O 1
ATOM 5940 N N . VAL A 1 753 ? 41.700 10.495 -54.571 1.00 81.62 753 VAL A N 1
ATOM 5941 C CA . VAL A 1 753 ? 40.319 10.423 -55.071 1.00 81.62 753 VAL A CA 1
ATOM 5942 C C . VAL A 1 753 ? 40.166 11.364 -56.268 1.00 81.62 753 VAL A C 1
ATOM 5944 O O . VAL A 1 753 ? 40.523 12.534 -56.154 1.00 81.62 753 VAL A O 1
ATOM 5947 N N . ASN A 1 754 ? 39.697 10.852 -57.409 1.00 68.06 754 ASN A N 1
ATOM 5948 C CA . ASN A 1 754 ? 39.600 11.584 -58.679 1.00 68.06 754 ASN A CA 1
ATOM 5949 C C . ASN A 1 754 ? 38.117 11.822 -59.000 1.00 68.06 754 ASN A C 1
ATOM 5951 O O . ASN A 1 754 ? 37.339 10.881 -58.910 1.00 68.06 754 ASN A O 1
ATOM 5955 N N . ASP A 1 755 ? 37.711 13.057 -59.304 1.00 63.62 755 ASP A N 1
ATOM 5956 C CA . ASP A 1 755 ? 36.319 13.459 -59.616 1.00 63.62 755 ASP A CA 1
ATOM 5957 C C . ASP A 1 755 ? 35.226 13.170 -58.566 1.00 63.62 755 ASP A C 1
ATOM 5959 O O . ASP A 1 755 ? 34.043 13.383 -58.822 1.00 63.62 755 ASP A O 1
ATOM 5963 N N . GLY A 1 756 ? 35.589 12.770 -57.348 1.00 69.06 756 GLY A N 1
ATOM 5964 C CA . GLY A 1 756 ? 34.630 12.716 -56.248 1.00 69.06 756 GLY A CA 1
ATOM 5965 C C . GLY A 1 756 ? 33.762 11.453 -56.184 1.00 69.06 756 GLY A C 1
ATOM 5966 O O . GLY A 1 756 ? 34.011 10.437 -56.833 1.00 69.06 756 GLY A O 1
ATOM 5967 N N . LEU A 1 757 ? 32.748 11.520 -55.324 1.00 80.00 757 LEU A N 1
ATOM 5968 C CA . LEU A 1 757 ? 31.656 10.556 -55.220 1.00 80.00 757 LEU A CA 1
ATOM 5969 C C . LEU A 1 757 ? 30.686 10.778 -56.392 1.00 80.00 757 LEU A C 1
ATOM 5971 O O . LEU A 1 757 ? 30.185 11.883 -56.575 1.00 80.00 757 LEU A O 1
ATOM 5975 N N . ILE A 1 758 ? 30.402 9.731 -57.163 1.00 83.25 758 ILE A N 1
ATOM 5976 C CA . ILE A 1 758 ? 29.521 9.790 -58.331 1.00 83.25 758 ILE A CA 1
ATOM 5977 C C . ILE A 1 758 ? 28.130 9.303 -57.943 1.00 83.25 758 ILE A C 1
ATOM 5979 O O . ILE A 1 758 ? 28.006 8.186 -57.418 1.00 83.25 758 ILE A O 1
ATOM 5983 N N . PRO A 1 759 ? 27.087 10.103 -58.213 1.00 80.06 759 PRO A N 1
ATOM 5984 C CA . PRO A 1 759 ? 25.734 9.700 -57.915 1.00 80.06 759 PRO A CA 1
ATOM 5985 C C . PRO A 1 759 ? 25.254 8.590 -58.861 1.00 80.06 759 PRO A C 1
ATOM 5987 O O . PRO A 1 759 ? 25.644 8.540 -60.030 1.00 80.06 759 PRO A O 1
ATOM 5990 N N . PRO A 1 760 ? 24.413 7.680 -58.363 1.00 78.50 760 PRO A N 1
ATOM 5991 C CA . PRO A 1 760 ? 23.792 6.631 -59.166 1.00 78.50 760 PRO A CA 1
ATOM 5992 C C . PRO A 1 760 ? 22.813 7.190 -60.212 1.00 78.50 760 PRO A C 1
ATOM 5994 O O . PRO A 1 760 ? 22.087 8.150 -59.954 1.00 78.50 760 PRO A O 1
ATOM 5997 N N . GLU A 1 761 ? 22.733 6.536 -61.375 1.00 73.62 761 GLU A N 1
ATOM 5998 C CA . GLU A 1 761 ? 21.806 6.913 -62.457 1.00 73.62 761 GLU A CA 1
ATOM 5999 C C . GLU A 1 761 ? 20.340 6.598 -62.117 1.00 73.62 761 GLU A C 1
ATOM 6001 O O . GLU A 1 761 ? 19.431 7.292 -62.579 1.00 73.62 761 GLU A O 1
ATOM 6006 N N . THR A 1 762 ? 20.096 5.573 -61.289 1.00 69.81 762 THR A N 1
ATOM 6007 C CA . THR A 1 762 ? 18.760 5.220 -60.793 1.00 69.81 762 THR A CA 1
ATOM 6008 C C . THR A 1 762 ? 18.688 5.211 -59.257 1.00 69.81 762 THR A C 1
ATOM 6010 O O . THR A 1 762 ? 19.706 5.034 -58.580 1.00 69.81 762 THR A O 1
ATOM 6013 N N . PRO A 1 763 ? 17.488 5.370 -58.658 1.00 65.00 763 PRO A N 1
ATOM 6014 C CA . PRO A 1 763 ? 17.281 5.294 -57.206 1.00 65.00 763 PRO A CA 1
ATOM 6015 C C . PRO A 1 763 ? 17.813 4.018 -56.537 1.00 65.00 763 PRO A C 1
ATOM 6017 O O . PRO A 1 763 ? 18.167 4.051 -55.360 1.00 65.00 763 PRO A O 1
ATOM 6020 N N . SER A 1 764 ? 17.871 2.909 -57.279 1.00 65.50 764 SER A N 1
ATOM 6021 C CA . SER A 1 764 ? 18.299 1.592 -56.797 1.00 65.50 764 SER A CA 1
ATOM 6022 C C . SER A 1 764 ? 19.795 1.308 -56.964 1.00 65.50 764 SER A C 1
ATOM 6024 O O . SER A 1 764 ? 20.293 0.375 -56.333 1.00 65.50 764 SER A O 1
ATOM 6026 N N . ASP A 1 765 ? 20.513 2.078 -57.789 1.00 76.62 765 ASP A N 1
ATOM 6027 C CA . ASP A 1 765 ? 21.929 1.823 -58.072 1.00 76.62 765 ASP A CA 1
ATOM 6028 C C . ASP A 1 765 ? 22.857 2.327 -56.953 1.00 76.62 765 ASP A C 1
ATOM 6030 O O . ASP A 1 765 ? 22.515 3.203 -56.148 1.00 76.62 765 ASP A O 1
ATOM 6034 N N . HIS A 1 766 ? 24.067 1.764 -56.912 1.00 85.56 766 HIS A N 1
ATOM 6035 C CA . HIS A 1 766 ? 25.129 2.154 -55.984 1.00 85.56 766 HIS A CA 1
ATOM 6036 C C . HIS A 1 766 ? 25.758 3.494 -56.376 1.00 85.56 766 HIS A C 1
ATOM 6038 O O . HIS A 1 766 ? 26.046 3.739 -57.549 1.00 85.56 766 HIS A O 1
ATOM 6044 N N . TYR A 1 767 ? 26.071 4.321 -55.376 1.00 87.44 767 TYR A N 1
ATOM 6045 C CA . TYR A 1 767 ? 27.030 5.410 -55.561 1.00 87.44 767 TYR A CA 1
ATOM 6046 C C . TYR A 1 767 ? 28.390 4.825 -55.950 1.00 87.44 767 TYR A C 1
ATOM 6048 O O . TYR A 1 767 ? 28.761 3.750 -55.481 1.00 87.44 767 TYR A O 1
ATOM 6056 N N . GLN A 1 768 ? 29.152 5.520 -56.789 1.00 89.00 768 GLN A N 1
ATOM 6057 C CA . GLN A 1 768 ? 30.468 5.047 -57.216 1.00 89.00 768 GLN A CA 1
ATOM 6058 C C . GLN A 1 768 ? 31.564 5.968 -56.694 1.00 89.00 768 GLN A C 1
ATOM 6060 O O . GLN A 1 768 ? 31.483 7.185 -56.817 1.00 89.00 768 GLN A O 1
ATOM 6065 N N . LEU A 1 769 ? 32.618 5.383 -56.139 1.00 88.00 769 LEU A N 1
ATOM 6066 C CA . LEU A 1 769 ? 33.814 6.094 -55.716 1.00 88.00 769 LEU A CA 1
ATOM 6067 C C . LEU A 1 769 ? 34.932 5.842 -56.727 1.00 88.00 769 LEU A C 1
ATOM 6069 O O . LEU A 1 769 ? 35.314 4.691 -56.957 1.00 88.00 769 LEU A O 1
ATOM 6073 N N . ARG A 1 770 ? 35.457 6.915 -57.327 1.00 87.69 770 ARG A N 1
ATOM 6074 C CA . ARG A 1 770 ? 36.584 6.843 -58.263 1.00 87.69 770 ARG A CA 1
ATOM 6075 C C . ARG A 1 770 ? 37.887 7.211 -57.580 1.00 87.69 770 ARG A C 1
ATOM 6077 O O . ARG A 1 770 ? 38.079 8.316 -57.080 1.00 87.69 770 ARG A O 1
ATOM 6084 N N . ILE A 1 771 ? 38.811 6.263 -57.577 1.00 87.19 771 ILE A N 1
ATOM 6085 C CA . ILE A 1 771 ? 40.112 6.413 -56.941 1.00 87.19 771 ILE A CA 1
ATOM 6086 C C . ILE A 1 771 ? 41.187 6.244 -58.002 1.00 87.19 771 ILE A C 1
ATOM 6088 O O . ILE A 1 771 ? 41.266 5.213 -58.663 1.00 87.19 771 ILE A O 1
ATOM 6092 N N . LEU A 1 772 ? 42.064 7.230 -58.129 1.00 84.69 772 LEU A N 1
ATOM 6093 C CA . LEU A 1 772 ? 43.259 7.126 -58.945 1.00 84.69 772 LEU A CA 1
ATOM 6094 C C . LEU A 1 772 ? 44.399 6.546 -58.104 1.00 84.69 772 LEU A C 1
ATOM 6096 O O . LEU A 1 772 ? 44.843 7.135 -57.120 1.00 84.69 772 LEU A O 1
ATOM 6100 N N . SER A 1 773 ? 44.895 5.386 -58.520 1.00 80.88 773 SER A N 1
ATOM 6101 C CA . SER A 1 773 ? 46.104 4.771 -57.988 1.00 80.88 773 SER A CA 1
ATOM 6102 C C . SER A 1 773 ? 47.261 4.994 -58.960 1.00 80.88 773 SER A C 1
ATOM 6104 O O . SER A 1 773 ? 47.231 4.556 -60.118 1.00 80.88 773 SER A O 1
ATOM 6106 N N . LYS A 1 774 ? 48.298 5.684 -58.485 1.00 74.81 774 LYS A N 1
ATOM 6107 C CA . LYS A 1 774 ? 49.571 5.883 -59.179 1.00 74.81 774 LYS A CA 1
ATOM 6108 C C . LYS A 1 774 ? 50.632 5.043 -58.498 1.00 74.81 774 LYS A C 1
ATOM 6110 O O . LYS A 1 774 ? 50.811 5.116 -57.290 1.00 74.81 774 LYS A O 1
ATOM 6115 N N . GLN A 1 775 ? 51.381 4.262 -59.254 1.00 67.19 775 GLN A N 1
ATOM 6116 C CA . GLN A 1 775 ? 52.486 3.521 -58.668 1.00 67.19 775 GLN A CA 1
ATOM 6117 C C . GLN A 1 775 ? 53.681 4.449 -58.452 1.00 67.19 775 GLN A C 1
ATOM 6119 O O . GLN A 1 775 ? 54.158 5.055 -59.406 1.00 67.19 775 GLN A O 1
ATOM 6124 N N . ARG A 1 776 ? 54.175 4.551 -57.213 1.00 57.00 776 ARG A N 1
ATOM 6125 C CA . ARG A 1 776 ? 55.409 5.282 -56.908 1.00 57.00 776 ARG A CA 1
ATOM 6126 C C . ARG A 1 776 ? 56.518 4.264 -56.709 1.00 57.00 776 ARG A C 1
ATOM 6128 O O . ARG A 1 776 ? 56.611 3.623 -55.670 1.00 57.00 776 ARG A O 1
ATOM 6135 N N . SER A 1 777 ? 57.367 4.113 -57.715 1.00 53.94 777 SER A N 1
ATOM 6136 C CA . SER A 1 777 ? 58.591 3.328 -57.586 1.00 53.94 777 SER A CA 1
ATOM 6137 C C . SER A 1 777 ? 59.794 4.256 -57.551 1.00 53.94 777 SER A C 1
ATOM 6139 O O . SER A 1 777 ? 60.043 4.970 -58.518 1.00 53.94 777 SER A O 1
ATOM 6141 N N . GLU A 1 778 ? 60.555 4.214 -56.465 1.00 53.75 778 GLU A N 1
ATOM 6142 C CA . GLU A 1 778 ? 61.892 4.799 -56.408 1.00 53.75 778 GLU A CA 1
ATOM 6143 C C . GLU A 1 778 ? 62.890 3.644 -56.377 1.00 53.75 778 GLU A C 1
ATOM 6145 O O . GLU A 1 778 ? 63.085 2.999 -55.349 1.00 53.75 778 GLU A O 1
ATOM 6150 N N . ILE A 1 779 ? 63.486 3.340 -57.531 1.00 57.00 779 ILE A N 1
ATOM 6151 C CA . ILE A 1 779 ? 64.615 2.412 -57.604 1.00 57.00 779 ILE A CA 1
ATOM 6152 C C . ILE A 1 779 ? 65.853 3.203 -57.952 1.00 57.00 779 ILE A C 1
ATOM 6154 O O . ILE A 1 779 ? 65.951 3.754 -59.048 1.00 57.00 779 ILE A O 1
ATOM 6158 N N . VAL A 1 780 ? 66.792 3.217 -57.009 1.00 55.00 780 VAL A N 1
ATOM 6159 C CA . VAL A 1 780 ? 68.125 3.783 -57.193 1.00 55.00 780 VAL A CA 1
ATOM 6160 C C . VAL A 1 780 ? 68.927 2.827 -58.067 1.00 55.00 780 VAL A C 1
ATOM 6162 O O . VAL A 1 780 ? 69.321 1.740 -57.648 1.00 55.00 780 VAL A O 1
ATOM 6165 N N . LEU A 1 781 ? 69.149 3.236 -59.303 1.00 61.16 781 LEU A N 1
ATOM 6166 C CA . LEU A 1 781 ? 69.948 2.545 -60.297 1.00 61.16 781 LEU A CA 1
ATOM 6167 C C . LEU A 1 781 ? 71.351 3.131 -60.295 1.00 61.16 781 LEU A C 1
ATOM 6169 O O . LEU A 1 781 ? 71.541 4.332 -60.162 1.00 61.16 781 LEU A O 1
ATOM 6173 N N . SER A 1 782 ? 72.379 2.304 -60.466 1.00 64.31 782 SER A N 1
ATOM 6174 C CA . SER A 1 782 ? 73.750 2.827 -60.406 1.00 64.31 782 SER A CA 1
ATOM 6175 C C . SER A 1 782 ? 74.115 3.719 -61.608 1.00 64.31 782 SER A C 1
ATOM 6177 O O . SER A 1 782 ? 75.184 4.337 -61.624 1.00 64.31 782 SER A O 1
ATOM 6179 N N . ARG A 1 783 ? 73.242 3.786 -62.628 1.00 65.31 783 ARG A N 1
ATOM 6180 C CA . ARG A 1 783 ? 73.445 4.495 -63.897 1.00 65.31 783 ARG A CA 1
ATOM 6181 C C . ARG A 1 783 ? 72.144 5.093 -64.432 1.00 65.31 783 ARG A C 1
ATOM 6183 O O . ARG A 1 783 ? 71.087 4.475 -64.346 1.00 65.31 783 ARG A O 1
ATOM 6190 N N . ASN A 1 784 ? 72.264 6.238 -65.103 1.00 64.62 784 ASN A N 1
ATOM 6191 C CA . ASN A 1 784 ? 71.191 6.815 -65.911 1.00 64.62 784 ASN A CA 1
ATOM 6192 C C . ASN A 1 784 ? 71.092 6.092 -67.262 1.00 64.62 784 ASN A C 1
ATOM 6194 O O . ASN A 1 784 ? 72.067 6.052 -68.019 1.00 64.62 784 ASN A O 1
ATOM 6198 N N . TYR A 1 785 ? 69.914 5.554 -67.581 1.00 70.12 785 TYR A N 1
ATOM 6199 C CA . TYR A 1 785 ? 69.642 4.915 -68.870 1.00 70.12 785 TYR A CA 1
ATOM 6200 C C . TYR A 1 785 ? 68.864 5.872 -69.794 1.00 70.12 785 TYR A C 1
ATOM 6202 O O . TYR A 1 785 ? 67.954 6.562 -69.336 1.00 70.12 785 TYR A O 1
ATOM 6210 N N . PRO A 1 786 ? 69.186 5.948 -71.098 1.00 64.44 786 PRO A N 1
ATOM 6211 C CA . PRO A 1 786 ? 68.439 6.789 -72.027 1.00 64.44 786 PRO A CA 1
ATOM 6212 C C . PRO A 1 786 ? 67.063 6.177 -72.322 1.00 64.44 786 PRO A C 1
ATOM 6214 O O . PRO A 1 786 ? 66.959 5.065 -72.840 1.00 64.44 786 PRO A O 1
ATOM 6217 N N . ILE A 1 787 ? 65.998 6.919 -72.017 1.00 67.88 787 ILE A N 1
ATOM 6218 C CA . ILE A 1 787 ? 64.616 6.524 -72.318 1.00 67.88 787 ILE A CA 1
ATOM 6219 C C . ILE A 1 787 ? 64.244 7.061 -73.710 1.00 67.88 787 ILE A C 1
ATOM 6221 O O . ILE A 1 787 ? 64.543 8.221 -74.009 1.00 67.88 787 ILE A O 1
ATOM 6225 N N . PRO A 1 788 ? 63.594 6.262 -74.581 1.00 71.50 788 PRO A N 1
ATOM 6226 C CA . PRO A 1 788 ? 63.095 6.745 -75.865 1.00 71.50 788 PRO A CA 1
ATOM 6227 C C . PRO A 1 788 ? 62.228 8.010 -75.702 1.00 71.50 788 PRO A C 1
ATOM 6229 O O . PRO A 1 788 ? 61.378 8.032 -74.812 1.00 71.50 788 PRO A O 1
ATOM 6232 N N . PRO A 1 789 ? 62.348 9.032 -76.575 1.00 64.88 789 PRO A N 1
ATOM 6233 C CA . PRO A 1 789 ? 61.640 10.313 -76.421 1.00 64.88 789 PRO A CA 1
ATOM 6234 C C . PRO A 1 789 ? 60.116 10.182 -76.287 1.00 64.88 789 PRO A C 1
ATOM 6236 O O . PRO A 1 789 ? 59.478 10.964 -75.594 1.00 64.88 789 PRO A O 1
ATOM 6239 N N . ILE A 1 790 ? 59.543 9.152 -76.913 1.00 62.41 790 ILE A N 1
ATOM 6240 C CA . ILE A 1 790 ? 58.104 8.838 -76.917 1.00 62.41 790 ILE A CA 1
ATOM 6241 C C . ILE A 1 790 ? 57.609 8.408 -75.518 1.00 62.41 790 ILE A C 1
ATOM 6243 O O . ILE A 1 790 ? 56.420 8.471 -75.228 1.00 62.41 790 ILE A O 1
ATOM 6247 N N . LEU A 1 791 ? 58.523 7.974 -74.645 1.00 64.62 791 LEU A N 1
ATOM 6248 C CA . LEU A 1 791 ? 58.253 7.469 -73.298 1.00 64.62 791 LEU A CA 1
ATOM 6249 C C . LEU A 1 791 ? 58.672 8.451 -72.192 1.00 64.62 791 LEU A C 1
ATOM 6251 O O . LEU A 1 791 ? 58.319 8.233 -71.036 1.00 64.62 791 LEU A O 1
ATOM 6255 N N . GLY A 1 792 ? 59.392 9.526 -72.537 1.00 62.12 792 GLY A N 1
ATOM 6256 C CA . GLY A 1 792 ? 59.995 10.469 -71.584 1.00 62.12 792 GLY A CA 1
ATOM 6257 C C . GLY A 1 792 ? 59.001 11.261 -70.728 1.00 62.12 792 GLY A C 1
ATOM 6258 O O . GLY A 1 792 ? 59.390 11.833 -69.716 1.00 62.12 792 GLY A O 1
ATOM 6259 N N . THR A 1 793 ? 57.720 11.281 -71.104 1.00 64.25 793 THR A N 1
ATOM 6260 C CA . THR A 1 793 ? 56.643 11.871 -70.293 1.00 64.25 793 THR A CA 1
ATOM 6261 C C . THR A 1 793 ? 56.163 10.941 -69.179 1.00 64.25 793 THR A C 1
ATOM 6263 O O . THR A 1 793 ? 55.715 11.418 -68.146 1.00 64.25 793 THR A O 1
ATOM 6266 N N . LYS A 1 794 ? 56.282 9.620 -69.357 1.00 63.06 794 LYS A N 1
ATOM 6267 C CA . LYS A 1 794 ? 55.844 8.615 -68.374 1.00 63.06 794 LYS A CA 1
ATOM 6268 C C . LYS A 1 794 ? 56.972 8.022 -67.550 1.00 63.06 794 LYS A C 1
ATOM 6270 O O . LYS A 1 794 ? 56.728 7.487 -66.479 1.00 63.06 794 LYS A O 1
ATOM 6275 N N . TYR A 1 795 ? 58.184 8.031 -68.079 1.00 69.69 795 TYR A N 1
ATOM 6276 C CA . TYR A 1 795 ? 59.344 7.443 -67.433 1.00 69.69 795 TYR A CA 1
ATOM 6277 C C . TYR A 1 795 ? 60.467 8.458 -67.511 1.00 69.69 795 TYR A C 1
ATOM 6279 O O . TYR A 1 795 ? 60.817 8.910 -68.603 1.00 69.69 795 TYR A O 1
ATOM 6287 N N . ARG A 1 796 ? 61.045 8.803 -66.366 1.00 69.88 796 ARG A N 1
ATOM 6288 C CA . ARG A 1 796 ? 62.188 9.712 -66.307 1.00 69.88 796 ARG A CA 1
ATOM 6289 C C . ARG A 1 796 ? 63.195 9.244 -65.274 1.00 69.88 796 ARG A C 1
ATOM 6291 O O . ARG A 1 796 ? 62.837 8.601 -64.294 1.00 69.88 796 ARG A O 1
ATOM 6298 N N . PHE A 1 797 ? 64.453 9.581 -65.509 1.00 67.44 797 PHE A N 1
ATOM 6299 C CA . PHE A 1 797 ? 65.516 9.388 -64.535 1.00 67.44 797 PHE A CA 1
ATOM 6300 C C . PHE A 1 797 ? 65.782 10.713 -63.830 1.00 67.44 797 PHE A C 1
ATOM 6302 O O . PHE A 1 797 ? 66.125 11.693 -64.491 1.00 67.44 797 PHE A O 1
ATOM 6309 N N . GLU A 1 798 ? 65.643 10.737 -62.508 1.00 67.06 798 GLU A N 1
ATOM 6310 C CA . GLU A 1 798 ? 66.067 11.854 -61.658 1.00 67.06 798 GLU A CA 1
ATOM 6311 C C . GLU A 1 798 ? 67.023 11.303 -60.605 1.00 67.06 798 GLU A C 1
ATOM 6313 O O . GLU A 1 798 ? 66.699 10.328 -59.936 1.00 67.06 798 GLU A O 1
ATOM 6318 N N . ASP A 1 799 ? 68.227 11.872 -60.506 1.00 68.31 799 ASP A N 1
ATOM 6319 C CA . ASP A 1 799 ? 69.247 11.478 -59.525 1.00 68.31 799 ASP A CA 1
ATOM 6320 C C . ASP A 1 799 ? 69.445 9.959 -59.412 1.00 68.31 799 ASP A C 1
ATOM 6322 O O . ASP A 1 799 ? 69.340 9.374 -58.332 1.00 68.31 799 ASP A O 1
ATOM 6326 N N . ASN A 1 800 ? 69.717 9.303 -60.552 1.00 67.56 800 ASN A N 1
ATOM 6327 C CA . ASN A 1 800 ? 69.910 7.852 -60.644 1.00 67.56 800 ASN A CA 1
ATOM 6328 C C . ASN A 1 800 ? 68.679 7.022 -60.232 1.00 67.56 800 ASN A C 1
ATOM 6330 O O . ASN A 1 800 ? 68.759 5.804 -60.138 1.00 67.56 800 ASN A O 1
ATOM 6334 N N . THR A 1 801 ? 67.524 7.647 -60.035 1.00 61.72 801 THR A N 1
ATOM 6335 C CA . THR A 1 801 ? 66.277 6.986 -59.663 1.00 61.72 801 THR A CA 1
ATOM 6336 C C . THR A 1 801 ? 65.355 6.934 -60.871 1.00 61.72 801 THR A C 1
ATOM 6338 O O . THR A 1 801 ? 65.087 7.961 -61.499 1.00 61.72 801 THR A O 1
ATOM 6341 N N . LEU A 1 802 ? 64.873 5.740 -61.225 1.00 66.06 802 LEU A N 1
ATOM 6342 C CA . LEU A 1 802 ? 63.822 5.626 -62.235 1.00 66.06 802 LEU A CA 1
ATOM 6343 C C . LEU A 1 802 ? 62.492 6.020 -61.601 1.00 66.06 802 LEU A C 1
ATOM 6345 O O . LEU A 1 802 ? 61.969 5.295 -60.758 1.00 66.06 802 LEU A O 1
ATOM 6349 N N . ILE A 1 803 ? 61.942 7.139 -62.054 1.00 62.06 803 ILE A N 1
ATOM 6350 C CA . ILE A 1 803 ? 60.608 7.595 -61.695 1.00 62.06 803 ILE A CA 1
ATOM 6351 C C . ILE A 1 803 ? 59.646 7.145 -62.787 1.00 62.06 803 ILE A C 1
ATOM 6353 O O . ILE A 1 803 ? 59.816 7.452 -63.974 1.00 62.06 803 ILE A O 1
ATOM 6357 N N . VAL A 1 804 ? 58.633 6.397 -62.363 1.00 63.69 804 VAL A N 1
ATOM 6358 C CA . VAL A 1 804 ? 57.571 5.883 -63.220 1.00 63.69 804 VAL A CA 1
ATOM 6359 C C . VAL A 1 804 ? 56.292 6.658 -62.934 1.00 63.69 804 VAL A C 1
ATOM 6361 O O . VAL A 1 804 ? 55.655 6.463 -61.908 1.00 63.69 804 VAL A O 1
ATOM 6364 N N . ASN A 1 805 ? 55.894 7.496 -63.882 1.00 59.34 805 ASN A N 1
ATOM 6365 C CA . ASN A 1 805 ? 54.660 8.276 -63.867 1.00 59.34 805 ASN A CA 1
ATOM 6366 C C . ASN A 1 805 ? 53.530 7.582 -64.650 1.00 59.34 805 ASN A C 1
ATOM 6368 O O . ASN A 1 805 ? 52.641 8.224 -65.216 1.00 59.34 805 ASN A O 1
ATOM 6372 N N . GLY A 1 806 ? 53.547 6.245 -64.697 1.00 61.19 806 GLY A N 1
ATOM 6373 C CA . GLY A 1 806 ? 52.331 5.515 -65.012 1.00 61.19 806 GLY A CA 1
ATOM 6374 C C . GLY A 1 806 ? 52.428 4.059 -65.444 1.00 61.19 806 GLY A C 1
ATOM 6375 O O . GLY A 1 806 ? 53.477 3.422 -65.380 1.00 61.19 806 GLY A O 1
ATOM 6376 N N . VAL A 1 807 ? 51.285 3.521 -65.882 1.00 54.50 807 VAL A N 1
ATOM 6377 C CA . VAL A 1 807 ? 51.134 2.102 -66.244 1.00 54.50 807 VAL A CA 1
ATOM 6378 C C . VAL A 1 807 ? 51.949 1.754 -67.488 1.00 54.50 807 VAL A C 1
ATOM 6380 O O . VAL A 1 807 ? 51.805 2.383 -68.543 1.00 54.50 807 VAL A O 1
ATOM 6383 N N . MET A 1 808 ? 52.767 0.709 -67.353 1.00 62.97 808 MET A N 1
ATOM 6384 C CA . MET A 1 808 ? 53.552 0.129 -68.435 1.00 62.97 808 MET A CA 1
ATOM 6385 C C . MET A 1 808 ? 52.729 -0.888 -69.219 1.00 62.97 808 MET A C 1
ATOM 6387 O O . MET A 1 808 ? 52.222 -1.853 -68.656 1.00 62.97 808 MET A O 1
ATOM 6391 N N . SER A 1 809 ? 52.609 -0.685 -70.529 1.00 64.69 809 SER A N 1
ATOM 6392 C CA . SER A 1 809 ? 52.115 -1.711 -71.453 1.00 64.69 809 SER A CA 1
ATOM 6393 C C . SER A 1 809 ? 53.230 -2.676 -71.853 1.00 64.69 809 SER A C 1
ATOM 6395 O O . SER A 1 809 ? 54.406 -2.304 -71.887 1.00 64.69 809 SER A O 1
ATOM 6397 N N . LEU A 1 810 ? 52.871 -3.906 -72.238 1.00 60.69 810 LEU A N 1
ATOM 6398 C CA . LEU A 1 810 ? 53.839 -4.927 -72.664 1.00 60.69 810 LEU A CA 1
ATOM 6399 C C . LEU A 1 810 ? 54.733 -4.427 -73.819 1.00 60.69 810 LEU A C 1
ATOM 6401 O O . LEU A 1 810 ? 55.921 -4.740 -73.889 1.00 60.69 810 LEU A O 1
ATOM 6405 N N . SER A 1 811 ? 54.174 -3.596 -74.706 1.00 65.75 811 SER A N 1
ATOM 6406 C CA . SER A 1 811 ? 54.906 -2.920 -75.781 1.00 65.75 811 SER A CA 1
ATOM 6407 C C . SER A 1 811 ? 55.908 -1.882 -75.274 1.00 65.75 811 SER A C 1
ATOM 6409 O O . SER A 1 811 ? 56.996 -1.767 -75.834 1.00 65.75 811 SER A O 1
ATOM 6411 N N . GLU A 1 812 ? 55.572 -1.145 -74.215 1.00 69.19 812 GLU A N 1
ATOM 6412 C CA . GLU A 1 812 ? 56.462 -0.162 -73.585 1.00 69.19 812 GLU A CA 1
ATOM 6413 C C . GLU A 1 812 ? 57.564 -0.857 -72.788 1.00 69.19 812 GLU A C 1
ATOM 6415 O O . GLU A 1 812 ? 58.722 -0.469 -72.906 1.00 69.19 812 GLU A O 1
ATOM 6420 N N . TYR A 1 813 ? 57.241 -1.950 -72.088 1.00 69.38 813 TYR A N 1
ATOM 6421 C CA . TYR A 1 813 ? 58.232 -2.823 -71.459 1.00 69.38 813 TYR A CA 1
ATOM 6422 C C . TYR A 1 813 ? 59.230 -3.357 -72.487 1.00 69.38 813 TYR A C 1
ATOM 6424 O O . TYR A 1 813 ? 60.438 -3.218 -72.314 1.00 69.38 813 TYR A O 1
ATOM 6432 N N . ALA A 1 814 ? 58.745 -3.897 -73.610 1.00 68.75 814 ALA A N 1
ATOM 6433 C CA . ALA A 1 814 ? 59.609 -4.392 -74.676 1.00 68.75 814 ALA A CA 1
ATOM 6434 C C . ALA A 1 814 ? 60.466 -3.278 -75.310 1.00 68.75 814 ALA A C 1
ATOM 6436 O O . ALA A 1 814 ? 61.620 -3.522 -75.670 1.00 68.75 814 ALA A O 1
ATOM 6437 N N . ALA A 1 815 ? 59.928 -2.061 -75.444 1.00 70.62 815 ALA A N 1
ATOM 6438 C CA . ALA A 1 815 ? 60.655 -0.906 -75.970 1.00 70.62 815 ALA A CA 1
ATOM 6439 C C . ALA A 1 815 ? 61.747 -0.417 -75.004 1.00 70.62 815 ALA A C 1
ATOM 6441 O O . ALA A 1 815 ? 62.872 -0.162 -75.435 1.00 70.62 815 ALA A O 1
ATOM 6442 N N . ILE A 1 816 ? 61.445 -0.350 -73.705 1.00 69.56 816 ILE A N 1
ATOM 6443 C CA . ILE A 1 816 ? 62.392 0.022 -72.648 1.00 69.56 816 ILE A CA 1
ATOM 6444 C C . ILE A 1 816 ? 63.468 -1.055 -72.507 1.00 69.56 816 ILE A C 1
ATOM 6446 O O . ILE A 1 816 ? 64.651 -0.734 -72.528 1.00 69.56 816 ILE A O 1
ATOM 6450 N N . LYS A 1 817 ? 63.099 -2.340 -72.494 1.00 69.31 817 LYS A N 1
ATOM 6451 C CA . LYS A 1 817 ? 64.051 -3.458 -72.447 1.00 69.31 817 LYS A CA 1
ATOM 6452 C C . LYS A 1 817 ? 65.041 -3.420 -73.612 1.00 69.31 817 LYS A C 1
ATOM 6454 O O . LYS A 1 817 ? 66.235 -3.608 -73.407 1.00 69.31 817 LYS A O 1
ATOM 6459 N N . ARG A 1 818 ? 64.579 -3.099 -74.826 1.00 70.75 818 ARG A N 1
ATOM 6460 C CA . ARG A 1 818 ? 65.468 -2.898 -75.986 1.00 70.75 818 ARG A CA 1
ATOM 6461 C C . ARG A 1 818 ? 66.359 -1.663 -75.860 1.00 70.75 818 ARG A C 1
ATOM 6463 O O . ARG A 1 818 ? 67.481 -1.708 -76.346 1.00 70.75 818 ARG A O 1
ATOM 6470 N N . ALA A 1 819 ? 65.874 -0.584 -75.248 1.00 67.31 819 ALA A N 1
ATOM 6471 C CA . ALA A 1 819 ? 66.655 0.636 -75.036 1.00 67.31 819 ALA A CA 1
ATOM 6472 C C . ALA A 1 819 ? 67.723 0.472 -73.938 1.00 67.31 819 ALA A C 1
ATOM 6474 O O . ALA A 1 819 ? 68.791 1.074 -74.029 1.00 67.31 819 ALA A O 1
ATOM 6475 N N . ILE A 1 820 ? 67.448 -0.357 -72.924 1.00 67.56 820 ILE A N 1
ATOM 6476 C CA . ILE A 1 820 ? 68.336 -0.604 -71.780 1.00 67.56 820 ILE A CA 1
ATOM 6477 C C . ILE A 1 820 ? 69.306 -1.771 -72.057 1.00 67.56 820 ILE A C 1
ATOM 6479 O O . ILE A 1 820 ? 70.402 -1.780 -71.503 1.00 67.56 820 ILE A O 1
ATOM 6483 N N . SER A 1 821 ? 68.982 -2.728 -72.941 1.00 61.72 821 SER A N 1
ATOM 6484 C CA . SER A 1 821 ? 69.896 -3.818 -73.328 1.00 61.72 821 SER A CA 1
ATOM 6485 C C . SER A 1 821 ? 71.098 -3.321 -74.151 1.00 61.72 821 SER A C 1
ATOM 6487 O O . SER A 1 821 ? 70.920 -2.892 -75.293 1.00 61.72 821 SER A O 1
ATOM 6489 N N . PRO A 1 822 ? 72.345 -3.460 -73.663 1.00 61.31 822 PRO A N 1
ATOM 6490 C CA . PRO A 1 822 ? 73.526 -3.243 -74.490 1.00 61.31 822 PRO A CA 1
ATOM 6491 C C . PRO A 1 822 ? 73.898 -4.498 -75.308 1.00 61.31 822 PRO A C 1
ATOM 6493 O O . PRO A 1 822 ? 73.521 -5.623 -74.982 1.00 61.31 822 PRO A O 1
ATOM 6496 N N . SER A 1 823 ? 74.691 -4.282 -76.365 1.00 60.22 823 SER A N 1
ATOM 6497 C CA . SER A 1 823 ? 75.345 -5.292 -77.227 1.00 60.22 823 SER A CA 1
ATOM 6498 C C . SER A 1 823 ? 76.084 -6.399 -76.422 1.00 60.22 823 SER A C 1
ATOM 6500 O O . SER A 1 823 ? 76.392 -6.196 -75.247 1.00 60.22 823 SER A O 1
ATOM 6502 N N . PRO A 1 824 ? 76.432 -7.569 -77.005 1.00 53.28 824 PRO A N 1
ATOM 6503 C CA . PRO A 1 824 ? 76.256 -8.892 -76.382 1.00 53.28 824 PRO A CA 1
ATOM 6504 C C . PRO A 1 824 ? 77.184 -9.297 -75.215 1.00 53.28 824 PRO A C 1
ATOM 6506 O O . PRO A 1 824 ? 77.175 -10.466 -74.838 1.00 53.28 824 PRO A O 1
ATOM 6509 N N . LYS A 1 825 ? 77.951 -8.392 -74.592 1.00 58.56 825 LYS A N 1
ATOM 6510 C CA . LYS A 1 825 ? 78.656 -8.665 -73.319 1.00 58.56 825 LYS A CA 1
ATOM 6511 C C . LYS A 1 825 ? 78.735 -7.420 -72.418 1.00 58.56 825 LYS A C 1
ATOM 6513 O O . LYS A 1 825 ? 79.729 -6.694 -72.484 1.00 58.56 825 LYS A O 1
ATOM 6518 N N . PRO A 1 826 ? 77.723 -7.164 -71.571 1.00 62.69 826 PRO A N 1
ATOM 6519 C CA . PRO A 1 826 ? 77.794 -6.104 -70.571 1.00 62.69 826 PRO A CA 1
ATOM 6520 C C . PRO A 1 826 ? 78.731 -6.448 -69.396 1.00 62.69 826 PRO A C 1
ATOM 6522 O O . PRO A 1 826 ? 78.930 -7.622 -69.083 1.00 62.69 826 PRO A O 1
ATOM 6525 N N . PRO A 1 827 ? 79.295 -5.436 -68.709 1.00 67.25 827 PRO A N 1
ATOM 6526 C CA . PRO A 1 827 ? 80.008 -5.624 -67.446 1.00 67.25 827 PRO A CA 1
ATOM 6527 C C . PRO A 1 827 ? 79.057 -6.054 -66.311 1.00 67.25 827 PRO A C 1
ATOM 6529 O O . PRO A 1 827 ? 77.874 -5.720 -66.325 1.00 67.25 827 PRO A O 1
ATOM 6532 N N . VAL A 1 828 ? 79.591 -6.737 -65.290 1.00 65.19 828 VAL A N 1
ATOM 6533 C CA . VAL A 1 828 ? 78.831 -7.347 -64.171 1.00 65.19 828 VAL A CA 1
ATOM 6534 C C . VAL A 1 828 ? 77.903 -6.357 -63.448 1.00 65.19 828 VAL A C 1
ATOM 6536 O O . VAL A 1 828 ? 76.783 -6.717 -63.100 1.00 65.19 828 VAL A O 1
ATOM 6539 N N . SER A 1 829 ? 78.313 -5.095 -63.276 1.00 62.16 829 SER A N 1
ATOM 6540 C CA . SER A 1 829 ? 77.468 -4.064 -62.645 1.00 62.16 829 SER A CA 1
ATOM 6541 C C . SER A 1 829 ? 76.245 -3.680 -63.481 1.00 62.16 829 SER A C 1
ATOM 6543 O O . SER A 1 829 ? 75.184 -3.434 -62.924 1.00 62.16 829 SER A O 1
ATOM 6545 N N . VAL A 1 830 ? 76.352 -3.703 -64.813 1.00 66.31 830 VAL A N 1
ATOM 6546 C CA . VAL A 1 830 ? 75.210 -3.466 -65.713 1.00 66.31 830 VAL A CA 1
ATOM 6547 C C . VAL A 1 830 ? 74.265 -4.660 -65.706 1.00 66.31 830 VAL A C 1
ATOM 6549 O O . VAL A 1 830 ? 73.063 -4.482 -65.821 1.00 66.31 830 VAL A O 1
ATOM 6552 N N . GLN A 1 831 ? 74.784 -5.877 -65.541 1.00 65.25 831 GLN A N 1
ATOM 6553 C CA . GLN A 1 831 ? 73.954 -7.075 -65.436 1.00 65.25 831 GLN A CA 1
ATOM 6554 C C . GLN A 1 831 ? 73.147 -7.104 -64.126 1.00 65.25 831 GLN A C 1
ATOM 6556 O O . GLN A 1 831 ? 71.991 -7.515 -64.145 1.00 65.25 831 GLN A O 1
ATOM 6561 N N . ALA A 1 832 ? 73.723 -6.623 -63.019 1.00 62.84 832 ALA A N 1
ATOM 6562 C CA . ALA A 1 832 ? 73.017 -6.460 -61.747 1.00 62.84 832 ALA A CA 1
ATOM 6563 C C . ALA A 1 832 ? 71.939 -5.365 -61.818 1.00 62.84 832 ALA A C 1
ATOM 6565 O O . ALA A 1 832 ? 70.811 -5.602 -61.397 1.00 62.84 832 ALA A O 1
ATOM 6566 N N . ASP A 1 833 ? 72.247 -4.205 -62.410 1.00 67.69 833 ASP A N 1
ATOM 6567 C CA . ASP A 1 833 ? 71.242 -3.164 -62.655 1.00 67.69 833 ASP A CA 1
ATOM 6568 C C . ASP A 1 833 ? 70.130 -3.672 -63.581 1.00 67.69 833 ASP A C 1
ATOM 6570 O O . ASP A 1 833 ? 68.960 -3.478 -63.285 1.00 67.69 833 ASP A O 1
ATOM 6574 N N . LEU A 1 834 ? 70.473 -4.370 -64.671 1.00 67.50 834 LEU A N 1
ATOM 6575 C CA . LEU A 1 834 ? 69.500 -4.969 -65.588 1.00 67.50 834 LEU A CA 1
ATOM 6576 C C . LEU A 1 834 ? 68.609 -5.991 -64.890 1.00 67.50 834 LEU A C 1
ATOM 6578 O O . LEU A 1 834 ? 67.428 -6.033 -65.197 1.00 67.50 834 LEU A O 1
ATOM 6582 N N . HIS A 1 835 ? 69.149 -6.791 -63.969 1.00 66.56 835 HIS A N 1
ATOM 6583 C CA . HIS A 1 835 ? 68.360 -7.748 -63.201 1.00 66.56 835 HIS A CA 1
ATOM 6584 C C . HIS A 1 835 ? 67.437 -7.045 -62.205 1.00 66.56 835 HIS A C 1
ATOM 6586 O O . HIS A 1 835 ? 66.269 -7.390 -62.152 1.00 66.56 835 HIS A O 1
ATOM 6592 N N . THR A 1 836 ? 67.907 -6.009 -61.502 1.00 66.12 836 THR A N 1
ATOM 6593 C CA . THR A 1 836 ? 67.068 -5.166 -60.628 1.00 66.12 836 THR A CA 1
ATOM 6594 C C . THR A 1 836 ? 65.959 -4.468 -61.418 1.00 66.12 836 THR A C 1
ATOM 6596 O O . THR A 1 836 ? 64.823 -4.386 -60.961 1.00 66.12 836 THR A O 1
ATOM 6599 N N . VAL A 1 837 ? 66.272 -3.989 -62.623 1.00 66.50 837 VAL A N 1
ATOM 6600 C CA . VAL A 1 837 ? 65.323 -3.370 -63.553 1.00 66.50 837 VAL A CA 1
ATOM 6601 C C . VAL A 1 837 ? 64.336 -4.402 -64.109 1.00 66.50 837 VAL A C 1
ATOM 6603 O O . VAL A 1 837 ? 63.145 -4.115 -64.177 1.00 66.50 837 VAL A O 1
ATOM 6606 N N . ASP A 1 838 ? 64.788 -5.606 -64.475 1.00 67.12 838 ASP A N 1
ATOM 6607 C CA . ASP A 1 838 ? 63.912 -6.693 -64.929 1.00 67.12 838 ASP A CA 1
ATOM 6608 C C . ASP A 1 838 ? 63.029 -7.201 -63.785 1.00 67.12 838 ASP A C 1
ATOM 6610 O O . ASP A 1 838 ? 61.840 -7.379 -64.006 1.00 67.12 838 ASP A O 1
ATOM 6614 N N . ASP A 1 839 ? 63.546 -7.373 -62.569 1.00 61.97 839 ASP A N 1
ATOM 6615 C CA . ASP A 1 839 ? 62.774 -7.771 -61.387 1.00 61.97 839 ASP A CA 1
ATOM 6616 C C . ASP A 1 839 ? 61.743 -6.699 -61.022 1.00 61.97 839 ASP A C 1
ATOM 6618 O O . ASP A 1 839 ? 60.583 -7.015 -60.752 1.00 61.97 839 ASP A O 1
ATOM 6622 N N . PHE A 1 840 ? 62.135 -5.424 -61.091 1.00 61.47 840 PHE A N 1
ATOM 6623 C CA . PHE A 1 840 ? 61.223 -4.301 -60.933 1.00 61.47 840 PHE A CA 1
ATOM 6624 C C . PHE A 1 840 ? 60.101 -4.340 -61.965 1.00 61.47 840 PHE A C 1
ATOM 6626 O O . PHE A 1 840 ? 58.927 -4.381 -61.604 1.00 61.47 840 PHE A O 1
ATOM 6633 N N . PHE A 1 841 ? 60.434 -4.381 -63.253 1.00 63.94 841 PHE A N 1
ATOM 6634 C CA . PHE A 1 841 ? 59.412 -4.409 -64.289 1.00 63.94 841 PHE A CA 1
ATOM 6635 C C . PHE A 1 841 ? 58.581 -5.693 -64.241 1.00 63.94 841 PHE A C 1
ATOM 6637 O O . PHE A 1 841 ? 57.383 -5.633 -64.470 1.00 63.94 841 PHE A O 1
ATOM 6644 N N . THR A 1 842 ? 59.152 -6.833 -63.859 1.00 58.50 842 THR A N 1
ATOM 6645 C CA . THR A 1 842 ? 58.410 -8.092 -63.685 1.00 58.50 842 THR A CA 1
ATOM 6646 C C . THR A 1 842 ? 57.440 -8.005 -62.503 1.00 58.50 842 THR A C 1
ATOM 6648 O O . THR A 1 842 ? 56.315 -8.491 -62.604 1.00 58.50 842 THR A O 1
ATOM 6651 N N . SER A 1 843 ? 57.799 -7.301 -61.421 1.00 52.88 843 SER A N 1
ATOM 6652 C CA . SER A 1 843 ? 56.883 -7.021 -60.304 1.00 52.88 843 SER A CA 1
ATOM 6653 C C . SER A 1 843 ? 55.710 -6.106 -60.686 1.00 52.88 843 SER A C 1
ATOM 6655 O O . SER A 1 843 ? 54.647 -6.204 -60.079 1.00 52.88 843 SER A O 1
ATOM 6657 N N . LEU A 1 844 ? 55.852 -5.282 -61.735 1.00 53.06 844 LEU A N 1
ATOM 6658 C CA . LEU A 1 844 ? 54.748 -4.490 -62.303 1.00 53.06 844 LEU A CA 1
ATOM 6659 C C . LEU A 1 844 ? 53.712 -5.348 -63.051 1.00 53.06 844 LEU A C 1
ATOM 6661 O O . LEU A 1 844 ? 52.576 -4.906 -63.233 1.00 53.06 844 LEU A O 1
ATOM 6665 N N . TYR A 1 845 ? 54.090 -6.558 -63.480 1.00 49.78 845 TYR A N 1
ATOM 6666 C CA . TYR A 1 845 ? 53.253 -7.474 -64.265 1.00 49.78 845 TYR A CA 1
ATOM 6667 C C . TYR A 1 845 ? 52.733 -8.686 -63.486 1.00 49.78 845 TYR A C 1
ATOM 6669 O O . TYR A 1 845 ? 52.052 -9.521 -64.082 1.00 49.78 845 TYR A O 1
ATOM 6677 N N . HIS A 1 846 ? 52.990 -8.794 -62.178 1.00 39.47 846 HIS A N 1
ATOM 6678 C CA . HIS A 1 846 ? 52.378 -9.840 -61.357 1.00 39.47 846 HIS A CA 1
ATOM 6679 C C . HIS A 1 846 ? 50.894 -9.532 -61.110 1.00 39.47 846 HIS A C 1
ATOM 6681 O O . HIS A 1 846 ? 50.493 -8.991 -60.085 1.00 39.47 846 HIS A O 1
ATOM 6687 N N . VAL A 1 847 ? 50.079 -9.887 -62.097 1.00 35.03 847 VAL A N 1
ATOM 6688 C CA . VAL A 1 847 ? 48.681 -10.264 -61.918 1.00 35.03 847 VAL A CA 1
ATOM 6689 C C . VAL A 1 847 ? 48.682 -11.781 -62.078 1.00 35.03 847 VAL A C 1
ATOM 6691 O O . VAL A 1 847 ? 48.969 -12.282 -63.165 1.00 35.03 847 VAL A O 1
ATOM 6694 N N . GLU A 1 848 ? 48.476 -12.516 -60.984 1.00 27.33 848 GLU A N 1
ATOM 6695 C CA . GLU A 1 848 ? 48.079 -13.922 -61.097 1.00 27.33 848 GLU A CA 1
ATOM 6696 C C . GLU A 1 848 ? 46.778 -13.981 -61.909 1.00 27.33 848 GLU A C 1
ATOM 6698 O O . GLU A 1 848 ? 45.878 -13.164 -61.708 1.00 27.33 848 GLU A O 1
ATOM 6703 N N . ALA A 1 849 ? 46.748 -14.898 -62.877 1.00 28.77 849 ALA A N 1
ATOM 6704 C CA . ALA A 1 849 ? 45.536 -15.294 -63.582 1.00 28.77 849 ALA A CA 1
ATOM 6705 C C . ALA A 1 849 ? 44.573 -16.027 -62.644 1.00 28.77 849 ALA A C 1
ATOM 6707 O O . ALA A 1 849 ? 45.079 -16.740 -61.745 1.00 28.77 849 ALA A O 1
#

Sequence (849 aa):
QASGLPAFHVDIQPSPPYMPMDLVTFFTTTAAKKDPYGWGILQRFGLTLTFTLRDAENGDVVNGSELLNRVQQAINRCQSTLKGDDQWLEHLFVELLVQPGKSVSLEDQTALQTSSLLSVTQISLRPKIIQYLEYSLLKITGKPGAQIDVVFSRLSGSVSLVNLAEPERGQINIDPDIDPYVWPLVLPNDGSAAIAMRSEKGFDLFTKGTSQTAKIDVRVPLKGPLANQRPAVFKQFFEYSDSPVPSVKLLQPMSNIGNQVTELKEIFSPDDDYIFDLLIGPMVAFEASDEFSTYFQTPDLSPAFASTGTMSEQWLAFKRYAEALNGSQSNNRIVVPTLKDEIEAILPDYLSWAQRFFDAGPPVALIEEDATSSTQATGPWIASAYPRASSPAYASPDENGRIQYDRLISDKWAHTYRYYVRPYGRYDLLWRSLRQSSTLFPNQILIPFDPLSPEIDAGGLDVVLDRIQPVEKPFVLSSRRLDQGGTSQLPSPPGRIWEVIVAQHPEQALQERNQGLARRLSFRNVAFSLLRRFPCESWQITLHQVDGSEWTITPVSTKYPEIPATVPALPDHLNLDQELDDTSLLSIDIPDRIDDFQQGALVLQWESLPFFYEYKLLLIAQTTTNVSEINSVVQQDLEYISPPVTASIQGAVDDNGDRGRELIIPLRQLWDSLPPAAQRRWPVENPTLAPNDAAHRLPGSLPDPDVIYEIVTNSRGNLETQAEVYVSGVVPNQNGENPYVVRQLGKQFLVSVNDGLIPPETPSDHYQLRILSKQRSEIVLSRNYPIPPILGTKYRFEDNTLIVNGVMSLSEYAAIKRAISPSPKPPVSVQADLHTVDDFFTSLYHVEA